Protein 3GUW (pdb70)

Nearest PDB structures (foldseek):
  3guw-assembly2_D  TM=1.004E+00  e=3.761E-45  Archaeoglobus fulgidus DSM 4304
  7fsb-assembly1_C  TM=3.798E-01  e=1.017E-02  Homo sapiens
  6tth-assembly1_A  TM=3.993E-01  e=1.784E-02  Homo sapiens
  4rpp-assembly1_D  TM=4.522E-01  e=6.619E-02  Homo sapiens
  5sce-assembly1_A  TM=4.269E-01  e=1.586E-01  Homo sapiens

Sequence (908 aa):
YFDSHLHSEGLGFSELVKLKENGIKEVCSLAFFPVKPKYPQTIDVFRKLTEFEPLRCEAAGVKHPAVGIHPRCIPPDYEFVLGYLEEGEWVAFGEIGLELVTDEEIEVLKSQLELAKRDVPCIIHTPRGNKLKATRKTLEILESLDFPADLAVIDHVNFETLDVLETEYWIGLTVQDAARIVAEHGERFLNSDAGYRVAEAAVKIEEAVGREEEKVARENARKFLRVYFDSHLHSEGLGFSELVKLKENGIKEVCSLAFFPVKPKYPQTIDVFRKLTEFEPLRCEAAGVKHPAVGIHPRCIPPDYEFVLGYLEEGEWVAFGEIGLELVTDEEIEVLKSQLELAKRDVPCIIHTPRGNKLKATRKTLEILESLDFPADLAVIDHVNFETLDVLETEYWIGLTVQDAARIVAEHGERFLNSDAGYRVAEAAVKIEEAVGREEEKVARENARKFLRVYFDSHLHSEGLGFSELVKLKENGIKEVCSLAFFPVKPKYPQTIDVFRKLTEFEPLRCEAAGVKHPAVGIHPRCIPPDYEFVLGYLEEGEWVAFGEIGLELVTDEEIEVLKSQLELAKRDVPCIIHTPRGNKLKATRKTLEILESLDFPADLAVIDHVNFETLDVLETEYWIGLTVQDAARIVAEHGERFLNSDAGYRVAEAAVKIEEAVGREEEKVARENARKFLRVYFDSHLHSEGLGFSELVKLKENGIKEVCSLAFFPVKPKYPQTIDVFRKLTEFEPLRCEAAGVKHPAVGIHPRCIPPDYEFVLGYLEEGEWVAFGEIGLELVTDEEIEVLKSQLELAKRDVPCIIHTPRGNKLKATRKTLEILESLDFPADLAVIDHVNFETLDVLETEYWIGLTVQDAARIVAEHGERFLNSDAGYRVAEAAVKIEEAVGREEEKVARENARKFLRV

Secondary structure (DSSP, 8-state):
--B----GGG--HHHHHHHHTTS---B--B---SS--SSTT--HHHHHHHHTHHHHHHTTT----B----GGG--TTTHHHHHHHTTS--S-EEEEE-SS--HHHHHHHHHHHHHHH----EEEE--SSSTTHHHHHHHHHHHHTT--TTSEEEES--TTT---TTSSSEE--B----TTGGGG------B----------TTHHHHH-TT---HHHHSSHHHHTT-/-EE----GGG--HHHHHHHHTTS--EE--B---SS--SSTT--HHHHHHHHTHHHHHHTTT----B----GGG--TTTHHHHHHHTTS--S-EEEEE-SS--HHHHHHHHHHHHHHH----EEEE--SSSTTHHHHHHHHHHHHTT--TTSEEEES--TTT---TTSSSEE--B----TTGGGG------B----------TTHHHHH-TT---HHHHSSHHHHTT-/--B----GGG--HHHHHHHHTTS---B--B---SS--SSTT--HHHHHHHHTHHHHHHTTT----B----GGG--TTTHHHHHHHTTS--S-EEEEE-SS--HHHHHHHHHHHHHHH----EEEE--SSSTTHHHHHHHHHHHHTT--TTSEEEES--TTT---TTSSSEE--B----TTGGGG------B----------TTHHHHH-TT---HHHHSSHHHHTT-/-EE----GGG--HHHHHHHHTTS--EE--B---SS--SSTT--HHHHHHHHTHHHHHHTTT----B----GGG--TTTHHHHHHHTTS--S-EEEEE-SS--HHHHHHHHHHHHHHH----EEEE--SSSTTHHHHHHHHHHHHTT--TTSEEEES--TTT---TTSSSEE--B----TTGGGG------B----------TTHHHHH-TT---HHHHSSHHHHTT-

InterPro domains:
  IPR001130 3'-5' ssDNA/RNA exonuclease TatD-like [PF01026] (3-246)
  IPR012022 Protein of unknown function UCP005295 [PIRSF005295] (1-248)
  IPR012022 Protein of unknown function UCP005295 [PTHR42658] (3-247)
  IPR032466 Metal-dependent hydrolase [SSF51556] (1-247)

Foldseek 3Di:
DEAEAAAQVQDDLVRLLVCQVQPHQEYEHEQDDPAADQALVVCVSVCCQPVPRQCSNVVSRHHFYAYAYAPRHQYDCPVVNVVVVLPDDHLAHEHAFDEPPDVVSLCSRLSVLLSCQCPHAYEYEQYPPPSPVGVVVVVVSCVVSVRDQLRYEYEPCDPVRVVVVVPSHAYEHAVCPLVCLVVVPDARYYHPNHGNPNSDNSRVSCPVNPVPVNCCHNVVVCSSSVD/DEAEAAAQVQDDLVRLLVCQVQPHQEYEHEQDDPAADQALVVCVSVVCQPVPRQCSNVVSRHHFYAYAYAPRHQYDCPVVNVVVVLPDDHLAHEHAFDEPPDVVSVCSRLVVLLSCQCPHAYEYEQYPPPSPVGVVVVVVSCVVSVRDQLRYEYAPCDPVRVVVVVPSHAYEHAVCPLVCLVVVPDARYYHPNHGNPNSDNSRVSCPVNPVPVNCCHRVVVCVSSPD/DEAEAAAQVQDDLVRLLVCLVQPHQEYEHEQDDPAADQALVVCVSVCCQPVPRQCSNVVSRHHFYAYAYAPRHQYDCPVVNVVVVLPDDHLAHEHAFDEPPDVVSLCSRLSVLLSCQCPHAYEYEQYPPPSPVGVVVVVVSCVVSVRDQLRYEYEPCDPVRVVVVVPSHAYEHAVCPLVCLVVVPDDRYYHPNHGNPNSDNSRVSCPVNPVPVNCCHNCVVCSSSVD/DEAEAAAQVQDDLVRLLVCQVQPHQEYEHEQDDPAADQALVVCVSVVCQPVPRQCSRVVSRHHFYAYAYAPRHQYDCPVVNVVVVLPDDHLAHEHAFDEPPDVVSVCSRLVVLLSCQCPHAYEYEQYPPPSPVGVVVVVVSCVVSVRDQLRYEYEPCDPVRVVVVVPSHAYEHAVCPLVCLVVVPDARYYHPNHGNPNSDNSRVSCPVNPVPVNCCHRVVVCVSSVD

Organism: Archaeoglobus fulgidus (strain ATCC 49558 / DSM 4304 / JCM 9628 / NBRC 100126 / VC-16) (NCBI:txid224325)

Solvent-accessible surface area: 39490 Å² total

B-factor: mean 52.78, std 15.49, range [7.39, 131.66]

Radius of gyration: 35.4 Å; Cα contacts (8 Å, |Δi|>4): 1866; chains: 4; bounding box: 65×92×92 Å

CATH classification: 3.20.20.140

Structure (mmCIF, N/CA/C/O backbone):
data_3GUW
#
_entry.id   3GUW
#
_cell.length_a   40.069
_cell.length_b   72.192
_cell.length_c   89.163
_cell.angle_alpha   89.870
_cell.angle_beta   89.740
_cell.angle_gamma   82.730
#
_symmetry.space_group_name_H-M   'P 1'
#
loop_
_entity.id
_entity.type
_entity.pdbx_description
1 polymer 'uncharacterized protein AF_1765'
2 non-polymer 'ZINC ION'
#
loop_
_atom_site.group_PDB
_atom_site.id
_atom_site.type_symbol
_atom_site.label_atom_id
_atom_site.label_alt_id
_atom_site.label_comp_id
_atom_site.label_asym_id
_atom_site.label_entity_id
_atom_site.label_seq_id
_atom_site.pdbx_PDB_ins_code
_atom_site.Cartn_x
_atom_site.Cartn_y
_atom_site.Cartn_z
_atom_site.occupancy
_atom_site.B_iso_or_equiv
_atom_site.auth_seq_id
_atom_site.auth_comp_id
_atom_site.auth_asym_id
_atom_site.auth_atom_id
_atom_site.pdbx_PDB_model_num
ATOM 1 N N . TYR A 1 2 ? 37.816 -28.856 55.972 1.00 35.15 2 TYR A N 1
ATOM 2 C CA . TYR A 1 2 ? 36.801 -29.943 55.864 1.00 43.96 2 TYR A CA 1
ATOM 3 C C . TYR A 1 2 ? 36.153 -29.853 54.507 1.00 45.70 2 TYR A C 1
ATOM 4 O O . TYR A 1 2 ? 36.506 -28.976 53.718 1.00 49.04 2 TYR A O 1
ATOM 13 N N . PHE A 1 3 ? 35.185 -30.736 54.252 1.00 44.47 3 PHE A N 1
ATOM 14 C CA . PHE A 1 3 ? 34.479 -30.771 52.967 1.00 43.93 3 PHE A CA 1
ATOM 15 C C . PHE A 1 3 ? 33.053 -31.278 53.111 1.00 42.45 3 PHE A C 1
ATOM 16 O O . PHE A 1 3 ? 32.800 -32.191 53.878 1.00 43.10 3 PHE A O 1
ATOM 24 N N . ASP A 1 4 ? 32.128 -30.700 52.355 1.00 42.41 4 ASP A N 1
ATOM 25 C CA . ASP A 1 4 ? 30.732 -31.105 52.428 1.00 41.27 4 ASP A CA 1
ATOM 26 C C . ASP A 1 4 ? 30.062 -31.295 51.062 1.00 41.28 4 ASP A C 1
ATOM 27 O O . ASP A 1 4 ? 29.614 -30.329 50.444 1.00 40.65 4 ASP A O 1
ATOM 32 N N . SER A 1 5 ? 29.985 -32.537 50.587 1.00 40.92 5 SER A N 1
ATOM 33 C CA . SER A 1 5 ? 29.344 -32.804 49.297 1.00 44.06 5 SER A CA 1
ATOM 34 C C . SER A 1 5 ? 27.854 -32.496 49.415 1.00 47.71 5 SER A C 1
ATOM 35 O O . SER A 1 5 ? 27.334 -32.316 50.514 1.00 52.86 5 SER A O 1
ATOM 38 N N . HIS A 1 6 ? 27.163 -32.435 48.287 1.00 45.29 6 HIS A N 1
ATOM 39 C CA . HIS A 1 6 ? 25.725 -32.172 48.287 1.00 43.11 6 HIS A CA 1
ATOM 40 C C . HIS A 1 6 ? 25.281 -31.021 49.172 1.00 41.52 6 HIS A C 1
ATOM 41 O O . HIS A 1 6 ? 25.017 -31.181 50.367 1.00 39.71 6 HIS A O 1
ATOM 48 N N . LEU A 1 7 ? 25.156 -29.867 48.540 1.00 40.16 7 LEU A N 1
ATOM 49 C CA . LEU A 1 7 ? 24.785 -28.656 49.213 1.00 39.88 7 LEU A CA 1
ATOM 50 C C . LEU A 1 7 ? 24.351 -27.650 48.158 1.00 44.96 7 LEU A C 1
ATOM 51 O O . LEU A 1 7 ? 25.190 -27.088 47.445 1.00 53.32 7 LEU A O 1
ATOM 56 N N . HIS A 1 8 ? 23.040 -27.429 48.055 1.00 41.64 8 HIS A N 1
ATOM 57 C CA . HIS A 1 8 ? 22.474 -26.496 47.077 1.00 38.80 8 HIS A CA 1
ATOM 58 C C . HIS A 1 8 ? 22.793 -25.039 47.359 1.00 40.58 8 HIS A C 1
ATOM 59 O O . HIS A 1 8 ? 22.256 -24.460 48.291 1.00 40.96 8 HIS A O 1
ATOM 66 N N . SER A 1 9 ? 23.642 -24.444 46.524 1.00 41.19 9 SER A N 1
ATOM 67 C CA . SER A 1 9 ? 24.075 -23.052 46.694 1.00 43.16 9 SER A CA 1
ATOM 68 C C . SER A 1 9 ? 23.045 -21.986 46.345 1.00 44.24 9 SER A C 1
ATOM 69 O O . SER A 1 9 ? 22.889 -20.993 47.059 1.00 44.66 9 SER A O 1
ATOM 72 N N . GLU A 1 10 ? 22.355 -22.189 45.234 1.00 46.39 10 GLU A N 1
ATOM 73 C CA . GLU A 1 10 ? 21.340 -21.256 44.779 1.00 45.82 10 GLU A CA 1
ATOM 74 C C . GLU A 1 10 ? 20.243 -21.077 45.840 1.00 42.15 10 GLU A C 1
ATOM 75 O O . GLU A 1 10 ? 19.330 -20.271 45.676 1.00 37.40 10 GLU A O 1
ATOM 81 N N . GLY A 1 11 ? 20.344 -21.834 46.927 1.00 38.87 11 GLY A N 1
ATOM 82 C CA . GLY A 1 11 ? 19.362 -21.734 47.988 1.00 34.81 11 GLY A CA 1
ATOM 83 C C . GLY A 1 11 ? 19.967 -21.265 49.298 1.00 33.58 11 GLY A C 1
ATOM 84 O O . GLY A 1 11 ? 19.372 -21.405 50.373 1.00 34.12 11 GLY A O 1
ATOM 85 N N . LEU A 1 12 ? 21.170 -20.712 49.202 1.00 28.00 12 LEU A N 1
ATOM 86 C CA . LEU A 1 12 ? 21.874 -20.205 50.364 1.00 25.85 12 LEU A CA 1
ATOM 87 C C . LEU A 1 12 ? 22.242 -18.759 50.176 1.00 29.34 12 LEU A C 1
ATOM 88 O O . LEU A 1 12 ? 22.540 -18.326 49.069 1.00 32.48 12 LEU A O 1
ATOM 93 N N . GLY A 1 13 ? 22.214 -18.012 51.270 1.00 32.85 13 GLY A N 1
ATOM 94 C CA . GLY A 1 13 ? 22.557 -16.611 51.210 1.00 35.93 13 GLY A CA 1
ATOM 95 C C . GLY A 1 13 ? 24.003 -16.435 51.609 1.00 40.70 13 GLY A C 1
ATOM 96 O O . GLY A 1 13 ? 24.588 -17.312 52.241 1.00 42.28 13 GLY A O 1
ATOM 97 N N . PHE A 1 14 ? 24.578 -15.295 51.248 1.00 44.83 14 PHE A N 1
ATOM 98 C CA . PHE A 1 14 ? 25.971 -15.007 51.559 1.00 47.20 14 PHE A CA 1
ATOM 99 C C . PHE A 1 14 ? 26.241 -15.191 53.048 1.00 46.92 14 PHE A C 1
ATOM 100 O O . PHE A 1 14 ? 27.292 -15.698 53.443 1.00 42.32 14 PHE A O 1
ATOM 108 N N . SER A 1 15 ? 25.283 -14.760 53.863 1.00 45.72 15 SER A N 1
ATOM 109 C CA . SER A 1 15 ? 25.379 -14.883 55.308 1.00 46.68 15 SER A CA 1
ATOM 110 C C . SER A 1 15 ? 25.527 -16.352 55.660 1.00 47.12 15 SER A C 1
ATOM 111 O O . SER A 1 15 ? 26.498 -16.756 56.290 1.00 46.15 15 SER A O 1
ATOM 114 N N . GLU A 1 16 ? 24.551 -17.149 55.242 1.00 47.25 16 GLU A N 1
ATOM 115 C CA . GLU A 1 16 ? 24.572 -18.581 55.500 1.00 46.04 16 GLU A CA 1
ATOM 116 C C . GLU A 1 16 ? 25.882 -19.173 54.968 1.00 44.50 16 GLU A C 1
ATOM 117 O O . GLU A 1 16 ? 26.474 -20.041 55.595 1.00 45.94 16 GLU A O 1
ATOM 123 N N . LEU A 1 17 ? 26.330 -18.688 53.814 1.00 41.41 17 LEU A N 1
ATOM 124 C CA . LEU A 1 17 ? 27.553 -19.164 53.188 1.00 34.91 17 LEU A CA 1
ATOM 125 C C . LEU A 1 17 ? 28.753 -18.950 54.092 1.00 36.51 17 LEU A C 1
ATOM 126 O O . LEU A 1 17 ? 29.524 -19.872 54.347 1.00 33.46 17 LEU A O 1
ATOM 131 N N . VAL A 1 18 ? 28.906 -17.727 54.581 1.00 38.28 18 VAL A N 1
ATOM 132 C CA . VAL A 1 18 ? 30.030 -17.397 55.447 1.00 37.98 18 VAL A CA 1
ATOM 133 C C . VAL A 1 18 ? 30.040 -18.202 56.732 1.00 42.02 18 VAL A C 1
ATOM 134 O O . VAL A 1 18 ? 31.098 -18.364 57.336 1.00 47.58 18 VAL A O 1
ATOM 138 N N . LYS A 1 19 ? 28.874 -18.684 57.172 1.00 43.16 19 LYS A N 1
ATOM 139 C CA . LYS A 1 19 ? 28.810 -19.477 58.410 1.00 44.37 19 LYS A CA 1
ATOM 140 C C . LYS A 1 19 ? 29.573 -20.782 58.185 1.00 45.55 19 LYS A C 1
ATOM 141 O O . LYS A 1 19 ? 30.139 -21.368 59.108 1.00 45.26 19 LYS A O 1
ATOM 147 N N . LEU A 1 20 ? 29.581 -21.217 56.933 1.00 44.05 20 LEU A N 1
ATOM 148 C CA . LEU A 1 20 ? 30.260 -22.424 56.554 1.00 44.74 20 LEU A CA 1
ATOM 149 C C . LEU A 1 20 ? 31.768 -22.189 56.658 1.00 50.41 20 LEU A C 1
ATOM 150 O O . LEU A 1 20 ? 32.481 -22.971 57.284 1.00 54.89 20 LEU A O 1
ATOM 155 N N . LYS A 1 21 ? 32.240 -21.092 56.065 1.00 52.93 21 LYS A N 1
ATOM 156 C CA . LYS A 1 21 ? 33.657 -20.717 56.073 1.00 51.40 21 LYS A CA 1
ATOM 157 C C . LYS A 1 21 ? 34.210 -20.769 57.475 1.00 50.63 21 LYS A C 1
ATOM 158 O O . LYS A 1 21 ? 35.320 -21.241 57.694 1.00 49.51 21 LYS A O 1
ATOM 164 N N . GLU A 1 22 ? 33.428 -20.264 58.420 1.00 51.48 22 GLU A N 1
ATOM 165 C CA . GLU A 1 22 ? 33.833 -20.255 59.814 1.00 55.33 22 GLU A CA 1
ATOM 166 C C . GLU A 1 22 ? 33.140 -21.360 60.584 1.00 51.71 22 GLU A C 1
ATOM 167 O O . GLU A 1 22 ? 32.188 -21.126 61.327 1.00 49.70 22 GLU A O 1
ATOM 173 N N . ASN A 1 23 ? 33.633 -22.571 60.400 1.00 48.80 23 ASN A N 1
ATOM 174 C CA . ASN A 1 23 ? 33.081 -23.723 61.074 1.00 49.04 23 ASN A CA 1
ATOM 175 C C . ASN A 1 23 ? 33.803 -24.929 60.539 1.00 46.63 23 ASN A C 1
ATOM 176 O O . ASN A 1 23 ? 33.581 -26.048 60.986 1.00 43.45 23 ASN A O 1
ATOM 181 N N . GLY A 1 24 ? 34.673 -24.682 59.570 1.00 43.50 24 GLY A N 1
ATOM 182 C CA . GLY A 1 24 ? 35.429 -25.761 58.985 1.00 47.76 24 GLY A CA 1
ATOM 183 C C . GLY A 1 24 ? 35.006 -26.109 57.577 1.00 49.80 24 GLY A C 1
ATOM 184 O O . GLY A 1 24 ? 35.853 -26.411 56.740 1.00 51.63 24 GLY A O 1
ATOM 185 N N . ILE A 1 25 ? 33.706 -26.072 57.300 1.00 51.04 25 ILE A N 1
ATOM 186 C CA . ILE A 1 25 ? 33.215 -26.397 55.961 1.00 50.62 25 ILE A CA 1
ATOM 187 C C . ILE A 1 25 ? 33.716 -25.371 54.934 1.00 49.55 25 ILE A C 1
ATOM 188 O O . ILE A 1 25 ? 32.968 -24.504 54.486 1.00 41.16 25 ILE A O 1
ATOM 193 N N . LYS A 1 26 ? 34.986 -25.495 54.554 1.00 52.10 26 LYS A N 1
ATOM 194 C CA . LYS A 1 26 ? 35.598 -24.567 53.612 1.00 55.82 26 LYS A CA 1
ATOM 195 C C . LYS A 1 26 ? 35.628 -25.121 52.188 1.00 55.59 26 LYS A C 1
ATOM 196 O O . LYS A 1 26 ? 36.198 -24.505 51.279 1.00 54.65 26 LYS A O 1
ATOM 202 N N . GLU A 1 27 ? 34.991 -26.276 52.008 1.00 54.67 27 GLU A N 1
ATOM 203 C CA . GLU A 1 27 ? 34.926 -26.961 50.718 1.00 53.61 27 GLU A CA 1
ATOM 204 C C . GLU A 1 27 ? 33.575 -27.629 50.572 1.00 51.34 27 GLU A C 1
ATOM 205 O O . GLU A 1 27 ? 33.182 -28.443 51.400 1.00 49.91 27 GLU A O 1
ATOM 211 N N . VAL A 1 28 ? 32.867 -27.298 49.508 1.00 48.30 28 VAL A N 1
ATOM 212 C CA . VAL A 1 28 ? 31.556 -27.870 49.312 1.00 46.62 28 VAL A CA 1
ATOM 213 C C . VAL A 1 28 ? 31.341 -28.248 47.861 1.00 47.02 28 VAL A C 1
ATOM 214 O O . VAL A 1 28 ? 32.099 -27.840 46.985 1.00 46.86 28 VAL A O 1
ATOM 218 N N . CYS A 1 29 ? 30.301 -29.036 47.619 1.00 47.54 29 CYS A N 1
ATOM 219 C CA . CYS A 1 29 ? 29.961 -29.472 46.277 1.00 47.21 29 CYS A CA 1
ATOM 220 C C . CYS A 1 29 ? 28.498 -29.108 46.042 1.00 46.83 29 CYS A C 1
ATOM 221 O O . CYS A 1 29 ? 27.604 -29.770 46.564 1.00 49.95 29 CYS A O 1
ATOM 224 N N . SER A 1 30 ? 28.255 -28.047 45.280 1.00 41.39 30 SER A N 1
ATOM 225 C CA . SER A 1 30 ? 26.892 -27.616 45.009 1.00 38.80 30 SER A CA 1
ATOM 226 C C . SER A 1 30 ? 26.358 -28.333 43.782 1.00 37.89 30 SER A C 1
ATOM 227 O O . SER A 1 30 ? 27.077 -28.510 42.800 1.00 39.46 30 SER A O 1
ATOM 230 N N . LEU A 1 31 ? 25.094 -28.745 43.844 1.00 40.14 31 LEU A N 1
ATOM 231 C CA . LEU A 1 31 ? 24.467 -29.474 42.742 1.00 42.17 31 LEU A CA 1
ATOM 232 C C . LEU A 1 31 ? 23.331 -28.700 42.093 1.00 40.30 31 LEU A C 1
ATOM 233 O O . LEU A 1 31 ? 22.669 -27.906 42.744 1.00 39.09 31 LEU A O 1
ATOM 238 N N . ALA A 1 32 ? 23.099 -28.950 40.810 1.00 41.70 32 ALA A N 1
ATOM 239 C CA . ALA A 1 32 ? 22.043 -28.261 40.080 1.00 42.00 32 ALA A CA 1
ATOM 240 C C . ALA A 1 32 ? 20.664 -28.749 40.486 1.00 42.12 32 ALA A C 1
ATOM 241 O O . ALA A 1 32 ? 20.444 -29.945 40.700 1.00 40.70 32 ALA A O 1
ATOM 243 N N . PHE A 1 33 ? 19.724 -27.818 40.572 1.00 42.90 33 PHE A N 1
ATOM 244 C CA . PHE A 1 33 ? 18.369 -28.172 40.941 1.00 41.25 33 PHE A CA 1
ATOM 245 C C . PHE A 1 33 ? 17.442 -26.978 40.817 1.00 40.36 33 PHE A C 1
ATOM 246 O O . PHE A 1 33 ? 17.729 -25.916 41.359 1.00 42.04 33 PHE A O 1
ATOM 254 N N . PHE A 1 34 ? 16.340 -27.153 40.093 1.00 37.68 34 PHE A N 1
ATOM 255 C CA . PHE A 1 34 ? 15.367 -26.082 39.919 1.00 37.54 34 PHE A CA 1
ATOM 256 C C . PHE A 1 34 ? 14.113 -26.371 40.744 1.00 39.22 34 PHE A C 1
ATOM 257 O O . PHE A 1 34 ? 13.347 -27.267 40.403 1.00 37.94 34 PHE A O 1
ATOM 265 N N . PRO A 1 35 ? 13.863 -25.578 41.810 1.00 40.53 35 PRO A N 1
ATOM 266 C CA . PRO A 1 35 ? 12.717 -25.734 42.711 1.00 39.83 35 PRO A CA 1
ATOM 267 C C . PRO A 1 35 ? 11.338 -25.740 42.072 1.00 41.69 35 PRO A C 1
ATOM 268 O O . PRO A 1 35 ? 10.332 -25.588 42.761 1.00 37.45 35 PRO A O 1
ATOM 272 N N . VAL A 1 36 ? 11.296 -25.910 40.756 1.00 44.98 36 VAL A N 1
ATOM 273 C CA . VAL A 1 36 ? 10.039 -25.963 40.009 1.00 46.59 36 VAL A CA 1
ATOM 274 C C . VAL A 1 36 ? 10.333 -26.661 38.662 1.00 50.20 36 VAL A C 1
ATOM 275 O O . VAL A 1 36 ? 11.447 -26.541 38.132 1.00 54.71 36 VAL A O 1
ATOM 279 N N . LYS A 1 37 ? 9.359 -27.419 38.135 1.00 50.29 37 LYS A N 1
ATOM 280 C CA . LYS A 1 37 ? 9.539 -28.152 36.868 1.00 46.02 37 LYS A CA 1
ATOM 281 C C . LYS A 1 37 ? 9.564 -27.227 35.658 1.00 43.82 37 LYS A C 1
ATOM 282 O O . LYS A 1 37 ? 8.592 -26.519 35.382 1.00 40.83 37 LYS A O 1
ATOM 288 N N . PRO A 1 38 ? 10.688 -27.223 34.927 1.00 42.69 38 PRO A N 1
ATOM 289 C CA . PRO A 1 38 ? 10.917 -26.407 33.739 1.00 44.97 38 PRO A CA 1
ATOM 290 C C . PRO A 1 38 ? 9.858 -26.554 32.676 1.00 48.82 38 PRO A C 1
ATOM 291 O O . PRO A 1 38 ? 9.253 -27.611 32.526 1.00 50.04 38 PRO A O 1
ATOM 295 N N . LYS A 1 39 ? 9.646 -25.467 31.944 1.00 52.44 39 LYS A N 1
ATOM 296 C CA . LYS A 1 39 ? 8.668 -25.413 30.872 1.00 51.64 39 LYS A CA 1
ATOM 297 C C . LYS A 1 39 ? 9.437 -25.630 29.573 1.00 51.72 39 LYS A C 1
ATOM 298 O O . LYS A 1 39 ? 8.871 -26.026 28.553 1.00 51.65 39 LYS A O 1
ATOM 304 N N . TYR A 1 40 ? 10.741 -25.379 29.632 1.00 50.32 40 TYR A N 1
ATOM 305 C CA . TYR A 1 40 ? 11.620 -25.525 28.479 1.00 51.19 40 TYR A CA 1
ATOM 306 C C . TYR A 1 40 ? 12.922 -26.155 28.947 1.00 51.20 40 TYR A C 1
ATOM 307 O O . TYR A 1 40 ? 13.418 -25.824 30.026 1.00 54.43 40 TYR A O 1
ATOM 316 N N . PRO A 1 41 ? 13.491 -27.079 28.151 1.00 49.59 41 PRO A N 1
ATOM 317 C CA . PRO A 1 41 ? 14.749 -27.744 28.514 1.00 48.17 41 PRO A CA 1
ATOM 318 C C . PRO A 1 41 ? 15.959 -26.799 28.526 1.00 48.15 41 PRO A C 1
ATOM 319 O O . PRO A 1 41 ? 16.946 -27.061 29.208 1.00 48.87 41 PRO A O 1
ATOM 323 N N . GLN A 1 42 ? 15.868 -25.700 27.781 1.00 47.81 42 GLN A N 1
ATOM 324 C CA . GLN A 1 42 ? 16.959 -24.743 27.704 1.00 49.00 42 GLN A CA 1
ATOM 325 C C . GLN A 1 42 ? 17.180 -24.017 29.003 1.00 49.34 42 GLN A C 1
ATOM 326 O O . GLN A 1 42 ? 18.280 -23.553 29.293 1.00 51.39 42 GLN A O 1
ATOM 332 N N . THR A 1 43 ? 16.128 -23.898 29.789 1.00 48.27 43 THR A N 1
ATOM 333 C CA . THR A 1 43 ? 16.258 -23.227 31.063 1.00 47.60 43 THR A CA 1
ATOM 334 C C . THR A 1 43 ? 17.405 -23.852 31.865 1.00 45.14 43 THR A C 1
ATOM 335 O O . THR A 1 43 ? 18.296 -23.151 32.350 1.00 36.86 43 THR A O 1
ATOM 347 N N . ILE A 1 45 ? 20.008 -25.250 31.055 1.00 42.48 45 ILE A N 1
ATOM 348 C CA . ILE A 1 45 ? 21.308 -24.801 30.581 1.00 43.27 45 ILE A CA 1
ATOM 349 C C . ILE A 1 45 ? 21.736 -23.533 31.308 1.00 42.75 45 ILE A C 1
ATOM 350 O O . ILE A 1 45 ? 22.857 -23.435 31.809 1.00 41.96 45 ILE A O 1
ATOM 355 N N . ASP A 1 46 ? 20.835 -22.561 31.357 1.00 42.63 46 ASP A N 1
ATOM 356 C CA . ASP A 1 46 ? 21.117 -21.299 32.023 1.00 45.39 46 ASP A CA 1
ATOM 357 C C . ASP A 1 46 ? 21.339 -21.510 33.522 1.00 44.86 46 ASP A C 1
ATOM 358 O O . ASP A 1 46 ? 22.232 -20.905 34.118 1.00 45.36 46 ASP A O 1
ATOM 363 N N . VAL A 1 47 ? 20.523 -22.362 34.135 1.00 41.82 47 VAL A N 1
ATOM 364 C CA . VAL A 1 47 ? 20.687 -22.660 35.553 1.00 36.03 47 VAL A CA 1
ATOM 365 C C . VAL A 1 47 ? 22.085 -23.221 35.752 1.00 32.15 47 VAL A C 1
ATOM 366 O O . VAL A 1 47 ? 22.666 -23.099 36.827 1.00 27.22 47 VAL A O 1
ATOM 370 N N . PHE A 1 48 ? 22.615 -23.833 34.695 1.00 33.44 48 PHE A N 1
ATOM 371 C CA . PHE A 1 48 ? 23.955 -24.409 34.727 1.00 33.61 48 PHE A CA 1
ATOM 372 C C . PHE A 1 48 ? 24.964 -23.292 34.605 1.00 35.97 48 PHE A C 1
ATOM 373 O O . PHE A 1 48 ? 25.933 -23.236 35.362 1.00 33.93 48 PHE A O 1
ATOM 381 N N . ARG A 1 49 ? 24.729 -22.412 33.634 1.00 38.88 49 ARG A N 1
ATOM 382 C CA . ARG A 1 49 ? 25.597 -21.263 33.391 1.00 41.78 49 ARG A CA 1
ATOM 383 C C . ARG A 1 49 ? 25.733 -20.498 34.702 1.00 41.39 49 ARG A C 1
ATOM 384 O O . ARG A 1 49 ? 26.830 -20.107 35.109 1.00 38.95 49 ARG A O 1
ATOM 392 N N . LYS A 1 50 ? 24.603 -20.290 35.366 1.00 40.56 50 LYS A N 1
ATOM 393 C CA . LYS A 1 50 ? 24.609 -19.571 36.620 1.00 35.95 50 LYS A CA 1
ATOM 394 C C . LYS A 1 50 ? 25.377 -20.371 37.653 1.00 37.96 50 LYS A C 1
ATOM 395 O O . LYS A 1 50 ? 26.159 -19.814 38.422 1.00 43.61 50 LYS A O 1
ATOM 401 N N . LEU A 1 51 ? 25.170 -21.685 37.649 1.00 37.39 51 LEU A N 1
ATOM 402 C CA . LEU A 1 51 ? 25.812 -22.583 38.612 1.00 36.13 51 LEU A CA 1
ATOM 403 C C . LEU A 1 51 ? 27.321 -22.795 38.454 1.00 35.80 51 LEU A C 1
ATOM 404 O O . LEU A 1 51 ? 27.994 -23.144 39.417 1.00 36.07 51 LEU A O 1
ATOM 409 N N . THR A 1 52 ? 27.864 -22.577 37.263 1.00 36.81 52 THR A N 1
ATOM 410 C CA . THR A 1 52 ? 29.288 -22.801 37.078 1.00 37.77 52 THR A CA 1
ATOM 411 C C . THR A 1 52 ? 30.119 -21.565 36.713 1.00 37.22 52 THR A C 1
ATOM 412 O O . THR A 1 52 ? 31.343 -21.645 36.632 1.00 32.72 52 THR A O 1
ATOM 416 N N . GLU A 1 53 ? 29.457 -20.430 36.505 1.00 39.36 53 GLU A N 1
ATOM 417 C CA . GLU A 1 53 ? 30.143 -19.194 36.133 1.00 42.15 53 GLU A CA 1
ATOM 418 C C . GLU A 1 53 ? 29.887 -18.055 37.107 1.00 42.47 53 GLU A C 1
ATOM 419 O O . GLU A 1 53 ? 30.548 -17.024 37.041 1.00 43.64 53 GLU A O 1
ATOM 425 N N . PHE A 1 54 ? 28.927 -18.244 38.004 1.00 42.22 54 PHE A N 1
ATOM 426 C CA . PHE A 1 54 ? 28.578 -17.231 38.983 1.00 36.68 54 PHE A CA 1
ATOM 427 C C . PHE A 1 54 ? 28.667 -17.742 40.405 1.00 36.53 54 PHE A C 1
ATOM 428 O O . PHE A 1 54 ? 29.217 -17.087 41.281 1.00 33.55 54 PHE A O 1
ATOM 436 N N . GLU A 1 55 ? 28.099 -18.913 40.638 1.00 39.67 55 GLU A N 1
ATOM 437 C CA . GLU A 1 55 ? 28.106 -19.479 41.974 1.00 44.67 55 GLU A CA 1
ATOM 438 C C . GLU A 1 55 ? 29.509 -19.691 42.579 1.00 42.69 55 GLU A C 1
ATOM 439 O O . GLU A 1 55 ? 29.762 -19.285 43.717 1.00 42.79 55 GLU A O 1
ATOM 445 N N . PRO A 1 56 ? 30.440 -20.315 41.834 1.00 38.77 56 PRO A N 1
ATOM 446 C CA . PRO A 1 56 ? 31.767 -20.510 42.417 1.00 36.76 56 PRO A CA 1
ATOM 447 C C . PRO A 1 56 ? 32.405 -19.211 42.962 1.00 38.75 56 PRO A C 1
ATOM 448 O O . PRO A 1 56 ? 33.074 -19.242 43.997 1.00 39.02 56 PRO A O 1
ATOM 452 N N . LEU A 1 57 ? 32.189 -18.077 42.285 1.00 40.24 57 LEU A N 1
ATOM 453 C CA . LEU A 1 57 ? 32.727 -16.766 42.720 1.00 35.91 57 LEU A CA 1
ATOM 454 C C . LEU A 1 57 ? 32.013 -16.325 43.973 1.00 34.18 57 LEU A C 1
ATOM 455 O O . LEU A 1 57 ? 32.630 -15.939 44.959 1.00 35.47 57 LEU A O 1
ATOM 460 N N . ARG A 1 58 ? 30.690 -16.361 43.896 1.00 33.01 58 ARG A N 1
ATOM 461 C CA . ARG A 1 58 ? 29.834 -15.978 44.999 1.00 30.86 58 ARG A CA 1
ATOM 462 C C . ARG A 1 58 ? 30.237 -16.735 46.246 1.00 31.30 58 ARG A C 1
ATOM 463 O O . ARG A 1 58 ? 30.123 -16.216 47.347 1.00 28.61 58 ARG A O 1
ATOM 471 N N . CYS A 1 59 ? 30.713 -17.961 46.068 1.00 36.03 59 CYS A N 1
ATOM 472 C CA . CYS A 1 59 ? 31.130 -18.782 47.196 1.00 44.70 59 CYS A CA 1
ATOM 473 C C . CYS A 1 59 ? 32.545 -18.451 47.673 1.00 49.24 59 CYS A C 1
ATOM 474 O O . CYS A 1 59 ? 32.759 -18.214 48.865 1.00 48.10 59 CYS A O 1
ATOM 477 N N . GLU A 1 60 ? 33.511 -18.443 46.754 1.00 52.61 60 GLU A N 1
ATOM 478 C CA . GLU A 1 60 ? 34.900 -18.165 47.133 1.00 56.17 60 GLU A CA 1
ATOM 479 C C . GLU A 1 60 ? 35.041 -16.782 47.717 1.00 54.25 60 GLU A C 1
ATOM 480 O O . GLU A 1 60 ? 35.973 -16.507 48.467 1.00 55.21 60 GLU A O 1
ATOM 486 N N . ALA A 1 61 ? 34.112 -15.908 47.359 1.00 53.53 61 ALA A N 1
ATOM 487 C CA . ALA A 1 61 ? 34.138 -14.553 47.871 1.00 52.27 61 ALA A CA 1
ATOM 488 C C . ALA A 1 61 ? 33.761 -14.563 49.357 1.00 52.43 61 ALA A C 1
ATOM 489 O O . ALA A 1 61 ? 34.008 -13.590 50.071 1.00 52.78 61 ALA A O 1
ATOM 491 N N . ALA A 1 62 ? 33.173 -15.669 49.818 1.00 51.75 62 ALA A N 1
ATOM 492 C CA . ALA A 1 62 ? 32.765 -15.811 51.222 1.00 51.63 62 ALA A CA 1
ATOM 493 C C . ALA A 1 62 ? 33.781 -16.643 51.967 1.00 53.32 62 ALA A C 1
ATOM 494 O O . ALA A 1 62 ? 33.736 -16.761 53.198 1.00 54.26 62 ALA A O 1
ATOM 496 N N . GLY A 1 63 ? 34.689 -17.232 51.197 1.00 51.41 63 GLY A N 1
ATOM 497 C CA . GLY A 1 63 ? 35.728 -18.058 51.772 1.00 53.08 63 GLY A CA 1
ATOM 498 C C . GLY A 1 63 ? 35.491 -19.550 51.638 1.00 53.42 63 GLY A C 1
ATOM 499 O O . GLY A 1 63 ? 35.974 -20.317 52.470 1.00 54.11 63 GLY A O 1
ATOM 500 N N . VAL A 1 64 ? 34.751 -19.968 50.610 1.00 50.91 64 VAL A N 1
ATOM 501 C CA . VAL A 1 64 ? 34.490 -21.390 50.391 1.00 47.26 64 VAL A CA 1
ATOM 502 C C . VAL A 1 64 ? 34.705 -21.792 48.938 1.00 47.41 64 VAL A C 1
ATOM 503 O O . VAL A 1 64 ? 34.182 -21.159 48.020 1.00 44.22 64 VAL A O 1
ATOM 507 N N . LYS A 1 65 ? 35.484 -22.854 48.743 1.00 50.85 65 LYS A N 1
ATOM 508 C CA . LYS A 1 65 ? 35.799 -23.374 47.413 1.00 49.41 65 LYS A CA 1
ATOM 509 C C . LYS A 1 65 ? 34.684 -24.314 47.024 1.00 48.25 65 LYS A C 1
ATOM 510 O O . LYS A 1 65 ? 34.635 -25.455 47.475 1.00 47.80 65 LYS A O 1
ATOM 524 N N . HIS A 1 67 ? 32.604 -26.710 44.482 1.00 42.53 67 HIS A N 1
ATOM 525 C CA . HIS A 1 67 ? 32.795 -27.580 43.318 1.00 39.37 67 HIS A CA 1
ATOM 526 C C . HIS A 1 67 ? 31.385 -27.838 42.778 1.00 34.41 67 HIS A C 1
ATOM 527 O O . HIS A 1 67 ? 30.614 -28.627 43.343 1.00 35.66 67 HIS A O 1
ATOM 534 N N . PRO A 1 68 ? 31.035 -27.178 41.673 1.00 27.54 68 PRO A N 1
ATOM 535 C CA . PRO A 1 68 ? 29.736 -27.274 41.011 1.00 22.47 68 PRO A CA 1
ATOM 536 C C . PRO A 1 68 ? 29.481 -28.636 40.449 1.00 20.93 68 PRO A C 1
ATOM 537 O O . PRO A 1 68 ? 30.417 -29.345 40.120 1.00 27.01 68 PRO A O 1
ATOM 541 N N . ALA A 1 69 ? 28.211 -29.002 40.353 1.00 20.62 69 ALA A N 1
ATOM 542 C CA . ALA A 1 69 ? 27.822 -30.292 39.795 1.00 20.90 69 ALA A CA 1
ATOM 543 C C . ALA A 1 69 ? 26.590 -29.992 38.957 1.00 20.42 69 ALA A C 1
ATOM 544 O O . ALA A 1 69 ? 25.770 -29.185 39.359 1.00 20.99 69 ALA A O 1
ATOM 546 N N . VAL A 1 70 ? 26.467 -30.626 37.797 1.00 23.82 70 VAL A N 1
ATOM 547 C CA . VAL A 1 70 ? 25.335 -30.374 36.906 1.00 28.24 70 VAL A CA 1
ATOM 548 C C . VAL A 1 70 ? 24.552 -31.645 36.560 1.00 26.54 70 VAL A C 1
ATOM 549 O O . VAL A 1 70 ? 25.083 -32.749 36.622 1.00 25.15 70 VAL A O 1
ATOM 553 N N . GLY A 1 71 ? 23.289 -31.491 36.183 1.00 28.94 71 GLY A N 1
ATOM 554 C CA . GLY A 1 71 ? 22.477 -32.648 35.849 1.00 29.53 71 GLY A CA 1
ATOM 555 C C . GLY A 1 71 ? 21.012 -32.269 35.849 1.00 34.22 71 GLY A C 1
ATOM 556 O O . GLY A 1 71 ? 20.665 -31.087 35.804 1.00 37.81 71 GLY A O 1
ATOM 557 N N . ILE A 1 72 ? 20.135 -33.262 35.898 1.00 34.69 72 ILE A N 1
ATOM 558 C CA . ILE A 1 72 ? 18.706 -32.968 35.909 1.00 36.36 72 ILE A CA 1
ATOM 559 C C . ILE A 1 72 ? 17.946 -33.775 36.950 1.00 33.26 72 ILE A C 1
ATOM 560 O O . ILE A 1 72 ? 17.755 -34.978 36.819 1.00 27.93 72 ILE A O 1
ATOM 565 N N . HIS A 1 73 ? 17.527 -33.083 37.998 1.00 37.82 73 HIS A N 1
ATOM 566 C CA . HIS A 1 73 ? 16.793 -33.689 39.095 1.00 36.94 73 HIS A CA 1
ATOM 567 C C . HIS A 1 73 ? 15.488 -34.246 38.566 1.00 35.35 73 HIS A C 1
ATOM 568 O O . HIS A 1 73 ? 14.888 -33.658 37.652 1.00 33.16 73 HIS A O 1
ATOM 575 N N . PRO A 1 74 ? 15.021 -35.373 39.141 1.00 31.29 74 PRO A N 1
ATOM 576 C CA . PRO A 1 74 ? 13.776 -36.008 38.723 1.00 31.97 74 PRO A CA 1
ATOM 577 C C . PRO A 1 74 ? 12.526 -35.165 38.932 1.00 37.98 74 PRO A C 1
ATOM 578 O O . PRO A 1 74 ? 11.551 -35.290 38.185 1.00 39.24 74 PRO A O 1
ATOM 582 N N . ARG A 1 75 ? 12.535 -34.304 39.943 1.00 43.35 75 ARG A N 1
ATOM 583 C CA . ARG A 1 75 ? 11.360 -33.471 40.219 1.00 45.42 75 ARG A CA 1
ATOM 584 C C . ARG A 1 75 ? 11.275 -32.236 39.344 1.00 41.82 75 ARG A C 1
ATOM 585 O O . ARG A 1 75 ? 10.417 -31.380 39.552 1.00 34.84 75 ARG A O 1
ATOM 593 N N . CYS A 1 76 ? 12.165 -32.149 38.362 1.00 42.49 76 CYS A N 1
ATOM 594 C CA . CYS A 1 76 ? 12.174 -31.008 37.463 1.00 44.23 76 CYS A CA 1
ATOM 595 C C . CYS A 1 76 ? 12.696 -31.405 36.089 1.00 43.76 76 CYS A C 1
ATOM 596 O O . CYS A 1 76 ? 13.621 -30.791 35.557 1.00 41.51 76 CYS A O 1
ATOM 599 N N . ILE A 1 77 ? 12.091 -32.448 35.531 1.00 47.11 77 ILE A N 1
ATOM 600 C CA . ILE A 1 77 ? 12.449 -32.960 34.211 1.00 48.41 77 ILE A CA 1
ATOM 601 C C . ILE A 1 77 ? 11.671 -32.181 33.145 1.00 48.06 77 ILE A C 1
ATOM 602 O O . ILE A 1 77 ? 10.451 -32.346 32.994 1.00 45.66 77 ILE A O 1
ATOM 607 N N . PRO A 1 78 ? 12.369 -31.317 32.393 1.00 48.55 78 PRO A N 1
ATOM 608 C CA . PRO A 1 78 ? 11.760 -30.508 31.336 1.00 50.55 78 PRO A CA 1
ATOM 609 C C . PRO A 1 78 ? 11.314 -31.429 30.211 1.00 54.23 78 PRO A C 1
ATOM 610 O O . PRO A 1 78 ? 11.811 -32.552 30.103 1.00 60.51 78 PRO A O 1
ATOM 614 N N . PRO A 1 79 ? 10.387 -30.970 29.348 1.00 53.73 79 PRO A N 1
ATOM 615 C CA . PRO A 1 79 ? 9.911 -31.820 28.251 1.00 51.20 79 PRO A CA 1
ATOM 616 C C . PRO A 1 79 ? 11.008 -32.463 27.427 1.00 49.78 79 PRO A C 1
ATOM 617 O O . PRO A 1 79 ? 11.319 -33.649 27.584 1.00 49.68 79 PRO A O 1
ATOM 621 N N . ASP A 1 80 ? 11.600 -31.679 26.547 1.00 46.71 80 ASP A N 1
ATOM 622 C CA . ASP A 1 80 ? 12.637 -32.199 25.694 1.00 50.16 80 ASP A CA 1
ATOM 623 C C . ASP A 1 80 ? 13.956 -32.360 26.429 1.00 51.21 80 ASP A C 1
ATOM 624 O O . ASP A 1 80 ? 14.962 -31.756 26.050 1.00 53.09 80 ASP A O 1
ATOM 629 N N . TYR A 1 81 ? 13.962 -33.196 27.462 1.00 51.11 81 TYR A N 1
ATOM 630 C CA . TYR A 1 81 ? 15.164 -33.405 28.276 1.00 51.26 81 TYR A CA 1
ATOM 631 C C . TYR A 1 81 ? 16.360 -33.809 27.431 1.00 50.75 81 TYR A C 1
ATOM 632 O O . TYR A 1 81 ? 17.514 -33.749 27.871 1.00 48.78 81 TYR A O 1
ATOM 641 N N . GLU A 1 82 ? 16.059 -34.235 26.213 1.00 53.51 82 GLU A N 1
ATOM 642 C CA . GLU A 1 82 ? 17.071 -34.649 25.248 1.00 52.39 82 GLU A CA 1
ATOM 643 C C . GLU A 1 82 ? 17.947 -33.420 25.002 1.00 45.19 82 GLU A C 1
ATOM 644 O O . GLU A 1 82 ? 19.170 -33.511 24.932 1.00 42.32 82 GLU A O 1
ATOM 650 N N . PHE A 1 83 ? 17.296 -32.267 24.911 1.00 40.64 83 PHE A N 1
ATOM 651 C CA . PHE A 1 83 ? 17.982 -31.022 24.660 1.00 40.16 83 PHE A CA 1
ATOM 652 C C . PHE A 1 83 ? 19.019 -30.670 25.719 1.00 41.32 83 PHE A C 1
ATOM 653 O O . PHE A 1 83 ? 19.988 -29.980 25.420 1.00 38.83 83 PHE A O 1
ATOM 661 N N . VAL A 1 84 ? 18.823 -31.144 26.950 1.00 45.62 84 VAL A N 1
ATOM 662 C CA . VAL A 1 84 ? 19.754 -30.837 28.048 1.00 44.32 84 VAL A CA 1
ATOM 663 C C . VAL A 1 84 ? 20.978 -31.765 28.073 1.00 48.52 84 VAL A C 1
ATOM 664 O O . VAL A 1 84 ? 22.025 -31.409 28.631 1.00 48.85 84 VAL A O 1
ATOM 668 N N . LEU A 1 85 ? 20.853 -32.946 27.462 1.00 50.14 85 LEU A N 1
ATOM 669 C CA . LEU A 1 85 ? 21.964 -33.907 27.408 1.00 52.13 85 LEU A CA 1
ATOM 670 C C . LEU A 1 85 ? 22.949 -33.547 26.298 1.00 54.69 85 LEU A C 1
ATOM 671 O O . LEU A 1 85 ? 24.114 -33.945 26.344 1.00 54.61 85 LEU A O 1
ATOM 676 N N . GLY A 1 86 ? 22.465 -32.800 25.304 1.00 53.68 86 GLY A N 1
ATOM 677 C CA . GLY A 1 86 ? 23.310 -32.375 24.205 1.00 50.23 86 GLY A CA 1
ATOM 678 C C . GLY A 1 86 ? 24.334 -31.368 24.702 1.00 50.01 86 GLY A C 1
ATOM 679 O O . GLY A 1 86 ? 25.538 -31.549 24.503 1.00 45.77 86 GLY A O 1
ATOM 680 N N . TYR A 1 87 ? 23.851 -30.305 25.349 1.00 49.62 87 TYR A N 1
ATOM 681 C CA . TYR A 1 87 ? 24.713 -29.260 25.912 1.00 52.01 87 TYR A CA 1
ATOM 682 C C . TYR A 1 87 ? 25.705 -29.902 26.880 1.00 52.64 87 TYR A C 1
ATOM 683 O O . TYR A 1 87 ? 26.859 -29.480 27.001 1.00 50.20 87 TYR A O 1
ATOM 692 N N . LEU A 1 88 ? 25.231 -30.919 27.583 1.00 51.17 88 LEU A N 1
ATOM 693 C CA . LEU A 1 88 ? 26.058 -31.631 28.532 1.00 53.57 88 LEU A CA 1
ATOM 694 C C . LEU A 1 88 ? 27.183 -32.389 27.850 1.00 56.75 88 LEU A C 1
ATOM 695 O O . LEU A 1 88 ? 28.347 -32.269 28.242 1.00 58.49 88 LEU A O 1
ATOM 700 N N . GLU A 1 89 ? 26.835 -33.168 26.827 1.00 58.92 89 GLU A N 1
ATOM 701 C CA . GLU A 1 89 ? 27.824 -33.972 26.110 1.00 61.55 89 GLU A CA 1
ATOM 702 C C . GLU A 1 89 ? 28.894 -33.124 25.432 1.00 63.28 89 GLU A C 1
ATOM 703 O O . GLU A 1 89 ? 29.747 -33.639 24.708 1.00 61.89 89 GLU A O 1
ATOM 709 N N . GLU A 1 90 ? 28.851 -31.821 25.692 1.00 66.48 90 GLU A N 1
ATOM 710 C CA . GLU A 1 90 ? 29.820 -30.895 25.134 1.00 66.60 90 GLU A CA 1
ATOM 711 C C . GLU A 1 90 ? 30.765 -30.413 26.215 1.00 64.49 90 GLU A C 1
ATOM 712 O O . GLU A 1 90 ? 31.805 -31.023 26.431 1.00 64.53 90 GLU A O 1
ATOM 718 N N . GLY A 1 91 ? 30.398 -29.334 26.902 1.00 65.13 91 GLY A N 1
ATOM 719 C CA . GLY A 1 91 ? 31.243 -28.803 27.961 1.00 64.65 91 GLY A CA 1
ATOM 720 C C . GLY A 1 91 ? 31.814 -29.865 28.894 1.00 63.78 91 GLY A C 1
ATOM 721 O O . GLY A 1 91 ? 31.210 -30.923 29.077 1.00 64.79 91 GLY A O 1
ATOM 722 N N . GLU A 1 92 ? 32.986 -29.587 29.469 1.00 60.84 92 GLU A N 1
ATOM 723 C CA . GLU A 1 92 ? 33.666 -30.505 30.397 1.00 56.01 92 GLU A CA 1
ATOM 724 C C . GLU A 1 92 ? 33.058 -30.299 31.792 1.00 51.79 92 GLU A C 1
ATOM 725 O O . GLU A 1 92 ? 32.710 -29.179 32.161 1.00 53.16 92 GLU A O 1
ATOM 731 N N . TRP A 1 93 ? 32.920 -31.359 32.575 1.00 42.30 93 TRP A N 1
ATOM 732 C CA . TRP A 1 93 ? 32.308 -31.182 33.882 1.00 35.79 93 TRP A CA 1
ATOM 733 C C . TRP A 1 93 ? 33.071 -31.814 35.027 1.00 35.93 93 TRP A C 1
ATOM 734 O O . TRP A 1 93 ? 33.892 -32.704 34.813 1.00 40.97 93 TRP A O 1
ATOM 745 N N . VAL A 1 94 ? 32.779 -31.346 36.244 1.00 36.16 94 VAL A N 1
ATOM 746 C CA . VAL A 1 94 ? 33.401 -31.848 37.479 1.00 35.12 94 VAL A CA 1
ATOM 747 C C . VAL A 1 94 ? 32.619 -33.036 38.059 1.00 35.87 94 VAL A C 1
ATOM 748 O O . VAL A 1 94 ? 33.201 -33.911 38.688 1.00 37.14 94 VAL A O 1
ATOM 752 N N . ALA A 1 95 ? 31.300 -33.044 37.874 1.00 38.56 95 ALA A N 1
ATOM 753 C CA . ALA A 1 95 ? 30.455 -34.128 38.374 1.00 38.24 95 ALA A CA 1
ATOM 754 C C . ALA A 1 95 ? 28.990 -33.866 38.079 1.00 40.61 95 ALA A C 1
ATOM 755 O O . ALA A 1 95 ? 28.557 -32.712 37.958 1.00 37.30 95 ALA A O 1
ATOM 757 N N . PHE A 1 96 ? 28.235 -34.954 37.967 1.00 42.13 96 PHE A N 1
ATOM 758 C CA . PHE A 1 96 ? 26.805 -34.886 37.695 1.00 46.61 96 PHE A CA 1
ATOM 759 C C . PHE A 1 96 ? 26.011 -34.892 38.989 1.00 47.68 96 PHE A C 1
ATOM 760 O O . PHE A 1 96 ? 25.819 -35.935 39.608 1.00 47.02 96 PHE A O 1
ATOM 768 N N . GLY A 1 97 ? 25.543 -33.709 39.379 1.00 49.72 97 GLY A N 1
ATOM 769 C CA . GLY A 1 97 ? 24.804 -33.555 40.620 1.00 46.77 97 GLY A CA 1
ATOM 770 C C . GLY A 1 97 ? 23.293 -33.593 40.566 1.00 43.32 97 GLY A C 1
ATOM 771 O O . GLY A 1 97 ? 22.669 -33.094 39.633 1.00 44.38 97 GLY A O 1
ATOM 772 N N . GLU A 1 98 ? 22.724 -34.176 41.615 1.00 41.38 98 GLU A N 1
ATOM 773 C CA . GLU A 1 98 ? 21.294 -34.340 41.794 1.00 38.93 98 GLU A CA 1
ATOM 774 C C . GLU A 1 98 ? 20.564 -34.985 40.647 1.00 39.57 98 GLU A C 1
ATOM 775 O O . GLU A 1 98 ? 19.901 -34.321 39.855 1.00 40.61 98 GLU A O 1
ATOM 781 N N . ILE A 1 99 ? 20.689 -36.302 40.576 1.00 40.16 99 ILE A N 1
ATOM 782 C CA . ILE A 1 99 ? 20.006 -37.083 39.563 1.00 42.99 99 ILE A CA 1
ATOM 783 C C . ILE A 1 99 ? 19.480 -38.363 40.241 1.00 42.40 99 ILE A C 1
ATOM 784 O O . ILE A 1 99 ? 20.027 -38.825 41.247 1.00 41.26 99 ILE A O 1
ATOM 789 N N . GLY A 1 100 ? 18.395 -38.914 39.716 1.00 40.10 100 GLY A N 1
ATOM 790 C CA . GLY A 1 100 ? 17.863 -40.115 40.313 1.00 42.47 100 GLY A CA 1
ATOM 791 C C . GLY A 1 100 ? 16.405 -40.352 40.012 1.00 45.72 100 GLY A C 1
ATOM 792 O O . GLY A 1 100 ? 15.824 -39.746 39.108 1.00 48.00 100 GLY A O 1
ATOM 793 N N . LEU A 1 101 ? 15.819 -41.254 40.786 1.00 48.26 101 LEU A N 1
ATOM 794 C CA . LEU A 1 101 ? 14.424 -41.604 40.637 1.00 53.61 101 LEU A CA 1
ATOM 795 C C . LEU A 1 101 ? 13.710 -41.067 41.854 1.00 55.79 101 LEU A C 1
ATOM 796 O O . LEU A 1 101 ? 14.336 -40.807 42.881 1.00 55.16 101 LEU A O 1
ATOM 801 N N . GLU A 1 102 ? 12.395 -40.924 41.726 1.00 57.00 102 GLU A N 1
ATOM 802 C CA . GLU A 1 102 ? 11.544 -40.398 42.780 1.00 57.81 102 GLU A CA 1
ATOM 803 C C . GLU A 1 102 ? 10.263 -41.226 42.858 1.00 58.51 102 GLU A C 1
ATOM 804 O O . GLU A 1 102 ? 9.982 -41.873 43.865 1.00 61.94 102 GLU A O 1
ATOM 810 N N . LEU A 1 103 ? 9.484 -41.203 41.783 1.00 57.88 103 LEU A N 1
ATOM 811 C CA . LEU A 1 103 ? 8.231 -41.954 41.737 1.00 56.33 103 LEU A CA 1
ATOM 812 C C . LEU A 1 103 ? 8.382 -43.180 40.826 1.00 56.02 103 LEU A C 1
ATOM 813 O O . LEU A 1 103 ? 7.406 -43.674 40.263 1.00 53.94 103 LEU A O 1
ATOM 818 N N . VAL A 1 104 ? 9.618 -43.656 40.699 1.00 52.12 104 VAL A N 1
ATOM 819 C CA . VAL A 1 104 ? 9.947 -44.790 39.856 1.00 50.50 104 VAL A CA 1
ATOM 820 C C . VAL A 1 104 ? 9.331 -44.706 38.455 1.00 47.57 104 VAL A C 1
ATOM 821 O O . VAL A 1 104 ? 9.327 -45.685 37.720 1.00 50.79 104 VAL A O 1
ATOM 825 N N . THR A 1 105 ? 8.824 -43.538 38.082 1.00 46.53 105 THR A N 1
ATOM 826 C CA . THR A 1 105 ? 8.220 -43.341 36.763 1.00 51.61 105 THR A CA 1
ATOM 827 C C . THR A 1 105 ? 9.183 -43.785 35.679 1.00 52.08 105 THR A C 1
ATOM 828 O O . THR A 1 105 ? 10.392 -43.710 35.865 1.00 55.57 105 THR A O 1
ATOM 832 N N . ASP A 1 106 ? 8.661 -44.227 34.542 1.00 51.15 106 ASP A N 1
ATOM 833 C CA . ASP A 1 106 ? 9.533 -44.640 33.454 1.00 53.97 106 ASP A CA 1
ATOM 834 C C . ASP A 1 106 ? 10.294 -43.419 32.924 1.00 52.81 106 ASP A C 1
ATOM 835 O O . ASP A 1 106 ? 11.420 -43.536 32.437 1.00 49.35 106 ASP A O 1
ATOM 840 N N . GLU A 1 107 ? 9.663 -42.252 33.035 1.00 51.67 107 GLU A N 1
ATOM 841 C CA . GLU A 1 107 ? 10.240 -40.988 32.593 1.00 47.80 107 GLU A CA 1
ATOM 842 C C . GLU A 1 107 ? 11.539 -40.667 33.316 1.00 47.80 107 GLU A C 1
ATOM 843 O O . GLU A 1 107 ? 12.475 -40.120 32.724 1.00 45.65 107 GLU A O 1
ATOM 849 N N . GLU A 1 108 ? 11.592 -40.989 34.605 1.00 45.28 108 GLU A N 1
ATOM 850 C CA . GLU A 1 108 ? 12.799 -40.744 35.380 1.00 43.90 108 GLU A CA 1
ATOM 851 C C . GLU A 1 108 ? 13.856 -41.717 34.891 1.00 43.09 108 GLU A C 1
ATOM 852 O O . GLU A 1 108 ? 14.971 -41.323 34.546 1.00 44.33 108 GLU A O 1
ATOM 858 N N . ILE A 1 109 ? 13.484 -42.992 34.867 1.00 37.03 109 ILE A N 1
ATOM 859 C CA . ILE A 1 109 ? 14.379 -44.048 34.444 1.00 36.68 109 ILE A CA 1
ATOM 860 C C . ILE A 1 109 ? 15.119 -43.633 33.193 1.00 35.70 109 ILE A C 1
ATOM 861 O O . ILE A 1 109 ? 16.337 -43.797 33.086 1.00 34.12 109 ILE A O 1
ATOM 866 N N . GLU A 1 110 ? 14.384 -43.077 32.242 1.00 40.52 110 GLU A N 1
ATOM 867 C CA . GLU A 1 110 ? 14.987 -42.640 30.982 1.00 42.88 110 GLU A CA 1
ATOM 868 C C . GLU A 1 110 ? 15.901 -41.428 31.187 1.00 39.58 110 GLU A C 1
ATOM 869 O O . GLU A 1 110 ? 17.015 -41.412 30.684 1.00 43.09 110 GLU A O 1
ATOM 875 N N . VAL A 1 111 ? 15.426 -40.430 31.927 1.00 30.19 111 VAL A N 1
ATOM 876 C CA . VAL A 1 111 ? 16.225 -39.253 32.194 1.00 27.41 111 VAL A CA 1
ATOM 877 C C . VAL A 1 111 ? 17.386 -39.642 33.113 1.00 27.06 111 VAL A C 1
ATOM 878 O O . VAL A 1 111 ? 18.464 -39.056 33.067 1.00 27.14 111 VAL A O 1
ATOM 882 N N . LEU A 1 112 ? 17.166 -40.638 33.956 1.00 26.34 112 LEU A N 1
ATOM 883 C CA . LEU A 1 112 ? 18.207 -41.072 34.873 1.00 28.56 112 LEU A CA 1
ATOM 884 C C . LEU A 1 112 ? 19.244 -41.906 34.146 1.00 31.47 112 LEU A C 1
ATOM 885 O O . LEU A 1 112 ? 20.448 -41.676 34.278 1.00 29.12 112 LEU A O 1
ATOM 890 N N . LYS A 1 113 ? 18.757 -42.869 33.367 1.00 35.38 113 LYS A N 1
ATOM 891 C CA . LYS A 1 113 ? 19.617 -43.754 32.604 1.00 37.95 113 LYS A CA 1
ATOM 892 C C . LYS A 1 113 ? 20.427 -42.960 31.599 1.00 40.24 113 LYS A C 1
ATOM 893 O O . LYS A 1 113 ? 21.654 -43.015 31.588 1.00 41.00 113 LYS A O 1
ATOM 899 N N . SER A 1 114 ? 19.732 -42.215 30.755 1.00 42.92 114 SER A N 1
ATOM 900 C CA . SER A 1 114 ? 20.383 -41.410 29.740 1.00 45.82 114 SER A CA 1
ATOM 901 C C . SER A 1 114 ? 21.566 -40.650 30.312 1.00 47.38 114 SER A C 1
ATOM 902 O O . SER A 1 114 ? 22.580 -40.484 29.632 1.00 50.17 114 SER A O 1
ATOM 905 N N . GLN A 1 115 ? 21.445 -40.189 31.556 1.00 48.02 115 GLN A N 1
ATOM 906 C CA . GLN A 1 115 ? 22.536 -39.447 32.187 1.00 46.99 115 GLN A CA 1
ATOM 907 C C . GLN A 1 115 ? 23.652 -40.379 32.657 1.00 47.89 115 GLN A C 1
ATOM 908 O O . GLN A 1 115 ? 24.780 -40.298 32.171 1.00 46.02 115 GLN A O 1
ATOM 914 N N . LEU A 1 116 ? 23.341 -41.263 33.597 1.00 49.89 116 LEU A N 1
ATOM 915 C CA . LEU A 1 116 ? 24.339 -42.195 34.100 1.00 53.77 116 LEU A CA 1
ATOM 916 C C . LEU A 1 116 ? 25.025 -42.904 32.949 1.00 55.49 116 LEU A C 1
ATOM 917 O O . LEU A 1 116 ? 26.186 -43.309 33.048 1.00 52.88 116 LEU A O 1
ATOM 922 N N . GLU A 1 117 ? 24.290 -43.071 31.860 1.00 59.27 117 GLU A N 1
ATOM 923 C CA . GLU A 1 117 ? 24.845 -43.718 30.688 1.00 63.38 117 GLU A CA 1
ATOM 924 C C . GLU A 1 117 ? 25.926 -42.797 30.149 1.00 62.27 117 GLU A C 1
ATOM 925 O O . GLU A 1 117 ? 27.094 -43.167 30.103 1.00 65.30 117 GLU A O 1
ATOM 931 N N . LEU A 1 118 ? 25.536 -41.590 29.755 1.00 57.54 118 LEU A N 1
ATOM 932 C CA . LEU A 1 118 ? 26.493 -40.620 29.233 1.00 52.43 118 LEU A CA 1
ATOM 933 C C . LEU A 1 118 ? 27.703 -40.479 30.155 1.00 50.20 118 LEU A C 1
ATOM 934 O O . LEU A 1 118 ? 28.843 -40.392 29.698 1.00 49.19 118 LEU A O 1
ATOM 939 N N . ALA A 1 119 ? 27.432 -40.463 31.456 1.00 48.01 119 ALA A N 1
ATOM 940 C CA . ALA A 1 119 ? 28.456 -40.324 32.484 1.00 47.64 119 ALA A CA 1
ATOM 941 C C . ALA A 1 119 ? 29.563 -41.350 32.326 1.00 45.70 119 ALA A C 1
ATOM 942 O O . ALA A 1 119 ? 30.736 -41.067 32.592 1.00 43.47 119 ALA A O 1
ATOM 944 N N . LYS A 1 120 ? 29.181 -42.547 31.903 1.00 43.37 120 LYS A N 1
ATOM 945 C CA . LYS A 1 120 ? 30.144 -43.620 31.706 1.00 45.04 120 LYS A CA 1
ATOM 946 C C . LYS A 1 120 ? 31.042 -43.324 30.504 1.00 44.43 120 LYS A C 1
ATOM 947 O O . LYS A 1 120 ? 32.173 -43.795 30.443 1.00 40.47 120 LYS A O 1
ATOM 953 N N . ARG A 1 121 ? 30.541 -42.544 29.553 1.00 44.67 121 ARG A N 1
ATOM 954 C CA . ARG A 1 121 ? 31.330 -42.223 28.375 1.00 45.26 121 ARG A CA 1
ATOM 955 C C . ARG A 1 121 ? 32.247 -41.036 28.590 1.00 47.74 121 ARG A C 1
ATOM 956 O O . ARG A 1 121 ? 33.120 -40.762 27.769 1.00 48.83 121 ARG A O 1
ATOM 972 N N . ASP A 1 123 ? 33.425 -40.498 31.901 1.00 51.75 123 ASP A N 1
ATOM 973 C CA . ASP A 1 123 ? 34.105 -40.836 33.145 1.00 51.41 123 ASP A CA 1
ATOM 974 C C . ASP A 1 123 ? 33.998 -39.658 34.118 1.00 46.91 123 ASP A C 1
ATOM 975 O O . ASP A 1 123 ? 35.001 -39.066 34.546 1.00 41.55 123 ASP A O 1
ATOM 980 N N . VAL A 1 124 ? 32.754 -39.309 34.433 1.00 41.50 124 VAL A N 1
ATOM 981 C CA . VAL A 1 124 ? 32.468 -38.238 35.366 1.00 34.20 124 VAL A CA 1
ATOM 982 C C . VAL A 1 124 ? 31.579 -38.785 36.447 1.00 29.79 124 VAL A C 1
ATOM 983 O O . VAL A 1 124 ? 30.616 -39.490 36.185 1.00 20.37 124 VAL A O 1
ATOM 987 N N . PRO A 1 125 ? 31.900 -38.459 37.694 1.00 30.82 125 PRO A N 1
ATOM 988 C CA . PRO A 1 125 ? 31.123 -38.928 38.840 1.00 32.48 125 PRO A CA 1
ATOM 989 C C . PRO A 1 125 ? 29.662 -38.458 38.858 1.00 35.76 125 PRO A C 1
ATOM 990 O O . PRO A 1 125 ? 29.296 -37.474 38.202 1.00 36.62 125 PRO A O 1
ATOM 994 N N . CYS A 1 126 ? 28.833 -39.196 39.602 1.00 38.11 126 CYS A N 1
ATOM 995 C CA . CYS A 1 126 ? 27.395 -38.924 39.756 1.00 36.03 126 CYS A CA 1
ATOM 996 C C . CYS A 1 126 ? 26.957 -38.995 41.228 1.00 37.96 126 CYS A C 1
ATOM 997 O O . CYS A 1 126 ? 27.398 -39.867 41.988 1.00 37.16 126 CYS A O 1
ATOM 1000 N N . ILE A 1 127 ? 26.091 -38.074 41.635 1.00 38.45 127 ILE A N 1
ATOM 1001 C CA . ILE A 1 127 ? 25.570 -38.080 43.002 1.00 35.75 127 ILE A CA 1
ATOM 1002 C C . ILE A 1 127 ? 24.081 -38.467 42.910 1.00 37.79 127 ILE A C 1
ATOM 1003 O O . ILE A 1 127 ? 23.212 -37.603 42.864 1.00 39.89 127 ILE A O 1
ATOM 1008 N N . ILE A 1 128 ? 23.783 -39.762 42.854 1.00 38.81 128 ILE A N 1
ATOM 1009 C CA . ILE A 1 128 ? 22.390 -40.194 42.746 1.00 37.13 128 ILE A CA 1
ATOM 1010 C C . ILE A 1 128 ? 21.680 -39.850 44.033 1.00 35.68 128 ILE A C 1
ATOM 1011 O O . ILE A 1 128 ? 22.261 -39.939 45.110 1.00 34.36 128 ILE A O 1
ATOM 1016 N N . HIS A 1 129 ? 20.418 -39.472 43.941 1.00 35.61 129 HIS A N 1
ATOM 1017 C CA . HIS A 1 129 ? 19.701 -39.131 45.150 1.00 37.57 129 HIS A CA 1
ATOM 1018 C C . HIS A 1 129 ? 18.611 -40.140 45.478 1.00 37.70 129 HIS A C 1
ATOM 1019 O O . HIS A 1 129 ? 17.854 -40.565 44.611 1.00 37.59 129 HIS A O 1
ATOM 1026 N N . THR A 1 130 ? 18.545 -40.523 46.743 1.00 40.62 130 THR A N 1
ATOM 1027 C CA . THR A 1 130 ? 17.554 -41.487 47.197 1.00 42.80 130 THR A CA 1
ATOM 1028 C C . THR A 1 130 ? 16.320 -40.796 47.783 1.00 41.01 130 THR A C 1
ATOM 1029 O O . THR A 1 130 ? 16.407 -40.028 48.738 1.00 37.67 130 THR A O 1
ATOM 1033 N N . PRO A 1 131 ? 15.145 -41.083 47.218 1.00 42.26 131 PRO A N 1
ATOM 1034 C CA . PRO A 1 131 ? 13.868 -40.510 47.651 1.00 45.36 131 PRO A CA 1
ATOM 1035 C C . PRO A 1 131 ? 13.598 -40.640 49.152 1.00 49.64 131 PRO A C 1
ATOM 1036 O O . PRO A 1 131 ? 14.105 -41.544 49.811 1.00 49.05 131 PRO A O 1
ATOM 1040 N N . ARG A 1 132 ? 12.774 -39.741 49.680 1.00 53.82 132 ARG A N 1
ATOM 1041 C CA . ARG A 1 132 ? 12.441 -39.738 51.103 1.00 53.19 132 ARG A CA 1
ATOM 1042 C C . ARG A 1 132 ? 11.240 -40.646 51.369 1.00 51.97 132 ARG A C 1
ATOM 1043 O O . ARG A 1 132 ? 11.062 -41.167 52.471 1.00 47.57 132 ARG A O 1
ATOM 1051 N N . GLY A 1 133 ? 10.424 -40.838 50.340 1.00 55.15 133 GLY A N 1
ATOM 1052 C CA . GLY A 1 133 ? 9.247 -41.669 50.481 1.00 58.44 133 GLY A CA 1
ATOM 1053 C C . GLY A 1 133 ? 9.579 -43.140 50.480 1.00 60.40 133 GLY A C 1
ATOM 1054 O O . GLY A 1 133 ? 9.655 -43.757 51.541 1.00 59.09 133 GLY A O 1
ATOM 1055 N N . ASN A 1 134 ? 9.766 -43.694 49.283 1.00 63.82 134 ASN A N 1
ATOM 1056 C CA . ASN A 1 134 ? 10.100 -45.107 49.113 1.00 65.92 134 ASN A CA 1
ATOM 1057 C C . ASN A 1 134 ? 11.623 -45.252 49.118 1.00 64.42 134 ASN A C 1
ATOM 1058 O O . ASN A 1 134 ? 12.197 -45.908 48.252 1.00 63.01 134 ASN A O 1
ATOM 1063 N N . LYS A 1 135 ? 12.269 -44.628 50.101 1.00 63.68 135 LYS A N 1
ATOM 1064 C CA . LYS A 1 135 ? 13.720 -44.679 50.226 1.00 59.95 135 LYS A CA 1
ATOM 1065 C C . LYS A 1 135 ? 14.250 -46.116 50.274 1.00 62.40 135 LYS A C 1
ATOM 1066 O O . LYS A 1 135 ? 15.455 -46.315 50.431 1.00 65.58 135 LYS A O 1
ATOM 1072 N N . LEU A 1 136 ? 13.357 -47.111 50.146 1.00 62.03 136 LEU A N 1
ATOM 1073 C CA . LEU A 1 136 ? 13.753 -48.538 50.144 1.00 57.89 136 LEU A CA 1
ATOM 1074 C C . LEU A 1 136 ? 13.240 -49.218 48.888 1.00 54.66 136 LEU A C 1
ATOM 1075 O O . LEU A 1 136 ? 13.892 -50.104 48.334 1.00 52.43 136 LEU A O 1
ATOM 1080 N N . LYS A 1 137 ? 12.064 -48.803 48.438 1.00 51.45 137 LYS A N 1
ATOM 1081 C CA . LYS A 1 137 ? 11.501 -49.393 47.238 1.00 54.02 137 LYS A CA 1
ATOM 1082 C C . LYS A 1 137 ? 12.120 -48.725 46.018 1.00 53.74 137 LYS A C 1
ATOM 1083 O O . LYS A 1 137 ? 12.158 -49.299 44.925 1.00 54.11 137 LYS A O 1
ATOM 1089 N N . ALA A 1 138 ? 12.626 -47.516 46.226 1.00 52.80 138 ALA A N 1
ATOM 1090 C CA . ALA A 1 138 ? 13.229 -46.732 45.158 1.00 47.46 138 ALA A CA 1
ATOM 1091 C C . ALA A 1 138 ? 14.709 -47.015 44.955 1.00 46.78 138 ALA A C 1
ATOM 1092 O O . ALA A 1 138 ? 15.143 -47.211 43.821 1.00 48.58 138 ALA A O 1
ATOM 1094 N N . THR A 1 139 ? 15.479 -47.020 46.045 1.00 45.55 139 THR A N 1
ATOM 1095 C CA . THR A 1 139 ? 16.924 -47.275 45.978 1.00 46.56 139 THR A CA 1
ATOM 1096 C C . THR A 1 139 ? 17.202 -48.629 45.328 1.00 44.30 139 THR A C 1
ATOM 1097 O O . THR A 1 139 ? 18.240 -48.835 44.706 1.00 41.92 139 THR A O 1
ATOM 1101 N N . ARG A 1 140 ? 16.261 -49.552 45.469 1.00 45.36 140 ARG A N 1
ATOM 1102 C CA . ARG A 1 140 ? 16.428 -50.856 44.863 1.00 46.02 140 ARG A CA 1
ATOM 1103 C C . ARG A 1 140 ? 16.517 -50.621 43.350 1.00 45.12 140 ARG A C 1
ATOM 1104 O O . ARG A 1 140 ? 17.537 -50.908 42.732 1.00 45.65 140 ARG A O 1
ATOM 1112 N N . LYS A 1 141 ? 15.457 -50.067 42.769 1.00 44.73 141 LYS A N 1
ATOM 1113 C CA . LYS A 1 141 ? 15.410 -49.788 41.339 1.00 44.80 141 LYS A CA 1
ATOM 1114 C C . LYS A 1 141 ? 16.662 -49.054 40.886 1.00 43.75 141 LYS A C 1
ATOM 1115 O O . LYS A 1 141 ? 17.264 -49.384 39.870 1.00 43.15 141 LYS A O 1
ATOM 1121 N N . THR A 1 142 ? 17.042 -48.040 41.647 1.00 43.59 142 THR A N 1
ATOM 1122 C CA . THR A 1 142 ? 18.232 -47.249 41.353 1.00 41.98 142 THR A CA 1
ATOM 1123 C C . THR A 1 142 ? 19.437 -48.172 41.304 1.00 40.06 142 THR A C 1
ATOM 1124 O O . THR A 1 142 ? 20.186 -48.201 40.335 1.00 38.98 142 THR A O 1
ATOM 1128 N N . LEU A 1 143 ? 19.618 -48.909 42.388 1.00 37.63 143 LEU A N 1
ATOM 1129 C CA . LEU A 1 143 ? 20.707 -49.831 42.487 1.00 34.06 143 LEU A CA 1
ATOM 1130 C C . LEU A 1 143 ? 20.509 -50.908 41.438 1.00 40.01 143 LEU A C 1
ATOM 1131 O O . LEU A 1 143 ? 21.437 -51.640 41.124 1.00 44.94 143 LEU A O 1
ATOM 1136 N N . GLU A 1 144 ? 19.302 -51.023 40.892 1.00 42.28 144 GLU A N 1
ATOM 1137 C CA . GLU A 1 144 ? 19.079 -52.016 39.851 1.00 43.28 144 GLU A CA 1
ATOM 1138 C C . GLU A 1 144 ? 19.501 -51.444 38.499 1.00 42.12 144 GLU A C 1
ATOM 1139 O O . GLU A 1 144 ? 20.181 -52.116 37.731 1.00 42.64 144 GLU A O 1
ATOM 1145 N N . ILE A 1 145 ? 19.091 -50.210 38.212 1.00 42.15 145 ILE A N 1
ATOM 1146 C CA . ILE A 1 145 ? 19.442 -49.542 36.956 1.00 42.48 145 ILE A CA 1
ATOM 1147 C C . ILE A 1 145 ? 20.965 -49.403 36.928 1.00 40.10 145 ILE A C 1
ATOM 1148 O O . ILE A 1 145 ? 21.620 -49.727 35.945 1.00 35.81 145 ILE A O 1
ATOM 1153 N N . LEU A 1 146 ? 21.515 -48.933 38.036 1.00 37.39 146 LEU A N 1
ATOM 1154 C CA . LEU A 1 146 ? 22.938 -48.729 38.160 1.00 37.27 146 LEU A CA 1
ATOM 1155 C C . LEU A 1 146 ? 23.690 -50.028 37.907 1.00 40.26 146 LEU A C 1
ATOM 1156 O O . LEU A 1 146 ? 24.840 -50.013 37.475 1.00 43.74 146 LEU A O 1
ATOM 1161 N N . GLU A 1 147 ? 23.024 -51.147 38.171 1.00 43.26 147 GLU A N 1
ATOM 1162 C CA . GLU A 1 147 ? 23.586 -52.486 37.981 1.00 48.78 147 GLU A CA 1
ATOM 1163 C C . GLU A 1 147 ? 23.810 -52.832 36.514 1.00 51.92 147 GLU A C 1
ATOM 1164 O O . GLU A 1 147 ? 24.928 -53.132 36.084 1.00 52.26 147 GLU A O 1
ATOM 1170 N N . SER A 1 148 ? 22.717 -52.809 35.762 1.00 56.59 148 SER A N 1
ATOM 1171 C CA . SER A 1 148 ? 22.739 -53.124 34.345 1.00 60.39 148 SER A CA 1
ATOM 1172 C C . SER A 1 148 ? 23.841 -52.393 33.576 1.00 61.46 148 SER A C 1
ATOM 1173 O O . SER A 1 148 ? 24.665 -53.032 32.928 1.00 63.57 148 SER A O 1
ATOM 1176 N N . LEU A 1 149 ? 23.865 -51.064 33.656 1.00 62.04 149 LEU A N 1
ATOM 1177 C CA . LEU A 1 149 ? 24.876 -50.283 32.951 1.00 59.77 149 LEU A CA 1
ATOM 1178 C C . LEU A 1 149 ? 26.286 -50.683 33.360 1.00 60.52 149 LEU A C 1
ATOM 1179 O O . LEU A 1 149 ? 27.263 -50.239 32.755 1.00 61.42 149 LEU A O 1
ATOM 1184 N N . ASP A 1 150 ? 26.392 -51.538 34.372 1.00 60.48 150 ASP A N 1
ATOM 1185 C CA . ASP A 1 150 ? 27.695 -51.970 34.859 1.00 60.59 150 ASP A CA 1
ATOM 1186 C C . ASP A 1 150 ? 28.489 -50.722 35.212 1.00 57.69 150 ASP A C 1
ATOM 1187 O O . ASP A 1 150 ? 29.653 -50.594 34.823 1.00 54.67 150 ASP A O 1
ATOM 1192 N N . PHE A 1 151 ? 27.850 -49.802 35.935 1.00 52.96 151 PHE A N 1
ATOM 1193 C CA . PHE A 1 151 ? 28.492 -48.552 36.327 1.00 48.97 151 PHE A CA 1
ATOM 1194 C C . PHE A 1 151 ? 29.625 -48.848 37.305 1.00 47.90 151 PHE A C 1
ATOM 1195 O O . PHE A 1 151 ? 29.419 -49.536 38.300 1.00 48.09 151 PHE A O 1
ATOM 1203 N N . PRO A 1 152 ? 30.838 -48.331 37.038 1.00 44.62 152 PRO A N 1
ATOM 1204 C CA . PRO A 1 152 ? 31.983 -48.573 37.925 1.00 40.81 152 PRO A CA 1
ATOM 1205 C C . PRO A 1 152 ? 31.769 -48.036 39.329 1.00 40.46 152 PRO A C 1
ATOM 1206 O O . PRO A 1 152 ? 31.342 -46.896 39.512 1.00 38.03 152 PRO A O 1
ATOM 1210 N N . ALA A 1 153 ? 32.073 -48.874 40.315 1.00 40.06 153 ALA A N 1
ATOM 1211 C CA . ALA A 1 153 ? 31.888 -48.519 41.712 1.00 47.08 153 ALA A CA 1
ATOM 1212 C C . ALA A 1 153 ? 32.705 -47.322 42.193 1.00 50.45 153 ALA A C 1
ATOM 1213 O O . ALA A 1 153 ? 32.876 -47.108 43.399 1.00 51.98 153 ALA A O 1
ATOM 1215 N N . ASP A 1 154 ? 33.199 -46.528 41.258 1.00 52.76 154 ASP A N 1
ATOM 1216 C CA . ASP A 1 154 ? 33.987 -45.366 41.632 1.00 56.50 154 ASP A CA 1
ATOM 1217 C C . ASP A 1 154 ? 33.563 -44.131 40.882 1.00 57.49 154 ASP A C 1
ATOM 1218 O O . ASP A 1 154 ? 34.346 -43.201 40.704 1.00 57.18 154 ASP A O 1
ATOM 1223 N N . LEU A 1 155 ? 32.312 -44.110 40.452 1.00 57.89 155 LEU A N 1
ATOM 1224 C CA . LEU A 1 155 ? 31.833 -42.966 39.713 1.00 54.90 155 LEU A CA 1
ATOM 1225 C C . LEU A 1 155 ? 30.445 -42.622 40.181 1.00 51.57 155 LEU A C 1
ATOM 1226 O O . LEU A 1 155 ? 29.799 -41.753 39.612 1.00 55.08 155 LEU A O 1
ATOM 1231 N N . ALA A 1 156 ? 29.992 -43.296 41.227 1.00 47.94 156 ALA A N 1
ATOM 1232 C CA . ALA A 1 156 ? 28.656 -43.054 41.721 1.00 47.31 156 ALA A CA 1
ATOM 1233 C C . ALA A 1 156 ? 28.599 -43.091 43.230 1.00 46.98 156 ALA A C 1
ATOM 1234 O O . ALA A 1 156 ? 29.348 -43.813 43.879 1.00 47.11 156 ALA A O 1
ATOM 1236 N N . VAL A 1 157 ? 27.693 -42.305 43.787 1.00 47.30 157 VAL A N 1
ATOM 1237 C CA . VAL A 1 157 ? 27.547 -42.250 45.216 1.00 46.63 157 VAL A CA 1
ATOM 1238 C C . VAL A 1 157 ? 26.103 -42.147 45.569 1.00 46.17 157 VAL A C 1
ATOM 1239 O O . VAL A 1 157 ? 25.464 -41.163 45.217 1.00 46.25 157 VAL A O 1
ATOM 1243 N N . ILE A 1 158 ? 25.592 -43.161 46.260 1.00 47.44 158 ILE A N 1
ATOM 1244 C CA . ILE A 1 158 ? 24.206 -43.146 46.699 1.00 47.99 158 ILE A CA 1
ATOM 1245 C C . ILE A 1 158 ? 24.138 -42.178 47.875 1.00 47.20 158 ILE A C 1
ATOM 1246 O O . ILE A 1 158 ? 24.946 -42.246 48.800 1.00 46.03 158 ILE A O 1
ATOM 1251 N N . ASP A 1 159 ? 23.170 -41.272 47.833 1.00 50.24 159 ASP A N 1
ATOM 1252 C CA . ASP A 1 159 ? 23.033 -40.274 48.882 1.00 54.17 159 ASP A CA 1
ATOM 1253 C C . ASP A 1 159 ? 21.746 -40.411 49.700 1.00 55.33 159 ASP A C 1
ATOM 1254 O O . ASP A 1 159 ? 20.807 -41.082 49.283 1.00 56.42 159 ASP A O 1
ATOM 1259 N N . HIS A 1 160 ? 21.704 -39.762 50.859 1.00 55.25 160 HIS A N 1
ATOM 1260 C CA . HIS A 1 160 ? 20.545 -39.839 51.737 1.00 53.75 160 HIS A CA 1
ATOM 1261 C C . HIS A 1 160 ? 20.306 -41.301 52.067 1.00 52.91 160 HIS A C 1
ATOM 1262 O O . HIS A 1 160 ? 19.176 -41.786 52.064 1.00 47.11 160 HIS A O 1
ATOM 1269 N N . VAL A 1 161 ? 21.404 -41.997 52.335 1.00 58.81 161 VAL A N 1
ATOM 1270 C CA . VAL A 1 161 ? 21.364 -43.407 52.688 1.00 66.05 161 VAL A CA 1
ATOM 1271 C C . VAL A 1 161 ? 20.847 -43.435 54.129 1.00 71.56 161 VAL A C 1
ATOM 1272 O O . VAL A 1 161 ? 21.601 -43.201 55.072 1.00 73.42 161 VAL A O 1
ATOM 1276 N N . ASN A 1 162 ? 19.557 -43.703 54.298 1.00 76.70 162 ASN A N 1
ATOM 1277 C CA . ASN A 1 162 ? 18.956 -43.724 55.629 1.00 79.37 162 ASN A CA 1
ATOM 1278 C C . ASN A 1 162 ? 19.329 -44.956 56.455 1.00 78.21 162 ASN A C 1
ATOM 1279 O O . ASN A 1 162 ? 19.809 -45.950 55.918 1.00 76.73 162 ASN A O 1
ATOM 1284 N N . PHE A 1 163 ? 19.111 -44.874 57.765 1.00 78.38 163 PHE A N 1
ATOM 1285 C CA . PHE A 1 163 ? 19.426 -45.967 58.686 1.00 79.08 163 PHE A CA 1
ATOM 1286 C C . PHE A 1 163 ? 18.852 -47.330 58.281 1.00 79.01 163 PHE A C 1
ATOM 1287 O O . PHE A 1 163 ? 19.493 -48.360 58.487 1.00 81.61 163 PHE A O 1
ATOM 1295 N N . GLU A 1 164 ? 17.645 -47.340 57.721 1.00 76.90 164 GLU A N 1
ATOM 1296 C CA . GLU A 1 164 ? 17.004 -48.589 57.313 1.00 74.75 164 GLU A CA 1
ATOM 1297 C C . GLU A 1 164 ? 17.143 -48.864 55.823 1.00 68.26 164 GLU A C 1
ATOM 1298 O O . GLU A 1 164 ? 16.156 -49.062 55.114 1.00 63.10 164 GLU A O 1
ATOM 1304 N N . THR A 1 1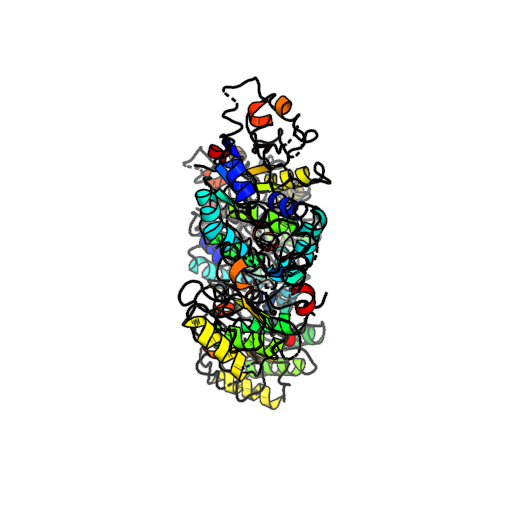65 ? 18.377 -48.883 55.351 1.00 66.77 165 THR A N 1
ATOM 1305 C CA . THR A 1 165 ? 18.638 -49.151 53.950 1.00 63.03 165 THR A CA 1
ATOM 1306 C C . THR A 1 165 ? 20.148 -49.197 53.726 1.00 63.66 165 THR A C 1
ATOM 1307 O O . THR A 1 165 ? 20.607 -49.545 52.642 1.00 62.72 165 THR A O 1
ATOM 1311 N N . LEU A 1 166 ? 20.908 -48.857 54.769 1.00 63.16 166 LEU A N 1
ATOM 1312 C CA . LEU A 1 166 ? 22.366 -48.859 54.714 1.00 61.95 166 LEU A CA 1
ATOM 1313 C C . LEU A 1 166 ? 22.908 -50.246 54.418 1.00 67.76 166 LEU A C 1
ATOM 1314 O O . LEU A 1 166 ? 24.053 -50.393 54.001 1.00 71.75 166 LEU A O 1
ATOM 1319 N N . ASP A 1 167 ? 22.086 -51.265 54.630 1.00 70.88 167 ASP A N 1
ATOM 1320 C CA . ASP A 1 167 ? 22.497 -52.636 54.372 1.00 72.40 167 ASP A CA 1
ATOM 1321 C C . ASP A 1 167 ? 22.380 -52.926 52.894 1.00 72.43 167 ASP A C 1
ATOM 1322 O O . ASP A 1 167 ? 23.230 -53.603 52.318 1.00 71.12 167 ASP A O 1
ATOM 1335 N N . VAL A 1 169 ? 22.525 -50.837 50.165 1.00 69.39 169 VAL A N 1
ATOM 1336 C CA . VAL A 1 169 ? 23.577 -50.237 49.369 1.00 67.17 169 VAL A CA 1
ATOM 1337 C C . VAL A 1 169 ? 24.956 -50.826 49.711 1.00 67.45 169 VAL A C 1
ATOM 1338 O O . VAL A 1 169 ? 25.883 -50.774 48.900 1.00 69.48 169 VAL A O 1
ATOM 1342 N N . LEU A 1 170 ? 25.090 -51.403 50.902 1.00 66.23 170 LEU A N 1
ATOM 1343 C CA . LEU A 1 170 ? 26.355 -52.014 51.298 1.00 64.23 170 LEU A CA 1
ATOM 1344 C C . LEU A 1 170 ? 26.633 -53.266 50.464 1.00 65.45 170 LEU A C 1
ATOM 1345 O O . LEU A 1 170 ? 27.788 -53.575 50.153 1.00 62.87 170 LEU A O 1
ATOM 1350 N N . GLU A 1 171 ? 25.566 -53.977 50.101 1.00 67.98 171 GLU A N 1
ATOM 1351 C CA . GLU A 1 171 ? 25.662 -55.191 49.282 1.00 67.03 171 GLU A CA 1
ATOM 1352 C C . GLU A 1 171 ? 26.221 -54.814 47.910 1.00 64.54 171 GLU A C 1
ATOM 1353 O O . GLU A 1 171 ? 26.281 -55.646 47.006 1.00 60.98 171 GLU A O 1
ATOM 1359 N N . THR A 1 172 ? 26.619 -53.549 47.768 1.00 61.99 172 THR A N 1
ATOM 1360 C CA . THR A 1 172 ? 27.186 -53.046 46.526 1.00 57.29 172 THR A CA 1
ATOM 1361 C C . THR A 1 172 ? 28.531 -52.464 46.833 1.00 54.38 172 THR A C 1
ATOM 1362 O O . THR A 1 172 ? 28.942 -52.407 47.992 1.00 50.11 172 THR A O 1
ATOM 1366 N N . GLU A 1 173 ? 29.195 -52.002 45.781 1.00 55.47 173 GLU A N 1
ATOM 1367 C CA . GLU A 1 173 ? 30.526 -51.412 45.890 1.00 57.37 173 GLU A CA 1
ATOM 1368 C C . GLU A 1 173 ? 30.565 -49.901 45.644 1.00 55.15 173 GLU A C 1
ATOM 1369 O O . GLU A 1 173 ? 31.640 -49.301 45.589 1.00 52.35 173 GLU A O 1
ATOM 1375 N N . TYR A 1 174 ? 29.390 -49.294 45.512 1.00 53.10 174 TYR A N 1
ATOM 1376 C CA . TYR A 1 174 ? 29.289 -47.862 45.284 1.00 49.66 174 TYR A CA 1
ATOM 1377 C C . TYR A 1 174 ? 29.506 -47.094 46.578 1.00 48.48 174 TYR A C 1
ATOM 1378 O O . TYR A 1 174 ? 29.425 -47.667 47.660 1.00 50.43 174 TYR A O 1
ATOM 1387 N N . TRP A 1 175 ? 29.776 -45.797 46.466 1.00 43.26 175 TRP A N 1
ATOM 1388 C CA . TRP A 1 175 ? 29.988 -44.980 47.647 1.00 39.89 175 TRP A CA 1
ATOM 1389 C C . TRP A 1 175 ? 28.667 -44.620 48.268 1.00 40.10 175 TRP A C 1
ATOM 1390 O O . TRP A 1 175 ? 27.676 -44.425 47.573 1.00 40.70 175 TRP A O 1
ATOM 1401 N N . ILE A 1 176 ? 28.663 -44.519 49.586 1.00 37.68 176 ILE A N 1
ATOM 1402 C CA . ILE A 1 176 ? 27.449 -44.204 50.281 1.00 40.42 176 ILE A CA 1
ATOM 1403 C C . ILE A 1 176 ? 27.552 -42.822 50.844 1.00 43.41 176 ILE A C 1
ATOM 1404 O O . ILE A 1 176 ? 28.576 -42.457 51.411 1.00 44.03 176 ILE A O 1
ATOM 1409 N N . GLY A 1 177 ? 26.492 -42.045 50.654 1.00 46.48 177 GLY A N 1
ATOM 1410 C CA . GLY A 1 177 ? 26.466 -40.695 51.171 1.00 48.24 177 GLY A CA 1
ATOM 1411 C C . GLY A 1 177 ? 25.624 -40.686 52.427 1.00 51.55 177 GLY A C 1
ATOM 1412 O O . GLY A 1 177 ? 24.510 -41.221 52.436 1.00 51.11 177 GLY A O 1
ATOM 1413 N N . LEU A 1 178 ? 26.168 -40.107 53.496 1.00 52.76 178 LEU A N 1
ATOM 1414 C CA . LEU A 1 178 ? 25.454 -40.004 54.770 1.00 54.05 178 LEU A CA 1
ATOM 1415 C C . LEU A 1 178 ? 25.040 -38.573 55.041 1.00 55.46 178 LEU A C 1
ATOM 1416 O O . LEU A 1 178 ? 25.865 -37.739 55.393 1.00 57.47 178 LEU A O 1
ATOM 1421 N N . THR A 1 179 ? 23.756 -38.302 54.895 1.00 54.03 179 THR A N 1
ATOM 1422 C CA . THR A 1 179 ? 23.235 -36.971 55.108 1.00 54.87 179 THR A CA 1
ATOM 1423 C C . THR A 1 179 ? 22.793 -36.772 56.561 1.00 58.12 179 THR A C 1
ATOM 1424 O O . THR A 1 179 ? 21.970 -37.530 57.065 1.00 64.43 179 THR A O 1
ATOM 1428 N N . VAL A 1 180 ? 23.332 -35.757 57.233 1.00 58.44 180 VAL A N 1
ATOM 1429 C CA . VAL A 1 180 ? 22.995 -35.504 58.636 1.00 60.93 180 VAL A CA 1
ATOM 1430 C C . VAL A 1 180 ? 21.676 -34.763 58.894 1.00 62.99 180 VAL A C 1
ATOM 1431 O O . VAL A 1 180 ? 21.072 -34.903 59.957 1.00 62.33 180 VAL A O 1
ATOM 1435 N N . GLN A 1 181 ? 21.242 -33.968 57.921 1.00 68.49 181 GLN A N 1
ATOM 1436 C CA . GLN A 1 181 ? 19.989 -33.202 58.000 1.00 71.66 181 GLN A CA 1
ATOM 1437 C C . GLN A 1 181 ? 19.942 -32.221 59.158 1.00 71.40 181 GLN A C 1
ATOM 1438 O O . GLN A 1 181 ? 19.102 -31.325 59.178 1.00 70.62 181 GLN A O 1
ATOM 1444 N N . ASP A 1 189 ? 18.933 -38.908 62.187 1.00 64.26 189 ASP A N 1
ATOM 1445 C CA . ASP A 1 189 ? 19.391 -37.519 62.167 1.00 61.36 189 ASP A CA 1
ATOM 1446 C C . ASP A 1 189 ? 20.914 -37.472 62.407 1.00 58.35 189 ASP A C 1
ATOM 1447 O O . ASP A 1 189 ? 21.701 -37.685 61.486 1.00 53.27 189 ASP A O 1
ATOM 1452 N N . ALA A 1 190 ? 21.322 -37.210 63.642 1.00 58.17 190 ALA A N 1
ATOM 1453 C CA . ALA A 1 190 ? 22.737 -37.114 63.973 1.00 61.28 190 ALA A CA 1
ATOM 1454 C C . ALA A 1 190 ? 23.306 -38.440 64.481 1.00 66.14 190 ALA A C 1
ATOM 1455 O O . ALA A 1 190 ? 24.519 -38.576 64.703 1.00 64.22 190 ALA A O 1
ATOM 1457 N N . ALA A 1 191 ? 22.410 -39.412 64.654 1.00 70.74 191 ALA A N 1
ATOM 1458 C CA . ALA A 1 191 ? 22.740 -40.752 65.138 1.00 70.59 191 ALA A CA 1
ATOM 1459 C C . ALA A 1 191 ? 23.349 -41.593 64.029 1.00 72.16 191 ALA A C 1
ATOM 1460 O O . ALA A 1 191 ? 23.303 -42.819 64.071 1.00 71.07 191 ALA A O 1
ATOM 1462 N N . ARG A 1 192 ? 23.927 -40.926 63.038 1.00 75.13 192 ARG A N 1
ATOM 1463 C CA . ARG A 1 192 ? 24.543 -41.618 61.910 1.00 76.24 192 ARG A CA 1
ATOM 1464 C C . ARG A 1 192 ? 25.999 -41.954 62.231 1.00 75.98 192 ARG A C 1
ATOM 1465 O O . ARG A 1 192 ? 26.615 -42.798 61.577 1.00 75.60 192 ARG A O 1
ATOM 1473 N N . ILE A 1 193 ? 26.547 -41.290 63.243 1.00 77.63 193 ILE A N 1
ATOM 1474 C CA . ILE A 1 193 ? 27.932 -41.534 63.650 1.00 78.02 193 ILE A CA 1
ATOM 1475 C C . ILE A 1 193 ? 28.159 -43.029 63.938 1.00 76.20 193 ILE A C 1
ATOM 1476 O O . ILE A 1 193 ? 29.164 -43.610 63.522 1.00 72.66 193 ILE A O 1
ATOM 1481 N N . VAL A 1 194 ? 27.214 -43.643 64.646 1.00 74.30 194 VAL A N 1
ATOM 1482 C CA . VAL A 1 194 ? 27.296 -45.060 64.976 1.00 70.27 194 VAL A CA 1
ATOM 1483 C C . VAL A 1 194 ? 27.384 -45.901 63.694 1.00 69.37 194 VAL A C 1
ATOM 1484 O O . VAL A 1 194 ? 27.892 -47.024 63.703 1.00 68.21 194 VAL A O 1
ATOM 1488 N N . ALA A 1 195 ? 26.909 -45.337 62.588 1.00 69.68 195 ALA A N 1
ATOM 1489 C CA . ALA A 1 195 ? 26.933 -46.018 61.300 1.00 69.08 195 ALA A CA 1
ATOM 1490 C C . ALA A 1 195 ? 28.345 -46.080 60.740 1.00 72.06 195 ALA A C 1
ATOM 1491 O O . ALA A 1 195 ? 28.544 -46.326 59.552 1.00 73.14 195 ALA A O 1
ATOM 1493 N N . GLU A 1 196 ? 29.329 -45.853 61.602 1.00 73.93 196 GLU A N 1
ATOM 1494 C CA . GLU A 1 196 ? 30.730 -45.897 61.194 1.00 74.01 196 GLU A CA 1
ATOM 1495 C C . GLU A 1 196 ? 31.287 -47.301 61.414 1.00 74.46 196 GLU A C 1
ATOM 1496 O O . GLU A 1 196 ? 32.494 -47.509 61.327 1.00 74.33 196 GLU A O 1
ATOM 1502 N N . HIS A 1 197 ? 30.400 -48.249 61.715 1.00 74.37 197 HIS A N 1
ATOM 1503 C CA . HIS A 1 197 ? 30.777 -49.644 61.951 1.00 72.46 197 HIS A CA 1
ATOM 1504 C C . HIS A 1 197 ? 31.877 -50.112 60.985 1.00 74.52 197 HIS A C 1
ATOM 1505 O O . HIS A 1 197 ? 32.702 -50.964 61.325 1.00 76.49 197 HIS A O 1
ATOM 1512 N N . GLY A 1 198 ? 31.869 -49.554 59.775 1.00 73.76 198 GLY A N 1
ATOM 1513 C CA . GLY A 1 198 ? 32.851 -49.918 58.770 1.00 68.99 198 GLY A CA 1
ATOM 1514 C C . GLY A 1 198 ? 33.721 -48.760 58.313 1.00 67.98 198 GLY A C 1
ATOM 1515 O O . GLY A 1 198 ? 33.640 -47.650 58.843 1.00 65.70 198 GLY A O 1
ATOM 1516 N N . GLU A 1 200 ? 34.784 -48.328 53.877 1.00 60.12 200 GLU A N 1
ATOM 1517 C CA . GLU A 1 200 ? 34.826 -46.986 54.435 1.00 59.13 200 GLU A CA 1
ATOM 1518 C C . GLU A 1 200 ? 34.425 -46.064 53.319 1.00 59.01 200 GLU A C 1
ATOM 1519 O O . GLU A 1 200 ? 35.096 -45.069 53.051 1.00 59.31 200 GLU A O 1
ATOM 1525 N N . ARG A 1 201 ? 33.332 -46.404 52.650 1.00 60.30 201 ARG A N 1
ATOM 1526 C CA . ARG A 1 201 ? 32.878 -45.582 51.543 1.00 62.54 201 ARG A CA 1
ATOM 1527 C C . ARG A 1 201 ? 31.740 -44.653 51.953 1.00 60.33 201 ARG A C 1
ATOM 1528 O O . ARG A 1 201 ? 30.623 -44.731 51.441 1.00 58.49 201 ARG A O 1
ATOM 1536 N N . PHE A 1 202 ? 32.057 -43.751 52.872 1.00 59.45 202 PHE A N 1
ATOM 1537 C CA . PHE A 1 202 ? 31.089 -42.799 53.383 1.00 59.22 202 PHE A CA 1
ATOM 1538 C C . PHE A 1 202 ? 31.507 -41.334 53.147 1.00 62.73 202 PHE A C 1
ATOM 1539 O O . PHE A 1 202 ? 32.687 -41.017 52.937 1.00 61.11 202 PHE A O 1
ATOM 1555 N N . LEU A 1 204 ? 30.100 -37.252 54.505 1.00 59.95 204 LEU A N 1
ATOM 1556 C CA . LEU A 1 204 ? 29.188 -36.412 55.255 1.00 55.16 204 LEU A CA 1
ATOM 1557 C C . LEU A 1 204 ? 28.741 -35.279 54.365 1.00 53.98 204 LEU A C 1
ATOM 1558 O O . LEU A 1 204 ? 29.558 -34.639 53.699 1.00 54.16 204 LEU A O 1
ATOM 1563 N N . ASN A 1 205 ? 27.431 -35.059 54.347 1.00 53.92 205 ASN A N 1
ATOM 1564 C CA . ASN A 1 205 ? 26.816 -33.999 53.560 1.00 50.20 205 ASN A CA 1
ATOM 1565 C C . ASN A 1 205 ? 25.638 -33.425 54.346 1.00 45.00 205 ASN A C 1
ATOM 1566 O O . ASN A 1 205 ? 24.793 -34.162 54.846 1.00 39.50 205 ASN A O 1
ATOM 1571 N N . SER A 1 206 ? 25.597 -32.105 54.465 1.00 45.85 206 SER A N 1
ATOM 1572 C CA . SER A 1 206 ? 24.517 -31.442 55.185 1.00 43.35 206 SER A CA 1
ATOM 1573 C C . SER A 1 206 ? 23.298 -31.328 54.274 1.00 42.56 206 SER A C 1
ATOM 1574 O O . SER A 1 206 ? 22.148 -31.417 54.717 1.00 39.37 206 SER A O 1
ATOM 1577 N N . ASP A 1 207 ? 23.561 -31.156 52.986 1.00 42.86 207 ASP A N 1
ATOM 1578 C CA . ASP A 1 207 ? 22.503 -31.004 51.989 1.00 43.66 207 ASP A CA 1
ATOM 1579 C C . ASP A 1 207 ? 21.735 -29.692 52.207 1.00 43.27 207 ASP A C 1
ATOM 1580 O O . ASP A 1 207 ? 20.539 -29.602 51.896 1.00 40.33 207 ASP A O 1
ATOM 1585 N N . ALA A 1 208 ? 22.435 -28.681 52.731 1.00 40.92 208 ALA A N 1
ATOM 1586 C CA . ALA A 1 208 ? 21.834 -27.375 52.988 1.00 39.26 208 ALA A CA 1
ATOM 1587 C C . ALA A 1 208 ? 21.174 -26.819 51.721 1.00 39.04 208 ALA A C 1
ATOM 1588 O O . ALA A 1 208 ? 21.843 -26.341 50.807 1.00 36.99 208 ALA A O 1
ATOM 1590 N N . GLY A 1 209 ? 19.851 -26.900 51.673 1.00 40.93 209 GLY A N 1
ATOM 1591 C CA . GLY A 1 209 ? 19.127 -26.415 50.516 1.00 39.86 209 GLY A CA 1
ATOM 1592 C C . GLY A 1 209 ? 18.520 -25.037 50.695 1.00 39.18 209 GLY A C 1
ATOM 1593 O O . GLY A 1 209 ? 19.108 -24.166 51.336 1.00 38.30 209 GLY A O 1
ATOM 1594 N N . TYR A 1 210 ? 17.331 -24.852 50.125 1.00 35.06 210 TYR A N 1
ATOM 1595 C CA . TYR A 1 210 ? 16.627 -23.588 50.193 1.00 31.67 210 TYR A CA 1
ATOM 1596 C C . TYR A 1 210 ? 16.038 -23.307 51.578 1.00 35.10 210 TYR A C 1
ATOM 1597 O O . TYR A 1 210 ? 15.956 -22.144 51.973 1.00 35.85 210 TYR A O 1
ATOM 1606 N N . ARG A 1 211 ? 15.655 -24.361 52.314 1.00 39.09 211 ARG A N 1
ATOM 1607 C CA . ARG A 1 211 ? 15.099 -24.236 53.679 1.00 42.01 211 ARG A CA 1
ATOM 1608 C C . ARG A 1 211 ? 16.199 -24.417 54.730 1.00 42.25 211 ARG A C 1
ATOM 1609 O O . ARG A 1 211 ? 15.975 -24.960 55.818 1.00 40.18 211 ARG A O 1
ATOM 1617 N N . VAL A 1 218 ? 21.264 -24.306 61.111 1.00 67.82 218 VAL A N 1
ATOM 1618 C CA . VAL A 1 218 ? 20.466 -25.151 60.223 1.00 66.12 218 VAL A CA 1
ATOM 1619 C C . VAL A 1 218 ? 21.378 -25.826 59.205 1.00 63.59 218 VAL A C 1
ATOM 1620 O O . VAL A 1 218 ? 21.339 -27.046 59.040 1.00 55.83 218 VAL A O 1
ATOM 1624 N N . ALA A 1 219 ? 22.200 -25.007 58.546 1.00 63.18 219 ALA A N 1
ATOM 1625 C CA . ALA A 1 219 ? 23.127 -25.454 57.509 1.00 66.62 219 ALA A CA 1
ATOM 1626 C C . ALA A 1 219 ? 24.514 -25.791 58.041 1.00 69.03 219 ALA A C 1
ATOM 1627 O O . ALA A 1 219 ? 25.526 -25.332 57.507 1.00 69.83 219 ALA A O 1
ATOM 1629 N N . GLU A 1 220 ? 24.564 -26.608 59.086 1.00 72.06 220 GLU A N 1
ATOM 1630 C CA . GLU A 1 220 ? 25.838 -26.988 59.674 1.00 74.25 220 GLU A CA 1
ATOM 1631 C C . GLU A 1 220 ? 25.776 -28.364 60.335 1.00 73.77 220 GLU A C 1
ATOM 1632 O O . GLU A 1 220 ? 25.851 -28.475 61.557 1.00 76.95 220 GLU A O 1
ATOM 1638 N N . ALA A 1 221 ? 25.641 -29.406 59.519 1.00 69.72 221 ALA A N 1
ATOM 1639 C CA . ALA A 1 221 ? 25.557 -30.776 60.009 1.00 62.33 221 ALA A CA 1
ATOM 1640 C C . ALA A 1 221 ? 26.758 -31.599 59.543 1.00 59.86 221 ALA A C 1
ATOM 1641 O O . ALA A 1 221 ? 27.103 -32.597 60.165 1.00 58.39 221 ALA A O 1
ATOM 1643 N N . ALA A 1 222 ? 27.393 -31.166 58.452 1.00 59.16 222 ALA A N 1
ATOM 1644 C CA . ALA A 1 222 ? 28.559 -31.854 57.890 1.00 57.12 222 ALA A CA 1
ATOM 1645 C C . ALA A 1 222 ? 29.784 -31.687 58.776 1.00 57.89 222 ALA A C 1
ATOM 1646 O O . ALA A 1 222 ? 30.898 -31.955 58.341 1.00 53.51 222 ALA A O 1
ATOM 1648 N N . VAL A 1 223 ? 29.567 -31.239 60.014 1.00 64.55 223 VAL A N 1
ATOM 1649 C CA . VAL A 1 223 ? 30.641 -31.017 60.991 1.00 66.50 223 VAL A CA 1
ATOM 1650 C C . VAL A 1 223 ? 30.178 -31.313 62.407 1.00 64.58 223 VAL A C 1
ATOM 1651 O O . VAL A 1 223 ? 30.972 -31.683 63.262 1.00 61.51 223 VAL A O 1
ATOM 1655 N N . LYS A 1 224 ? 28.894 -31.121 62.662 1.00 67.81 224 LYS A N 1
ATOM 1656 C CA . LYS A 1 224 ? 28.378 -31.402 63.982 1.00 72.12 224 LYS A CA 1
ATOM 1657 C C . LYS A 1 224 ? 28.645 -32.869 64.279 1.00 72.96 224 LYS A C 1
ATOM 1658 O O . LYS A 1 224 ? 29.289 -33.192 65.265 1.00 71.92 224 LYS A O 1
ATOM 1664 N N . ILE A 1 225 ? 28.160 -33.756 63.419 1.00 77.37 225 ILE A N 1
ATOM 1665 C CA . ILE A 1 225 ? 28.382 -35.183 63.616 1.00 85.08 225 ILE A CA 1
ATOM 1666 C C . ILE A 1 225 ? 29.725 -35.614 62.992 1.00 90.52 225 ILE A C 1
ATOM 1667 O O . ILE A 1 225 ? 30.324 -36.623 63.391 1.00 93.16 225 ILE A O 1
ATOM 1672 N N . GLU A 1 226 ? 30.212 -34.834 62.029 1.00 94.29 226 GLU A N 1
ATOM 1673 C CA . GLU A 1 226 ? 31.485 -35.135 61.367 1.00 95.45 226 GLU A CA 1
ATOM 1674 C C . GLU A 1 226 ? 32.587 -35.116 62.430 1.00 92.59 226 GLU A C 1
ATOM 1675 O O . GLU A 1 226 ? 33.690 -35.622 62.230 1.00 91.53 226 GLU A O 1
ATOM 1681 N N . GLU A 1 227 ? 32.262 -34.536 63.575 1.00 90.62 227 GLU A N 1
ATOM 1682 C CA . GLU A 1 227 ? 33.201 -34.449 64.674 1.00 89.01 227 GLU A CA 1
ATOM 1683 C C . GLU A 1 227 ? 32.792 -35.370 65.833 1.00 87.01 227 GLU A C 1
ATOM 1684 O O . GLU A 1 227 ? 33.642 -35.835 66.593 1.00 85.04 227 GLU A O 1
ATOM 1690 N N . ALA A 1 228 ? 31.492 -35.636 65.950 1.00 85.69 228 ALA A N 1
ATOM 1691 C CA . ALA A 1 228 ? 30.956 -36.497 67.004 1.00 82.67 228 ALA A CA 1
ATOM 1692 C C . ALA A 1 228 ? 31.754 -37.786 67.109 1.00 81.79 228 ALA A C 1
ATOM 1693 O O . ALA A 1 228 ? 31.836 -38.394 68.178 1.00 83.90 228 ALA A O 1
ATOM 1695 N N . VAL A 1 229 ? 32.342 -38.198 65.992 1.00 79.16 229 VAL A N 1
ATOM 1696 C CA . VAL A 1 229 ? 33.147 -39.410 65.956 1.00 75.63 229 VAL A CA 1
ATOM 1697 C C . VAL A 1 229 ? 34.337 -39.312 66.937 1.00 73.51 229 VAL A C 1
ATOM 1698 O O . VAL A 1 229 ? 35.370 -38.715 66.627 1.00 73.79 229 VAL A O 1
ATOM 1702 N N . GLY A 1 230 ? 34.170 -39.884 68.129 1.00 68.78 230 GLY A N 1
ATOM 1703 C CA . GLY A 1 230 ? 35.232 -39.862 69.118 1.00 66.47 230 GLY A CA 1
ATOM 1704 C C . GLY A 1 230 ? 36.432 -40.636 68.604 1.00 67.78 230 GLY A C 1
ATOM 1705 O O . GLY A 1 230 ? 37.542 -40.515 69.134 1.00 64.80 230 GLY A O 1
ATOM 1706 N N . ARG A 1 231 ? 36.191 -41.440 67.566 1.00 69.72 231 ARG A N 1
ATOM 1707 C CA . ARG A 1 231 ? 37.222 -42.254 66.902 1.00 72.71 231 ARG A CA 1
ATOM 1708 C C . ARG A 1 231 ? 38.319 -41.349 66.303 1.00 75.21 231 ARG A C 1
ATOM 1709 O O . ARG A 1 231 ? 39.375 -41.836 65.890 1.00 75.19 231 ARG A O 1
ATOM 1717 N N . GLU A 1 232 ? 38.049 -40.039 66.271 1.00 78.86 232 GLU A N 1
ATOM 1718 C CA . GLU A 1 232 ? 38.958 -39.007 65.735 1.00 80.63 232 GLU A CA 1
ATOM 1719 C C . GLU A 1 232 ? 39.810 -39.465 64.538 1.00 77.96 232 GLU A C 1
ATOM 1720 O O . GLU A 1 232 ? 39.490 -40.458 63.877 1.00 76.27 232 GLU A O 1
ATOM 1726 N N . GLU A 1 233 ? 40.890 -38.719 64.286 1.00 77.22 233 GLU A N 1
ATOM 1727 C CA . GLU A 1 233 ? 41.845 -38.984 63.202 1.00 78.15 233 GLU A CA 1
ATOM 1728 C C . GLU A 1 233 ? 41.264 -39.707 61.984 1.00 79.55 233 GLU A C 1
ATOM 1729 O O . GLU A 1 233 ? 41.167 -39.132 60.896 1.00 78.63 233 GLU A O 1
ATOM 1743 N N . GLU A 1 235 ? 38.438 -40.296 61.133 1.00 79.52 235 GLU A N 1
ATOM 1744 C CA . GLU A 1 235 ? 37.342 -39.478 60.602 1.00 75.55 235 GLU A CA 1
ATOM 1745 C C . GLU A 1 235 ? 37.681 -38.673 59.361 1.00 73.32 235 GLU A C 1
ATOM 1746 O O . GLU A 1 235 ? 36.796 -38.343 58.573 1.00 69.70 235 GLU A O 1
ATOM 1752 N N . LYS A 1 236 ? 38.961 -38.357 59.193 1.00 73.78 236 LYS A N 1
ATOM 1753 C CA . LYS A 1 236 ? 39.421 -37.596 58.038 1.00 75.54 236 LYS A CA 1
ATOM 1754 C C . LYS A 1 236 ? 38.978 -38.254 56.717 1.00 74.83 236 LYS A C 1
ATOM 1755 O O . LYS A 1 236 ? 39.118 -37.670 55.640 1.00 72.33 236 LYS A O 1
ATOM 1761 N N . VAL A 1 237 ? 38.444 -39.468 56.795 1.00 75.39 237 VAL A N 1
ATOM 1762 C CA . VAL A 1 237 ? 37.989 -40.151 55.593 1.00 77.13 237 VAL A CA 1
ATOM 1763 C C . VAL A 1 237 ? 36.450 -40.192 55.481 1.00 74.99 237 VAL A C 1
ATOM 1764 O O . VAL A 1 237 ? 35.881 -41.076 54.832 1.00 77.71 237 VAL A O 1
ATOM 1768 N N . ALA A 1 238 ? 35.778 -39.240 56.120 1.00 69.67 238 ALA A N 1
ATOM 1769 C CA . ALA A 1 238 ? 34.321 -39.150 56.061 1.00 64.04 238 ALA A CA 1
ATOM 1770 C C . ALA A 1 238 ? 33.995 -37.687 55.755 1.00 63.36 238 ALA A C 1
ATOM 1771 O O . ALA A 1 238 ? 32.912 -37.361 55.274 1.00 58.78 238 ALA A O 1
ATOM 1773 N N . ARG A 1 239 ? 34.977 -36.826 56.023 1.00 65.88 239 ARG A N 1
ATOM 1774 C CA . ARG A 1 239 ? 34.906 -35.388 55.785 1.00 66.40 239 ARG A CA 1
ATOM 1775 C C . ARG A 1 239 ? 35.656 -35.021 54.497 1.00 65.13 239 ARG A C 1
ATOM 1776 O O . ARG A 1 239 ? 35.102 -34.354 53.631 1.00 66.26 239 ARG A O 1
ATOM 1784 N N . GLU A 1 240 ? 36.913 -35.447 54.376 1.00 62.85 240 GLU A N 1
ATOM 1785 C CA . GLU A 1 240 ? 37.710 -35.169 53.181 1.00 59.51 240 GLU A CA 1
ATOM 1786 C C . GLU A 1 240 ? 38.004 -36.451 52.394 1.00 60.55 240 GLU A C 1
ATOM 1787 O O . GLU A 1 240 ? 39.111 -36.642 51.883 1.00 61.43 240 GLU A O 1
ATOM 1793 N N . ASN A 1 241 ? 37.004 -37.325 52.319 1.00 60.24 241 ASN A N 1
ATOM 1794 C CA . ASN A 1 241 ? 37.082 -38.592 51.595 1.00 57.92 241 ASN A CA 1
ATOM 1795 C C . ASN A 1 241 ? 36.277 -38.404 50.316 1.00 57.81 241 ASN A C 1
ATOM 1796 O O . ASN A 1 241 ? 36.303 -39.233 49.403 1.00 56.64 241 ASN A O 1
ATOM 1801 N N . ALA A 1 242 ? 35.541 -37.300 50.279 1.00 58.02 242 ALA A N 1
ATOM 1802 C CA . ALA A 1 242 ? 34.725 -36.952 49.134 1.00 58.49 242 ALA A CA 1
ATOM 1803 C C . ALA A 1 242 ? 35.619 -36.280 48.104 1.00 59.77 242 ALA A C 1
ATOM 1804 O O . ALA A 1 242 ? 35.178 -35.975 47.000 1.00 62.67 242 ALA A O 1
ATOM 1806 N N . ARG A 1 243 ? 36.879 -36.046 48.467 1.00 59.18 243 ARG A N 1
ATOM 1807 C CA . ARG A 1 243 ? 37.826 -35.407 47.554 1.00 55.83 243 ARG A CA 1
ATOM 1808 C C . ARG A 1 243 ? 38.389 -36.457 46.609 1.00 54.13 243 ARG A C 1
ATOM 1809 O O . ARG A 1 243 ? 38.735 -36.154 45.463 1.00 48.93 243 ARG A O 1
ATOM 1817 N N . LYS A 1 244 ? 38.478 -37.694 47.099 1.00 51.67 244 LYS A N 1
ATOM 1818 C CA . LYS A 1 244 ? 38.957 -38.794 46.280 1.00 50.93 244 LYS A CA 1
ATOM 1819 C C . LYS A 1 244 ? 37.902 -39.067 45.225 1.00 52.12 244 LYS A C 1
ATOM 1820 O O . LYS A 1 244 ? 38.211 -39.164 44.047 1.00 54.59 244 LYS A O 1
ATOM 1826 N N . PHE A 1 245 ? 36.649 -39.175 45.656 1.00 52.82 245 PHE A N 1
ATOM 1827 C CA . PHE A 1 245 ? 35.525 -39.449 44.751 1.00 51.82 245 PHE A CA 1
ATOM 1828 C C . PHE A 1 245 ? 35.327 -38.371 43.705 1.00 48.83 245 PHE A C 1
ATOM 1829 O O . PHE A 1 245 ? 35.053 -38.652 42.531 1.00 44.29 245 PHE A O 1
ATOM 1837 N N . LEU A 1 246 ? 35.439 -37.137 44.186 1.00 48.92 246 LEU A N 1
ATOM 1838 C CA . LEU A 1 246 ? 35.276 -35.926 43.396 1.00 49.33 246 LEU A CA 1
ATOM 1839 C C . LEU A 1 246 ? 36.600 -35.480 42.756 1.00 51.67 246 LEU A C 1
ATOM 1840 O O . LEU A 1 246 ? 36.727 -34.342 42.281 1.00 53.53 246 LEU A O 1
ATOM 1845 N N . ARG A 1 247 ? 37.585 -36.376 42.767 1.00 48.88 247 ARG A N 1
ATOM 1846 C CA . ARG A 1 247 ? 38.873 -36.087 42.159 1.00 47.77 247 ARG A CA 1
ATOM 1847 C C . ARG A 1 247 ? 39.302 -34.607 42.294 1.00 47.77 247 ARG A C 1
ATOM 1848 O O . ARG A 1 247 ? 39.140 -33.798 41.373 1.00 46.12 247 ARG A O 1
ATOM 1856 N N . VAL A 1 248 ? 39.849 -34.267 43.458 1.00 46.29 248 VAL A N 1
ATOM 1857 C CA . VAL A 1 248 ? 40.283 -32.907 43.735 1.00 46.95 248 VAL A CA 1
ATOM 1858 C C . VAL A 1 248 ? 41.508 -32.888 44.659 1.00 47.87 248 VAL A C 1
ATOM 1859 O O . VAL A 1 248 ? 42.463 -32.123 44.454 1.00 43.48 248 VAL A O 1
ATOM 1863 N N . TYR B 1 2 ? 6.524 -3.316 58.809 1.00 55.83 2 TYR B N 1
ATOM 1864 C CA . TYR B 1 2 ? 7.389 -2.488 57.902 1.00 56.96 2 TYR B CA 1
ATOM 1865 C C . TYR B 1 2 ? 7.560 -3.109 56.516 1.00 53.54 2 TYR B C 1
ATOM 1866 O O . TYR B 1 2 ? 7.944 -4.271 56.368 1.00 52.31 2 TYR B O 1
ATOM 1875 N N . PHE B 1 3 ? 7.297 -2.322 55.489 1.00 48.66 3 PHE B N 1
ATOM 1876 C CA . PHE B 1 3 ? 7.426 -2.829 54.135 1.00 43.53 3 PHE B CA 1
ATOM 1877 C C . PHE B 1 3 ? 8.781 -2.450 53.543 1.00 37.57 3 PHE B C 1
ATOM 1878 O O . PHE B 1 3 ? 9.353 -1.426 53.893 1.00 34.08 3 PHE B O 1
ATOM 1886 N N . ASP B 1 4 ? 9.277 -3.299 52.650 1.00 38.69 4 ASP B N 1
ATOM 1887 C CA . ASP B 1 4 ? 10.554 -3.108 51.969 1.00 42.44 4 ASP B CA 1
ATOM 1888 C C . ASP B 1 4 ? 10.457 -3.519 50.502 1.00 43.05 4 ASP B C 1
ATOM 1889 O O . ASP B 1 4 ? 10.531 -4.703 50.167 1.00 42.50 4 ASP B O 1
ATOM 1894 N N . SER B 1 5 ? 10.280 -2.545 49.624 1.00 43.96 5 SER B N 1
ATOM 1895 C CA . SER B 1 5 ? 10.220 -2.826 48.197 1.00 44.42 5 SER B CA 1
ATOM 1896 C C . SER B 1 5 ? 11.633 -3.198 47.742 1.00 46.99 5 SER B C 1
ATOM 1897 O O . SER B 1 5 ? 12.595 -3.045 48.491 1.00 54.29 5 SER B O 1
ATOM 1900 N N . HIS B 1 6 ? 11.772 -3.680 46.517 1.00 44.23 6 HIS B N 1
ATOM 1901 C CA . HIS B 1 6 ? 13.086 -4.026 45.979 1.00 40.14 6 HIS B CA 1
ATOM 1902 C C . HIS B 1 6 ? 13.984 -4.827 46.884 1.00 40.18 6 HIS B C 1
ATOM 1903 O O . HIS B 1 6 ? 14.770 -4.278 47.666 1.00 33.71 6 HIS B O 1
ATOM 1910 N N . LEU B 1 7 ? 13.892 -6.139 46.711 1.00 39.24 7 LEU B N 1
ATOM 1911 C CA . LEU B 1 7 ? 14.639 -7.079 47.503 1.00 36.13 7 LEU B CA 1
ATOM 1912 C C . LEU B 1 7 ? 14.647 -8.414 46.781 1.00 39.10 7 LEU B C 1
ATOM 1913 O O . LEU B 1 7 ? 13.640 -9.116 46.752 1.00 45.37 7 LEU B O 1
ATOM 1918 N N . HIS B 1 8 ? 15.790 -8.755 46.194 1.00 38.32 8 HIS B N 1
ATOM 1919 C CA . HIS B 1 8 ? 15.957 -10.012 45.466 1.00 40.17 8 HIS B CA 1
ATOM 1920 C C . HIS B 1 8 ? 15.925 -11.250 46.356 1.00 40.02 8 HIS B C 1
ATOM 1921 O O . HIS B 1 8 ? 16.869 -11.503 47.091 1.00 39.52 8 HIS B O 1
ATOM 1928 N N . SER B 1 9 ? 14.858 -12.037 46.253 1.00 38.43 9 SER B N 1
ATOM 1929 C CA . SER B 1 9 ? 14.686 -13.236 47.074 1.00 38.77 9 SER B CA 1
ATOM 1930 C C . SER B 1 9 ? 15.554 -14.422 46.684 1.00 35.52 9 SER B C 1
ATOM 1931 O O . SER B 1 9 ? 16.102 -15.102 47.542 1.00 30.59 9 SER B O 1
ATOM 1934 N N . GLU B 1 10 ? 15.650 -14.662 45.385 1.00 34.75 10 GLU B N 1
ATOM 1935 C CA . GLU B 1 10 ? 16.424 -15.758 44.853 1.00 37.61 10 GLU B CA 1
ATOM 1936 C C . GLU B 1 10 ? 17.883 -15.645 45.279 1.00 37.80 10 GLU B C 1
ATOM 1937 O O . GLU B 1 10 ? 18.703 -16.510 44.979 1.00 37.35 10 GLU B O 1
ATOM 1943 N N . GLY B 1 11 ? 18.205 -14.566 45.980 1.00 38.47 11 GLY B N 1
ATOM 1944 C CA . GLY B 1 11 ? 19.565 -14.366 46.451 1.00 38.50 11 GLY B CA 1
ATOM 1945 C C . GLY B 1 11 ? 19.632 -14.302 47.969 1.00 38.42 11 GLY B C 1
ATOM 1946 O O . GLY B 1 11 ? 20.605 -13.826 48.545 1.00 40.95 11 GLY B O 1
ATOM 1947 N N . LEU B 1 12 ? 18.577 -14.767 48.618 1.00 34.55 12 LEU B N 1
ATOM 1948 C CA . LEU B 1 12 ? 18.526 -14.789 50.060 1.00 33.77 12 LEU B CA 1
ATOM 1949 C C . LEU B 1 12 ? 18.263 -16.197 50.570 1.00 39.62 12 LEU B C 1
ATOM 1950 O O . LEU B 1 12 ? 17.580 -17.011 49.924 1.00 39.29 12 LEU B O 1
ATOM 1955 N N . GLY B 1 13 ? 18.816 -16.479 51.741 1.00 39.92 13 GLY B N 1
ATOM 1956 C CA . GLY B 1 13 ? 18.627 -17.780 52.340 1.00 41.49 13 GLY B CA 1
ATOM 1957 C C . GLY B 1 13 ? 17.515 -17.701 53.363 1.00 38.95 13 GLY B C 1
ATOM 1958 O O . GLY B 1 13 ? 17.175 -16.618 53.824 1.00 35.73 13 GLY B O 1
ATOM 1959 N N . PHE B 1 14 ? 16.953 -18.851 53.715 1.00 37.97 14 PHE B N 1
ATOM 1960 C CA . PHE B 1 14 ? 15.881 -18.918 54.683 1.00 38.25 14 PHE B CA 1
ATOM 1961 C C . PHE B 1 14 ? 16.303 -18.222 55.967 1.00 42.20 14 PHE B C 1
ATOM 1962 O O . PHE B 1 14 ? 15.504 -17.529 56.602 1.00 41.25 14 PHE B O 1
ATOM 1970 N N . SER B 1 15 ? 17.563 -18.417 56.346 1.00 45.15 15 SER B N 1
ATOM 1971 C CA . SER B 1 15 ? 18.117 -17.805 57.549 1.00 46.51 15 SER B CA 1
ATOM 1972 C C . SER B 1 15 ? 17.995 -16.295 57.393 1.00 50.77 15 SER B C 1
ATOM 1973 O O . SER B 1 15 ? 17.344 -15.627 58.203 1.00 55.32 15 SER B O 1
ATOM 1976 N N . GLU B 1 16 ? 18.605 -15.766 56.333 1.00 50.01 16 GLU B N 1
ATOM 1977 C CA . GLU B 1 16 ? 18.561 -14.334 56.063 1.00 47.75 16 GLU B CA 1
ATOM 1978 C C . GLU B 1 16 ? 17.105 -13.849 56.032 1.00 46.75 16 GLU B C 1
ATOM 1979 O O . GLU B 1 16 ? 16.771 -12.785 56.556 1.00 51.76 16 GLU B O 1
ATOM 1985 N N . LEU B 1 17 ? 16.239 -14.648 55.425 1.00 43.35 17 LEU B N 1
ATOM 1986 C CA . LEU B 1 17 ? 14.819 -14.325 55.309 1.00 38.16 17 LEU B CA 1
ATOM 1987 C C . LEU B 1 17 ? 14.165 -14.136 56.683 1.00 38.91 17 LEU B C 1
ATOM 1988 O O . LEU B 1 17 ? 13.472 -13.143 56.930 1.00 36.22 17 LEU B O 1
ATOM 1993 N N . VAL B 1 18 ? 14.386 -15.095 57.573 1.00 34.99 18 VAL B N 1
ATOM 1994 C CA . VAL B 1 18 ? 13.812 -15.015 58.894 1.00 35.90 18 VAL B CA 1
ATOM 1995 C C . VAL B 1 18 ? 14.284 -13.814 59.669 1.00 37.60 18 VAL B C 1
ATOM 1996 O O . VAL B 1 18 ? 13.587 -13.361 60.570 1.00 41.80 18 VAL B O 1
ATOM 2000 N N . LYS B 1 19 ? 15.468 -13.302 59.344 1.00 40.79 19 LYS B N 1
ATOM 2001 C CA . LYS B 1 19 ? 15.996 -12.137 60.064 1.00 45.91 19 LYS B CA 1
ATOM 2002 C C . LYS B 1 19 ? 15.103 -10.955 59.773 1.00 47.11 19 LYS B C 1
ATOM 2003 O O . LYS B 1 19 ? 14.956 -10.042 60.587 1.00 49.58 19 LYS B O 1
ATOM 2009 N N . LEU B 1 20 ? 14.505 -10.990 58.594 1.00 45.32 20 LEU B N 1
ATOM 2010 C CA . LEU B 1 20 ? 13.617 -9.935 58.171 1.00 44.48 20 LEU B CA 1
ATOM 2011 C C . LEU B 1 20 ? 12.364 -10.004 59.028 1.00 48.34 20 LEU B C 1
ATOM 2012 O O . LEU B 1 20 ? 11.972 -9.010 59.632 1.00 53.57 20 LEU B O 1
ATOM 2017 N N . LYS B 1 21 ? 11.764 -11.192 59.094 1.00 51.25 21 LYS B N 1
ATOM 2018 C CA . LYS B 1 21 ? 10.551 -11.431 59.877 1.00 54.10 21 LYS B CA 1
ATOM 2019 C C . LYS B 1 21 ? 10.680 -10.848 61.272 1.00 56.42 21 LYS B C 1
ATOM 2020 O O . LYS B 1 21 ? 9.745 -10.241 61.795 1.00 57.44 21 LYS B O 1
ATOM 2026 N N . GLU B 1 22 ? 11.845 -11.047 61.877 1.00 59.66 22 GLU B N 1
ATOM 2027 C CA . GLU B 1 22 ? 12.096 -10.542 63.216 1.00 61.48 22 GLU B CA 1
ATOM 2028 C C . GLU B 1 22 ? 12.949 -9.292 63.161 1.00 57.20 22 GLU B C 1
ATOM 2029 O O . GLU B 1 22 ? 14.140 -9.325 63.457 1.00 53.57 22 GLU B O 1
ATOM 2035 N N . ASN B 1 23 ? 12.321 -8.190 62.778 1.00 54.39 23 ASN B N 1
ATOM 2036 C CA . ASN B 1 23 ? 12.999 -6.909 62.684 1.00 52.82 23 ASN B CA 1
ATOM 2037 C C . ASN B 1 23 ? 12.019 -5.905 62.149 1.00 49.68 23 ASN B C 1
ATOM 2038 O O . ASN B 1 23 ? 12.324 -4.721 62.020 1.00 45.94 23 ASN B O 1
ATOM 2043 N N . GLY B 1 24 ? 10.826 -6.394 61.843 1.00 48.81 24 GLY B N 1
ATOM 2044 C CA . GLY B 1 24 ? 9.797 -5.520 61.324 1.00 48.56 24 GLY B CA 1
ATOM 2045 C C . GLY B 1 24 ? 9.515 -5.723 59.848 1.00 42.40 24 GLY B C 1
ATOM 2046 O O . GLY B 1 24 ? 8.365 -5.675 59.423 1.00 43.62 24 GLY B O 1
ATOM 2047 N N . ILE B 1 25 ? 10.552 -5.941 59.056 1.00 35.19 25 ILE B N 1
ATOM 2048 C CA . ILE B 1 25 ? 10.347 -6.144 57.640 1.00 36.17 25 ILE B CA 1
ATOM 2049 C C . ILE B 1 25 ? 9.533 -7.412 57.374 1.00 39.10 25 ILE B C 1
ATOM 2050 O O . ILE B 1 25 ? 10.070 -8.445 56.959 1.00 34.23 25 ILE B O 1
ATOM 2055 N N . LYS B 1 26 ? 8.228 -7.331 57.612 1.00 43.73 26 LYS B N 1
ATOM 2056 C CA . LYS B 1 26 ? 7.354 -8.486 57.419 1.00 51.45 26 LYS B CA 1
ATOM 2057 C C . LYS B 1 26 ? 6.620 -8.461 56.068 1.00 55.27 26 LYS B C 1
ATOM 2058 O O . LYS B 1 26 ? 5.742 -9.300 55.796 1.00 60.47 26 LYS B O 1
ATOM 2064 N N . GLU B 1 27 ? 7.005 -7.503 55.223 1.00 51.71 27 GLU B N 1
ATOM 2065 C CA . GLU B 1 27 ? 6.422 -7.327 53.892 1.00 47.14 27 GLU B CA 1
ATOM 2066 C C . GLU B 1 27 ? 7.492 -6.869 52.929 1.00 44.64 27 GLU B C 1
ATOM 2067 O O . GLU B 1 27 ? 8.106 -5.831 53.130 1.00 47.61 27 GLU B O 1
ATOM 2073 N N . VAL B 1 28 ? 7.700 -7.624 51.865 1.00 40.67 28 VAL B N 1
ATOM 2074 C CA . VAL B 1 28 ? 8.727 -7.256 50.919 1.00 41.21 28 VAL B CA 1
ATOM 2075 C C . VAL B 1 28 ? 8.245 -7.422 49.489 1.00 42.73 28 VAL B C 1
ATOM 2076 O O . VAL B 1 28 ? 7.224 -8.061 49.243 1.00 43.41 28 VAL B O 1
ATOM 2080 N N . CYS B 1 29 ? 8.987 -6.834 48.553 1.00 42.77 29 CYS B N 1
ATOM 2081 C CA . CYS B 1 29 ? 8.669 -6.917 47.130 1.00 39.79 29 CYS B CA 1
ATOM 2082 C C . CYS B 1 29 ? 9.901 -7.444 46.395 1.00 40.52 29 CYS B C 1
ATOM 2083 O O . CYS B 1 29 ? 10.854 -6.702 46.160 1.00 37.02 29 CYS B O 1
ATOM 2086 N N . SER B 1 30 ? 9.879 -8.729 46.045 1.00 40.14 30 SER B N 1
ATOM 2087 C CA . SER B 1 30 ? 10.999 -9.353 45.353 1.00 39.87 30 SER B CA 1
ATOM 2088 C C . SER B 1 30 ? 10.860 -9.145 43.855 1.00 39.67 30 SER B C 1
ATOM 2089 O O . SER B 1 30 ? 9.770 -9.290 43.304 1.00 42.16 30 SER B O 1
ATOM 2092 N N . LEU B 1 31 ? 11.969 -8.806 43.200 1.00 37.49 31 LEU B N 1
ATOM 2093 C CA . LEU B 1 31 ? 11.964 -8.560 41.763 1.00 38.05 31 LEU B CA 1
ATOM 2094 C C . LEU B 1 31 ? 12.750 -9.607 40.989 1.00 39.60 31 LEU B C 1
ATOM 2095 O O . LEU B 1 31 ? 13.693 -10.189 41.512 1.00 42.29 31 LEU B O 1
ATOM 2100 N N . ALA B 1 32 ? 12.373 -9.834 39.735 1.00 40.88 32 ALA B N 1
ATOM 2101 C CA . ALA B 1 32 ? 13.044 -10.827 38.904 1.00 40.52 32 ALA B CA 1
ATOM 2102 C C . ALA B 1 32 ? 14.409 -10.355 38.458 1.00 41.77 32 ALA B C 1
ATOM 2103 O O . ALA B 1 32 ? 14.587 -9.186 38.105 1.00 44.05 32 ALA B O 1
ATOM 2105 N N . PHE B 1 33 ? 15.371 -11.270 38.455 1.00 41.29 33 PHE B N 1
ATOM 2106 C CA . PHE B 1 33 ? 16.717 -10.922 38.024 1.00 42.33 33 PHE B CA 1
ATOM 2107 C C . PHE B 1 33 ? 17.620 -12.142 37.914 1.00 39.64 33 PHE B C 1
ATOM 2108 O O . PHE B 1 33 ? 17.747 -12.913 38.857 1.00 36.99 33 PHE B O 1
ATOM 2116 N N . PHE B 1 34 ? 18.244 -12.310 36.754 1.00 38.69 34 PHE B N 1
ATOM 2117 C CA . PHE B 1 34 ? 19.131 -13.439 36.543 1.00 39.52 34 PHE B CA 1
ATOM 2118 C C . PHE B 1 34 ? 20.582 -12.968 36.557 1.00 39.73 34 PHE B C 1
ATOM 2119 O O . PHE B 1 34 ? 21.021 -12.278 35.644 1.00 39.16 34 PHE B O 1
ATOM 2127 N N . PRO B 1 35 ? 21.356 -13.372 37.579 1.00 41.49 35 PRO B N 1
ATOM 2128 C CA . PRO B 1 35 ? 22.766 -12.997 37.748 1.00 42.60 35 PRO B CA 1
ATOM 2129 C C . PRO B 1 35 ? 23.710 -13.315 36.595 1.00 42.45 35 PRO B C 1
ATOM 2130 O O . PRO B 1 35 ? 24.929 -13.277 36.755 1.00 40.30 35 PRO B O 1
ATOM 2134 N N . VAL B 1 36 ? 23.143 -13.626 35.437 1.00 41.93 36 VAL B N 1
ATOM 2135 C CA . VAL B 1 36 ? 23.928 -13.932 34.242 1.00 40.78 36 VAL B CA 1
ATOM 2136 C C . VAL B 1 36 ? 23.017 -13.716 33.016 1.00 42.95 36 VAL B C 1
ATOM 2137 O O . VAL B 1 36 ? 21.809 -13.918 33.116 1.00 48.97 36 VAL B O 1
ATOM 2141 N N . LYS B 1 37 ? 23.577 -13.261 31.890 1.00 43.77 37 LYS B N 1
ATOM 2142 C CA . LYS B 1 37 ? 22.776 -13.010 30.683 1.00 45.97 37 LYS B CA 1
ATOM 2143 C C . LYS B 1 37 ? 22.283 -14.302 30.027 1.00 45.28 37 LYS B C 1
ATOM 2144 O O . LYS B 1 37 ? 23.069 -15.157 29.628 1.00 44.63 37 LYS B O 1
ATOM 2150 N N . PRO B 1 38 ? 20.958 -14.453 29.913 1.00 45.57 38 PRO B N 1
ATOM 2151 C CA . PRO B 1 38 ? 20.309 -15.622 29.322 1.00 47.12 38 PRO B CA 1
ATOM 2152 C C . PRO B 1 38 ? 20.780 -15.961 27.922 1.00 47.75 38 PRO B C 1
ATOM 2153 O O . PRO B 1 38 ? 21.193 -15.087 27.167 1.00 48.25 38 PRO B O 1
ATOM 2157 N N . LYS B 1 39 ? 20.709 -17.246 27.597 1.00 50.19 39 LYS B N 1
ATOM 2158 C CA . LYS B 1 39 ? 21.113 -17.744 26.294 1.00 51.42 39 LYS B CA 1
ATOM 2159 C C . LYS B 1 39 ? 19.833 -17.928 25.492 1.00 49.79 39 LYS B C 1
ATOM 2160 O O . LYS B 1 39 ? 19.840 -17.939 24.260 1.00 48.35 39 LYS B O 1
ATOM 2166 N N . TYR B 1 40 ? 18.726 -18.056 26.214 1.00 47.80 40 TYR B N 1
ATOM 2167 C CA . TYR B 1 40 ? 17.417 -18.238 25.599 1.00 48.70 40 TYR B CA 1
ATOM 2168 C C . TYR B 1 40 ? 16.422 -17.377 26.358 1.00 48.93 40 TYR B C 1
ATOM 2169 O O . TYR B 1 40 ? 16.510 -17.261 27.583 1.00 49.93 40 TYR B O 1
ATOM 2178 N N . PRO B 1 41 ? 15.465 -16.756 25.643 1.00 47.93 41 PRO B N 1
ATOM 2179 C CA . PRO B 1 41 ? 14.452 -15.897 26.268 1.00 47.49 41 PRO B CA 1
ATOM 2180 C C . PRO B 1 41 ? 13.470 -16.670 27.147 1.00 48.24 41 PRO B C 1
ATOM 2181 O O . PRO B 1 41 ? 12.880 -16.112 28.071 1.00 46.13 41 PRO B O 1
ATOM 2185 N N . GLN B 1 42 ? 13.312 -17.958 26.855 1.00 47.82 42 GLN B N 1
ATOM 2186 C CA . GLN B 1 42 ? 12.406 -18.807 27.612 1.00 49.20 42 GLN B CA 1
ATOM 2187 C C . GLN B 1 42 ? 12.869 -19.037 29.041 1.00 50.23 42 GLN B C 1
ATOM 2188 O O . GLN B 1 42 ? 12.066 -19.312 29.935 1.00 52.20 42 GLN B O 1
ATOM 2194 N N . THR B 1 43 ? 14.165 -18.942 29.259 1.00 47.69 43 THR B N 1
ATOM 2195 C CA . THR B 1 43 ? 14.677 -19.131 30.591 1.00 48.35 43 THR B CA 1
ATOM 2196 C C . THR B 1 43 ? 13.946 -18.188 31.531 1.00 48.93 43 THR B C 1
ATOM 2197 O O . THR B 1 43 ? 13.410 -18.611 32.560 1.00 48.89 43 THR B O 1
ATOM 2209 N N . ILE B 1 45 ? 11.112 -16.938 31.580 1.00 47.07 45 ILE B N 1
ATOM 2210 C CA . ILE B 1 45 ? 9.794 -17.432 31.929 1.00 42.37 45 ILE B CA 1
ATOM 2211 C C . ILE B 1 45 ? 9.856 -18.327 33.155 1.00 43.69 45 ILE B C 1
ATOM 2212 O O . ILE B 1 45 ? 9.097 -18.140 34.096 1.00 47.48 45 ILE B O 1
ATOM 2217 N N . ASP B 1 46 ? 10.772 -19.288 33.140 1.00 42.43 46 ASP B N 1
ATOM 2218 C CA . ASP B 1 46 ? 10.935 -20.211 34.251 1.00 41.08 46 ASP B CA 1
ATOM 2219 C C . ASP B 1 46 ? 11.392 -19.479 35.508 1.00 37.36 46 ASP B C 1
ATOM 2220 O O . ASP B 1 46 ? 10.935 -19.774 36.610 1.00 33.19 46 ASP B O 1
ATOM 2225 N N . VAL B 1 47 ? 12.292 -18.518 35.347 1.00 34.80 47 VAL B N 1
ATOM 2226 C CA . VAL B 1 47 ? 12.757 -17.752 36.487 1.00 31.85 47 VAL B CA 1
ATOM 2227 C C . VAL B 1 47 ? 11.548 -17.042 37.059 1.00 31.81 47 VAL B C 1
ATOM 2228 O O . VAL B 1 47 ? 11.513 -16.702 38.235 1.00 35.41 47 VAL B O 1
ATOM 2232 N N . PHE B 1 48 ? 10.558 -16.802 36.209 1.00 31.96 48 PHE B N 1
ATOM 2233 C CA . PHE B 1 48 ? 9.332 -16.151 36.648 1.00 35.65 48 PHE B CA 1
ATOM 2234 C C . PHE B 1 48 ? 8.475 -17.161 37.390 1.00 38.59 48 PHE B C 1
ATOM 2235 O O . PHE B 1 48 ? 7.926 -16.871 38.456 1.00 40.02 48 PHE B O 1
ATOM 2243 N N . ARG B 1 49 ? 8.360 -18.348 36.800 1.00 42.04 49 ARG B N 1
ATOM 2244 C CA . ARG B 1 49 ? 7.586 -19.439 37.368 1.00 38.70 49 ARG B CA 1
ATOM 2245 C C . ARG B 1 49 ? 8.100 -19.670 38.768 1.00 35.33 49 ARG B C 1
ATOM 2246 O O . ARG B 1 49 ? 7.334 -19.766 39.720 1.00 36.41 49 ARG B O 1
ATOM 2254 N N . LYS B 1 50 ? 9.414 -19.750 38.889 1.00 32.50 50 LYS B N 1
ATOM 2255 C CA . LYS B 1 50 ? 10.019 -19.966 40.186 1.00 31.87 50 LYS B CA 1
ATOM 2256 C C . LYS B 1 50 ? 9.714 -18.794 41.117 1.00 33.96 50 LYS B C 1
ATOM 2257 O O . LYS B 1 50 ? 9.408 -18.982 42.294 1.00 36.73 50 LYS B O 1
ATOM 2263 N N . LEU B 1 51 ? 9.770 -17.584 40.571 1.00 36.83 51 LEU B N 1
ATOM 2264 C CA . LEU B 1 51 ? 9.552 -16.360 41.339 1.00 35.49 51 LEU B CA 1
ATOM 2265 C C . LEU B 1 51 ? 8.124 -16.090 41.806 1.00 35.13 51 LEU B C 1
ATOM 2266 O O . LEU B 1 51 ? 7.912 -15.345 42.758 1.00 36.09 51 LEU B O 1
ATOM 2271 N N . THR B 1 52 ? 7.133 -16.688 41.166 1.00 36.17 52 THR B N 1
ATOM 2272 C CA . THR B 1 52 ? 5.766 -16.409 41.578 1.00 37.01 52 THR B CA 1
ATOM 2273 C C . THR B 1 52 ? 4.970 -17.637 42.045 1.00 33.89 52 THR B C 1
ATOM 2274 O O . THR B 1 52 ? 3.820 -17.507 42.458 1.00 31.79 52 THR B O 1
ATOM 2278 N N . GLU B 1 53 ? 5.580 -18.817 41.977 1.00 33.46 53 GLU B N 1
ATOM 2279 C CA . GLU B 1 53 ? 4.914 -20.047 42.389 1.00 37.10 53 GLU B CA 1
ATOM 2280 C C . GLU B 1 53 ? 5.683 -20.789 43.470 1.00 36.12 53 GLU B C 1
ATOM 2281 O O . GLU B 1 53 ? 5.168 -21.738 44.058 1.00 32.07 53 GLU B O 1
ATOM 2287 N N . PHE B 1 54 ? 6.916 -20.359 43.721 1.00 36.40 54 PHE B N 1
ATOM 2288 C CA . PHE B 1 54 ? 7.766 -20.987 44.727 1.00 33.78 54 PHE B CA 1
ATOM 2289 C C . PHE B 1 54 ? 8.280 -19.999 45.747 1.00 32.73 54 PHE B C 1
ATOM 2290 O O . PHE B 1 54 ? 8.233 -20.247 46.943 1.00 31.52 54 PHE B O 1
ATOM 2298 N N . GLU B 1 55 ? 8.773 -18.870 45.272 1.00 33.52 55 GLU B N 1
ATOM 2299 C CA . GLU B 1 55 ? 9.319 -17.891 46.176 1.00 35.88 55 GLU B CA 1
ATOM 2300 C C . GLU B 1 55 ? 8.346 -17.386 47.228 1.00 33.16 55 GLU B C 1
ATOM 2301 O O . GLU B 1 55 ? 8.694 -17.338 48.400 1.00 31.65 55 GLU B O 1
ATOM 2307 N N . PRO B 1 56 ? 7.113 -17.021 46.839 1.00 33.01 56 PRO B N 1
ATOM 2308 C CA . PRO B 1 56 ? 6.158 -16.530 47.841 1.00 32.35 56 PRO B CA 1
ATOM 2309 C C . PRO B 1 56 ? 5.931 -17.495 49.019 1.00 32.81 56 PRO B C 1
ATOM 2310 O O . PRO B 1 56 ? 5.744 -17.053 50.151 1.00 33.44 56 PRO B O 1
ATOM 2314 N N . LEU B 1 57 ? 5.955 -18.803 48.756 1.00 32.34 57 LEU B N 1
ATOM 2315 C CA . LEU B 1 57 ? 5.785 -19.824 49.807 1.00 31.61 57 LEU B CA 1
ATOM 2316 C C . LEU B 1 57 ? 7.024 -19.863 50.689 1.00 30.08 57 LEU B C 1
ATOM 2317 O O . LEU B 1 57 ? 6.949 -19.856 51.913 1.00 28.84 57 LEU B O 1
ATOM 2322 N N . ARG B 1 58 ? 8.166 -19.937 50.023 1.00 29.65 58 ARG B N 1
ATOM 2323 C CA . ARG B 1 58 ? 9.454 -19.982 50.668 1.00 28.10 58 ARG B CA 1
ATOM 2324 C C . ARG B 1 58 ? 9.592 -18.814 51.621 1.00 32.60 58 ARG B C 1
ATOM 2325 O O . ARG B 1 58 ? 10.260 -18.922 52.644 1.00 30.79 58 ARG B O 1
ATOM 2333 N N . CYS B 1 59 ? 8.953 -17.696 51.283 1.00 37.80 59 CYS B N 1
ATOM 2334 C CA . CYS B 1 59 ? 9.005 -16.502 52.118 1.00 42.14 59 CYS B CA 1
ATOM 2335 C C . CYS B 1 59 ? 7.994 -16.537 53.254 1.00 46.28 59 CYS B C 1
ATOM 2336 O O . CYS B 1 59 ? 8.366 -16.344 54.409 1.00 48.20 59 CYS B O 1
ATOM 2339 N N . GLU B 1 60 ? 6.721 -16.770 52.938 1.00 51.58 60 GLU B N 1
ATOM 2340 C CA . GLU B 1 60 ? 5.676 -16.801 53.972 1.00 53.22 60 GLU B CA 1
ATOM 2341 C C . GLU B 1 60 ? 5.935 -17.901 54.986 1.00 51.27 60 GLU B C 1
ATOM 2342 O O . GLU B 1 60 ? 5.452 -17.855 56.116 1.00 50.84 60 GLU B O 1
ATOM 2348 N N . ALA B 1 61 ? 6.698 -18.900 54.574 1.00 51.72 61 ALA B N 1
ATOM 2349 C CA . ALA B 1 61 ? 7.026 -19.990 55.467 1.00 50.37 61 ALA B CA 1
ATOM 2350 C C . ALA B 1 61 ? 8.019 -19.492 56.521 1.00 49.24 61 ALA B C 1
ATOM 2351 O O . ALA B 1 61 ? 8.205 -20.142 57.543 1.00 50.89 61 ALA B O 1
ATOM 2353 N N . ALA B 1 62 ? 8.644 -18.338 56.269 1.00 46.05 62 ALA B N 1
ATOM 2354 C CA . ALA B 1 62 ? 9.617 -17.749 57.190 1.00 40.55 62 ALA B CA 1
ATOM 2355 C C . ALA B 1 62 ? 8.974 -16.622 57.961 1.00 39.27 62 ALA B C 1
ATOM 2356 O O . ALA B 1 62 ? 9.569 -16.061 58.876 1.00 37.84 62 ALA B O 1
ATOM 2358 N N . GLY B 1 63 ? 7.756 -16.286 57.563 1.00 39.48 63 GLY B N 1
ATOM 2359 C CA . GLY B 1 63 ? 7.025 -15.221 58.220 1.00 38.74 63 GLY B CA 1
ATOM 2360 C C . GLY B 1 63 ? 7.025 -13.905 57.464 1.00 37.85 63 GLY B C 1
ATOM 2361 O O . GLY B 1 63 ? 6.876 -12.867 58.080 1.00 43.17 63 GLY B O 1
ATOM 2362 N N . VAL B 1 64 ? 7.188 -13.931 56.145 1.00 39.27 64 VAL B N 1
ATOM 2363 C CA . VAL B 1 64 ? 7.190 -12.701 55.358 1.00 41.12 64 VAL B CA 1
ATOM 2364 C C . VAL B 1 64 ? 6.300 -12.803 54.110 1.00 42.07 64 VAL B C 1
ATOM 2365 O O . VAL B 1 64 ? 6.413 -13.744 53.320 1.00 41.05 64 VAL B O 1
ATOM 2369 N N . LYS B 1 65 ? 5.409 -11.828 53.951 1.00 40.62 65 LYS B N 1
ATOM 2370 C CA . LYS B 1 65 ? 4.498 -11.783 52.819 1.00 42.10 65 LYS B CA 1
ATOM 2371 C C . LYS B 1 65 ? 5.235 -11.122 51.670 1.00 45.05 65 LYS B C 1
ATOM 2372 O O . LYS B 1 65 ? 5.367 -9.901 51.630 1.00 44.97 65 LYS B O 1
ATOM 2386 N N . HIS B 1 67 ? 5.764 -9.913 47.813 1.00 39.09 67 HIS B N 1
ATOM 2387 C CA . HIS B 1 67 ? 4.998 -9.501 46.637 1.00 34.03 67 HIS B CA 1
ATOM 2388 C C . HIS B 1 67 ? 5.991 -9.567 45.470 1.00 32.52 67 HIS B C 1
ATOM 2389 O O . HIS B 1 67 ? 6.862 -8.716 45.326 1.00 31.39 67 HIS B O 1
ATOM 2396 N N . PRO B 1 68 ? 5.865 -10.601 44.625 1.00 32.29 68 PRO B N 1
ATOM 2397 C CA . PRO B 1 68 ? 6.724 -10.833 43.462 1.00 29.05 68 PRO B CA 1
ATOM 2398 C C . PRO B 1 68 ? 6.571 -9.753 42.400 1.00 27.05 68 PRO B C 1
ATOM 2399 O O . PRO B 1 68 ? 5.524 -9.124 42.287 1.00 28.25 68 PRO B O 1
ATOM 2403 N N . ALA B 1 69 ? 7.626 -9.539 41.629 1.00 24.49 69 ALA B N 1
ATOM 2404 C CA . ALA B 1 69 ? 7.603 -8.570 40.548 1.00 19.65 69 ALA B CA 1
ATOM 2405 C C . ALA B 1 69 ? 8.346 -9.253 39.408 1.00 22.72 69 ALA B C 1
ATOM 2406 O O . ALA B 1 69 ? 9.331 -9.943 39.645 1.00 23.37 69 ALA B O 1
ATOM 2408 N N . VAL B 1 70 ? 7.865 -9.093 38.183 1.00 25.30 70 VAL B N 1
ATOM 2409 C CA . VAL B 1 70 ? 8.500 -9.738 37.036 1.00 28.74 70 VAL B CA 1
ATOM 2410 C C . VAL B 1 70 ? 8.963 -8.732 35.972 1.00 28.45 70 VAL B C 1
ATOM 2411 O O . VAL B 1 70 ? 8.467 -7.610 35.904 1.00 30.20 70 VAL B O 1
ATOM 2415 N N . GLY B 1 71 ? 9.917 -9.132 35.143 1.00 27.16 71 GLY B N 1
ATOM 2416 C CA . GLY B 1 71 ? 10.398 -8.225 34.120 1.00 30.32 71 GLY B CA 1
ATOM 2417 C C . GLY B 1 71 ? 11.743 -8.676 33.594 1.00 29.55 71 GLY B C 1
ATOM 2418 O O . GLY B 1 71 ? 12.160 -9.806 33.836 1.00 21.01 71 GLY B O 1
ATOM 2419 N N . ILE B 1 72 ? 12.435 -7.802 32.877 1.00 32.91 72 ILE B N 1
ATOM 2420 C CA . ILE B 1 72 ? 13.734 -8.163 32.341 1.00 35.28 72 ILE B CA 1
ATOM 2421 C C . ILE B 1 72 ? 14.799 -7.089 32.589 1.00 34.85 72 ILE B C 1
ATOM 2422 O O . ILE B 1 72 ? 14.791 -6.012 31.990 1.00 35.93 72 ILE B O 1
ATOM 2427 N N . HIS B 1 73 ? 15.707 -7.396 33.503 1.00 34.03 73 HIS B N 1
ATOM 2428 C CA . HIS B 1 73 ? 16.781 -6.489 33.868 1.00 32.87 73 HIS B CA 1
ATOM 2429 C C . HIS B 1 73 ? 17.650 -6.261 32.661 1.00 35.73 73 HIS B C 1
ATOM 2430 O O . HIS B 1 73 ? 17.849 -7.167 31.858 1.00 42.83 73 HIS B O 1
ATOM 2437 N N . PRO B 1 74 ? 18.202 -5.053 32.519 1.00 37.76 74 PRO B N 1
ATOM 2438 C CA . PRO B 1 74 ? 19.068 -4.715 31.383 1.00 40.96 74 PRO B CA 1
ATOM 2439 C C . PRO B 1 74 ? 20.373 -5.526 31.275 1.00 45.13 74 PRO B C 1
ATOM 2440 O O . PRO B 1 74 ? 20.874 -5.751 30.174 1.00 44.28 74 PRO B O 1
ATOM 2444 N N . ARG B 1 75 ? 20.916 -5.968 32.407 1.00 48.38 75 ARG B N 1
ATOM 2445 C CA . ARG B 1 75 ? 22.161 -6.730 32.403 1.00 49.78 75 ARG B CA 1
ATOM 2446 C C . ARG B 1 75 ? 21.940 -8.203 32.081 1.00 48.42 75 ARG B C 1
ATOM 2447 O O . ARG B 1 75 ? 22.863 -9.009 32.189 1.00 47.46 75 ARG B O 1
ATOM 2455 N N . CYS B 1 76 ? 20.719 -8.553 31.692 1.00 42.87 76 CYS B N 1
ATOM 2456 C CA . CYS B 1 76 ? 20.413 -9.929 31.358 1.00 44.85 76 CYS B CA 1
ATOM 2457 C C . CYS B 1 76 ? 19.290 -9.995 30.331 1.00 45.11 76 CYS B C 1
ATOM 2458 O O . CYS B 1 76 ? 18.271 -10.668 30.521 1.00 40.58 76 CYS B O 1
ATOM 2461 N N . ILE B 1 77 ? 19.501 -9.282 29.231 1.00 47.07 77 ILE B N 1
ATOM 2462 C CA . ILE B 1 77 ? 18.551 -9.226 28.128 1.00 46.25 77 ILE B CA 1
ATOM 2463 C C . ILE B 1 77 ? 18.838 -10.370 27.167 1.00 44.51 77 ILE B C 1
ATOM 2464 O O . ILE B 1 77 ? 19.827 -10.355 26.440 1.00 40.15 77 ILE B O 1
ATOM 2469 N N . PRO B 1 78 ? 17.977 -11.392 27.169 1.00 48.15 78 PRO B N 1
ATOM 2470 C CA . PRO B 1 78 ? 18.133 -12.554 26.293 1.00 48.74 78 PRO B CA 1
ATOM 2471 C C . PRO B 1 78 ? 17.951 -12.111 24.852 1.00 49.92 78 PRO B C 1
ATOM 2472 O O . PRO B 1 78 ? 17.411 -11.034 24.593 1.00 49.93 78 PRO B O 1
ATOM 2476 N N . PRO B 1 79 ? 18.396 -12.931 23.892 1.00 51.82 79 PRO B N 1
ATOM 2477 C CA . PRO B 1 79 ? 18.257 -12.559 22.484 1.00 54.68 79 PRO B CA 1
ATOM 2478 C C . PRO B 1 79 ? 16.850 -12.172 22.078 1.00 54.71 79 PRO B C 1
ATOM 2479 O O . PRO B 1 79 ? 16.527 -10.990 21.946 1.00 58.21 79 PRO B O 1
ATOM 2483 N N . ASP B 1 80 ? 16.009 -13.174 21.891 1.00 48.26 80 ASP B N 1
ATOM 2484 C CA . ASP B 1 80 ? 14.654 -12.920 21.474 1.00 48.42 80 ASP B CA 1
ATOM 2485 C C . ASP B 1 80 ? 13.791 -12.403 22.615 1.00 48.24 80 ASP B C 1
ATOM 2486 O O . ASP B 1 80 ? 12.780 -13.009 22.951 1.00 47.24 80 ASP B O 1
ATOM 2491 N N . TYR B 1 81 ? 14.181 -11.266 23.191 1.00 50.61 81 TYR B N 1
ATOM 2492 C CA . TYR B 1 81 ? 13.454 -10.679 24.322 1.00 49.95 81 TYR B CA 1
ATOM 2493 C C . TYR B 1 81 ? 11.972 -10.500 24.012 1.00 50.74 81 TYR B C 1
ATOM 2494 O O . TYR B 1 81 ? 11.142 -10.305 24.908 1.00 47.39 81 TYR B O 1
ATOM 2503 N N . GLU B 1 82 ? 11.662 -10.559 22.723 1.00 50.12 82 GLU B N 1
ATOM 2504 C CA . GLU B 1 82 ? 10.302 -10.424 22.238 1.00 50.01 82 GLU B CA 1
ATOM 2505 C C . GLU B 1 82 ? 9.517 -11.592 22.842 1.00 45.64 82 GLU B C 1
ATOM 2506 O O . GLU B 1 82 ? 8.370 -11.462 23.273 1.00 39.92 82 GLU B O 1
ATOM 2512 N N . PHE B 1 83 ? 10.171 -12.738 22.892 1.00 42.37 83 PHE B N 1
ATOM 2513 C CA . PHE B 1 83 ? 9.554 -13.932 23.422 1.00 43.03 83 PHE B CA 1
ATOM 2514 C C . PHE B 1 83 ? 9.131 -13.804 24.886 1.00 42.12 83 PHE B C 1
ATOM 2515 O O . PHE B 1 83 ? 8.186 -14.461 25.314 1.00 42.82 83 PHE B O 1
ATOM 2523 N N . VAL B 1 84 ? 9.823 -12.967 25.653 1.00 40.79 84 VAL B N 1
ATOM 2524 C CA . VAL B 1 84 ? 9.503 -12.803 27.067 1.00 39.88 84 VAL B CA 1
ATOM 2525 C C . VAL B 1 84 ? 8.340 -11.844 27.313 1.00 44.64 84 VAL B C 1
ATOM 2526 O O . VAL B 1 84 ? 7.699 -11.910 28.356 1.00 45.79 84 VAL B O 1
ATOM 2530 N N . LEU B 1 85 ? 8.068 -10.953 26.360 1.00 47.90 85 LEU B N 1
ATOM 2531 C CA . LEU B 1 85 ? 6.965 -9.996 26.483 1.00 47.10 85 LEU B CA 1
ATOM 2532 C C . LEU B 1 85 ? 5.637 -10.643 26.119 1.00 48.93 85 LEU B C 1
ATOM 2533 O O . LEU B 1 85 ? 4.577 -10.166 26.523 1.00 48.35 85 LEU B O 1
ATOM 2538 N N . GLY B 1 86 ? 5.698 -11.722 25.342 1.00 52.76 86 GLY B N 1
ATOM 2539 C CA . GLY B 1 86 ? 4.487 -12.436 24.960 1.00 50.53 86 GLY B CA 1
ATOM 2540 C C . GLY B 1 86 ? 3.871 -13.105 26.180 1.00 48.84 86 GLY B C 1
ATOM 2541 O O . GLY B 1 86 ? 2.699 -12.889 26.501 1.00 47.50 86 GLY B O 1
ATOM 2542 N N . TYR B 1 87 ? 4.674 -13.920 26.862 1.00 46.96 87 TYR B N 1
ATOM 2543 C CA . TYR B 1 87 ? 4.248 -14.626 28.073 1.00 45.13 87 TYR B CA 1
ATOM 2544 C C . TYR B 1 87 ? 3.730 -13.622 29.084 1.00 45.99 87 TYR B C 1
ATOM 2545 O O . TYR B 1 87 ? 2.781 -13.888 29.817 1.00 43.41 87 TYR B O 1
ATOM 2554 N N . LEU B 1 88 ? 4.381 -12.468 29.123 1.00 49.01 88 LEU B N 1
ATOM 2555 C CA . LEU B 1 88 ? 3.999 -11.405 30.030 1.00 48.23 88 LEU B CA 1
ATOM 2556 C C . LEU B 1 88 ? 2.628 -10.852 29.696 1.00 48.96 88 LEU B C 1
ATOM 2557 O O . LEU B 1 88 ? 1.776 -10.761 30.572 1.00 47.10 88 LEU B O 1
ATOM 2562 N N . GLU B 1 89 ? 2.417 -10.496 28.430 1.00 50.13 89 GLU B N 1
ATOM 2563 C CA . GLU B 1 89 ? 1.153 -9.916 28.005 1.00 54.57 89 GLU B CA 1
ATOM 2564 C C . GLU B 1 89 ? -0.008 -10.861 28.220 1.00 57.88 89 GLU B C 1
ATOM 2565 O O . GLU B 1 89 ? -1.143 -10.574 27.840 1.00 55.44 89 GLU B O 1
ATOM 2571 N N . GLU B 1 90 ? 0.286 -11.993 28.842 1.00 63.69 90 GLU B N 1
ATOM 2572 C CA . GLU B 1 90 ? -0.736 -12.974 29.140 1.00 69.51 90 GLU B CA 1
ATOM 2573 C C . GLU B 1 90 ? -1.060 -12.980 30.625 1.00 68.89 90 GLU B C 1
ATOM 2574 O O . GLU B 1 90 ? -1.959 -12.267 31.058 1.00 74.44 90 GLU B O 1
ATOM 2580 N N . GLY B 1 91 ? -0.324 -13.764 31.405 1.00 65.66 91 GLY B N 1
ATOM 2581 C CA . GLY B 1 91 ? -0.578 -13.830 32.838 1.00 63.28 91 GLY B CA 1
ATOM 2582 C C . GLY B 1 91 ? -0.777 -12.477 33.509 1.00 60.53 91 GLY B C 1
ATOM 2583 O O . GLY B 1 91 ? -0.246 -11.470 33.045 1.00 62.21 91 GLY B O 1
ATOM 2584 N N . GLU B 1 92 ? -1.544 -12.455 34.600 1.00 54.81 92 GLU B N 1
ATOM 2585 C CA . GLU B 1 92 ? -1.822 -11.228 35.350 1.00 49.93 92 GLU B CA 1
ATOM 2586 C C . GLU B 1 92 ? -0.662 -10.964 36.298 1.00 45.21 92 GLU B C 1
ATOM 2587 O O . GLU B 1 92 ? -0.107 -11.900 36.866 1.00 44.05 92 GLU B O 1
ATOM 2593 N N . TRP B 1 93 ? -0.290 -9.704 36.487 1.00 40.00 93 TRP B N 1
ATOM 2594 C CA . TRP B 1 93 ? 0.843 -9.436 37.360 1.00 39.10 93 TRP B CA 1
ATOM 2595 C C . TRP B 1 93 ? 0.621 -8.379 38.439 1.00 36.09 93 TRP B C 1
ATOM 2596 O O . TRP B 1 93 ? -0.284 -7.554 38.320 1.00 34.57 93 TRP B O 1
ATOM 2607 N N . VAL B 1 94 ? 1.461 -8.433 39.480 1.00 30.19 94 VAL B N 1
ATOM 2608 C CA . VAL B 1 94 ? 1.425 -7.502 40.608 1.00 31.90 94 VAL B CA 1
ATOM 2609 C C . VAL B 1 94 ? 2.275 -6.256 40.314 1.00 35.77 94 VAL B C 1
ATOM 2610 O O . VAL B 1 94 ? 1.957 -5.156 40.775 1.00 38.61 94 VAL B O 1
ATOM 2614 N N . ALA B 1 95 ? 3.351 -6.425 39.546 1.00 36.86 95 ALA B N 1
ATOM 2615 C CA . ALA B 1 95 ? 4.239 -5.313 39.201 1.00 37.60 95 ALA B CA 1
ATOM 2616 C C . ALA B 1 95 ? 5.448 -5.778 38.393 1.00 37.28 95 ALA B C 1
ATOM 2617 O O . ALA B 1 95 ? 5.891 -6.919 38.503 1.00 32.91 95 ALA B O 1
ATOM 2619 N N . PHE B 1 96 ? 5.986 -4.863 37.598 1.00 42.06 96 PHE B N 1
ATOM 2620 C CA . PHE B 1 96 ? 7.146 -5.133 36.766 1.00 42.57 96 PHE B CA 1
ATOM 2621 C C . PHE B 1 96 ? 8.422 -4.734 37.474 1.00 43.36 96 PHE B C 1
ATOM 2622 O O . PHE B 1 96 ? 8.780 -3.557 37.526 1.00 40.77 96 PHE B O 1
ATOM 2630 N N . GLY B 1 97 ? 9.118 -5.739 37.999 1.00 47.81 97 GLY B N 1
ATOM 2631 C CA . GLY B 1 97 ? 10.339 -5.504 38.750 1.00 49.96 97 GLY B CA 1
ATOM 2632 C C . GLY B 1 97 ? 11.657 -5.596 38.021 1.00 48.95 97 GLY B C 1
ATOM 2633 O O . GLY B 1 97 ? 11.844 -6.443 37.154 1.00 49.09 97 GLY B O 1
ATOM 2634 N N . GLU B 1 98 ? 12.569 -4.712 38.424 1.00 48.51 98 GLU B N 1
ATOM 2635 C CA . GLU B 1 98 ? 13.913 -4.594 37.873 1.00 47.80 98 GLU B CA 1
ATOM 2636 C C . GLU B 1 98 ? 13.998 -4.456 36.365 1.00 42.66 98 GLU B C 1
ATOM 2637 O O . GLU B 1 98 ? 14.284 -5.404 35.641 1.00 37.74 98 GLU B O 1
ATOM 2643 N N . ILE B 1 99 ? 13.745 -3.246 35.905 1.00 41.67 99 ILE B N 1
ATOM 2644 C CA . ILE B 1 99 ? 13.825 -2.945 34.504 1.00 42.85 99 ILE B CA 1
ATOM 2645 C C . ILE B 1 99 ? 14.468 -1.561 34.388 1.00 46.88 99 ILE B C 1
ATOM 2646 O O . ILE B 1 99 ? 14.372 -0.722 35.301 1.00 39.18 99 ILE B O 1
ATOM 2651 N N . GLY B 1 100 ? 15.162 -1.328 33.281 1.00 49.57 100 GLY B N 1
ATOM 2652 C CA . GLY B 1 100 ? 15.793 -0.036 33.108 1.00 52.79 100 GLY B CA 1
ATOM 2653 C C . GLY B 1 100 ? 16.940 -0.028 32.132 1.00 51.99 100 GLY B C 1
ATOM 2654 O O . GLY B 1 100 ? 17.125 -0.955 31.338 1.00 46.39 100 GLY B O 1
ATOM 2655 N N . LEU B 1 101 ? 17.704 1.053 32.202 1.00 55.67 101 LEU B N 1
ATOM 2656 C CA . LEU B 1 101 ? 18.863 1.250 31.354 1.00 57.33 101 LEU B CA 1
ATOM 2657 C C . LEU B 1 101 ? 20.099 1.111 32.242 1.00 56.43 101 LEU B C 1
ATOM 2658 O O . LEU B 1 101 ? 20.023 1.251 33.468 1.00 49.82 101 LEU B O 1
ATOM 2663 N N . GLU B 1 102 ? 21.227 0.837 31.599 1.00 58.05 102 GLU B N 1
ATOM 2664 C CA . GLU B 1 102 ? 22.503 0.636 32.261 1.00 59.85 102 GLU B CA 1
ATOM 2665 C C . GLU B 1 102 ? 23.601 1.336 31.460 1.00 60.33 102 GLU B C 1
ATOM 2666 O O . GLU B 1 102 ? 24.247 2.255 31.943 1.00 62.57 102 GLU B O 1
ATOM 2672 N N . LEU B 1 103 ? 23.806 0.889 30.226 1.00 59.60 103 LEU B N 1
ATOM 2673 C CA . LEU B 1 103 ? 24.825 1.468 29.362 1.00 56.40 103 LEU B CA 1
ATOM 2674 C C . LEU B 1 103 ? 24.173 2.306 28.253 1.00 53.98 103 LEU B C 1
ATOM 2675 O O . LEU B 1 103 ? 24.745 2.496 27.184 1.00 54.17 103 LEU B O 1
ATOM 2680 N N . VAL B 1 104 ? 22.973 2.804 28.526 1.00 52.54 104 VAL B N 1
ATOM 2681 C CA . VAL B 1 104 ? 22.204 3.600 27.577 1.00 52.72 104 VAL B CA 1
ATOM 2682 C C . VAL B 1 104 ? 22.124 2.991 26.183 1.00 50.97 104 VAL B C 1
ATOM 2683 O O . VAL B 1 104 ? 21.697 3.652 25.241 1.00 52.46 104 VAL B O 1
ATOM 2687 N N . THR B 1 105 ? 22.524 1.731 26.051 1.00 50.95 105 THR B N 1
ATOM 2688 C CA . THR B 1 105 ? 22.484 1.034 24.763 1.00 52.53 105 THR B CA 1
ATOM 2689 C C . THR B 1 105 ? 21.099 1.153 24.156 1.00 55.51 105 THR B C 1
ATOM 2690 O O . THR B 1 105 ? 20.105 1.253 24.871 1.00 56.96 105 THR B O 1
ATOM 2694 N N . ASP B 1 106 ? 21.021 1.135 22.837 1.00 58.47 106 ASP B N 1
ATOM 2695 C CA . ASP B 1 106 ? 19.717 1.212 22.195 1.00 64.58 106 ASP B CA 1
ATOM 2696 C C . ASP B 1 106 ? 18.905 -0.057 22.529 1.00 64.95 106 ASP B C 1
ATOM 2697 O O . ASP B 1 106 ? 17.669 -0.031 22.606 1.00 61.57 106 ASP B O 1
ATOM 2702 N N . GLU B 1 107 ? 19.625 -1.164 22.723 1.00 64.72 107 GLU B N 1
ATOM 2703 C CA . GLU B 1 107 ? 19.032 -2.457 23.056 1.00 58.55 107 GLU B CA 1
ATOM 2704 C C . GLU B 1 107 ? 18.225 -2.389 24.340 1.00 53.43 107 GLU B C 1
ATOM 2705 O O . GLU B 1 107 ? 17.161 -2.988 24.451 1.00 52.36 107 GLU B O 1
ATOM 2711 N N . GLU B 1 108 ? 18.740 -1.666 25.321 1.00 50.26 108 GLU B N 1
ATOM 2712 C CA . GLU B 1 108 ? 18.029 -1.539 26.573 1.00 48.97 108 GLU B CA 1
ATOM 2713 C C . GLU B 1 108 ? 16.789 -0.726 26.290 1.00 47.04 108 GLU B C 1
ATOM 2714 O O . GLU B 1 108 ? 15.682 -1.140 26.613 1.00 43.04 108 GLU B O 1
ATOM 2720 N N . ILE B 1 109 ? 16.997 0.435 25.672 1.00 47.20 109 ILE B N 1
ATOM 2721 C CA . ILE B 1 109 ? 15.917 1.359 25.349 1.00 44.89 109 ILE B CA 1
ATOM 2722 C C . ILE B 1 109 ? 14.737 0.597 24.780 1.00 43.99 109 ILE B C 1
ATOM 2723 O O . ILE B 1 109 ? 13.592 0.832 25.159 1.00 47.79 109 ILE B O 1
ATOM 2728 N N . GLU B 1 110 ? 15.021 -0.328 23.875 1.00 41.88 110 GLU B N 1
ATOM 2729 C CA . GLU B 1 110 ? 13.962 -1.110 23.263 1.00 44.05 110 GLU B CA 1
ATOM 2730 C C . GLU B 1 110 ? 13.349 -2.100 24.255 1.00 42.23 110 GLU B C 1
ATOM 2731 O O . GLU B 1 110 ? 12.130 -2.219 24.340 1.00 42.77 110 GLU B O 1
ATOM 2737 N N . VAL B 1 111 ? 14.195 -2.803 25.002 1.00 38.44 111 VAL B N 1
ATOM 2738 C CA . VAL B 1 111 ? 13.721 -3.762 25.989 1.00 34.22 111 VAL B CA 1
ATOM 2739 C C . VAL B 1 111 ? 13.046 -3.001 27.129 1.00 33.00 111 VAL B C 1
ATOM 2740 O O . VAL B 1 111 ? 12.114 -3.496 27.754 1.00 33.90 111 VAL B O 1
ATOM 2744 N N . LEU B 1 112 ? 13.521 -1.792 27.394 1.00 31.60 112 LEU B N 1
ATOM 2745 C CA . LEU B 1 112 ? 12.961 -0.978 28.464 1.00 31.19 112 LEU B CA 1
ATOM 2746 C C . LEU B 1 112 ? 11.644 -0.366 28.032 1.00 32.56 112 LEU B C 1
ATOM 2747 O O . LEU B 1 112 ? 10.652 -0.439 28.755 1.00 32.69 112 LEU B O 1
ATOM 2752 N N . LYS B 1 113 ? 11.644 0.223 26.841 1.00 34.13 113 LYS B N 1
ATOM 2753 C CA . LYS B 1 113 ? 10.461 0.858 26.300 1.00 38.24 113 LYS B CA 1
ATOM 2754 C C . LYS B 1 113 ? 9.367 -0.168 26.105 1.00 40.79 113 LYS B C 1
ATOM 2755 O O . LYS B 1 113 ? 8.249 -0.019 26.608 1.00 41.36 113 LYS B O 1
ATOM 2761 N N . SER B 1 114 ? 9.695 -1.218 25.367 1.00 43.80 114 SER B N 1
ATOM 2762 C CA . SER B 1 114 ? 8.736 -2.284 25.099 1.00 49.64 114 SER B CA 1
ATOM 2763 C C . SER B 1 114 ? 8.002 -2.712 26.365 1.00 51.16 114 SER B C 1
ATOM 2764 O O . SER B 1 114 ? 6.816 -3.043 26.313 1.00 55.18 114 SER B O 1
ATOM 2767 N N . GLN B 1 115 ? 8.702 -2.706 27.499 1.00 49.60 115 GLN B N 1
ATOM 2768 C CA . GLN B 1 115 ? 8.076 -3.097 28.756 1.00 47.50 115 GLN B CA 1
ATOM 2769 C C . GLN B 1 115 ? 7.200 -1.968 29.318 1.00 50.45 115 GLN B C 1
ATOM 2770 O O . GLN B 1 115 ? 5.984 -2.123 29.443 1.00 49.43 115 GLN B O 1
ATOM 2776 N N . LEU B 1 116 ? 7.814 -0.835 29.650 1.00 51.73 116 LEU B N 1
ATOM 2777 C CA . LEU B 1 116 ? 7.070 0.290 30.187 1.00 53.86 116 LEU B CA 1
ATOM 2778 C C . LEU B 1 116 ? 5.881 0.599 29.305 1.00 58.20 116 LEU B C 1
ATOM 2779 O O . LEU B 1 116 ? 4.853 1.091 29.774 1.00 61.07 116 LEU B O 1
ATOM 2784 N N . GLU B 1 117 ? 6.027 0.325 28.016 1.00 60.28 117 GLU B N 1
ATOM 2785 C CA . GLU B 1 117 ? 4.943 0.561 27.081 1.00 63.46 117 GLU B CA 1
ATOM 2786 C C . GLU B 1 117 ? 3.811 -0.405 27.421 1.00 62.34 117 GLU B C 1
ATOM 2787 O O . GLU B 1 117 ? 2.703 0.018 27.746 1.00 65.66 117 GLU B O 1
ATOM 2793 N N . LEU B 1 118 ? 4.093 -1.703 27.357 1.00 57.05 118 LEU B N 1
ATOM 2794 C CA . LEU B 1 118 ? 3.090 -2.718 27.678 1.00 51.65 118 LEU B CA 1
ATOM 2795 C C . LEU B 1 118 ? 2.438 -2.453 29.033 1.00 48.45 118 LEU B C 1
ATOM 2796 O O . LEU B 1 118 ? 1.232 -2.616 29.196 1.00 44.75 118 LEU B O 1
ATOM 2801 N N . ALA B 1 119 ? 3.264 -2.052 29.995 1.00 47.69 119 ALA B N 1
ATOM 2802 C CA . ALA B 1 119 ? 2.827 -1.744 31.348 1.00 47.66 119 ALA B CA 1
ATOM 2803 C C . ALA B 1 119 ? 1.683 -0.732 31.355 1.00 45.07 119 ALA B C 1
ATOM 2804 O O . ALA B 1 119 ? 0.784 -0.800 32.192 1.00 42.36 119 ALA B O 1
ATOM 2806 N N . LYS B 1 120 ? 1.733 0.211 30.424 1.00 42.97 120 LYS B N 1
ATOM 2807 C CA . LYS B 1 120 ? 0.704 1.222 30.324 1.00 46.43 120 LYS B CA 1
ATOM 2808 C C . LYS B 1 120 ? -0.590 0.586 29.821 1.00 48.87 120 LYS B C 1
ATOM 2809 O O . LYS B 1 120 ? -1.672 1.092 30.094 1.00 56.77 120 LYS B O 1
ATOM 2815 N N . ARG B 1 121 ? -0.494 -0.522 29.097 1.00 46.84 121 ARG B N 1
ATOM 2816 C CA . ARG B 1 121 ? -1.696 -1.160 28.592 1.00 46.26 121 ARG B CA 1
ATOM 2817 C C . ARG B 1 121 ? -2.303 -2.107 29.599 1.00 45.43 121 ARG B C 1
ATOM 2818 O O . ARG B 1 121 ? -3.431 -2.550 29.434 1.00 47.59 121 ARG B O 1
ATOM 2834 N N . ASP B 1 123 ? -1.846 -1.377 33.026 1.00 51.05 123 ASP B N 1
ATOM 2835 C CA . ASP B 1 123 ? -1.939 -0.580 34.239 1.00 54.71 123 ASP B CA 1
ATOM 2836 C C . ASP B 1 123 ? -1.291 -1.352 35.405 1.00 52.72 123 ASP B C 1
ATOM 2837 O O . ASP B 1 123 ? -1.931 -1.668 36.424 1.00 55.55 123 ASP B O 1
ATOM 2842 N N . VAL B 1 124 ? -0.015 -1.685 35.216 1.00 42.57 124 VAL B N 1
ATOM 2843 C CA . VAL B 1 124 ? 0.755 -2.371 36.235 1.00 33.05 124 VAL B CA 1
ATOM 2844 C C . VAL B 1 124 ? 1.960 -1.530 36.533 1.00 30.01 124 VAL B C 1
ATOM 2845 O O . VAL B 1 124 ? 2.599 -0.997 35.632 1.00 26.01 124 VAL B O 1
ATOM 2849 N N . PRO B 1 125 ? 2.274 -1.379 37.817 1.00 28.71 125 PRO B N 1
ATOM 2850 C CA . PRO B 1 125 ? 3.421 -0.588 38.259 1.00 27.40 125 PRO B CA 1
ATOM 2851 C C . PRO B 1 125 ? 4.793 -1.114 37.773 1.00 28.32 125 PRO B C 1
ATOM 2852 O O . PRO B 1 125 ? 4.936 -2.282 37.413 1.00 26.97 125 PRO B O 1
ATOM 2856 N N . CYS B 1 126 ? 5.787 -0.230 37.769 1.00 27.22 126 CYS B N 1
ATOM 2857 C CA . CYS B 1 126 ? 7.144 -0.550 37.349 1.00 29.44 126 CYS B CA 1
ATOM 2858 C C . CYS B 1 126 ? 8.193 -0.018 38.331 1.00 32.52 126 CYS B C 1
ATOM 2859 O O . CYS B 1 126 ? 8.074 1.103 38.841 1.00 34.73 126 CYS B O 1
ATOM 2862 N N . ILE B 1 127 ? 9.231 -0.809 38.590 1.00 34.56 127 ILE B N 1
ATOM 2863 C CA . ILE B 1 127 ? 10.294 -0.366 39.486 1.00 32.98 127 ILE B CA 1
ATOM 2864 C C . ILE B 1 127 ? 11.524 -0.178 38.609 1.00 34.94 127 ILE B C 1
ATOM 2865 O O . ILE B 1 127 ? 12.314 -1.104 38.455 1.00 41.33 127 ILE B O 1
ATOM 2870 N N . ILE B 1 128 ? 11.663 1.004 38.005 1.00 33.48 128 ILE B N 1
ATOM 2871 C CA . ILE B 1 128 ? 12.823 1.287 37.156 1.00 34.45 128 ILE B CA 1
ATOM 2872 C C . ILE B 1 128 ? 14.074 1.372 38.003 1.00 34.66 128 ILE B C 1
ATOM 2873 O O . ILE B 1 128 ? 14.055 1.919 39.099 1.00 30.15 128 ILE B O 1
ATOM 2878 N N . HIS B 1 129 ? 15.177 0.852 37.495 1.00 35.52 129 HIS B N 1
ATOM 2879 C CA . HIS B 1 129 ? 16.390 0.903 38.282 1.00 38.95 129 HIS B CA 1
ATOM 2880 C C . HIS B 1 129 ? 17.410 1.878 37.709 1.00 39.36 129 HIS B C 1
ATOM 2881 O O . HIS B 1 129 ? 17.644 1.922 36.498 1.00 36.46 129 HIS B O 1
ATOM 2888 N N . THR B 1 130 ? 17.996 2.672 38.598 1.00 42.69 130 THR B N 1
ATOM 2889 C CA . THR B 1 130 ? 18.987 3.659 38.207 1.00 50.33 130 THR B CA 1
ATOM 2890 C C . THR B 1 130 ? 20.412 3.129 38.362 1.00 53.64 130 THR B C 1
ATOM 2891 O O . THR B 1 130 ? 20.826 2.734 39.459 1.00 55.96 130 THR B O 1
ATOM 2895 N N . PRO B 1 131 ? 21.180 3.114 37.257 1.00 52.86 131 PRO B N 1
ATOM 2896 C CA . PRO B 1 131 ? 22.566 2.634 37.249 1.00 52.55 131 PRO B CA 1
ATOM 2897 C C . PRO B 1 131 ? 23.464 3.242 38.341 1.00 55.01 131 PRO B C 1
ATOM 2898 O O . PRO B 1 131 ? 23.224 4.346 38.828 1.00 53.40 131 PRO B O 1
ATOM 2902 N N . ARG B 1 132 ? 24.503 2.506 38.720 1.00 56.09 132 ARG B N 1
ATOM 2903 C CA . ARG B 1 132 ? 25.435 2.972 39.744 1.00 55.49 132 ARG B CA 1
ATOM 2904 C C . ARG B 1 132 ? 26.554 3.823 39.119 1.00 57.61 132 ARG B C 1
ATOM 2905 O O . ARG B 1 132 ? 27.160 4.674 39.782 1.00 53.26 132 ARG B O 1
ATOM 2913 N N . GLY B 1 133 ? 26.809 3.590 37.833 1.00 58.60 133 GLY B N 1
ATOM 2914 C CA . GLY B 1 133 ? 27.844 4.327 37.134 1.00 60.91 133 GLY B CA 1
ATOM 2915 C C . GLY B 1 133 ? 27.426 5.736 36.767 1.00 62.69 133 GLY B C 1
ATOM 2916 O O . GLY B 1 133 ? 27.788 6.700 37.445 1.00 58.67 133 GLY B O 1
ATOM 2917 N N . ASN B 1 134 ? 26.674 5.851 35.675 1.00 66.96 134 ASN B N 1
ATOM 2918 C CA . ASN B 1 134 ? 26.182 7.141 35.195 1.00 70.36 134 ASN B CA 1
ATOM 2919 C C . ASN B 1 134 ? 24.806 7.392 35.844 1.00 70.72 134 ASN B C 1
ATOM 2920 O O . ASN B 1 134 ? 23.832 7.731 35.160 1.00 72.26 134 ASN B O 1
ATOM 2925 N N . LYS B 1 135 ? 24.736 7.212 37.164 1.00 65.31 135 LYS B N 1
ATOM 2926 C CA . LYS B 1 135 ? 23.497 7.410 37.903 1.00 60.47 135 LYS B CA 1
ATOM 2927 C C . LYS B 1 135 ? 22.893 8.810 37.676 1.00 64.27 135 LYS B C 1
ATOM 2928 O O . LYS B 1 135 ? 21.861 9.143 38.261 1.00 72.17 135 LYS B O 1
ATOM 2934 N N . LEU B 1 136 ? 23.525 9.625 36.826 1.00 63.91 136 LEU B N 1
ATOM 2935 C CA . LEU B 1 136 ? 23.026 10.975 36.512 1.00 60.05 136 LEU B CA 1
ATOM 2936 C C . LEU B 1 136 ? 22.862 11.142 35.002 1.00 54.98 136 LEU B C 1
ATOM 2937 O O . LEU B 1 136 ? 21.961 11.828 34.531 1.00 49.62 136 LEU B O 1
ATOM 2942 N N . LYS B 1 137 ? 23.745 10.515 34.245 1.00 53.85 137 LYS B N 1
ATOM 2943 C CA . LYS B 1 137 ? 23.668 10.619 32.804 1.00 55.33 137 LYS B CA 1
ATOM 2944 C C . LYS B 1 137 ? 22.633 9.621 32.295 1.00 56.30 137 LYS B C 1
ATOM 2945 O O . LYS B 1 137 ? 22.051 9.793 31.215 1.00 54.84 137 LYS B O 1
ATOM 2951 N N . ALA B 1 138 ? 22.396 8.589 33.104 1.00 53.33 138 ALA B N 1
ATOM 2952 C CA . ALA B 1 138 ? 21.455 7.526 32.774 1.00 48.40 138 ALA B CA 1
ATOM 2953 C C . ALA B 1 138 ? 20.005 7.821 33.166 1.00 46.87 138 ALA B C 1
ATOM 2954 O O . ALA B 1 138 ? 19.087 7.652 32.358 1.00 43.24 138 ALA B O 1
ATOM 2956 N N . THR B 1 139 ? 19.806 8.254 34.408 1.00 47.88 139 THR B N 1
ATOM 2957 C CA . THR B 1 139 ? 18.475 8.572 34.918 1.00 48.28 139 THR B CA 1
ATOM 2958 C C . THR B 1 139 ? 17.810 9.638 34.040 1.00 50.25 139 THR B C 1
ATOM 2959 O O . THR B 1 139 ? 16.584 9.696 33.931 1.00 46.96 139 THR B O 1
ATOM 2963 N N . ARG B 1 140 ? 18.624 10.484 33.413 1.00 52.33 140 ARG B N 1
ATOM 2964 C CA . ARG B 1 140 ? 18.089 11.517 32.545 1.00 49.96 140 ARG B CA 1
ATOM 2965 C C . ARG B 1 140 ? 17.371 10.786 31.413 1.00 49.67 140 ARG B C 1
ATOM 2966 O O . ARG B 1 140 ? 16.158 10.927 31.231 1.00 49.40 140 ARG B O 1
ATOM 2974 N N . LYS B 1 141 ? 18.119 9.978 30.669 1.00 50.71 141 LYS B N 1
ATOM 2975 C CA . LYS B 1 141 ? 17.547 9.221 29.553 1.00 54.10 141 LYS B CA 1
ATOM 2976 C C . LYS B 1 141 ? 16.279 8.479 30.004 1.00 54.51 141 LYS B C 1
ATOM 2977 O O . LYS B 1 141 ? 15.238 8.515 29.339 1.00 54.74 141 LYS B O 1
ATOM 2983 N N . THR B 1 142 ? 16.387 7.802 31.141 1.00 51.21 142 THR B N 1
ATOM 2984 C CA . THR B 1 142 ? 15.271 7.064 31.704 1.00 46.21 142 THR B CA 1
ATOM 2985 C C . THR B 1 142 ? 14.087 8.007 31.895 1.00 45.39 142 THR B C 1
ATOM 2986 O O . THR B 1 142 ? 12.975 7.762 31.415 1.00 43.53 142 THR B O 1
ATOM 2990 N N . LEU B 1 143 ? 14.349 9.094 32.604 1.00 41.80 143 LEU B N 1
ATOM 2991 C CA . LEU B 1 143 ? 13.331 10.072 32.855 1.00 37.99 143 LEU B CA 1
ATOM 2992 C C . LEU B 1 143 ? 12.932 10.670 31.525 1.00 39.40 143 LEU B C 1
ATOM 2993 O O . LEU B 1 143 ? 11.868 11.255 31.412 1.00 42.06 143 LEU B O 1
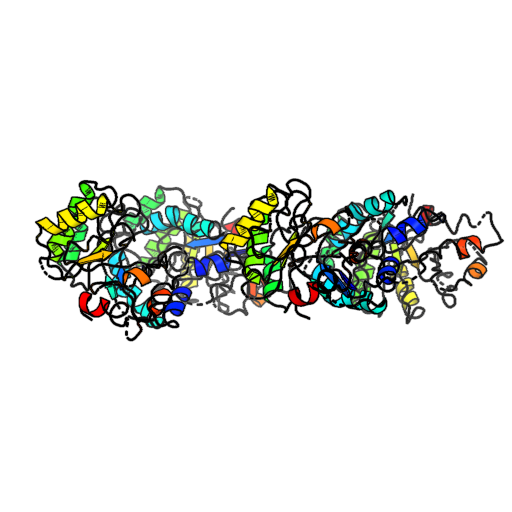ATOM 2998 N N . GLU B 1 144 ? 13.772 10.520 30.505 1.00 37.81 144 GLU B N 1
ATOM 2999 C CA . GLU B 1 144 ? 13.404 11.055 29.206 1.00 40.99 144 GLU B CA 1
ATOM 3000 C C . GLU B 1 144 ? 12.473 10.079 28.481 1.00 44.22 144 GLU B C 1
ATOM 3001 O O . GLU B 1 144 ? 11.452 10.489 27.928 1.00 46.05 144 GLU B O 1
ATOM 3007 N N . ILE B 1 145 ? 12.823 8.793 28.482 1.00 43.73 145 ILE B N 1
ATOM 3008 C CA . ILE B 1 145 ? 12.011 7.768 27.829 1.00 42.74 145 ILE B CA 1
ATOM 3009 C C . ILE B 1 145 ? 10.655 7.736 28.523 1.00 40.58 145 ILE B C 1
ATOM 3010 O O . ILE B 1 145 ? 9.598 7.741 27.894 1.00 37.88 145 ILE B O 1
ATOM 3015 N N . LEU B 1 146 ? 10.707 7.723 29.842 1.00 39.66 146 LEU B N 1
ATOM 3016 C CA . LEU B 1 146 ? 9.508 7.679 30.644 1.00 42.42 146 LEU B CA 1
ATOM 3017 C C . LEU B 1 146 ? 8.602 8.871 30.343 1.00 42.42 146 LEU B C 1
ATOM 3018 O O . LEU B 1 146 ? 7.389 8.812 30.531 1.00 39.18 146 LEU B O 1
ATOM 3023 N N . GLU B 1 147 ? 9.211 9.949 29.866 1.00 44.03 147 GLU B N 1
ATOM 3024 C CA . GLU B 1 147 ? 8.506 11.180 29.519 1.00 50.54 147 GLU B CA 1
ATOM 3025 C C . GLU B 1 147 ? 7.626 11.017 28.291 1.00 51.56 147 GLU B C 1
ATOM 3026 O O . GLU B 1 147 ? 6.411 11.258 28.329 1.00 48.12 147 GLU B O 1
ATOM 3032 N N . SER B 1 148 ? 8.272 10.631 27.195 1.00 54.01 148 SER B N 1
ATOM 3033 C CA . SER B 1 148 ? 7.599 10.439 25.918 1.00 59.49 148 SER B CA 1
ATOM 3034 C C . SER B 1 148 ? 6.337 9.587 26.029 1.00 63.63 148 SER B C 1
ATOM 3035 O O . SER B 1 148 ? 5.252 10.036 25.656 1.00 66.17 148 SER B O 1
ATOM 3038 N N . LEU B 1 149 ? 6.473 8.366 26.544 1.00 64.18 149 LEU B N 1
ATOM 3039 C CA . LEU B 1 149 ? 5.321 7.474 26.690 1.00 61.76 149 LEU B CA 1
ATOM 3040 C C . LEU B 1 149 ? 4.199 8.106 27.524 1.00 62.39 149 LEU B C 1
ATOM 3041 O O . LEU B 1 149 ? 3.091 7.566 27.605 1.00 63.24 149 LEU B O 1
ATOM 3046 N N . ASP B 1 150 ? 4.483 9.260 28.120 1.00 61.06 150 ASP B N 1
ATOM 3047 C CA . ASP B 1 150 ? 3.503 9.933 28.956 1.00 60.86 150 ASP B CA 1
ATOM 3048 C C . ASP B 1 150 ? 3.074 8.933 30.020 1.00 59.58 150 ASP B C 1
ATOM 3049 O O . ASP B 1 150 ? 1.879 8.716 30.236 1.00 59.42 150 ASP B O 1
ATOM 3054 N N . PHE B 1 151 ? 4.051 8.308 30.668 1.00 56.78 151 PHE B N 1
ATOM 3055 C CA . PHE B 1 151 ? 3.763 7.326 31.703 1.00 53.10 151 PHE B CA 1
ATOM 3056 C C . PHE B 1 151 ? 3.166 8.022 32.927 1.00 49.26 151 PHE B C 1
ATOM 3057 O O . PHE B 1 151 ? 3.751 8.979 33.455 1.00 45.79 151 PHE B O 1
ATOM 3065 N N . PRO B 1 152 ? 1.994 7.555 33.394 1.00 44.68 152 PRO B N 1
ATOM 3066 C CA . PRO B 1 152 ? 1.361 8.169 34.564 1.00 45.54 152 PRO B CA 1
ATOM 3067 C C . PRO B 1 152 ? 2.253 8.147 35.823 1.00 47.08 152 PRO B C 1
ATOM 3068 O O . PRO B 1 152 ? 2.848 7.124 36.176 1.00 48.51 152 PRO B O 1
ATOM 3072 N N . ALA B 1 153 ? 2.333 9.286 36.500 1.00 44.95 153 ALA B N 1
ATOM 3073 C CA . ALA B 1 153 ? 3.167 9.415 37.685 1.00 46.04 153 ALA B CA 1
ATOM 3074 C C . ALA B 1 153 ? 2.747 8.539 38.855 1.00 47.06 153 ALA B C 1
ATOM 3075 O O . ALA B 1 153 ? 3.116 8.797 39.998 1.00 48.16 153 ALA B O 1
ATOM 3077 N N . ASP B 1 154 ? 1.979 7.501 38.582 1.00 48.05 154 ASP B N 1
ATOM 3078 C CA . ASP B 1 154 ? 1.550 6.622 39.648 1.00 52.38 154 ASP B CA 1
ATOM 3079 C C . ASP B 1 154 ? 1.711 5.170 39.264 1.00 56.02 154 ASP B C 1
ATOM 3080 O O . ASP B 1 154 ? 1.025 4.291 39.787 1.00 57.79 154 ASP B O 1
ATOM 3085 N N . LEU B 1 155 ? 2.620 4.905 38.343 1.00 54.70 155 LEU B N 1
ATOM 3086 C CA . LEU B 1 155 ? 2.812 3.537 37.916 1.00 49.94 155 LEU B CA 1
ATOM 3087 C C . LEU B 1 155 ? 4.289 3.252 37.777 1.00 49.75 155 LEU B C 1
ATOM 3088 O O . LEU B 1 155 ? 4.678 2.186 37.308 1.00 47.89 155 LEU B O 1
ATOM 3093 N N . ALA B 1 156 ? 5.110 4.209 38.197 1.00 48.60 156 ALA B N 1
ATOM 3094 C CA . ALA B 1 156 ? 6.550 4.057 38.096 1.00 44.54 156 ALA B CA 1
ATOM 3095 C C . ALA B 1 156 ? 7.262 4.615 39.304 1.00 42.61 156 ALA B C 1
ATOM 3096 O O . ALA B 1 156 ? 6.815 5.576 39.924 1.00 39.52 156 ALA B O 1
ATOM 3098 N N . VAL B 1 157 ? 8.385 4.000 39.633 1.00 43.18 157 VAL B N 1
ATOM 3099 C CA . VAL B 1 157 ? 9.155 4.439 40.772 1.00 46.54 157 VAL B CA 1
ATOM 3100 C C . VAL B 1 157 ? 10.617 4.357 40.467 1.00 47.88 157 VAL B C 1
ATOM 3101 O O . VAL B 1 157 ? 11.127 3.268 40.263 1.00 51.31 157 VAL B O 1
ATOM 3105 N N . ILE B 1 158 ? 11.286 5.507 40.442 1.00 49.77 158 ILE B N 1
ATOM 3106 C CA . ILE B 1 158 ? 12.718 5.549 40.186 1.00 46.81 158 ILE B CA 1
ATOM 3107 C C . ILE B 1 158 ? 13.388 5.065 41.461 1.00 45.92 158 ILE B C 1
ATOM 3108 O O . ILE B 1 158 ? 13.087 5.540 42.555 1.00 41.87 158 ILE B O 1
ATOM 3113 N N . ASP B 1 159 ? 14.300 4.112 41.310 1.00 48.71 159 ASP B N 1
ATOM 3114 C CA . ASP B 1 159 ? 14.983 3.532 42.454 1.00 52.18 159 ASP B CA 1
ATOM 3115 C C . ASP B 1 159 ? 16.479 3.842 42.505 1.00 55.42 159 ASP B C 1
ATOM 3116 O O . ASP B 1 159 ? 17.072 4.250 41.509 1.00 54.39 159 ASP B O 1
ATOM 3121 N N . HIS B 1 160 ? 17.083 3.651 43.677 1.00 59.76 160 HIS B N 1
ATOM 3122 C CA . HIS B 1 160 ? 18.507 3.918 43.859 1.00 61.73 160 HIS B CA 1
ATOM 3123 C C . HIS B 1 160 ? 18.738 5.377 43.517 1.00 63.58 160 HIS B C 1
ATOM 3124 O O . HIS B 1 160 ? 19.697 5.732 42.825 1.00 62.36 160 HIS B O 1
ATOM 3131 N N . VAL B 1 161 ? 17.822 6.214 43.994 1.00 68.21 161 VAL B N 1
ATOM 3132 C CA . VAL B 1 161 ? 17.884 7.658 43.778 1.00 70.65 161 VAL B CA 1
ATOM 3133 C C . VAL B 1 161 ? 18.981 8.154 44.729 1.00 72.93 161 VAL B C 1
ATOM 3134 O O . VAL B 1 161 ? 18.749 8.345 45.920 1.00 70.51 161 VAL B O 1
ATOM 3138 N N . ASN B 1 162 ? 20.183 8.350 44.200 1.00 77.61 162 ASN B N 1
ATOM 3139 C CA . ASN B 1 162 ? 21.309 8.789 45.019 1.00 82.19 162 ASN B CA 1
ATOM 3140 C C . ASN B 1 162 ? 21.223 10.259 45.443 1.00 83.14 162 ASN B C 1
ATOM 3141 O O . ASN B 1 162 ? 20.471 11.037 44.858 1.00 84.00 162 ASN B O 1
ATOM 3146 N N . PHE B 1 163 ? 21.997 10.625 46.464 1.00 82.26 163 PHE B N 1
ATOM 3147 C CA . PHE B 1 163 ? 22.023 11.991 46.990 1.00 79.79 163 PHE B CA 1
ATOM 3148 C C . PHE B 1 163 ? 22.217 13.072 45.922 1.00 80.14 163 PHE B C 1
ATOM 3149 O O . PHE B 1 163 ? 21.620 14.147 46.017 1.00 80.92 163 PHE B O 1
ATOM 3157 N N . GLU B 1 164 ? 23.047 12.792 44.915 1.00 79.41 164 GLU B N 1
ATOM 3158 C CA . GLU B 1 164 ? 23.325 13.760 43.848 1.00 78.25 164 GLU B CA 1
ATOM 3159 C C . GLU B 1 164 ? 22.509 13.501 42.594 1.00 71.54 164 GLU B C 1
ATOM 3160 O O . GLU B 1 164 ? 23.049 13.341 41.500 1.00 68.12 164 GLU B O 1
ATOM 3166 N N . THR B 1 165 ? 21.199 13.463 42.756 1.00 68.38 165 THR B N 1
ATOM 3167 C CA . THR B 1 165 ? 20.322 13.245 41.620 1.00 68.18 165 THR B CA 1
ATOM 3168 C C . THR B 1 165 ? 18.877 13.314 42.096 1.00 66.66 165 THR B C 1
ATOM 3169 O O . THR B 1 165 ? 17.949 13.269 41.288 1.00 64.45 165 THR B O 1
ATOM 3173 N N . LEU B 1 166 ? 18.703 13.433 43.414 1.00 63.03 166 LEU B N 1
ATOM 3174 C CA . LEU B 1 166 ? 17.381 13.524 44.023 1.00 61.34 166 LEU B CA 1
ATOM 3175 C C . LEU B 1 166 ? 16.636 14.761 43.553 1.00 67.10 166 LEU B C 1
ATOM 3176 O O . LEU B 1 166 ? 15.421 14.848 43.694 1.00 69.47 166 LEU B O 1
ATOM 3181 N N . ASP B 1 167 ? 17.368 15.722 43.001 1.00 73.72 167 ASP B N 1
ATOM 3182 C CA . ASP B 1 167 ? 16.763 16.949 42.496 1.00 77.14 167 ASP B CA 1
ATOM 3183 C C . ASP B 1 167 ? 16.196 16.705 41.102 1.00 79.18 167 ASP B C 1
ATOM 3184 O O . ASP B 1 167 ? 15.131 17.221 40.754 1.00 81.58 167 ASP B O 1
ATOM 3197 N N . VAL B 1 169 ? 15.030 13.806 39.644 1.00 76.96 169 VAL B N 1
ATOM 3198 C CA . VAL B 1 169 ? 13.791 13.048 39.677 1.00 73.74 169 VAL B CA 1
ATOM 3199 C C . VAL B 1 169 ? 12.660 13.820 40.384 1.00 73.16 169 VAL B C 1
ATOM 3200 O O . VAL B 1 169 ? 11.477 13.548 40.161 1.00 74.15 169 VAL B O 1
ATOM 3204 N N . LEU B 1 170 ? 13.018 14.796 41.220 1.00 71.26 170 LEU B N 1
ATOM 3205 C CA . LEU B 1 170 ? 12.012 15.610 41.910 1.00 67.66 170 LEU B CA 1
ATOM 3206 C C . LEU B 1 170 ? 11.291 16.513 40.911 1.00 65.89 170 LEU B C 1
ATOM 3207 O O . LEU B 1 170 ? 10.103 16.803 41.065 1.00 63.93 170 LEU B O 1
ATOM 3212 N N . GLU B 1 171 ? 12.025 16.948 39.889 1.00 65.11 171 GLU B N 1
ATOM 3213 C CA . GLU B 1 171 ? 11.472 17.789 38.837 1.00 68.23 171 GLU B CA 1
ATOM 3214 C C . GLU B 1 171 ? 10.395 16.995 38.086 1.00 65.69 171 GLU B C 1
ATOM 3215 O O . GLU B 1 171 ? 9.859 17.449 37.071 1.00 65.43 171 GLU B O 1
ATOM 3221 N N . THR B 1 172 ? 10.094 15.803 38.590 1.00 59.64 172 THR B N 1
ATOM 3222 C CA . THR B 1 172 ? 9.075 14.962 37.995 1.00 57.52 172 THR B CA 1
ATOM 3223 C C . THR B 1 172 ? 8.059 14.633 39.060 1.00 57.34 172 THR B C 1
ATOM 3224 O O . THR B 1 172 ? 8.208 15.013 40.221 1.00 52.07 172 THR B O 1
ATOM 3228 N N . GLU B 1 173 ? 7.039 13.892 38.649 1.00 59.53 173 GLU B N 1
ATOM 3229 C CA . GLU B 1 173 ? 5.961 13.487 39.536 1.00 60.40 173 GLU B CA 1
ATOM 3230 C C . GLU B 1 173 ? 5.972 11.988 39.873 1.00 59.35 173 GLU B C 1
ATOM 3231 O O . GLU B 1 173 ? 5.062 11.492 40.536 1.00 61.39 173 GLU B O 1
ATOM 3237 N N . TYR B 1 174 ? 6.996 11.273 39.415 1.00 56.73 174 TYR B N 1
ATOM 3238 C CA . TYR B 1 174 ? 7.119 9.845 39.681 1.00 52.67 174 TYR B CA 1
ATOM 3239 C C . TYR B 1 174 ? 7.556 9.609 41.120 1.00 52.60 174 TYR B C 1
ATOM 3240 O O . TYR B 1 174 ? 7.997 10.536 41.803 1.00 53.46 174 TYR B O 1
ATOM 3249 N N . TRP B 1 175 ? 7.418 8.374 41.587 1.00 49.88 175 TRP B N 1
ATOM 3250 C CA . TRP B 1 175 ? 7.813 8.047 42.946 1.00 45.88 175 TRP B CA 1
ATOM 3251 C C . TRP B 1 175 ? 9.302 7.827 43.004 1.00 42.63 175 TRP B C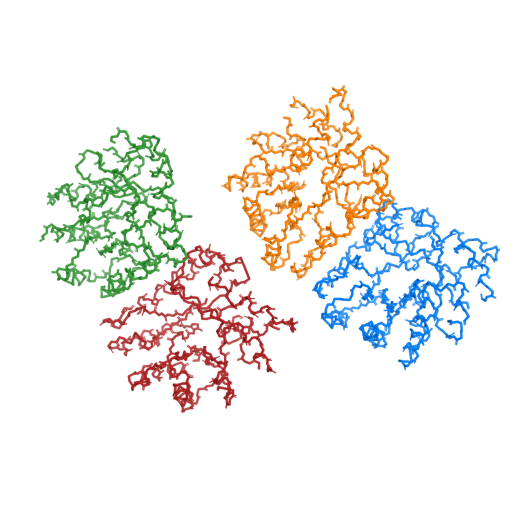 1
ATOM 3252 O O . TRP B 1 175 ? 9.900 7.311 42.069 1.00 42.33 175 TRP B O 1
ATOM 3263 N N . ILE B 1 176 ? 9.895 8.211 44.117 1.00 37.97 176 ILE B N 1
ATOM 3264 C CA . ILE B 1 176 ? 11.313 8.055 44.266 1.00 39.03 176 ILE B CA 1
ATOM 3265 C C . ILE B 1 176 ? 11.615 6.961 45.256 1.00 39.47 176 ILE B C 1
ATOM 3266 O O . ILE B 1 176 ? 11.012 6.894 46.326 1.00 32.75 176 ILE B O 1
ATOM 3271 N N . GLY B 1 177 ? 12.538 6.085 44.875 1.00 42.15 177 GLY B N 1
ATOM 3272 C CA . GLY B 1 177 ? 12.919 4.993 45.741 1.00 43.40 177 GLY B CA 1
ATOM 3273 C C . GLY B 1 177 ? 14.235 5.325 46.406 1.00 46.76 177 GLY B C 1
ATOM 3274 O O . GLY B 1 177 ? 15.203 5.691 45.738 1.00 46.18 177 GLY B O 1
ATOM 3275 N N . LEU B 1 178 ? 14.265 5.211 47.729 1.00 50.87 178 LEU B N 1
ATOM 3276 C CA . LEU B 1 178 ? 15.475 5.491 48.494 1.00 53.09 178 LEU B CA 1
ATOM 3277 C C . LEU B 1 178 ? 16.086 4.215 49.032 1.00 54.58 178 LEU B C 1
ATOM 3278 O O . LEU B 1 178 ? 15.573 3.616 49.974 1.00 52.06 178 LEU B O 1
ATOM 3283 N N . THR B 1 179 ? 17.196 3.817 48.430 1.00 55.30 179 THR B N 1
ATOM 3284 C CA . THR B 1 179 ? 17.893 2.613 48.826 1.00 56.78 179 THR B CA 1
ATOM 3285 C C . THR B 1 179 ? 18.953 2.900 49.891 1.00 58.20 179 THR B C 1
ATOM 3286 O O . THR B 1 179 ? 19.848 3.702 49.663 1.00 58.85 179 THR B O 1
ATOM 3290 N N . VAL B 1 180 ? 18.863 2.231 51.040 1.00 61.58 180 VAL B N 1
ATOM 3291 C CA . VAL B 1 180 ? 19.806 2.454 52.138 1.00 64.37 180 VAL B CA 1
ATOM 3292 C C . VAL B 1 180 ? 21.159 1.741 52.012 1.00 67.46 180 VAL B C 1
ATOM 3293 O O . VAL B 1 180 ? 22.161 2.185 52.580 1.00 66.67 180 VAL B O 1
ATOM 3297 N N . GLN B 1 181 ? 21.180 0.631 51.281 1.00 71.23 181 GLN B N 1
ATOM 3298 C CA . GLN B 1 181 ? 22.396 -0.155 51.039 1.00 72.98 181 GLN B CA 1
ATOM 3299 C C . GLN B 1 181 ? 23.049 -0.678 52.302 1.00 71.14 181 GLN B C 1
ATOM 3300 O O . GLN B 1 181 ? 23.889 -1.575 52.240 1.00 69.22 181 GLN B O 1
ATOM 3306 N N . ASP B 1 189 ? 24.726 6.558 52.060 1.00 58.07 189 ASP B N 1
ATOM 3307 C CA . ASP B 1 189 ? 24.422 5.305 52.730 1.00 60.57 189 ASP B CA 1
ATOM 3308 C C . ASP B 1 189 ? 23.164 5.479 53.612 1.00 61.46 189 ASP B C 1
ATOM 3309 O O . ASP B 1 189 ? 22.039 5.459 53.106 1.00 57.74 189 ASP B O 1
ATOM 3314 N N . ALA B 1 190 ? 23.363 5.675 54.914 1.00 61.67 190 ALA B N 1
ATOM 3315 C CA . ALA B 1 190 ? 22.262 5.825 55.863 1.00 62.16 190 ALA B CA 1
ATOM 3316 C C . ALA B 1 190 ? 21.869 7.280 56.102 1.00 66.56 190 ALA B C 1
ATOM 3317 O O . ALA B 1 190 ? 20.898 7.570 56.814 1.00 67.01 190 ALA B O 1
ATOM 3319 N N . ALA B 1 191 ? 22.641 8.185 55.500 1.00 69.64 191 ALA B N 1
ATOM 3320 C CA . ALA B 1 191 ? 22.437 9.635 55.599 1.00 69.61 191 ALA B CA 1
ATOM 3321 C C . ALA B 1 191 ? 21.331 10.088 54.656 1.00 70.90 191 ALA B C 1
ATOM 3322 O O . ALA B 1 191 ? 21.297 11.243 54.244 1.00 67.78 191 ALA B O 1
ATOM 3324 N N . ARG B 1 192 ? 20.434 9.168 54.318 1.00 75.60 192 ARG B N 1
ATOM 3325 C CA . ARG B 1 192 ? 19.329 9.458 53.412 1.00 75.24 192 ARG B CA 1
ATOM 3326 C C . ARG B 1 192 ? 18.143 9.979 54.218 1.00 77.68 192 ARG B C 1
ATOM 3327 O O . ARG B 1 192 ? 17.219 10.574 53.663 1.00 78.43 192 ARG B O 1
ATOM 3335 N N . ILE B 1 193 ? 18.176 9.756 55.530 1.00 78.74 193 ILE B N 1
ATOM 3336 C CA . ILE B 1 193 ? 17.097 10.216 56.405 1.00 78.78 193 ILE B CA 1
ATOM 3337 C C . ILE B 1 193 ? 16.884 11.729 56.227 1.00 78.03 193 ILE B C 1
ATOM 3338 O O . ILE B 1 193 ? 15.750 12.202 56.105 1.00 77.21 193 ILE B O 1
ATOM 3343 N N . VAL B 1 194 ? 17.982 12.479 56.190 1.00 76.59 194 VAL B N 1
ATOM 3344 C CA . VAL B 1 194 ? 17.920 13.924 56.013 1.00 76.68 194 VAL B CA 1
ATOM 3345 C C . VAL B 1 194 ? 17.182 14.273 54.709 1.00 76.07 194 VAL B C 1
ATOM 3346 O O . VAL B 1 194 ? 16.614 15.360 54.568 1.00 73.75 194 VAL B O 1
ATOM 3350 N N . ALA B 1 195 ? 17.172 13.325 53.773 1.00 76.25 195 ALA B N 1
ATOM 3351 C CA . ALA B 1 195 ? 16.500 13.508 52.485 1.00 74.85 195 ALA B CA 1
ATOM 3352 C C . ALA B 1 195 ? 14.979 13.470 52.641 1.00 72.82 195 ALA B C 1
ATOM 3353 O O . ALA B 1 195 ? 14.255 13.279 51.671 1.00 72.65 195 ALA B O 1
ATOM 3355 N N . GLU B 1 196 ? 14.507 13.652 53.869 1.00 70.86 196 GLU B N 1
ATOM 3356 C CA . GLU B 1 196 ? 13.080 13.653 54.141 1.00 70.58 196 GLU B CA 1
ATOM 3357 C C . GLU B 1 196 ? 12.555 15.084 54.089 1.00 73.58 196 GLU B C 1
ATOM 3358 O O . GLU B 1 196 ? 11.422 15.344 54.488 1.00 74.33 196 GLU B O 1
ATOM 3364 N N . HIS B 1 197 ? 13.393 16.006 53.612 1.00 74.57 197 HIS B N 1
ATOM 3365 C CA . HIS B 1 197 ? 13.038 17.423 53.491 1.00 71.48 197 HIS B CA 1
ATOM 3366 C C . HIS B 1 197 ? 11.586 17.605 53.037 1.00 72.30 197 HIS B C 1
ATOM 3367 O O . HIS B 1 197 ? 10.925 18.572 53.420 1.00 75.22 197 HIS B O 1
ATOM 3374 N N . GLY B 1 198 ? 11.104 16.676 52.211 1.00 68.42 198 GLY B N 1
ATOM 3375 C CA . GLY B 1 198 ? 9.744 16.747 51.706 1.00 65.43 198 GLY B CA 1
ATOM 3376 C C . GLY B 1 198 ? 8.877 15.571 52.115 1.00 64.74 198 GLY B C 1
ATOM 3377 O O . GLY B 1 198 ? 9.298 14.705 52.885 1.00 64.81 198 GLY B O 1
ATOM 3378 N N . GLU B 1 200 ? 6.030 13.682 49.069 1.00 64.52 200 GLU B N 1
ATOM 3379 C CA . GLU B 1 200 ? 6.352 12.628 50.018 1.00 59.85 200 GLU B CA 1
ATOM 3380 C C . GLU B 1 200 ? 6.280 11.356 49.224 1.00 59.59 200 GLU B C 1
ATOM 3381 O O . GLU B 1 200 ? 5.635 10.391 49.624 1.00 59.21 200 GLU B O 1
ATOM 3387 N N . ARG B 1 201 ? 6.925 11.362 48.071 1.00 60.49 201 ARG B N 1
ATOM 3388 C CA . ARG B 1 201 ? 6.906 10.178 47.242 1.00 65.13 201 ARG B CA 1
ATOM 3389 C C . ARG B 1 201 ? 8.193 9.373 47.392 1.00 65.61 201 ARG B C 1
ATOM 3390 O O . ARG B 1 201 ? 8.959 9.197 46.438 1.00 64.54 201 ARG B O 1
ATOM 3398 N N . PHE B 1 202 ? 8.406 8.876 48.607 1.00 65.25 202 PHE B N 1
ATOM 3399 C CA . PHE B 1 202 ? 9.586 8.086 48.940 1.00 63.15 202 PHE B CA 1
ATOM 3400 C C . PHE B 1 202 ? 9.250 6.665 49.433 1.00 65.36 202 PHE B C 1
ATOM 3401 O O . PHE B 1 202 ? 8.140 6.380 49.913 1.00 65.36 202 PHE B O 1
ATOM 3417 N N . LEU B 1 204 ? 11.472 3.204 51.314 1.00 57.09 204 LEU B N 1
ATOM 3418 C CA . LEU B 1 204 ? 12.692 2.609 51.814 1.00 56.75 204 LEU B CA 1
ATOM 3419 C C . LEU B 1 204 ? 12.815 1.201 51.274 1.00 57.61 204 LEU B C 1
ATOM 3420 O O . LEU B 1 204 ? 11.863 0.415 51.326 1.00 58.11 204 LEU B O 1
ATOM 3425 N N . ASN B 1 205 ? 13.996 0.904 50.742 1.00 55.27 205 ASN B N 1
ATOM 3426 C CA . ASN B 1 205 ? 14.298 -0.399 50.181 1.00 49.26 205 ASN B CA 1
ATOM 3427 C C . ASN B 1 205 ? 15.744 -0.768 50.500 1.00 43.76 205 ASN B C 1
ATOM 3428 O O . ASN B 1 205 ? 16.657 0.012 50.261 1.00 41.07 205 ASN B O 1
ATOM 3433 N N . SER B 1 206 ? 15.949 -1.955 51.051 1.00 40.42 206 SER B N 1
ATOM 3434 C CA . SER B 1 206 ? 17.289 -2.402 51.375 1.00 39.67 206 SER B CA 1
ATOM 3435 C C . SER B 1 206 ? 17.957 -2.920 50.108 1.00 40.48 206 SER B C 1
ATOM 3436 O O . SER B 1 206 ? 19.163 -2.765 49.921 1.00 41.50 206 SER B O 1
ATOM 3439 N N . ASP B 1 207 ? 17.159 -3.516 49.228 1.00 39.83 207 ASP B N 1
ATOM 3440 C CA . ASP B 1 207 ? 17.662 -4.089 47.974 1.00 42.19 207 ASP B CA 1
ATOM 3441 C C . ASP B 1 207 ? 18.565 -5.303 48.254 1.00 42.58 207 ASP B C 1
ATOM 3442 O O . ASP B 1 207 ? 19.475 -5.608 47.477 1.00 41.95 207 ASP B O 1
ATOM 3447 N N . ALA B 1 208 ? 18.304 -5.983 49.370 1.00 40.29 208 ALA B N 1
ATOM 3448 C CA . ALA B 1 208 ? 19.079 -7.153 49.767 1.00 38.78 208 ALA B CA 1
ATOM 3449 C C . ALA B 1 208 ? 19.166 -8.180 48.634 1.00 41.05 208 ALA B C 1
ATOM 3450 O O . ALA B 1 208 ? 18.220 -8.930 48.372 1.00 43.19 208 ALA B O 1
ATOM 3452 N N . GLY B 1 209 ? 20.316 -8.201 47.962 1.00 39.65 209 GLY B N 1
ATOM 3453 C CA . GLY B 1 209 ? 20.524 -9.117 46.852 1.00 38.96 209 GLY B CA 1
ATOM 3454 C C . GLY B 1 209 ? 21.256 -10.406 47.183 1.00 38.01 209 GLY B C 1
ATOM 3455 O O . GLY B 1 209 ? 21.087 -10.978 48.255 1.00 38.30 209 GLY B O 1
ATOM 3456 N N . TYR B 1 210 ? 22.071 -10.868 46.244 1.00 37.11 210 TYR B N 1
ATOM 3457 C CA . TYR B 1 210 ? 22.816 -12.094 46.422 1.00 35.83 210 TYR B CA 1
ATOM 3458 C C . TYR B 1 210 ? 23.996 -11.935 47.391 1.00 39.80 210 TYR B C 1
ATOM 3459 O O . TYR B 1 210 ? 24.360 -12.900 48.065 1.00 40.04 210 TYR B O 1
ATOM 3468 N N . ARG B 1 211 ? 24.577 -10.729 47.475 1.00 42.29 211 ARG B N 1
ATOM 3469 C CA . ARG B 1 211 ? 25.701 -10.433 48.394 1.00 41.73 211 ARG B CA 1
ATOM 3470 C C . ARG B 1 211 ? 25.172 -9.797 49.691 1.00 44.98 211 ARG B C 1
ATOM 3471 O O . ARG B 1 211 ? 25.796 -8.909 50.292 1.00 46.20 211 ARG B O 1
ATOM 3479 N N . VAL B 1 218 ? 23.482 -7.282 57.245 1.00 71.28 218 VAL B N 1
ATOM 3480 C CA . VAL B 1 218 ? 23.720 -6.855 55.863 1.00 69.70 218 VAL B CA 1
ATOM 3481 C C . VAL B 1 218 ? 22.400 -6.507 55.186 1.00 69.50 218 VAL B C 1
ATOM 3482 O O . VAL B 1 218 ? 22.259 -5.443 54.579 1.00 65.88 218 VAL B O 1
ATOM 3486 N N . ALA B 1 219 ? 21.444 -7.428 55.308 1.00 69.97 219 ALA B N 1
ATOM 3487 C CA . ALA B 1 219 ? 20.118 -7.297 54.714 1.00 71.58 219 ALA B CA 1
ATOM 3488 C C . ALA B 1 219 ? 19.097 -6.693 55.675 1.00 71.50 219 ALA B C 1
ATOM 3489 O O . ALA B 1 219 ? 18.014 -7.246 55.863 1.00 72.90 219 ALA B O 1
ATOM 3491 N N . GLU B 1 220 ? 19.437 -5.554 56.270 1.00 70.54 220 GLU B N 1
ATOM 3492 C CA . GLU B 1 220 ? 18.536 -4.896 57.199 1.00 67.82 220 GLU B CA 1
ATOM 3493 C C . GLU B 1 220 ? 18.764 -3.390 57.237 1.00 63.34 220 GLU B C 1
ATOM 3494 O O . GLU B 1 220 ? 19.230 -2.857 58.235 1.00 62.57 220 GLU B O 1
ATOM 3500 N N . ALA B 1 221 ? 18.433 -2.713 56.146 1.00 60.64 221 ALA B N 1
ATOM 3501 C CA . ALA B 1 221 ? 18.594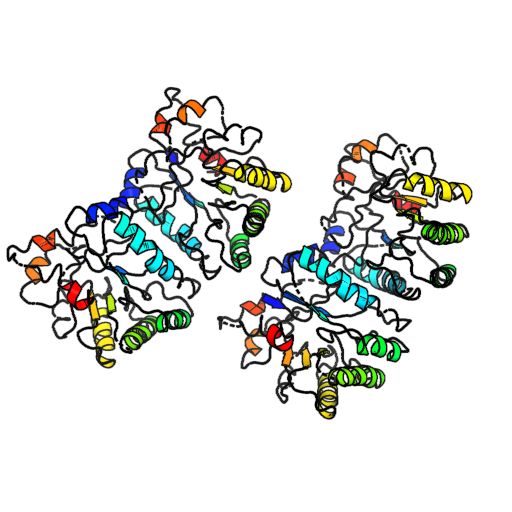 -1.273 56.048 1.00 57.55 221 ALA B CA 1
ATOM 3502 C C . ALA B 1 221 ? 17.230 -0.573 55.921 1.00 60.15 221 ALA B C 1
ATOM 3503 O O . ALA B 1 221 ? 17.094 0.602 56.252 1.00 61.65 221 ALA B O 1
ATOM 3505 N N . ALA B 1 222 ? 16.220 -1.299 55.441 1.00 61.97 222 ALA B N 1
ATOM 3506 C CA . ALA B 1 222 ? 14.871 -0.752 55.264 1.00 59.74 222 ALA B CA 1
ATOM 3507 C C . ALA B 1 222 ? 14.186 -0.517 56.600 1.00 62.38 222 ALA B C 1
ATOM 3508 O O . ALA B 1 222 ? 12.974 -0.346 56.648 1.00 63.71 222 ALA B O 1
ATOM 3510 N N . VAL B 1 223 ? 14.967 -0.525 57.681 1.00 66.29 223 VAL B N 1
ATOM 3511 C CA . VAL B 1 223 ? 14.447 -0.317 59.039 1.00 68.56 223 VAL B CA 1
ATOM 3512 C C . VAL B 1 223 ? 15.459 0.430 59.900 1.00 71.51 223 VAL B C 1
ATOM 3513 O O . VAL B 1 223 ? 15.090 1.161 60.828 1.00 70.07 223 VAL B O 1
ATOM 3517 N N . LYS B 1 224 ? 16.742 0.230 59.604 1.00 74.61 224 LYS B N 1
ATOM 3518 C CA . LYS B 1 224 ? 17.781 0.910 60.361 1.00 75.61 224 LYS B CA 1
ATOM 3519 C C . LYS B 1 224 ? 17.535 2.407 60.219 1.00 77.88 224 LYS B C 1
ATOM 3520 O O . LYS B 1 224 ? 17.360 3.107 61.216 1.00 77.33 224 LYS B O 1
ATOM 3526 N N . ILE B 1 225 ? 17.486 2.892 58.982 1.00 80.46 225 ILE B N 1
ATOM 3527 C CA . ILE B 1 225 ? 17.249 4.307 58.751 1.00 85.20 225 ILE B CA 1
ATOM 3528 C C . ILE B 1 225 ? 15.746 4.591 58.698 1.00 86.69 225 ILE B C 1
ATOM 3529 O O . ILE B 1 225 ? 15.304 5.711 58.961 1.00 88.33 225 ILE B O 1
ATOM 3534 N N . GLU B 1 226 ? 14.958 3.566 58.389 1.00 88.73 226 GLU B N 1
ATOM 3535 C CA . GLU B 1 226 ? 13.503 3.717 58.321 1.00 92.93 226 GLU B CA 1
ATOM 3536 C C . GLU B 1 226 ? 12.993 4.131 59.703 1.00 91.30 226 GLU B C 1
ATOM 3537 O O . GLU B 1 226 ? 11.859 4.588 59.864 1.00 90.91 226 GLU B O 1
ATOM 3543 N N . GLU B 1 227 ? 13.854 3.976 60.698 1.00 88.53 227 GLU B N 1
ATOM 3544 C CA . GLU B 1 227 ? 13.508 4.344 62.053 1.00 88.05 227 GLU B CA 1
ATOM 3545 C C . GLU B 1 227 ? 14.295 5.578 62.511 1.00 87.41 227 GLU B C 1
ATOM 3546 O O . GLU B 1 227 ? 13.830 6.333 63.370 1.00 88.13 227 GLU B O 1
ATOM 3552 N N . ALA B 1 228 ? 15.472 5.784 61.921 1.00 85.58 228 ALA B N 1
ATOM 3553 C CA . ALA B 1 228 ? 16.338 6.920 62.250 1.00 84.03 228 ALA B CA 1
ATOM 3554 C C . ALA B 1 228 ? 15.555 8.227 62.272 1.00 83.09 228 ALA B C 1
ATOM 3555 O O . ALA B 1 228 ? 15.901 9.167 62.999 1.00 84.39 228 ALA B O 1
ATOM 3557 N N . VAL B 1 229 ? 14.496 8.276 61.469 1.00 78.03 229 VAL B N 1
ATOM 3558 C CA . VAL B 1 229 ? 13.650 9.457 61.386 1.00 70.44 229 VAL B CA 1
ATOM 3559 C C . VAL B 1 229 ? 13.042 9.802 62.755 1.00 68.79 229 VAL B C 1
ATOM 3560 O O . VAL B 1 229 ? 12.033 9.226 63.158 1.00 64.99 229 VAL B O 1
ATOM 3564 N N . GLY B 1 230 ? 13.683 10.732 63.469 1.00 67.09 230 GLY B N 1
ATOM 3565 C CA . GLY B 1 230 ? 13.187 11.149 64.765 1.00 65.81 230 GLY B CA 1
ATOM 3566 C C . GLY B 1 230 ? 11.813 11.767 64.598 1.00 69.24 230 GLY B C 1
ATOM 3567 O O . GLY B 1 230 ? 11.061 11.897 65.568 1.00 71.09 230 GLY B O 1
ATOM 3568 N N . ARG B 1 231 ? 11.494 12.148 63.356 1.00 70.41 231 ARG B N 1
ATOM 3569 C CA . ARG B 1 231 ? 10.198 12.751 62.993 1.00 70.87 231 ARG B CA 1
ATOM 3570 C C . ARG B 1 231 ? 9.029 11.791 63.318 1.00 75.16 231 ARG B C 1
ATOM 3571 O O . ARG B 1 231 ? 7.860 12.197 63.306 1.00 74.11 231 ARG B O 1
ATOM 3579 N N . GLU B 1 232 ? 9.371 10.532 63.617 1.00 78.24 232 GLU B N 1
ATOM 3580 C CA . GLU B 1 232 ? 8.419 9.466 63.958 1.00 80.17 232 GLU B CA 1
ATOM 3581 C C . GLU B 1 232 ? 7.070 9.545 63.218 1.00 79.64 232 GLU B C 1
ATOM 3582 O O . GLU B 1 232 ? 6.955 10.248 62.212 1.00 81.38 232 GLU B O 1
ATOM 3588 N N . GLU B 1 233 ? 6.069 8.814 63.733 1.00 77.12 233 GLU B N 1
ATOM 3589 C CA . GLU B 1 233 ? 4.712 8.755 63.176 1.00 75.75 233 GLU B CA 1
ATOM 3590 C C . GLU B 1 233 ? 4.616 8.952 61.648 1.00 79.37 233 GLU B C 1
ATOM 3591 O O . GLU B 1 233 ? 4.273 8.025 60.900 1.00 76.56 233 GLU B O 1
ATOM 3605 N N . GLU B 1 235 ? 6.708 8.987 59.455 1.00 80.48 235 GLU B N 1
ATOM 3606 C CA . GLU B 1 235 ? 7.535 7.957 58.804 1.00 75.53 235 GLU B CA 1
ATOM 3607 C C . GLU B 1 235 ? 6.748 6.801 58.204 1.00 73.76 235 GLU B C 1
ATOM 3608 O O . GLU B 1 235 ? 7.194 6.167 57.240 1.00 71.67 235 GLU B O 1
ATO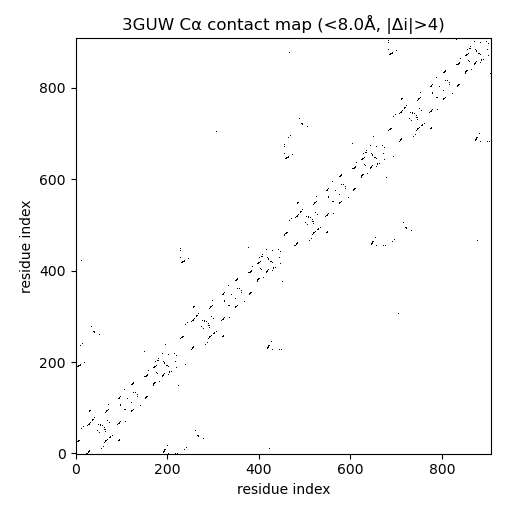M 3614 N N . LYS B 1 236 ? 5.578 6.533 58.774 1.00 71.31 236 LYS B N 1
ATOM 3615 C CA . LYS B 1 236 ? 4.718 5.466 58.289 1.00 70.01 236 LYS B CA 1
ATOM 3616 C C . LYS B 1 236 ? 4.463 5.607 56.778 1.00 67.93 236 LYS B C 1
ATOM 3617 O O . LYS B 1 236 ? 3.903 4.709 56.156 1.00 65.74 236 LYS B O 1
ATOM 3623 N N . VAL B 1 237 ? 4.873 6.727 56.186 1.00 67.60 237 VAL B N 1
ATOM 3624 C CA . VAL B 1 237 ? 4.672 6.922 54.759 1.00 68.73 237 VAL B CA 1
ATOM 3625 C C . VAL B 1 237 ? 5.986 6.800 53.976 1.00 67.49 237 VAL B C 1
ATOM 3626 O O . VAL B 1 237 ? 6.125 7.356 52.889 1.00 70.45 237 VAL B O 1
ATOM 3630 N N . ALA B 1 238 ? 6.949 6.070 54.532 1.00 63.33 238 ALA B N 1
ATOM 3631 C CA . ALA B 1 238 ? 8.223 5.850 53.861 1.00 60.30 238 ALA B CA 1
ATOM 3632 C C . ALA B 1 238 ? 8.509 4.353 53.972 1.00 60.52 238 ALA B C 1
ATOM 3633 O O . ALA B 1 238 ? 9.285 3.788 53.204 1.00 59.47 238 ALA B O 1
ATOM 3635 N N . ARG B 1 239 ? 7.835 3.724 54.931 1.00 61.64 239 ARG B N 1
ATOM 3636 C CA . ARG B 1 239 ? 7.938 2.293 55.187 1.00 63.42 239 ARG B CA 1
ATOM 3637 C C . ARG B 1 239 ? 6.745 1.559 54.598 1.00 62.87 239 ARG B C 1
ATOM 3638 O O . ARG B 1 239 ? 6.927 0.578 53.895 1.00 66.97 239 ARG B O 1
ATOM 3646 N N . GLU B 1 240 ? 5.530 2.010 54.913 1.00 59.87 240 GLU B N 1
ATOM 3647 C CA . GLU B 1 240 ? 4.310 1.394 54.371 1.00 59.30 240 GLU B CA 1
ATOM 3648 C C . GLU B 1 240 ? 3.571 2.343 53.393 1.00 62.19 240 GLU B C 1
ATOM 3649 O O . GLU B 1 240 ? 2.335 2.430 53.390 1.00 61.12 240 GLU B O 1
ATOM 3655 N N . ASN B 1 241 ? 4.353 3.051 52.579 1.00 61.57 241 ASN B N 1
ATOM 3656 C CA . ASN B 1 241 ? 3.849 3.990 51.579 1.00 59.06 241 ASN B CA 1
ATOM 3657 C C . ASN B 1 241 ? 4.028 3.313 50.227 1.00 59.66 241 ASN B C 1
ATOM 3658 O O . ASN B 1 241 ? 3.532 3.782 49.200 1.00 58.08 241 ASN B O 1
ATOM 3663 N N . ALA B 1 242 ? 4.767 2.209 50.250 1.00 58.91 242 ALA B N 1
ATOM 3664 C CA . ALA B 1 242 ? 5.017 1.418 49.064 1.00 57.82 242 ALA B CA 1
ATOM 3665 C C . ALA B 1 242 ? 3.815 0.505 48.849 1.00 57.55 242 ALA B C 1
ATOM 3666 O O . ALA B 1 242 ? 3.734 -0.191 47.840 1.00 60.65 242 ALA B O 1
ATOM 3668 N N . ARG B 1 243 ? 2.881 0.510 49.800 1.00 55.76 243 ARG B N 1
ATOM 3669 C CA . ARG B 1 243 ? 1.684 -0.322 49.689 1.00 54.11 243 ARG B CA 1
ATOM 3670 C C . ARG B 1 243 ? 0.665 0.358 48.790 1.00 50.96 243 ARG B C 1
ATOM 3671 O O . ARG B 1 243 ? -0.116 -0.310 48.111 1.00 46.04 243 ARG B O 1
ATOM 3679 N N . LYS B 1 244 ? 0.685 1.690 48.788 1.00 49.65 244 LYS B N 1
ATOM 3680 C CA . LYS B 1 244 ? -0.216 2.472 47.951 1.00 45.20 244 LYS B CA 1
ATOM 3681 C C . LYS B 1 244 ? 0.211 2.285 46.512 1.00 42.61 244 LYS B C 1
ATOM 3682 O O . LYS B 1 244 ? -0.618 2.021 45.651 1.00 40.92 244 LYS B O 1
ATOM 3688 N N . PHE B 1 245 ? 1.513 2.420 46.266 1.00 42.30 245 PHE B N 1
ATOM 3689 C CA . PHE B 1 245 ? 2.087 2.273 44.927 1.00 41.77 245 PHE B CA 1
ATOM 3690 C C . PHE B 1 245 ? 1.905 0.871 44.337 1.00 44.46 245 PHE B C 1
ATOM 3691 O O . PHE B 1 245 ? 1.657 0.704 43.130 1.00 41.43 245 PHE B O 1
ATOM 3699 N N . LEU B 1 246 ? 2.034 -0.131 45.199 1.00 44.26 246 LEU B N 1
ATOM 3700 C CA . LEU B 1 246 ? 1.900 -1.513 44.796 1.00 46.33 246 LEU B CA 1
ATOM 3701 C C . LEU B 1 246 ? 0.464 -1.979 44.948 1.00 50.91 246 LEU B C 1
ATOM 3702 O O . LEU B 1 246 ? 0.141 -3.148 44.713 1.00 54.04 246 LEU B O 1
ATOM 3707 N N . ARG B 1 247 ? -0.394 -1.048 45.348 1.00 53.73 247 ARG B N 1
ATOM 3708 C CA . ARG B 1 247 ? -1.825 -1.308 45.510 1.00 58.33 247 ARG B CA 1
ATOM 3709 C C . ARG B 1 247 ? -2.175 -2.601 46.282 1.00 58.09 247 ARG B C 1
ATOM 3710 O O . ARG B 1 247 ? -2.469 -3.637 45.686 1.00 59.28 247 ARG B O 1
ATOM 3718 N N . VAL B 1 248 ? -2.164 -2.518 47.614 1.00 58.33 248 VAL B N 1
ATOM 3719 C CA . VAL B 1 248 ? -2.457 -3.671 48.461 1.00 54.99 248 VAL B CA 1
ATOM 3720 C C . VAL B 1 248 ? -2.677 -3.247 49.923 1.00 55.04 248 VAL B C 1
ATOM 3721 O O . VAL B 1 248 ? -3.787 -2.873 50.323 1.00 50.82 248 VAL B O 1
ATOM 3725 N N . TYR C 1 2 ? -19.363 10.402 11.439 1.00 34.40 2 TYR C N 1
ATOM 3726 C CA . TYR C 1 2 ? -18.203 11.328 11.412 1.00 43.41 2 TYR C CA 1
ATOM 3727 C C . TYR C 1 2 ? -17.596 11.280 10.038 1.00 46.08 2 TYR C C 1
ATOM 3728 O O . TYR C 1 2 ? -18.036 10.494 9.205 1.00 50.47 2 TYR C O 1
ATOM 3737 N N . PHE C 1 3 ? -16.572 12.102 9.813 1.00 44.41 3 PHE C N 1
ATOM 3738 C CA . PHE C 1 3 ? -15.893 12.151 8.521 1.00 43.46 3 PHE C CA 1
ATOM 3739 C C . PHE C 1 3 ? -14.451 12.580 8.715 1.00 41.92 3 PHE C C 1
ATOM 3740 O O . PHE C 1 3 ? -14.138 13.274 9.678 1.00 43.35 3 PHE C O 1
ATOM 3748 N N . ASP C 1 4 ? -13.576 12.159 7.805 1.00 41.34 4 ASP C N 1
ATOM 3749 C CA . ASP C 1 4 ? -12.159 12.509 7.886 1.00 40.74 4 ASP C CA 1
ATOM 3750 C C . ASP C 1 4 ? -11.470 12.678 6.529 1.00 36.55 4 ASP C C 1
ATOM 3751 O O . ASP C 1 4 ? -10.935 11.717 5.984 1.00 31.78 4 ASP C O 1
ATOM 3756 N N . SER C 1 5 ? -11.466 13.902 6.002 1.00 36.80 5 SER C N 1
ATOM 3757 C CA . SER C 1 5 ? -10.833 14.172 4.714 1.00 42.28 5 SER C CA 1
ATOM 3758 C C . SER C 1 5 ? -9.344 13.866 4.830 1.00 45.85 5 SER C C 1
ATOM 3759 O O . SER C 1 5 ? -8.833 13.676 5.928 1.00 50.92 5 SER C O 1
ATOM 3762 N N . HIS C 1 6 ? -8.648 13.809 3.702 1.00 43.71 6 HIS C N 1
ATOM 3763 C CA . HIS C 1 6 ? -7.210 13.543 3.702 1.00 43.73 6 HIS C CA 1
ATOM 3764 C C . HIS C 1 6 ? -6.762 12.386 4.581 1.00 43.00 6 HIS C C 1
ATOM 3765 O O . HIS C 1 6 ? -6.482 12.546 5.773 1.00 41.20 6 HIS C O 1
ATOM 3772 N N . LEU C 1 7 ? -6.644 11.234 3.945 1.00 40.65 7 LEU C N 1
ATOM 3773 C CA . LEU C 1 7 ? -6.271 10.023 4.612 1.00 37.68 7 LEU C CA 1
ATOM 3774 C C . LEU C 1 7 ? -5.839 9.016 3.558 1.00 41.85 7 LEU C C 1
ATOM 3775 O O . LEU C 1 7 ? -6.682 8.452 2.852 1.00 51.02 7 LEU C O 1
ATOM 3780 N N . HIS C 1 8 ? -4.530 8.796 3.448 1.00 36.70 8 HIS C N 1
ATOM 3781 C CA . HIS C 1 8 ? -3.972 7.859 2.466 1.00 34.69 8 HIS C CA 1
ATOM 3782 C C . HIS C 1 8 ? -4.292 6.400 2.749 1.00 35.52 8 HIS C C 1
ATOM 3783 O O . HIS C 1 8 ? -3.751 5.819 3.674 1.00 35.19 8 HIS C O 1
ATOM 3790 N N . SER C 1 9 ? -5.144 5.806 1.917 1.00 36.34 9 SER C N 1
ATOM 3791 C CA . SER C 1 9 ? -5.579 4.417 2.082 1.00 37.39 9 SER C CA 1
ATOM 3792 C C . SER C 1 9 ? -4.552 3.355 1.729 1.00 39.01 9 SER C C 1
ATOM 3793 O O . SER C 1 9 ? -4.393 2.360 2.436 1.00 40.53 9 SER C O 1
ATOM 3796 N N . GLU C 1 10 ? -3.868 3.561 0.618 1.00 42.30 10 GLU C N 1
ATOM 3797 C CA . GLU C 1 10 ? -2.852 2.630 0.164 1.00 42.61 10 GLU C CA 1
ATOM 3798 C C . GLU C 1 10 ? -1.752 2.448 1.224 1.00 38.17 10 GLU C C 1
ATOM 3799 O O . GLU C 1 10 ? -0.840 1.638 1.061 1.00 34.67 10 GLU C O 1
ATOM 3805 N N . GLY C 1 11 ? -1.852 3.205 2.311 1.00 35.17 11 GLY C N 1
ATOM 3806 C CA . GLY C 1 11 ? -0.869 3.108 3.372 1.00 31.58 11 GLY C CA 1
ATOM 3807 C C . GLY C 1 11 ? -1.471 2.645 4.684 1.00 31.02 11 GLY C C 1
ATOM 3808 O O . GLY C 1 11 ? -0.881 2.806 5.755 1.00 31.76 11 GLY C O 1
ATOM 3809 N N . LEU C 1 12 ? -2.667 2.077 4.597 1.00 27.10 12 LEU C N 1
ATOM 3810 C CA . LEU C 1 12 ? -3.355 1.572 5.767 1.00 25.93 12 LEU C CA 1
ATOM 3811 C C . LEU C 1 12 ? -3.717 0.126 5.575 1.00 32.42 12 LEU C C 1
ATOM 3812 O O . LEU C 1 12 ? -3.994 -0.312 4.461 1.00 37.10 12 LEU C O 1
ATOM 3817 N N . GLY C 1 13 ? -3.715 -0.616 6.673 1.00 35.76 13 GLY C N 1
ATOM 3818 C CA . GLY C 1 13 ? -4.057 -2.019 6.612 1.00 37.02 13 GLY C CA 1
ATOM 3819 C C . GLY C 1 13 ? -5.504 -2.185 7.011 1.00 40.66 13 GLY C C 1
ATOM 3820 O O . GLY C 1 13 ? -6.087 -1.302 7.634 1.00 40.48 13 GLY C O 1
ATOM 3821 N N . PHE C 1 14 ? -6.083 -3.323 6.656 1.00 44.59 14 PHE C N 1
ATOM 3822 C CA . PHE C 1 14 ? -7.474 -3.604 6.964 1.00 45.36 14 PHE C CA 1
ATOM 3823 C C . PHE C 1 14 ? -7.731 -3.428 8.452 1.00 45.96 14 PHE C C 1
ATOM 3824 O O . PHE C 1 14 ? -8.778 -2.923 8.851 1.00 42.78 14 PHE C O 1
ATOM 3832 N N . SER C 1 15 ? -6.769 -3.865 9.262 1.00 45.00 15 SER C N 1
ATOM 3833 C CA . SER C 1 15 ? -6.856 -3.744 10.709 1.00 46.42 15 SER C CA 1
ATOM 3834 C C . SER C 1 15 ? -7.003 -2.274 11.063 1.00 48.47 15 SER C C 1
ATOM 3835 O O . SER C 1 15 ? -7.972 -1.871 11.698 1.00 48.81 15 SER C O 1
ATOM 3838 N N . GLU C 1 16 ? -6.028 -1.478 10.641 1.00 48.01 16 GLU C N 1
ATOM 3839 C CA . GLU C 1 16 ? -6.046 -0.050 10.898 1.00 45.92 16 GLU C CA 1
ATOM 3840 C C . GLU C 1 16 ? -7.355 0.545 10.372 1.00 42.40 16 GLU C C 1
ATOM 3841 O O . GLU C 1 16 ? -7.943 1.410 10.999 1.00 44.47 16 GLU C O 1
ATOM 3847 N N . LEU C 1 17 ? -7.806 0.063 9.221 1.00 38.56 17 LEU C N 1
ATOM 3848 C CA . LEU C 1 17 ? -9.027 0.541 8.604 1.00 33.25 17 LEU C CA 1
ATOM 3849 C C . LEU C 1 17 ? -10.221 0.325 9.510 1.00 33.78 17 LEU C C 1
ATOM 3850 O O . LEU C 1 17 ? -10.990 1.247 9.766 1.00 34.18 17 LEU C O 1
ATOM 3855 N N . VAL C 1 18 ? -10.374 -0.896 10.002 1.00 34.83 18 VAL C N 1
ATOM 3856 C CA . VAL C 1 18 ? -11.496 -1.219 10.876 1.00 36.45 18 VAL C CA 1
ATOM 3857 C C . VAL C 1 18 ? -11.505 -0.411 12.160 1.00 39.27 18 VAL C C 1
ATOM 3858 O O . VAL C 1 18 ? -12.558 -0.245 12.763 1.00 43.57 18 VAL C O 1
ATOM 3862 N N . LYS C 1 19 ? -10.342 0.070 12.596 1.00 42.13 19 LYS C N 1
ATOM 3863 C CA . LYS C 1 19 ? -10.274 0.861 13.827 1.00 43.54 19 LYS C CA 1
ATOM 3864 C C . LYS C 1 19 ? -11.028 2.163 13.601 1.00 44.36 19 LYS C C 1
ATOM 3865 O O . LYS C 1 19 ? -11.578 2.761 14.525 1.00 45.49 19 LYS C O 1
ATOM 3871 N N . LEU C 1 20 ? -11.039 2.593 12.351 1.00 43.93 20 LEU C N 1
ATOM 3872 C CA . LEU C 1 20 ? -11.720 3.802 11.972 1.00 45.01 20 LEU C CA 1
ATOM 3873 C C . LEU C 1 20 ? -13.227 3.566 12.089 1.00 51.03 20 LEU C C 1
ATOM 3874 O O . LEU C 1 20 ? -13.933 4.344 12.729 1.00 56.34 20 LEU C O 1
ATOM 3879 N N . LYS C 1 21 ? -13.705 2.475 11.491 1.00 54.33 21 LYS C N 1
ATOM 3880 C CA . LYS C 1 21 ? -15.124 2.104 11.502 1.00 52.68 21 LYS C CA 1
ATOM 3881 C C . LYS C 1 21 ? -15.661 2.149 12.905 1.00 52.79 21 LYS C C 1
ATOM 3882 O O . LYS C 1 21 ? -16.771 2.613 13.124 1.00 53.86 21 LYS C O 1
ATOM 3888 N N . GLU C 1 22 ? -14.870 1.651 13.849 1.00 53.71 22 GLU C N 1
ATOM 3889 C CA . GLU C 1 22 ? -15.271 1.638 15.246 1.00 58.48 22 GLU C CA 1
ATOM 3890 C C . GLU C 1 22 ? -14.577 2.745 16.015 1.00 54.86 22 GLU C C 1
ATOM 3891 O O . GLU C 1 22 ? -13.620 2.510 16.753 1.00 52.84 22 GLU C O 1
ATOM 3897 N N . ASN C 1 23 ? -15.073 3.957 15.837 1.00 49.39 23 ASN C N 1
ATOM 3898 C CA . ASN C 1 23 ? -14.516 5.107 16.509 1.00 48.56 23 ASN C CA 1
ATOM 3899 C C . ASN C 1 23 ? -15.231 6.315 15.979 1.00 47.40 23 ASN C C 1
ATOM 3900 O O . ASN C 1 23 ? -14.995 7.432 16.423 1.00 44.55 23 ASN C O 1
ATOM 3905 N N . GLY C 1 24 ? -16.108 6.076 15.012 1.00 45.94 24 GLY C N 1
ATOM 3906 C CA . GLY C 1 24 ? -16.865 7.159 14.431 1.00 48.70 24 GLY C CA 1
ATOM 3907 C C . GLY C 1 24 ? -16.452 7.497 13.021 1.00 50.51 24 GLY C C 1
ATOM 3908 O O . GLY C 1 24 ? -17.302 7.798 12.186 1.00 53.28 24 GLY C O 1
ATOM 3909 N N . ILE C 1 25 ? -15.155 7.449 12.737 1.00 52.78 25 ILE C N 1
ATOM 3910 C CA . ILE C 1 25 ? -14.674 7.771 11.392 1.00 52.58 25 ILE C CA 1
ATOM 3911 C C . ILE C 1 25 ? -15.182 6.747 10.365 1.00 50.72 25 ILE C C 1
ATOM 3912 O O . ILE C 1 25 ? -14.438 5.884 9.917 1.00 42.70 25 ILE C O 1
ATOM 3917 N N . LYS C 1 26 ? -16.451 6.871 9.985 1.00 53.10 26 LYS C N 1
ATOM 3918 C CA . LYS C 1 26 ? -17.063 5.938 9.051 1.00 56.13 26 LYS C CA 1
ATOM 3919 C C . LYS C 1 26 ? -17.105 6.491 7.633 1.00 55.07 26 LYS C C 1
ATOM 3920 O O . LYS C 1 26 ? -17.702 5.885 6.738 1.00 53.41 26 LYS C O 1
ATOM 3926 N N . GLU C 1 27 ? -16.457 7.640 7.444 1.00 54.39 27 GLU C N 1
ATOM 3927 C CA . GLU C 1 27 ? -16.401 8.334 6.152 1.00 53.20 27 GLU C CA 1
ATOM 3928 C C . GLU C 1 27 ? -15.050 8.998 5.999 1.00 50.30 27 GLU C C 1
ATOM 3929 O O . GLU C 1 27 ? -14.646 9.810 6.826 1.00 49.79 27 GLU C O 1
ATOM 3935 N N . VAL C 1 28 ? -14.349 8.669 4.934 1.00 49.27 28 VAL C N 1
ATOM 3936 C CA . VAL C 1 28 ? -13.041 9.248 4.737 1.00 48.17 28 VAL C CA 1
ATOM 3937 C C . VAL C 1 28 ? -12.827 9.625 3.280 1.00 47.75 28 VAL C C 1
ATOM 3938 O O . VAL C 1 28 ? -13.585 9.216 2.398 1.00 47.31 28 VAL C O 1
ATOM 3942 N N . CYS C 1 29 ? -11.789 10.412 3.039 1.00 46.85 29 CYS C N 1
ATOM 3943 C CA . CYS C 1 29 ? -11.445 10.852 1.698 1.00 43.81 29 CYS C CA 1
ATOM 3944 C C . CYS C 1 29 ? -9.984 10.482 1.456 1.00 41.21 29 CYS C C 1
ATOM 3945 O O . CYS C 1 29 ? -9.087 11.147 1.961 1.00 41.39 29 CYS C O 1
ATOM 3948 N N . SER C 1 30 ? -9.749 9.411 0.708 1.00 36.16 30 SER C N 1
ATOM 3949 C CA . SER C 1 30 ? -8.391 8.977 0.427 1.00 37.02 30 SER C CA 1
ATOM 3950 C C . SER C 1 30 ? -7.865 9.692 -0.804 1.00 37.85 30 SER C C 1
ATOM 3951 O O . SER C 1 30 ? -8.591 9.862 -1.786 1.00 40.86 30 SER C O 1
ATOM 3954 N N . LEU C 1 31 ? -6.600 10.106 -0.751 1.00 38.73 31 LEU C N 1
ATOM 3955 C CA . LEU C 1 31 ? -5.978 10.839 -1.857 1.00 41.36 31 LEU C CA 1
ATOM 3956 C C . LEU C 1 31 ? -4.851 10.069 -2.514 1.00 39.78 31 LEU C C 1
ATOM 3957 O O . LEU C 1 31 ? -4.191 9.270 -1.867 1.00 38.38 31 LEU C O 1
ATOM 3962 N N . ALA C 1 32 ? -4.622 10.325 -3.798 1.00 43.15 32 ALA C N 1
ATOM 3963 C CA . ALA C 1 32 ? -3.566 9.636 -4.540 1.00 45.05 32 ALA C CA 1
ATOM 3964 C C . ALA C 1 32 ? -2.180 10.115 -4.151 1.00 45.75 32 ALA C C 1
ATOM 3965 O O . ALA C 1 32 ? -1.948 11.311 -3.969 1.00 47.24 32 ALA C O 1
ATOM 3967 N N . PHE C 1 33 ? -1.247 9.177 -4.050 1.00 46.34 33 PHE C N 1
ATOM 3968 C CA . PHE C 1 33 ? 0.114 9.522 -3.686 1.00 45.01 33 PHE C CA 1
ATOM 3969 C C . PHE C 1 33 ? 1.038 8.325 -3.810 1.00 44.31 33 PHE C C 1
ATOM 3970 O O . PHE C 1 33 ? 0.755 7.255 -3.271 1.00 46.45 33 PHE C O 1
ATOM 3978 N N . PHE C 1 34 ? 2.137 8.505 -4.537 1.00 41.38 34 PHE C N 1
ATOM 3979 C CA . PHE C 1 34 ? 3.110 7.435 -4.712 1.00 41.19 34 PHE C CA 1
ATOM 3980 C C . PHE C 1 34 ? 4.367 7.719 -3.895 1.00 41.24 34 PHE C C 1
ATOM 3981 O O . PHE C 1 34 ? 5.139 8.603 -4.240 1.00 39.83 34 PHE C O 1
ATOM 3989 N N . PRO C 1 35 ? 4.612 6.933 -2.829 1.00 42.52 35 PRO C N 1
ATOM 3990 C CA . PRO C 1 35 ? 5.767 7.090 -1.935 1.00 41.23 35 PRO C CA 1
ATOM 3991 C C . PRO C 1 35 ? 7.145 7.090 -2.579 1.00 39.65 35 PRO C C 1
ATOM 3992 O O . PRO C 1 35 ? 8.149 6.932 -1.893 1.00 31.57 35 PRO C O 1
ATOM 3996 N N . VAL C 1 36 ? 7.185 7.266 -3.895 1.00 42.37 36 VAL C N 1
ATOM 3997 C CA . VAL C 1 36 ? 8.440 7.316 -4.646 1.00 43.46 36 VAL C CA 1
ATOM 3998 C C . VAL C 1 36 ? 8.140 8.019 -5.993 1.00 47.84 36 VAL C C 1
ATOM 3999 O O . VAL C 1 36 ? 7.022 7.903 -6.520 1.00 53.18 36 VAL C O 1
ATOM 4003 N N . LYS C 1 37 ? 9.107 8.779 -6.521 1.00 48.25 37 LYS C N 1
ATOM 4004 C CA . LYS C 1 37 ? 8.916 9.507 -7.789 1.00 45.74 37 LYS C CA 1
ATOM 4005 C C . LYS C 1 37 ? 8.885 8.576 -8.994 1.00 43.88 37 LYS C C 1
ATOM 4006 O O . LYS C 1 37 ? 9.854 7.862 -9.268 1.00 41.70 37 LYS C O 1
ATOM 4012 N N . PRO C 1 38 ? 7.762 8.577 -9.726 1.00 42.15 38 PRO C N 1
ATOM 4013 C CA . PRO C 1 38 ? 7.529 7.761 -10.911 1.00 44.28 38 PRO C CA 1
ATOM 4014 C C . PRO C 1 38 ? 8.590 7.904 -11.979 1.00 47.37 38 PRO C C 1
ATOM 4015 O O . PRO C 1 38 ? 9.195 8.960 -12.127 1.00 46.23 38 PRO C O 1
ATOM 4019 N N . LYS C 1 39 ? 8.800 6.816 -12.712 1.00 50.36 39 LYS C N 1
ATOM 4020 C CA . LYS C 1 39 ? 9.771 6.754 -13.787 1.00 49.69 39 LYS C CA 1
ATOM 4021 C C . LYS C 1 39 ? 8.998 6.968 -15.081 1.00 51.72 39 LYS C C 1
ATOM 4022 O O . LYS C 1 39 ? 9.558 7.354 -16.107 1.00 54.74 39 LYS C O 1
ATOM 4028 N N . TYR C 1 40 ? 7.693 6.727 -15.015 1.00 51.10 40 TYR C N 1
ATOM 4029 C CA . TYR C 1 40 ? 6.813 6.877 -16.165 1.00 51.18 40 TYR C CA 1
ATOM 4030 C C . TYR C 1 40 ? 5.508 7.509 -15.693 1.00 51.09 40 TYR C C 1
ATOM 4031 O O . TYR C 1 40 ? 5.014 7.178 -14.609 1.00 53.15 40 TYR C O 1
ATOM 4040 N N . PRO C 1 41 ? 4.934 8.430 -16.494 1.00 49.09 41 PRO C N 1
ATOM 4041 C CA . PRO C 1 41 ? 3.677 9.096 -16.128 1.00 47.20 41 PRO C CA 1
ATOM 4042 C C . PRO C 1 41 ? 2.469 8.149 -16.100 1.00 48.67 41 PRO C C 1
ATOM 4043 O O . PRO C 1 41 ? 1.490 8.403 -15.399 1.00 48.71 41 PRO C O 1
ATOM 4047 N N . GLN C 1 42 ? 2.553 7.055 -16.855 1.00 49.12 42 GLN C N 1
ATOM 4048 C CA . GLN C 1 42 ? 1.464 6.092 -16.927 1.00 49.69 42 GLN C CA 1
ATOM 4049 C C . GLN C 1 42 ? 1.246 5.370 -15.627 1.00 49.80 42 GLN C C 1
ATOM 4050 O O . GLN C 1 42 ? 0.146 4.908 -15.335 1.00 52.31 42 GLN C O 1
ATOM 4056 N N . THR C 1 43 ? 2.302 5.252 -14.846 1.00 48.65 43 THR C N 1
ATOM 4057 C CA . THR C 1 43 ? 2.178 4.586 -13.573 1.00 48.33 43 THR C CA 1
ATOM 4058 C C . THR C 1 43 ? 1.038 5.208 -12.769 1.00 44.82 43 THR C C 1
ATOM 4059 O O . THR C 1 43 ? 0.152 4.505 -12.278 1.00 38.19 43 THR C O 1
ATOM 4071 N N . ILE C 1 45 ? -1.579 6.613 -13.566 1.00 42.49 45 ILE C N 1
ATOM 4072 C CA . ILE C 1 45 ? -2.879 6.170 -14.034 1.00 42.99 45 ILE C CA 1
ATOM 4073 C C . ILE C 1 45 ? -3.299 4.914 -13.299 1.00 44.37 45 ILE C C 1
ATOM 4074 O O . ILE C 1 45 ? -4.410 4.833 -12.771 1.00 45.07 45 ILE C O 1
ATOM 4079 N N . ASP C 1 46 ? -2.404 3.931 -13.267 1.00 45.10 46 ASP C N 1
ATOM 4080 C CA . ASP C 1 46 ? -2.677 2.662 -12.591 1.00 47.27 46 ASP C CA 1
ATOM 4081 C C . ASP C 1 46 ? -2.892 2.864 -11.091 1.00 44.70 46 ASP C C 1
ATOM 4082 O O . ASP C 1 46 ? -3.776 2.245 -10.494 1.00 43.81 46 ASP C O 1
ATOM 4087 N N . VAL C 1 47 ? -2.083 3.726 -10.482 1.00 42.26 47 VAL C N 1
ATOM 4088 C CA . VAL C 1 47 ? -2.241 4.016 -9.062 1.00 37.27 47 VAL C CA 1
ATOM 4089 C C . VAL C 1 47 ? -3.639 4.583 -8.861 1.00 32.29 47 VAL C C 1
ATOM 4090 O O . VAL C 1 47 ? -4.221 4.458 -7.787 1.00 22.16 47 VAL C O 1
ATOM 4094 N N . PHE C 1 48 ? -4.165 5.201 -9.915 1.00 32.64 48 PHE C N 1
ATOM 4095 C CA . PHE C 1 48 ? -5.499 5.778 -9.876 1.00 35.24 48 PHE C CA 1
ATOM 4096 C C . PHE C 1 48 ? -6.505 4.656 -9.992 1.00 38.99 48 PHE C C 1
ATOM 4097 O O . PHE C 1 48 ? -7.466 4.587 -9.220 1.00 39.27 48 PHE C O 1
ATOM 4105 N N . ARG C 1 49 ? -6.280 3.784 -10.972 1.00 40.32 49 ARG C N 1
ATOM 4106 C CA . ARG C 1 49 ? -7.146 2.629 -11.206 1.00 43.02 49 ARG C CA 1
ATOM 4107 C C . ARG C 1 49 ? -7.284 1.864 -9.896 1.00 42.60 49 ARG C C 1
ATOM 4108 O O . ARG C 1 49 ? -8.383 1.474 -9.490 1.00 40.67 49 ARG C O 1
ATOM 4116 N N . LYS C 1 50 ? -6.152 1.645 -9.237 1.00 42.18 50 LYS C N 1
ATOM 4117 C CA . LYS C 1 50 ? -6.160 0.925 -7.981 1.00 38.15 50 LYS C CA 1
ATOM 4118 C C . LYS C 1 50 ? -6.927 1.734 -6.946 1.00 40.37 50 LYS C C 1
ATOM 4119 O O . LYS C 1 50 ? -7.714 1.177 -6.175 1.00 43.78 50 LYS C O 1
ATOM 4125 N N . LEU C 1 51 ? -6.720 3.051 -6.957 1.00 37.68 51 LEU C N 1
ATOM 4126 C CA . LEU C 1 51 ? -7.356 3.951 -5.992 1.00 36.39 51 LEU C CA 1
ATOM 4127 C C . LEU C 1 51 ? -8.861 4.171 -6.145 1.00 35.78 51 LEU C C 1
ATOM 4128 O O . LEU C 1 51 ? -9.525 4.536 -5.182 1.00 38.60 51 LEU C O 1
ATOM 4133 N N . THR C 1 52 ? -9.416 3.942 -7.326 1.00 35.43 52 THR C N 1
ATOM 4134 C CA . THR C 1 52 ? -10.841 4.176 -7.502 1.00 36.37 52 THR C CA 1
ATOM 4135 C C . THR C 1 52 ? -11.680 2.943 -7.871 1.00 34.92 52 THR C C 1
ATOM 4136 O O . THR C 1 52 ? -12.904 3.028 -7.978 1.00 27.44 52 THR C O 1
ATOM 4140 N N . GLU C 1 53 ? -11.020 1.802 -8.057 1.00 38.43 53 GLU C N 1
ATOM 4141 C CA . GLU C 1 53 ? -11.702 0.564 -8.433 1.00 41.74 53 GLU C CA 1
ATOM 4142 C C . GLU C 1 53 ? -11.442 -0.574 -7.465 1.00 42.60 53 GLU C C 1
ATOM 4143 O O . GLU C 1 53 ? -12.100 -1.610 -7.538 1.00 43.37 53 GLU C O 1
ATOM 4149 N N . PHE C 1 54 ? -10.481 -0.379 -6.566 1.00 41.22 54 PHE C N 1
ATOM 4150 C CA . PHE C 1 54 ? -10.121 -1.390 -5.588 1.00 36.68 54 PHE C CA 1
ATOM 4151 C C . PHE C 1 54 ? -10.201 -0.880 -4.169 1.00 36.65 54 PHE C C 1
ATOM 4152 O O . PHE C 1 54 ? -10.751 -1.530 -3.286 1.00 33.42 54 PHE C O 1
ATOM 4160 N N . GLU C 1 55 ? -9.629 0.290 -3.946 1.00 40.51 55 GLU C N 1
ATOM 4161 C CA . GLU C 1 55 ? -9.625 0.854 -2.614 1.00 44.81 55 GLU C CA 1
ATOM 4162 C C . GLU C 1 55 ? -11.021 1.066 -2.003 1.00 42.46 55 GLU C C 1
ATOM 4163 O O . GLU C 1 55 ? -11.260 0.664 -0.858 1.00 44.13 55 GLU C O 1
ATOM 4169 N N . PRO C 1 56 ? -11.962 1.681 -2.748 1.00 37.86 56 PRO C N 1
ATOM 4170 C CA . PRO C 1 56 ? -13.291 1.878 -2.164 1.00 36.53 56 PRO C CA 1
ATOM 4171 C C . PRO C 1 56 ? -13.939 0.582 -1.609 1.00 38.58 56 PRO C C 1
ATOM 4172 O O . PRO C 1 56 ? -14.615 0.618 -0.576 1.00 33.65 56 PRO C O 1
ATOM 4176 N N . LEU C 1 57 ? -13.722 -0.553 -2.286 1.00 41.75 57 LEU C N 1
ATOM 4177 C CA . LEU C 1 57 ? -14.256 -1.866 -1.852 1.00 38.49 57 LEU C CA 1
ATOM 4178 C C . LEU C 1 57 ? -13.538 -2.294 -0.595 1.00 37.16 57 LEU C C 1
ATOM 4179 O O . LEU C 1 57 ? -14.153 -2.657 0.407 1.00 36.69 57 LEU C O 1
ATOM 4184 N N . ARG C 1 58 ? -12.214 -2.266 -0.685 1.00 35.80 58 ARG C N 1
ATOM 4185 C CA . ARG C 1 58 ? -11.345 -2.635 0.414 1.00 33.18 58 ARG C CA 1
ATOM 4186 C C . ARG C 1 58 ? -11.733 -1.876 1.666 1.00 30.97 58 ARG C C 1
ATOM 4187 O O . ARG C 1 58 ? -11.588 -2.390 2.771 1.00 27.64 58 ARG C O 1
ATOM 4195 N N . CYS C 1 59 ? -12.224 -0.655 1.489 1.00 34.13 59 CYS C N 1
ATOM 4196 C CA . CYS C 1 59 ? -12.639 0.165 2.625 1.00 46.54 59 CYS C CA 1
ATOM 4197 C C . CYS C 1 59 ? -14.055 -0.168 3.111 1.00 51.96 59 CYS C C 1
ATOM 4198 O O . CYS C 1 59 ? -14.269 -0.412 4.305 1.00 51.37 59 CYS C O 1
ATOM 4201 N N . GLU C 1 60 ? -15.025 -0.171 2.200 1.00 56.63 60 GLU C N 1
ATOM 4202 C CA . GLU C 1 60 ? -16.410 -0.453 2.590 1.00 58.64 60 GLU C CA 1
ATOM 4203 C C . GLU C 1 60 ? -16.541 -1.836 3.169 1.00 54.19 60 GLU C C 1
ATOM 4204 O O . GLU C 1 60 ? -17.468 -2.118 3.918 1.00 54.10 60 GLU C O 1
ATOM 4210 N N . ALA C 1 61 ? -15.614 -2.707 2.803 1.00 52.89 61 ALA C N 1
ATOM 4211 C CA . ALA C 1 61 ? -15.644 -4.062 3.312 1.00 52.23 61 ALA C CA 1
ATOM 4212 C C . ALA C 1 61 ? -15.272 -4.045 4.799 1.00 51.63 61 ALA C C 1
ATOM 4213 O O . ALA C 1 61 ? -15.536 -5.006 5.519 1.00 51.88 61 ALA C O 1
ATOM 4215 N N . ALA C 1 62 ? -14.670 -2.946 5.256 1.00 51.05 62 ALA C N 1
ATOM 4216 C CA . ALA C 1 62 ? -14.263 -2.807 6.661 1.00 52.58 62 ALA C CA 1
ATOM 4217 C C . ALA C 1 62 ? -15.280 -1.975 7.418 1.00 54.61 62 ALA C C 1
ATOM 4218 O O . ALA C 1 62 ? -15.228 -1.853 8.650 1.00 54.02 62 ALA C O 1
ATOM 4220 N N . GLY C 1 63 ? -16.198 -1.393 6.655 1.00 53.56 63 GLY C N 1
ATOM 4221 C CA . GLY C 1 63 ? -17.231 -0.562 7.236 1.00 53.73 63 GLY C CA 1
ATOM 4222 C C . GLY C 1 63 ? -16.982 0.932 7.089 1.00 55.18 63 GLY C C 1
ATOM 4223 O O . GLY C 1 63 ? -17.445 1.711 7.923 1.00 58.07 63 GLY C O 1
ATOM 4224 N N . VAL C 1 64 ? -16.255 1.343 6.048 1.00 51.14 64 VAL C N 1
ATOM 4225 C CA . VAL C 1 64 ? -15.988 2.763 5.820 1.00 47.86 64 VAL C CA 1
ATOM 4226 C C . VAL C 1 64 ? -16.204 3.165 4.366 1.00 47.00 64 VAL C C 1
ATOM 4227 O O . VAL C 1 64 ? -15.686 2.529 3.446 1.00 41.94 64 VAL C O 1
ATOM 4231 N N . LYS C 1 65 ? -16.982 4.229 4.174 1.00 49.86 65 LYS C N 1
ATOM 4232 C CA . LYS C 1 65 ? -17.299 4.754 2.845 1.00 48.70 65 LYS C CA 1
ATOM 4233 C C . LYS C 1 65 ? -16.188 5.694 2.448 1.00 47.81 65 LYS C C 1
ATOM 4234 O O . LYS C 1 65 ? -16.147 6.842 2.879 1.00 49.38 65 LYS C O 1
ATOM 4248 N N . HIS C 1 67 ? -14.115 8.096 -0.073 1.00 46.30 67 HIS C N 1
ATOM 4249 C CA . HIS C 1 67 ? -14.308 8.963 -1.242 1.00 42.07 67 HIS C CA 1
ATOM 4250 C C . HIS C 1 67 ? -12.894 9.214 -1.792 1.00 37.90 67 HIS C C 1
ATOM 4251 O O . HIS C 1 67 ? -12.113 10.003 -1.235 1.00 38.13 67 HIS C O 1
ATOM 4258 N N . PRO C 1 68 ? -12.551 8.539 -2.895 1.00 31.38 68 PRO C N 1
ATOM 4259 C CA . PRO C 1 68 ? -11.253 8.632 -3.561 1.00 27.20 68 PRO C CA 1
ATOM 4260 C C . PRO C 1 68 ? -11.004 10.006 -4.131 1.00 27.88 68 PRO C C 1
ATOM 4261 O O . PRO C 1 68 ? -11.940 10.726 -4.467 1.00 31.45 68 PRO C O 1
ATOM 4265 N N . ALA C 1 69 ? -9.733 10.368 -4.241 1.00 29.08 69 ALA C N 1
ATOM 4266 C CA . ALA C 1 69 ? -9.341 11.659 -4.806 1.00 27.02 69 ALA C CA 1
ATOM 4267 C C . ALA C 1 69 ? -8.113 11.345 -5.647 1.00 24.69 69 ALA C C 1
ATOM 4268 O O . ALA C 1 69 ? -7.294 10.531 -5.246 1.00 21.04 69 ALA C O 1
ATOM 4270 N N . VAL C 1 70 ? -7.988 11.981 -6.806 1.00 26.64 70 VAL C N 1
ATOM 4271 C CA . VAL C 1 70 ? -6.867 11.723 -7.704 1.00 26.30 70 VAL C CA 1
ATOM 4272 C C . VAL C 1 70 ? -6.082 12.985 -8.042 1.00 23.78 70 VAL C C 1
ATOM 4273 O O . VAL C 1 70 ? -6.614 14.084 -7.968 1.00 25.22 70 VAL C O 1
ATOM 4277 N N . GLY C 1 71 ? -4.819 12.834 -8.423 1.00 24.52 71 GLY C N 1
ATOM 4278 C CA . GLY C 1 71 ? -4.013 13.997 -8.763 1.00 26.14 71 GLY C CA 1
ATOM 4279 C C . GLY C 1 71 ? -2.549 13.627 -8.758 1.00 30.15 71 GLY C C 1
ATOM 4280 O O . GLY C 1 71 ? -2.207 12.447 -8.783 1.00 32.84 71 GLY C O 1
ATOM 4281 N N . ILE C 1 72 ? -1.672 14.616 -8.715 1.00 33.61 72 ILE C N 1
ATOM 4282 C CA . ILE C 1 72 ? -0.246 14.321 -8.709 1.00 37.21 72 ILE C CA 1
ATOM 4283 C C . ILE C 1 72 ? 0.519 15.127 -7.674 1.00 33.90 72 ILE C C 1
ATOM 4284 O O . ILE C 1 72 ? 0.711 16.331 -7.812 1.00 29.82 72 ILE C O 1
ATOM 4289 N N . HIS C 1 73 ? 0.942 14.437 -6.628 1.00 38.35 73 HIS C N 1
ATOM 4290 C CA . HIS C 1 73 ? 1.683 15.049 -5.535 1.00 38.49 73 HIS C CA 1
ATOM 4291 C C . HIS C 1 73 ? 2.989 15.605 -6.071 1.00 38.01 73 HIS C C 1
ATOM 4292 O O . HIS C 1 73 ? 3.586 15.020 -6.991 1.00 36.54 73 HIS C O 1
ATOM 4299 N N . PRO C 1 74 ? 3.463 16.725 -5.490 1.00 33.69 74 PRO C N 1
ATOM 4300 C CA . PRO C 1 74 ? 4.706 17.358 -5.915 1.00 33.89 74 PRO C CA 1
ATOM 4301 C C . PRO C 1 74 ? 5.953 16.512 -5.716 1.00 39.51 74 PRO C C 1
ATOM 4302 O O . PRO C 1 74 ? 6.925 16.626 -6.473 1.00 41.23 74 PRO C O 1
ATOM 4306 N N . ARG C 1 75 ? 5.941 15.657 -4.704 1.00 43.03 75 ARG C N 1
ATOM 4307 C CA . ARG C 1 75 ? 7.110 14.823 -4.435 1.00 46.54 75 ARG C CA 1
ATOM 4308 C C . ARG C 1 75 ? 7.184 13.587 -5.311 1.00 42.81 75 ARG C C 1
ATOM 4309 O O . ARG C 1 75 ? 8.039 12.727 -5.109 1.00 40.86 75 ARG C O 1
ATOM 4317 N N . CYS C 1 76 ? 6.288 13.503 -6.285 1.00 41.42 76 CYS C N 1
ATOM 4318 C CA . CYS C 1 76 ? 6.281 12.363 -7.188 1.00 44.88 76 CYS C CA 1
ATOM 4319 C C . CYS C 1 76 ? 5.757 12.757 -8.569 1.00 46.60 76 CYS C C 1
ATOM 4320 O O . CYS C 1 76 ? 4.832 12.139 -9.107 1.00 43.52 76 CYS C O 1
ATOM 4323 N N . ILE C 1 77 ? 6.367 13.799 -9.130 1.00 50.23 77 ILE C N 1
ATOM 4324 C CA . ILE C 1 77 ? 6.004 14.316 -10.446 1.00 50.17 77 ILE C CA 1
ATOM 4325 C C . ILE C 1 77 ? 6.772 13.545 -11.512 1.00 50.61 77 ILE C C 1
ATOM 4326 O O . ILE C 1 77 ? 7.988 13.715 -11.667 1.00 52.18 77 ILE C O 1
ATOM 4331 N N . PRO C 1 78 ? 6.071 12.681 -12.260 1.00 49.82 78 PRO C N 1
ATOM 4332 C CA . PRO C 1 78 ? 6.675 11.874 -13.321 1.00 49.68 78 PRO C CA 1
ATOM 4333 C C . PRO C 1 78 ? 7.123 12.788 -14.442 1.00 51.23 78 PRO C C 1
ATOM 4334 O O . PRO C 1 78 ? 6.637 13.909 -14.544 1.00 55.51 78 PRO C O 1
ATOM 4338 N N . PRO C 1 79 ? 8.044 12.323 -15.308 1.00 52.91 79 PRO C N 1
ATOM 4339 C CA . PRO C 1 79 ? 8.521 13.170 -16.405 1.00 52.36 79 PRO C CA 1
ATOM 4340 C C . PRO C 1 79 ? 7.417 13.809 -17.227 1.00 51.73 79 PRO C C 1
ATOM 4341 O O . PRO C 1 79 ? 7.101 14.995 -17.068 1.00 52.46 79 PRO C O 1
ATOM 4345 N N . ASP C 1 80 ? 6.820 13.021 -18.101 1.00 47.96 80 ASP C N 1
ATOM 4346 C CA . ASP C 1 80 ? 5.780 13.540 -18.950 1.00 50.50 80 ASP C CA 1
ATOM 4347 C C . ASP C 1 80 ? 4.468 13.698 -18.207 1.00 51.08 80 ASP C C 1
ATOM 4348 O O . ASP C 1 80 ? 3.461 13.090 -18.574 1.00 52.60 80 ASP C O 1
ATOM 4353 N N . TYR C 1 81 ? 4.471 14.533 -17.174 1.00 50.99 81 TYR C N 1
ATOM 4354 C CA . TYR C 1 81 ? 3.271 14.752 -16.357 1.00 51.55 81 TYR C CA 1
ATOM 4355 C C . TYR C 1 81 ? 2.066 15.161 -17.198 1.00 51.57 81 TYR C C 1
ATOM 4356 O O . TYR C 1 81 ? 0.913 15.111 -16.751 1.00 49.34 81 TYR C O 1
ATOM 4365 N N . GLU C 1 82 ? 2.364 15.582 -18.418 1.00 53.26 82 GLU C N 1
ATOM 4366 C CA . GLU C 1 82 ? 1.356 16.000 -19.375 1.00 51.12 82 GLU C CA 1
ATOM 4367 C C . GLU C 1 82 ? 0.481 14.772 -19.622 1.00 43.29 82 GLU C C 1
ATOM 4368 O O . GLU C 1 82 ? -0.742 14.860 -19.692 1.00 38.84 82 GLU C O 1
ATOM 4374 N N . PHE C 1 83 ? 1.131 13.620 -19.711 1.00 39.05 83 PHE C N 1
ATOM 4375 C CA . PHE C 1 83 ? 0.442 12.372 -19.964 1.00 41.54 83 PHE C CA 1
ATOM 4376 C C . PHE C 1 83 ? -0.594 12.021 -18.907 1.00 43.07 83 PHE C C 1
ATOM 4377 O O . PHE C 1 83 ? -1.564 11.330 -19.211 1.00 41.18 83 PHE C O 1
ATOM 4385 N N . VAL C 1 84 ? -0.393 12.492 -17.672 1.00 46.65 84 VAL C N 1
ATOM 4386 C CA . VAL C 1 84 ? -1.324 12.196 -16.569 1.00 45.46 84 VAL C CA 1
ATOM 4387 C C . VAL C 1 84 ? -2.550 13.118 -16.540 1.00 47.57 84 VAL C C 1
ATOM 4388 O O . VAL C 1 84 ? -3.594 12.758 -15.988 1.00 43.74 84 VAL C O 1
ATOM 4392 N N . LEU C 1 85 ? -2.423 14.298 -17.147 1.00 51.99 85 LEU C N 1
ATOM 4393 C CA . LEU C 1 85 ? -3.526 15.263 -17.202 1.00 54.79 85 LEU C CA 1
ATOM 4394 C C . LEU C 1 85 ? -4.521 14.905 -18.301 1.00 57.26 85 LEU C C 1
ATOM 4395 O O . LEU C 1 85 ? -5.690 15.296 -18.243 1.00 55.16 85 LEU C O 1
ATOM 4400 N N . GLY C 1 86 ? -4.042 14.168 -19.304 1.00 57.63 86 GLY C N 1
ATOM 4401 C CA . GLY C 1 86 ? -4.898 13.742 -20.399 1.00 55.47 86 GLY C CA 1
ATOM 4402 C C . GLY C 1 86 ? -5.927 12.738 -19.894 1.00 56.47 86 GLY C C 1
ATOM 4403 O O . GLY C 1 86 ? -7.134 12.922 -20.083 1.00 54.32 86 GLY C O 1
ATOM 4404 N N . TYR C 1 87 ? -5.443 11.673 -19.252 1.00 55.92 87 TYR C N 1
ATOM 4405 C CA . TYR C 1 87 ? -6.305 10.628 -18.687 1.00 55.58 87 TYR C CA 1
ATOM 4406 C C . TYR C 1 87 ? -7.292 11.271 -17.719 1.00 55.22 87 TYR C C 1
ATOM 4407 O O . TYR C 1 87 ? -8.446 10.856 -17.605 1.00 53.41 87 TYR C O 1
ATOM 4416 N N . LEU C 1 88 ? -6.812 12.283 -17.012 1.00 54.06 88 LEU C N 1
ATOM 4417 C CA . LEU C 1 88 ? -7.632 12.991 -16.058 1.00 54.59 88 LEU C CA 1
ATOM 4418 C C . LEU C 1 88 ? -8.751 13.752 -16.737 1.00 57.76 88 LEU C C 1
ATOM 4419 O O . LEU C 1 88 ? -9.912 13.634 -16.338 1.00 60.21 88 LEU C O 1
ATOM 4424 N N . GLU C 1 89 ? -8.405 14.525 -17.768 1.00 59.26 89 GLU C N 1
ATOM 4425 C CA . GLU C 1 89 ? -9.395 15.334 -18.483 1.00 60.02 89 GLU C CA 1
ATOM 4426 C C . GLU C 1 89 ? -10.473 14.486 -19.155 1.00 60.87 89 GLU C C 1
ATOM 4427 O O . GLU C 1 89 ? -11.335 15.003 -19.868 1.00 57.18 89 GLU C O 1
ATOM 4433 N N . GLU C 1 90 ? -10.427 13.182 -18.899 1.00 64.51 90 GLU C N 1
ATOM 4434 C CA . GLU C 1 90 ? -11.397 12.253 -19.450 1.00 65.84 90 GLU C CA 1
ATOM 4435 C C . GLU C 1 90 ? -12.339 11.770 -18.366 1.00 65.26 90 GLU C C 1
ATOM 4436 O O . GLU C 1 90 ? -13.382 12.379 -18.149 1.00 67.28 90 GLU C O 1
ATOM 4442 N N . GLY C 1 91 ? -11.970 10.692 -17.677 1.00 65.00 91 GLY C N 1
ATOM 4443 C CA . GLY C 1 91 ? -12.811 10.164 -16.610 1.00 62.51 91 GLY C CA 1
ATOM 4444 C C . GLY C 1 91 ? -13.377 11.227 -15.675 1.00 61.69 91 GLY C C 1
ATOM 4445 O O . GLY C 1 91 ? -12.772 12.288 -15.490 1.00 60.89 91 GLY C O 1
ATOM 4446 N N . GLU C 1 92 ? -14.547 10.949 -15.098 1.00 58.54 92 GLU C N 1
ATOM 4447 C CA . GLU C 1 92 ? -15.223 11.871 -14.166 1.00 54.39 92 GLU C CA 1
ATOM 4448 C C . GLU C 1 92 ? -14.616 11.670 -12.771 1.00 48.73 92 GLU C C 1
ATOM 4449 O O . GLU C 1 92 ? -14.275 10.553 -12.394 1.00 48.78 92 GLU C O 1
ATOM 4455 N N . TRP C 1 93 ? -14.471 12.733 -11.997 1.00 40.06 93 TRP C N 1
ATOM 4456 C CA . TRP C 1 93 ? -13.862 12.558 -10.694 1.00 37.23 93 TRP C CA 1
ATOM 4457 C C . TRP C 1 93 ? -14.625 13.202 -9.553 1.00 37.80 93 TRP C C 1
ATOM 4458 O O . TRP C 1 93 ? -15.443 14.098 -9.778 1.00 39.82 93 TRP C O 1
ATOM 4469 N N . VAL C 1 94 ? -14.337 12.734 -8.332 1.00 37.85 94 VAL C N 1
ATOM 4470 C CA . VAL C 1 94 ? -14.947 13.232 -7.091 1.00 37.12 94 VAL C CA 1
ATOM 4471 C C . VAL C 1 94 ? -14.155 14.411 -6.519 1.00 38.80 94 VAL C C 1
ATOM 4472 O O . VAL C 1 94 ? -14.729 15.288 -5.888 1.00 41.76 94 VAL C O 1
ATOM 4476 N N . ALA C 1 95 ? -12.837 14.414 -6.718 1.00 41.51 95 ALA C N 1
ATOM 4477 C CA . ALA C 1 95 ? -11.981 15.487 -6.221 1.00 41.08 95 ALA C CA 1
ATOM 4478 C C . ALA C 1 95 ? -10.513 15.218 -6.514 1.00 43.44 95 ALA C C 1
ATOM 4479 O O . ALA C 1 95 ? -10.079 14.063 -6.624 1.00 38.94 95 ALA C O 1
ATOM 4481 N N . PHE C 1 96 ? -9.758 16.307 -6.635 1.00 45.06 96 PHE C N 1
ATOM 4482 C CA . PHE C 1 96 ? -8.327 16.244 -6.901 1.00 46.48 96 PHE C CA 1
ATOM 4483 C C . PHE C 1 96 ? -7.531 16.251 -5.604 1.00 44.08 96 PHE C C 1
ATOM 4484 O O . PHE C 1 96 ? -7.340 17.294 -4.982 1.00 40.49 96 PHE C O 1
ATOM 4492 N N . GLY C 1 97 ? -7.061 15.070 -5.219 1.00 44.27 97 GLY C N 1
ATOM 4493 C CA . GLY C 1 97 ? -6.319 14.921 -3.982 1.00 43.16 97 GLY C CA 1
ATOM 4494 C C . GLY C 1 97 ? -4.809 14.957 -4.047 1.00 37.69 97 GLY C C 1
ATOM 4495 O O . GLY C 1 97 ? -4.191 14.460 -4.980 1.00 38.24 97 GLY C O 1
ATOM 4496 N N . GLU C 1 98 ? -4.236 15.535 -3.001 1.00 37.72 98 GLU C N 1
ATOM 4497 C CA . GLU C 1 98 ? -2.803 15.699 -2.831 1.00 39.21 98 GLU C CA 1
ATOM 4498 C C . GLU C 1 98 ? -2.080 16.346 -3.984 1.00 39.12 98 GLU C C 1
ATOM 4499 O O . GLU C 1 98 ? -1.422 15.686 -4.783 1.00 40.67 98 GLU C O 1
ATOM 4505 N N . ILE C 1 99 ? -2.201 17.664 -4.045 1.00 39.15 99 ILE C N 1
ATOM 4506 C CA . ILE C 1 99 ? -1.531 18.451 -5.060 1.00 40.85 99 ILE C CA 1
ATOM 4507 C C . ILE C 1 99 ? -1.005 19.730 -4.387 1.00 39.42 99 ILE C C 1
ATOM 4508 O O . ILE C 1 99 ? -1.552 20.198 -3.385 1.00 34.60 99 ILE C O 1
ATOM 4513 N N . GLY C 1 100 ? 0.084 20.272 -4.912 1.00 40.00 100 GLY C N 1
ATOM 4514 C CA . GLY C 1 100 ? 0.627 21.471 -4.321 1.00 43.94 100 GLY C CA 1
ATOM 4515 C C . GLY C 1 100 ? 2.088 21.701 -4.628 1.00 45.60 100 GLY C C 1
ATOM 4516 O O . GLY C 1 100 ? 2.667 21.092 -5.532 1.00 46.42 100 GLY C O 1
ATOM 4517 N N . LEU C 1 101 ? 2.675 22.608 -3.859 1.00 50.66 101 LEU C N 1
ATOM 4518 C CA . LEU C 1 101 ? 4.072 22.962 -4.000 1.00 55.15 101 LEU C CA 1
ATOM 4519 C C . LEU C 1 101 ? 4.791 22.418 -2.778 1.00 56.36 101 LEU C C 1
ATOM 4520 O O . LEU C 1 101 ? 4.168 22.147 -1.747 1.00 54.03 101 LEU C O 1
ATOM 4525 N N . GLU C 1 102 ? 6.105 22.280 -2.908 1.00 57.39 102 GLU C N 1
ATOM 4526 C CA . GLU C 1 102 ? 6.959 21.755 -1.858 1.00 56.59 102 GLU C CA 1
ATOM 4527 C C . GLU C 1 102 ? 8.244 22.584 -1.791 1.00 55.49 102 GLU C C 1
ATOM 4528 O O . GLU C 1 102 ? 8.535 23.231 -0.789 1.00 55.27 102 GLU C O 1
ATOM 4534 N N . LEU C 1 103 ? 9.010 22.564 -2.874 1.00 54.17 103 LEU C N 1
ATOM 4535 C CA . LEU C 1 103 ? 10.264 23.303 -2.934 1.00 53.48 103 LEU C CA 1
ATOM 4536 C C . LEU C 1 103 ? 10.116 24.530 -3.840 1.00 53.17 103 LEU C C 1
ATOM 4537 O O . LEU C 1 103 ? 11.091 25.021 -4.408 1.00 49.30 103 LEU C O 1
ATOM 4542 N N . VAL C 1 104 ? 8.883 25.010 -3.962 1.00 51.28 104 VAL C N 1
ATOM 4543 C CA . VAL C 1 104 ? 8.555 26.148 -4.804 1.00 51.71 104 VAL C CA 1
ATOM 4544 C C . VAL C 1 104 ? 9.163 26.063 -6.205 1.00 50.34 104 VAL C C 1
ATOM 4545 O O . VAL C 1 104 ? 9.159 27.044 -6.940 1.00 54.79 104 VAL C O 1
ATOM 4549 N N . THR C 1 105 ? 9.679 24.899 -6.579 1.00 49.10 105 THR C N 1
ATOM 4550 C CA . THR C 1 105 ? 10.271 24.699 -7.905 1.00 53.84 105 THR C CA 1
ATOM 4551 C C . THR C 1 105 ? 9.297 25.142 -8.991 1.00 52.22 105 THR C C 1
ATOM 4552 O O . THR C 1 105 ? 8.090 25.067 -8.805 1.00 54.60 105 THR C O 1
ATOM 4556 N N . ASP C 1 106 ? 9.815 25.584 -10.128 1.00 50.09 106 ASP C N 1
ATOM 4557 C CA . ASP C 1 106 ? 8.940 25.992 -11.213 1.00 52.09 106 ASP C CA 1
ATOM 4558 C C . ASP C 1 106 ? 8.177 24.772 -11.744 1.00 51.39 106 ASP C C 1
ATOM 4559 O O . ASP C 1 106 ? 7.056 24.891 -12.247 1.00 46.85 106 ASP C O 1
ATOM 4564 N N . GLU C 1 107 ? 8.800 23.600 -11.621 1.00 50.51 107 GLU C N 1
ATOM 4565 C CA . GLU C 1 107 ? 8.220 22.335 -12.064 1.00 47.96 107 GLU C CA 1
ATOM 4566 C C . GLU C 1 107 ? 6.925 22.014 -11.338 1.00 47.14 107 GLU C C 1
ATOM 4567 O O . GLU C 1 107 ? 5.993 21.469 -11.928 1.00 46.23 107 GLU C O 1
ATOM 4573 N N . GLU C 1 108 ? 6.877 22.331 -10.049 1.00 44.79 108 GLU C N 1
ATOM 4574 C CA . GLU C 1 108 ? 5.671 22.087 -9.275 1.00 43.61 108 GLU C CA 1
ATOM 4575 C C . GLU C 1 108 ? 4.613 23.065 -9.761 1.00 42.81 108 GLU C C 1
ATOM 4576 O O . GLU C 1 108 ? 3.502 22.677 -10.117 1.00 42.93 108 GLU C O 1
ATOM 4582 N N . ILE C 1 109 ? 4.979 24.341 -9.769 1.00 39.44 109 ILE C N 1
ATOM 4583 C CA . ILE C 1 109 ? 4.087 25.400 -10.193 1.00 38.36 109 ILE C CA 1
ATOM 4584 C C . ILE C 1 109 ? 3.340 24.979 -11.446 1.00 35.25 109 ILE C C 1
ATOM 4585 O O . ILE C 1 109 ? 2.124 25.136 -11.546 1.00 30.84 109 ILE C O 1
ATOM 4590 N N . GLU C 1 110 ? 4.072 24.428 -12.404 1.00 38.54 110 GLU C N 1
ATOM 4591 C CA . GLU C 1 110 ? 3.462 23.995 -13.656 1.00 42.60 110 GLU C CA 1
ATOM 4592 C C . GLU C 1 110 ? 2.545 22.786 -13.441 1.00 38.40 110 GLU C C 1
ATOM 4593 O O . GLU C 1 110 ? 1.424 22.771 -13.923 1.00 40.77 110 GLU C O 1
ATOM 4599 N N . VAL C 1 111 ? 3.023 21.786 -12.710 1.00 31.88 111 VAL C N 1
ATOM 4600 C CA . VAL C 1 111 ? 2.224 20.608 -12.448 1.00 29.23 111 VAL C CA 1
ATOM 4601 C C . VAL C 1 111 ? 1.069 20.995 -11.523 1.00 29.22 111 VAL C C 1
ATOM 4602 O O . VAL C 1 111 ? -0.011 20.404 -11.560 1.00 28.23 111 VAL C O 1
ATOM 4606 N N . LEU C 1 112 ? 1.293 21.992 -10.680 1.00 30.42 112 LEU C N 1
ATOM 4607 C CA . LEU C 1 112 ? 0.252 22.431 -9.752 1.00 30.64 112 LEU C CA 1
ATOM 4608 C C . LEU C 1 112 ? -0.785 23.278 -10.478 1.00 32.73 112 LEU C C 1
ATOM 4609 O O . LEU C 1 112 ? -1.992 23.060 -10.346 1.00 28.05 112 LEU C O 1
ATOM 4614 N N . LYS C 1 113 ? -0.296 24.239 -11.255 1.00 37.48 113 LYS C N 1
ATOM 4615 C CA . LYS C 1 113 ? -1.159 25.118 -12.012 1.00 39.35 113 LYS C CA 1
ATOM 4616 C C . LYS C 1 113 ? -1.963 24.322 -13.023 1.00 40.60 113 LYS C C 1
ATOM 4617 O O . LYS C 1 113 ? -3.189 24.386 -13.038 1.00 39.39 113 LYS C O 1
ATOM 4623 N N . SER C 1 114 ? -1.270 23.569 -13.865 1.00 42.06 114 SER C N 1
ATOM 4624 C CA . SER C 1 114 ? -1.925 22.761 -14.877 1.00 42.69 114 SER C CA 1
ATOM 4625 C C . SER C 1 114 ? -3.105 22.011 -14.300 1.00 42.86 114 SER C C 1
ATOM 4626 O O . SER C 1 114 ? -4.119 21.854 -14.975 1.00 43.47 114 SER C O 1
ATOM 4629 N N . GLN C 1 115 ? -2.983 21.550 -13.055 1.00 45.53 115 GLN C N 1
ATOM 4630 C CA . GLN C 1 115 ? -4.070 20.806 -12.417 1.00 45.41 115 GLN C CA 1
ATOM 4631 C C . GLN C 1 115 ? -5.183 21.728 -11.946 1.00 47.94 115 GLN C C 1
ATOM 4632 O O . GLN C 1 115 ? -6.309 21.625 -12.420 1.00 46.30 115 GLN C O 1
ATOM 4638 N N . LEU C 1 116 ? -4.871 22.626 -11.016 1.00 52.02 116 LEU C N 1
ATO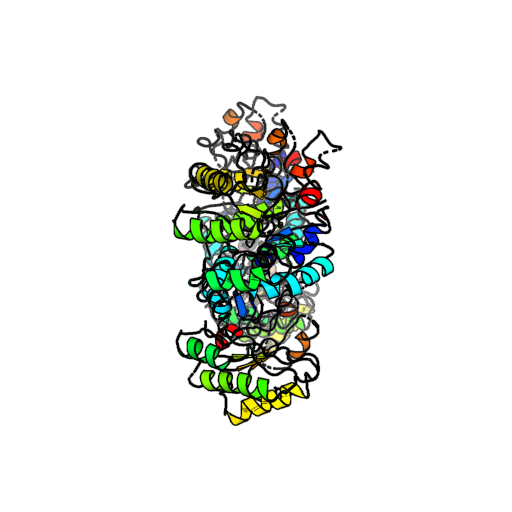M 4639 C CA . LEU C 1 116 ? -5.873 23.560 -10.504 1.00 54.35 116 LEU C CA 1
ATOM 4640 C C . LEU C 1 116 ? -6.566 24.273 -11.651 1.00 56.64 116 LEU C C 1
ATOM 4641 O O . LEU C 1 116 ? -7.728 24.672 -11.545 1.00 53.55 116 LEU C O 1
ATOM 4646 N N . GLU C 1 117 ? -5.836 24.447 -12.746 1.00 61.74 117 GLU C N 1
ATOM 4647 C CA . GLU C 1 117 ? -6.397 25.094 -13.919 1.00 65.93 117 GLU C CA 1
ATOM 4648 C C . GLU C 1 117 ? -7.486 24.180 -14.468 1.00 64.84 117 GLU C C 1
ATOM 4649 O O . GLU C 1 117 ? -8.646 24.568 -14.530 1.00 66.18 117 GLU C O 1
ATOM 4655 N N . LEU C 1 118 ? -7.106 22.966 -14.862 1.00 59.98 118 LEU C N 1
ATOM 4656 C CA . LEU C 1 118 ? -8.061 21.996 -15.384 1.00 51.87 118 LEU C CA 1
ATOM 4657 C C . LEU C 1 118 ? -9.265 21.847 -14.446 1.00 50.22 118 LEU C C 1
ATOM 4658 O O . LEU C 1 118 ? -10.407 21.763 -14.889 1.00 46.53 118 LEU C O 1
ATOM 4663 N N . ALA C 1 119 ? -8.984 21.820 -13.147 1.00 50.43 119 ALA C N 1
ATOM 4664 C CA . ALA C 1 119 ? -9.997 21.679 -12.110 1.00 49.83 119 ALA C CA 1
ATOM 4665 C C . ALA C 1 119 ? -11.095 22.715 -12.264 1.00 49.00 119 ALA C C 1
ATOM 4666 O O . ALA C 1 119 ? -12.269 22.440 -11.997 1.00 48.17 119 ALA C O 1
ATOM 4668 N N . LYS C 1 120 ? -10.709 23.913 -12.682 1.00 46.62 120 LYS C N 1
ATOM 4669 C CA . LYS C 1 120 ? -11.671 24.987 -12.875 1.00 49.63 120 LYS C CA 1
ATOM 4670 C C . LYS C 1 120 ? -12.578 24.687 -14.072 1.00 50.16 120 LYS C C 1
ATOM 4671 O O . LYS C 1 120 ? -13.712 25.153 -14.123 1.00 49.91 120 LYS C O 1
ATOM 4677 N N . ARG C 1 121 ? -12.086 23.903 -15.029 1.00 50.61 121 ARG C N 1
ATOM 4678 C CA . ARG C 1 121 ? -12.880 23.585 -16.208 1.00 49.39 121 ARG C CA 1
ATOM 4679 C C . ARG C 1 121 ? -13.806 22.410 -15.993 1.00 50.87 121 ARG C C 1
ATOM 4680 O O . ARG C 1 121 ? -14.689 22.150 -16.809 1.00 49.81 121 ARG C O 1
ATOM 4696 N N . ASP C 1 123 ? -14.976 21.875 -12.679 1.00 55.56 123 ASP C N 1
ATOM 4697 C CA . ASP C 1 123 ? -15.648 22.212 -11.429 1.00 55.19 123 ASP C CA 1
ATOM 4698 C C . ASP C 1 123 ? -15.535 21.043 -10.440 1.00 50.90 123 ASP C C 1
ATOM 4699 O O . ASP C 1 123 ? -16.538 20.474 -9.983 1.00 45.87 123 ASP C O 1
ATOM 4704 N N . VAL C 1 124 ? -14.290 20.675 -10.146 1.00 45.02 124 VAL C N 1
ATOM 4705 C CA . VAL C 1 124 ? -14.008 19.613 -9.199 1.00 34.09 124 VAL C CA 1
ATOM 4706 C C . VAL C 1 124 ? -13.118 20.172 -8.123 1.00 29.01 124 VAL C C 1
ATOM 4707 O O . VAL C 1 124 ? -12.171 20.912 -8.388 1.00 17.30 124 VAL C O 1
ATOM 4711 N N . PRO C 1 125 ? -13.419 19.824 -6.878 1.00 28.77 125 PRO C N 1
ATOM 4712 C CA . PRO C 1 125 ? -12.641 20.293 -5.736 1.00 30.24 125 PRO C CA 1
ATOM 4713 C C . PRO C 1 125 ? -11.174 19.829 -5.723 1.00 31.06 125 PRO C C 1
ATOM 4714 O O . PRO C 1 125 ? -10.817 18.846 -6.372 1.00 29.07 125 PRO C O 1
ATOM 4718 N N . CYS C 1 126 ? -10.337 20.567 -4.990 1.00 33.67 126 CYS C N 1
ATOM 4719 C CA . CYS C 1 126 ? -8.901 20.292 -4.849 1.00 34.11 126 CYS C CA 1
ATOM 4720 C C . CYS C 1 126 ? -8.451 20.357 -3.386 1.00 35.44 126 CYS C C 1
ATOM 4721 O O . CYS C 1 126 ? -8.875 21.243 -2.632 1.00 38.21 126 CYS C O 1
ATOM 4724 N N . ILE C 1 127 ? -7.588 19.428 -2.981 1.00 35.18 127 ILE C N 1
ATOM 4725 C CA . ILE C 1 127 ? -7.062 19.435 -1.613 1.00 33.11 127 ILE C CA 1
ATOM 4726 C C . ILE C 1 127 ? -5.575 19.816 -1.706 1.00 34.36 127 ILE C C 1
ATOM 4727 O O . ILE C 1 127 ? -4.714 18.946 -1.746 1.00 33.73 127 ILE C O 1
ATOM 4732 N N . ILE C 1 128 ? -5.275 21.113 -1.760 1.00 35.30 128 ILE C N 1
ATOM 4733 C CA . ILE C 1 128 ? -3.883 21.554 -1.865 1.00 33.45 128 ILE C CA 1
ATOM 4734 C C . ILE C 1 128 ? -3.167 21.217 -0.580 1.00 32.24 128 ILE C C 1
ATOM 4735 O O . ILE C 1 128 ? -3.740 21.321 0.495 1.00 30.02 128 ILE C O 1
ATOM 4740 N N . HIS C 1 129 ? -1.908 20.828 -0.674 1.00 33.26 129 HIS C N 1
ATOM 4741 C CA . HIS C 1 129 ? -1.190 20.492 0.532 1.00 34.39 129 HIS C CA 1
ATOM 4742 C C . HIS C 1 129 ? -0.095 21.498 0.845 1.00 34.84 129 HIS C C 1
ATOM 4743 O O . HIS C 1 129 ? 0.656 21.921 -0.034 1.00 33.98 129 HIS C O 1
ATOM 4750 N N . THR C 1 130 ? -0.019 21.878 2.113 1.00 36.45 130 THR C N 1
ATOM 4751 C CA . THR C 1 130 ? 0.965 22.845 2.563 1.00 42.51 130 THR C CA 1
ATOM 4752 C C . THR C 1 130 ? 2.202 22.155 3.133 1.00 41.90 130 THR C C 1
ATOM 4753 O O . THR C 1 130 ? 2.114 21.369 4.069 1.00 44.17 130 THR C O 1
ATOM 4757 N N . PRO C 1 131 ? 3.379 22.456 2.575 1.00 41.95 131 PRO C N 1
ATOM 4758 C CA . PRO C 1 131 ? 4.655 21.876 3.004 1.00 44.95 131 PRO C CA 1
ATOM 4759 C C . PRO C 1 131 ? 4.931 21.996 4.506 1.00 48.99 131 PRO C C 1
ATOM 4760 O O . PRO C 1 131 ? 4.425 22.895 5.172 1.00 47.31 131 PRO C O 1
ATOM 4764 N N . ARG C 1 132 ? 5.754 21.091 5.029 1.00 51.99 132 ARG C N 1
ATOM 4765 C CA . ARG C 1 132 ? 6.091 21.088 6.450 1.00 52.97 132 ARG C CA 1
ATOM 4766 C C . ARG C 1 132 ? 7.294 21.993 6.710 1.00 51.65 132 ARG C C 1
ATOM 4767 O O . ARG C 1 132 ? 7.475 22.511 7.812 1.00 49.12 132 ARG C O 1
ATOM 4775 N N . GLY C 1 133 ? 8.107 22.184 5.678 1.00 54.51 133 GLY C N 1
ATOM 4776 C CA . GLY C 1 133 ? 9.288 23.014 5.812 1.00 58.82 133 GLY C CA 1
ATOM 4777 C C . GLY C 1 133 ? 8.968 24.489 5.817 1.00 61.82 133 GLY C C 1
ATOM 4778 O O . GLY C 1 133 ? 8.909 25.117 6.876 1.00 61.72 133 GLY C O 1
ATOM 4779 N N . ASN C 1 134 ? 8.771 25.041 4.622 1.00 64.95 134 ASN C N 1
ATOM 4780 C CA . ASN C 1 134 ? 8.442 26.455 4.459 1.00 68.11 134 ASN C CA 1
ATOM 4781 C C . ASN C 1 134 ? 6.916 26.610 4.478 1.00 66.65 134 ASN C C 1
ATOM 4782 O O . ASN C 1 134 ? 6.333 27.279 3.623 1.00 67.42 134 ASN C O 1
ATOM 4787 N N . LYS C 1 135 ? 6.276 25.989 5.467 1.00 64.35 135 LYS C N 1
ATOM 4788 C CA . LYS C 1 135 ? 4.826 26.040 5.595 1.00 58.85 135 LYS C CA 1
ATOM 4789 C C . LYS C 1 135 ? 4.300 27.475 5.625 1.00 59.96 135 LYS C C 1
ATOM 4790 O O . LYS C 1 135 ? 3.095 27.677 5.757 1.00 63.82 135 LYS C O 1
ATOM 4796 N N . LEU C 1 136 ? 5.195 28.466 5.501 1.00 58.46 136 LEU C N 1
ATOM 4797 C CA . LEU C 1 136 ? 4.795 29.890 5.495 1.00 56.71 136 LEU C CA 1
ATOM 4798 C C . LEU C 1 136 ? 5.299 30.576 4.245 1.00 54.95 136 LEU C C 1
ATOM 4799 O O . LEU C 1 136 ? 4.647 31.475 3.703 1.00 53.71 136 LEU C O 1
ATOM 4804 N N . LYS C 1 137 ? 6.469 30.157 3.788 1.00 52.62 137 LYS C N 1
ATOM 4805 C CA . LYS C 1 137 ? 7.026 30.751 2.584 1.00 53.86 137 LYS C CA 1
ATOM 4806 C C . LYS C 1 137 ? 6.396 30.087 1.363 1.00 53.52 137 LYS C C 1
ATOM 4807 O O . LYS C 1 137 ? 6.345 30.672 0.280 1.00 54.03 137 LYS C O 1
ATOM 4813 N N . ALA C 1 138 ? 5.896 28.870 1.564 1.00 53.41 138 ALA C N 1
ATOM 4814 C CA . ALA C 1 138 ? 5.285 28.087 0.499 1.00 49.63 138 ALA C CA 1
ATOM 4815 C C . ALA C 1 138 ? 3.797 28.364 0.308 1.00 50.27 138 ALA C C 1
ATOM 4816 O O . ALA C 1 138 ? 3.345 28.549 -0.825 1.00 52.35 138 ALA C O 1
ATOM 4818 N N . THR C 1 139 ? 3.037 28.380 1.404 1.00 49.06 139 THR C N 1
ATOM 4819 C CA . THR C 1 139 ? 1.593 28.633 1.343 1.00 48.26 139 THR C CA 1
ATOM 4820 C C . THR C 1 139 ? 1.321 29.985 0.688 1.00 46.92 139 THR C C 1
ATOM 4821 O O . THR C 1 139 ? 0.289 30.190 0.054 1.00 47.38 139 THR C O 1
ATOM 4825 N N . ARG C 1 140 ? 2.260 30.908 0.832 1.00 46.85 140 ARG C N 1
ATOM 4826 C CA . ARG C 1 140 ? 2.092 32.212 0.220 1.00 46.44 140 ARG C CA 1
ATOM 4827 C C . ARG C 1 140 ? 1.994 31.978 -1.285 1.00 44.05 140 ARG C C 1
ATOM 4828 O O . ARG C 1 140 ? 0.973 32.273 -1.896 1.00 44.70 140 ARG C O 1
ATOM 4836 N N . LYS C 1 141 ? 3.051 31.419 -1.868 1.00 44.30 141 LYS C N 1
ATOM 4837 C CA . LYS C 1 141 ? 3.095 31.140 -3.303 1.00 46.20 141 LYS C CA 1
ATOM 4838 C C . LYS C 1 141 ? 1.840 30.406 -3.754 1.00 45.10 141 LYS C C 1
ATOM 4839 O O . LYS C 1 141 ? 1.236 30.737 -4.770 1.00 42.92 141 LYS C O 1
ATOM 4845 N N . THR C 1 142 ? 1.462 29.393 -2.991 1.00 44.84 142 THR C N 1
ATOM 4846 C CA . THR C 1 142 ? 0.274 28.604 -3.287 1.00 43.09 142 THR C CA 1
ATOM 4847 C C . THR C 1 142 ? -0.932 29.522 -3.331 1.00 41.71 142 THR C C 1
ATOM 4848 O O . THR C 1 142 ? -1.693 29.541 -4.294 1.00 39.75 142 THR C O 1
ATOM 4852 N N . LEU C 1 143 ? -1.102 30.263 -2.245 1.00 40.20 143 LEU C N 1
ATOM 4853 C CA . LEU C 1 143 ? -2.191 31.192 -2.130 1.00 37.64 143 LEU C CA 1
ATOM 4854 C C . LEU C 1 143 ? -1.997 32.278 -3.178 1.00 43.73 143 LEU C C 1
ATOM 4855 O O . LEU C 1 143 ? -2.928 33.009 -3.485 1.00 47.73 143 LEU C O 1
ATOM 4860 N N . GLU C 1 144 ? -0.793 32.392 -3.733 1.00 43.58 144 GLU C N 1
ATOM 4861 C CA . GLU C 1 144 ? -0.577 33.385 -4.767 1.00 43.95 144 GLU C CA 1
ATOM 4862 C C . GLU C 1 144 ? -1.012 32.807 -6.107 1.00 45.81 144 GLU C C 1
ATOM 4863 O O . GLU C 1 144 ? -1.717 33.472 -6.855 1.00 49.34 144 GLU C O 1
ATOM 4869 N N . ILE C 1 145 ? -0.594 31.575 -6.408 1.00 47.10 145 ILE C N 1
ATOM 4870 C CA . ILE C 1 145 ? -0.957 30.902 -7.668 1.00 46.04 145 ILE C CA 1
ATOM 4871 C C . ILE C 1 145 ? -2.482 30.762 -7.699 1.00 42.79 145 ILE C C 1
ATOM 4872 O O . ILE C 1 145 ? -3.141 31.085 -8.686 1.00 38.10 145 ILE C O 1
ATOM 4877 N N . LEU C 1 146 ? -3.029 30.301 -6.584 1.00 39.08 146 LEU C N 1
ATOM 4878 C CA . LEU C 1 146 ? -4.453 30.095 -6.457 1.00 37.74 146 LEU C CA 1
ATOM 4879 C C . LEU C 1 146 ? -5.207 31.392 -6.721 1.00 38.51 146 LEU C C 1
ATOM 4880 O O . LEU C 1 146 ? -6.356 31.381 -7.160 1.00 37.15 146 LEU C O 1
ATOM 4885 N N . GLU C 1 147 ? -4.534 32.507 -6.463 1.00 42.38 147 GLU C N 1
ATOM 4886 C CA . GLU C 1 147 ? -5.090 33.846 -6.645 1.00 47.84 147 GLU C CA 1
ATOM 4887 C C . GLU C 1 147 ? -5.313 34.192 -8.105 1.00 50.59 147 GLU C C 1
ATOM 4888 O O . GLU C 1 147 ? -6.427 34.498 -8.528 1.00 52.88 147 GLU C O 1
ATOM 4894 N N . SER C 1 148 ? -4.225 34.156 -8.860 1.00 53.91 148 SER C N 1
ATOM 4895 C CA . SER C 1 148 ? -4.249 34.477 -10.272 1.00 57.54 148 SER C CA 1
ATOM 4896 C C . SER C 1 148 ? -5.354 33.752 -11.030 1.00 58.73 148 SER C C 1
ATOM 4897 O O . SER C 1 148 ? -6.188 34.390 -11.672 1.00 62.16 148 SER C O 1
ATOM 4900 N N . LEU C 1 149 ? -5.373 32.426 -10.949 1.00 59.57 149 LEU C N 1
ATOM 4901 C CA . LEU C 1 149 ? -6.395 31.645 -11.645 1.00 58.95 149 LEU C CA 1
ATOM 4902 C C . LEU C 1 149 ? -7.808 32.044 -11.224 1.00 59.21 149 LEU C C 1
ATOM 4903 O O . LEU C 1 149 ? -8.792 31.598 -11.816 1.00 59.44 149 LEU C O 1
ATOM 4908 N N . ASP C 1 150 ? -7.906 32.900 -10.216 1.00 60.02 150 ASP C N 1
ATOM 4909 C CA . ASP C 1 150 ? -9.206 33.330 -9.731 1.00 61.19 150 ASP C CA 1
ATOM 4910 C C . ASP C 1 150 ? -9.995 32.083 -9.378 1.00 58.75 150 ASP C C 1
ATOM 4911 O O . ASP C 1 150 ? -11.160 31.951 -9.760 1.00 58.38 150 ASP C O 1
ATOM 4916 N N . PHE C 1 151 ? -9.352 31.168 -8.658 1.00 53.72 151 PHE C N 1
ATOM 4917 C CA . PHE C 1 151 ? -10.000 29.922 -8.263 1.00 49.93 151 PHE C CA 1
ATOM 4918 C C . PHE C 1 151 ? -11.131 30.223 -7.281 1.00 47.98 151 PHE C C 1
ATOM 4919 O O . PHE C 1 151 ? -10.915 30.904 -6.279 1.00 46.23 151 PHE C O 1
ATOM 4927 N N . PRO C 1 152 ? -12.350 29.712 -7.548 1.00 45.86 152 PRO C N 1
ATOM 4928 C CA . PRO C 1 152 ? -13.493 29.958 -6.659 1.00 43.18 152 PRO C CA 1
ATOM 4929 C C . PRO C 1 152 ? -13.271 29.416 -5.254 1.00 44.24 152 PRO C C 1
ATOM 4930 O O . PRO C 1 152 ? -12.848 28.270 -5.074 1.00 42.96 152 PRO C O 1
ATOM 4934 N N . ALA C 1 153 ? -13.567 30.249 -4.261 1.00 42.25 153 ALA C N 1
ATOM 4935 C CA . ALA C 1 153 ? -13.373 29.886 -2.863 1.00 46.96 153 ALA C CA 1
ATOM 4936 C C . ALA C 1 153 ? -14.191 28.695 -2.371 1.00 49.78 153 ALA C C 1
ATOM 4937 O O . ALA C 1 153 ? -14.356 28.491 -1.163 1.00 50.12 153 ALA C O 1
ATOM 4939 N N . ASP C 1 154 ? -14.692 27.895 -3.301 1.00 52.19 154 ASP C N 1
ATOM 4940 C CA . ASP C 1 154 ? -15.485 26.736 -2.927 1.00 54.94 154 ASP C CA 1
ATOM 4941 C C . ASP C 1 154 ? -15.062 25.503 -3.671 1.00 55.49 154 ASP C C 1
ATOM 4942 O O . ASP C 1 154 ? -15.843 24.569 -3.827 1.00 55.43 154 ASP C O 1
ATOM 4947 N N . LEU C 1 155 ? -13.816 25.490 -4.120 1.00 54.65 155 LEU C N 1
ATOM 4948 C CA . LEU C 1 155 ? -13.334 24.350 -4.862 1.00 51.90 155 LEU C CA 1
ATOM 4949 C C . LEU C 1 155 ? -11.941 24.010 -4.412 1.00 48.68 155 LEU C C 1
ATOM 4950 O O . LEU C 1 155 ? -11.284 23.165 -5.007 1.00 52.00 155 LEU C O 1
ATOM 4955 N N . ALA C 1 156 ? -11.491 24.660 -3.352 1.00 46.04 156 ALA C N 1
ATOM 4956 C CA . ALA C 1 156 ? -10.151 24.412 -2.868 1.00 46.11 156 ALA C CA 1
ATOM 4957 C C . ALA C 1 156 ? -10.091 24.451 -1.362 1.00 44.83 156 ALA C C 1
ATOM 4958 O O . ALA C 1 156 ? -10.839 25.173 -0.709 1.00 41.88 156 ALA C O 1
ATOM 4960 N N . VAL C 1 157 ? -9.175 23.674 -0.814 1.00 45.23 157 VAL C N 1
ATOM 4961 C CA . VAL C 1 157 ? -9.026 23.618 0.616 1.00 49.22 157 VAL C CA 1
ATOM 4962 C C . VAL C 1 157 ? -7.586 23.514 0.979 1.00 48.77 157 VAL C C 1
ATOM 4963 O O . VAL C 1 157 ? -6.952 22.520 0.645 1.00 48.03 157 VAL C O 1
ATOM 4967 N N . ILE C 1 158 ? -7.078 24.531 1.670 1.00 47.82 158 ILE C N 1
ATOM 4968 C CA . ILE C 1 158 ? -5.694 24.519 2.105 1.00 47.23 158 ILE C CA 1
ATOM 4969 C C . ILE C 1 158 ? -5.624 23.554 3.280 1.00 47.30 158 ILE C C 1
ATOM 4970 O O . ILE C 1 158 ? -6.430 23.627 4.203 1.00 46.38 158 ILE C O 1
ATOM 4975 N N . ASP C 1 159 ? -4.662 22.640 3.233 1.00 48.66 159 ASP C N 1
ATOM 4976 C CA . ASP C 1 159 ? -4.518 21.640 4.277 1.00 51.71 159 ASP C CA 1
ATOM 4977 C C . ASP C 1 159 ? -3.230 21.784 5.093 1.00 55.31 159 ASP C C 1
ATOM 4978 O O . ASP C 1 159 ? -2.297 22.471 4.682 1.00 59.12 159 ASP C O 1
ATOM 4983 N N . HIS C 1 160 ? -3.180 21.122 6.245 1.00 57.19 160 HIS C N 1
ATOM 4984 C CA . HIS C 1 160 ? -2.016 21.198 7.124 1.00 56.18 160 HIS C CA 1
ATOM 4985 C C . HIS C 1 160 ? -1.774 22.658 7.451 1.00 55.55 160 HIS C C 1
ATOM 4986 O O . HIS C 1 160 ? -0.641 23.142 7.444 1.00 53.98 160 HIS C O 1
ATOM 4993 N N . VAL C 1 161 ? -2.868 23.358 7.721 1.00 60.11 161 VAL C N 1
ATOM 4994 C CA . VAL C 1 161 ? -2.818 24.769 8.070 1.00 67.83 161 VAL C CA 1
ATOM 4995 C C . VAL C 1 161 ? -2.296 24.806 9.510 1.00 72.28 161 VAL C C 1
ATOM 4996 O O . VAL C 1 161 ? -3.050 24.590 10.458 1.00 76.01 161 VAL C O 1
ATOM 5000 N N . ASN C 1 162 ? -1.006 25.071 9.675 1.00 75.26 162 ASN C N 1
ATOM 5001 C CA . ASN C 1 162 ? -0.400 25.093 11.003 1.00 76.68 162 ASN C CA 1
ATOM 5002 C C . ASN C 1 162 ? -0.770 26.321 11.831 1.00 75.65 162 ASN C C 1
ATOM 5003 O O . ASN C 1 162 ? -1.256 27.315 11.298 1.00 75.19 162 ASN C O 1
ATOM 5008 N N . PHE C 1 163 ? -0.543 26.237 13.138 1.00 75.88 163 PHE C N 1
ATOM 5009 C CA . PHE C 1 163 ? -0.852 27.331 14.060 1.00 77.80 163 PHE C CA 1
ATOM 5010 C C . PHE C 1 163 ? -0.277 28.696 13.652 1.00 77.54 163 PHE C C 1
ATOM 5011 O O . PHE C 1 163 ? -0.915 29.728 13.864 1.00 79.55 163 PHE C O 1
ATOM 5019 N N . GLU C 1 164 ? 0.926 28.705 13.085 1.00 75.07 164 GLU C N 1
ATOM 5020 C CA . GLU C 1 164 ? 1.568 29.953 12.677 1.00 73.34 164 GLU C CA 1
ATOM 5021 C C . GLU C 1 164 ? 1.422 30.232 11.190 1.00 68.36 164 GLU C C 1
ATOM 5022 O O . GLU C 1 164 ? 2.405 30.436 10.477 1.00 66.05 164 GLU C O 1
ATOM 5028 N N . THR C 1 165 ? 0.186 30.249 10.724 1.00 66.50 165 THR C N 1
ATOM 5029 C CA . THR C 1 165 ? -0.082 30.518 9.326 1.00 64.33 165 THR C CA 1
ATOM 5030 C C . THR C 1 165 ? -1.594 30.562 9.109 1.00 64.27 165 THR C C 1
ATOM 5031 O O . THR C 1 165 ? -2.062 30.903 8.024 1.00 64.51 165 THR C O 1
ATOM 5035 N N . LEU C 1 166 ? -2.349 30.224 10.157 1.00 61.28 166 LEU C N 1
ATOM 5036 C CA . LEU C 1 166 ? -3.806 30.227 10.107 1.00 59.34 166 LEU C CA 1
ATOM 5037 C C . LEU C 1 166 ? -4.353 31.614 9.807 1.00 65.43 166 LEU C C 1
ATOM 5038 O O . LEU C 1 166 ? -5.501 31.759 9.396 1.00 67.35 166 LEU C O 1
ATOM 5043 N N . ASP C 1 167 ? -3.528 32.634 10.010 1.00 70.66 167 ASP C N 1
ATOM 5044 C CA . ASP C 1 167 ? -3.936 34.010 9.754 1.00 73.21 167 ASP C CA 1
ATOM 5045 C C . ASP C 1 167 ? -3.820 34.305 8.277 1.00 73.82 167 ASP C C 1
ATOM 5046 O O . ASP C 1 167 ? -4.666 34.992 7.707 1.00 72.95 167 ASP C O 1
ATOM 5059 N N . VAL C 1 169 ? -3.976 32.209 5.545 1.00 70.19 169 VAL C N 1
ATOM 5060 C CA . VAL C 1 169 ? -5.038 31.603 4.763 1.00 70.19 169 VAL C CA 1
ATOM 5061 C C . VAL C 1 169 ? -6.423 32.192 5.112 1.00 71.09 169 VAL C C 1
ATOM 5062 O O . VAL C 1 169 ? -7.365 32.128 4.312 1.00 72.79 169 VAL C O 1
ATOM 5066 N N . LEU C 1 170 ? -6.545 32.781 6.298 1.00 69.76 170 LEU C N 1
ATOM 5067 C CA . LEU C 1 170 ? -7.810 33.390 6.701 1.00 66.92 170 LEU C CA 1
ATOM 5068 C C . LEU C 1 170 ? -8.090 34.641 5.872 1.00 65.89 170 LEU C C 1
ATOM 5069 O O . LEU C 1 170 ? -9.247 34.952 5.568 1.00 60.43 170 LEU C O 1
ATOM 5074 N N . GLU C 1 171 ? -7.019 35.347 5.504 1.00 69.01 171 GLU C N 1
ATOM 5075 C CA . GLU C 1 171 ? -7.110 36.562 4.683 1.00 69.82 171 GLU C CA 1
ATOM 5076 C C . GLU C 1 171 ? -7.670 36.188 3.309 1.00 68.06 171 GLU C C 1
ATOM 5077 O O . GLU C 1 171 ? -7.731 37.023 2.402 1.00 63.18 171 GLU C O 1
ATOM 5083 N N . THR C 1 172 ? -8.072 34.922 3.172 1.00 65.97 172 THR C N 1
ATOM 5084 C CA . THR C 1 172 ? -8.648 34.413 1.936 1.00 61.93 172 THR C CA 1
ATOM 5085 C C . THR C 1 172 ? -9.996 33.827 2.250 1.00 58.70 172 THR C C 1
ATOM 5086 O O . THR C 1 172 ? -10.401 33.761 3.410 1.00 55.56 172 THR C O 1
ATOM 5090 N N . GLU C 1 173 ? -10.671 33.380 1.200 1.00 58.66 173 GLU C N 1
ATOM 5091 C CA . GLU C 1 173 ? -11.997 32.792 1.314 1.00 60.39 173 GLU C CA 1
ATOM 5092 C C . GLU C 1 173 ? -12.035 31.276 1.071 1.00 58.52 173 GLU C C 1
ATOM 5093 O O . GLU C 1 173 ? -13.109 30.670 1.028 1.00 58.78 173 GLU C O 1
ATOM 5099 N N . TYR C 1 174 ? -10.862 30.667 0.926 1.00 54.89 174 TYR C N 1
ATOM 5100 C CA . TYR C 1 174 ? -10.765 29.235 0.698 1.00 51.64 174 TYR C CA 1
ATOM 5101 C C . TYR C 1 174 ? -10.978 28.466 1.990 1.00 50.02 174 TYR C C 1
ATOM 5102 O O . TYR C 1 174 ? -10.903 29.041 3.070 1.00 52.92 174 TYR C O 1
ATOM 5111 N N . TRP C 1 175 ? -11.244 27.168 1.878 1.00 44.96 175 TRP C N 1
ATOM 5112 C CA . TRP C 1 175 ? -11.450 26.350 3.061 1.00 40.39 175 TRP C CA 1
ATOM 5113 C C . TRP C 1 175 ? -10.127 25.985 3.678 1.00 40.08 175 TRP C C 1
ATOM 5114 O O . TRP C 1 175 ? -9.140 25.775 2.982 1.00 38.54 175 TRP C O 1
ATOM 5125 N N . ILE C 1 176 ? -10.116 25.901 4.996 1.00 38.46 176 ILE C N 1
ATOM 5126 C CA . ILE C 1 176 ? -8.900 25.578 5.691 1.00 40.54 176 ILE C CA 1
ATOM 5127 C C . ILE C 1 176 ? -8.999 24.197 6.261 1.00 43.29 176 ILE C C 1
ATOM 5128 O O . ILE C 1 176 ? -10.012 23.836 6.854 1.00 42.35 176 ILE C O 1
ATOM 5133 N N . GLY C 1 177 ? -7.944 23.417 6.056 1.00 44.45 177 GLY C N 1
ATOM 5134 C CA . GLY C 1 177 ? -7.917 22.069 6.571 1.00 44.66 177 GLY C CA 1
ATOM 5135 C C . GLY C 1 177 ? -7.074 22.055 7.825 1.00 48.07 177 GLY C C 1
ATOM 5136 O O . GLY C 1 177 ? -5.961 22.582 7.831 1.00 45.91 177 GLY C O 1
ATOM 5137 N N . LEU C 1 178 ? -7.620 21.480 8.895 1.00 49.71 178 LEU C N 1
ATOM 5138 C CA . LEU C 1 178 ? -6.912 21.368 10.166 1.00 50.40 178 LEU C CA 1
ATOM 5139 C C . LEU C 1 178 ? -6.500 19.934 10.436 1.00 51.69 178 LEU C C 1
ATOM 5140 O O . LEU C 1 178 ? -7.324 19.100 10.786 1.00 51.34 178 LEU C O 1
ATOM 5145 N N . THR C 1 179 ? -5.213 19.664 10.294 1.00 52.35 179 THR C N 1
ATOM 5146 C CA . THR C 1 179 ? -4.689 18.336 10.502 1.00 54.34 179 THR C CA 1
ATOM 5147 C C . THR C 1 179 ? -4.238 18.149 11.943 1.00 57.77 179 THR C C 1
ATOM 5148 O O . THR C 1 179 ? -3.405 18.909 12.429 1.00 61.91 179 THR C O 1
ATOM 5152 N N . VAL C 1 180 ? -4.777 17.138 12.626 1.00 60.41 180 VAL C N 1
ATOM 5153 C CA . VAL C 1 180 ? -4.436 16.882 14.033 1.00 62.33 180 VAL C CA 1
ATOM 5154 C C . VAL C 1 180 ? -3.114 16.138 14.285 1.00 64.31 180 VAL C C 1
ATOM 5155 O O . VAL C 1 180 ? -2.510 16.285 15.345 1.00 62.69 180 VAL C O 1
ATOM 5159 N N . GLN C 1 181 ? -2.688 15.332 13.313 1.00 69.13 181 GLN C N 1
ATOM 5160 C CA . GLN C 1 181 ? -1.436 14.561 13.376 1.00 71.84 181 GLN C CA 1
ATOM 5161 C C . GLN C 1 181 ? -1.384 13.577 14.533 1.00 71.49 181 GLN C C 1
ATOM 5162 O O . GLN C 1 181 ? -0.532 12.695 14.558 1.00 68.89 181 GLN C O 1
ATOM 5168 N N . ASP C 1 189 ? -0.356 20.272 17.561 1.00 63.67 189 ASP C N 1
ATOM 5169 C CA . ASP C 1 189 ? -0.810 18.885 17.544 1.00 59.80 189 ASP C CA 1
ATOM 5170 C C . ASP C 1 189 ? -2.330 18.841 17.789 1.00 55.33 189 ASP C C 1
ATOM 5171 O O . ASP C 1 189 ? -3.113 19.059 16.870 1.00 51.24 189 ASP C O 1
ATOM 5176 N N . ALA C 1 190 ? -2.738 18.579 19.025 1.00 54.23 190 ALA C N 1
ATOM 5177 C CA . ALA C 1 190 ? -4.153 18.484 19.358 1.00 59.01 190 ALA C CA 1
ATOM 5178 C C . ALA C 1 190 ? -4.716 19.810 19.868 1.00 63.57 190 ALA C C 1
ATOM 5179 O O . ALA C 1 190 ? -5.927 19.947 20.098 1.00 60.99 190 ALA C O 1
ATOM 5181 N N . ALA C 1 191 ? -3.818 20.781 20.031 1.00 68.91 191 ALA C N 1
ATOM 5182 C CA . ALA C 1 191 ? -4.140 22.123 20.519 1.00 71.13 191 ALA C CA 1
ATOM 5183 C C . ALA C 1 191 ? -4.756 22.966 19.419 1.00 73.64 191 ALA C C 1
ATOM 5184 O O . ALA C 1 191 ? -4.707 24.196 19.462 1.00 73.99 191 ALA C O 1
ATOM 5186 N N . ARG C 1 192 ? -5.340 22.300 18.430 1.00 76.55 192 ARG C N 1
ATOM 5187 C CA . ARG C 1 192 ? -5.966 22.994 17.304 1.00 77.69 192 ARG C CA 1
ATOM 5188 C C . ARG C 1 192 ? -7.424 23.333 17.630 1.00 77.12 192 ARG C C 1
ATOM 5189 O O . ARG C 1 192 ? -8.039 24.184 16.982 1.00 76.55 192 ARG C O 1
ATOM 5197 N N . ILE C 1 193 ? -7.970 22.665 18.640 1.00 77.69 193 ILE C N 1
ATOM 5198 C CA . ILE C 1 193 ? -9.350 22.909 19.052 1.00 77.72 193 ILE C CA 1
ATOM 5199 C C . ILE C 1 193 ? -9.566 24.402 19.338 1.00 76.41 193 ILE C C 1
ATOM 5200 O O . ILE C 1 193 ? -10.562 24.989 18.916 1.00 74.28 193 ILE C O 1
ATOM 5205 N N . VAL C 1 194 ? -8.621 25.011 20.050 1.00 75.22 194 VAL C N 1
ATOM 5206 C CA . VAL C 1 194 ? -8.702 26.428 20.380 1.00 72.18 194 VAL C CA 1
ATOM 5207 C C . VAL C 1 194 ? -8.793 27.264 19.099 1.00 70.82 194 VAL C C 1
ATOM 5208 O O . VAL C 1 194 ? -9.300 28.385 19.113 1.00 70.31 194 VAL C O 1
ATOM 5212 N N . ALA C 1 195 ? -8.322 26.695 17.990 1.00 70.30 195 ALA C N 1
ATOM 5213 C CA . ALA C 1 195 ? -8.345 27.374 16.699 1.00 69.19 195 ALA C CA 1
ATOM 5214 C C . ALA C 1 195 ? -9.758 27.443 16.146 1.00 73.15 195 ALA C C 1
ATOM 5215 O O . ALA C 1 195 ? -9.957 27.694 14.958 1.00 76.09 195 ALA C O 1
ATOM 5217 N N . GLU C 1 196 ? -10.740 27.221 17.014 1.00 74.56 196 GLU C N 1
ATOM 5218 C CA . GLU C 1 196 ? -12.145 27.277 16.614 1.00 74.24 196 GLU C CA 1
ATOM 5219 C C . GLU C 1 196 ? -12.703 28.684 16.833 1.00 73.49 196 GLU C C 1
ATOM 5220 O O . GLU C 1 196 ? -13.909 28.895 16.742 1.00 74.54 196 GLU C O 1
ATOM 5226 N N . HIS C 1 197 ? -11.819 29.632 17.137 1.00 72.26 197 HIS C N 1
ATOM 5227 C CA . HIS C 1 197 ? -12.197 31.024 17.369 1.00 69.68 197 HIS C CA 1
ATOM 5228 C C . HIS C 1 197 ? -13.297 31.488 16.405 1.00 71.77 197 HIS C C 1
ATOM 5229 O O . HIS C 1 197 ? -14.124 32.335 16.748 1.00 75.60 197 HIS C O 1
ATOM 5236 N N . GLY C 1 198 ? -13.287 30.934 15.195 1.00 69.98 198 GLY C N 1
ATOM 5237 C CA . GLY C 1 198 ? -14.270 31.299 14.193 1.00 65.96 198 GLY C CA 1
ATOM 5238 C C . GLY C 1 198 ? -15.138 30.137 13.741 1.00 66.34 198 GLY C C 1
ATOM 5239 O O . GLY C 1 198 ? -15.045 29.024 14.263 1.00 63.06 198 GLY C O 1
ATOM 5240 N N . GLU C 1 200 ? -16.230 29.715 9.311 1.00 62.21 200 GLU C N 1
ATOM 5241 C CA . GLU C 1 200 ? -16.268 28.373 9.877 1.00 60.81 200 GLU C CA 1
ATOM 5242 C C . GLU C 1 200 ? -15.875 27.445 8.760 1.00 59.74 200 GLU C C 1
ATOM 5243 O O . GLU C 1 200 ? -16.543 26.446 8.504 1.00 60.03 200 GLU C O 1
ATOM 5249 N N . ARG C 1 201 ? -14.794 27.789 8.077 1.00 60.34 201 ARG C N 1
ATOM 5250 C CA . ARG C 1 201 ? -14.343 26.968 6.973 1.00 63.73 201 ARG C CA 1
ATOM 5251 C C . ARG C 1 201 ? -13.199 26.028 7.374 1.00 64.08 201 ARG C C 1
ATOM 5252 O O . ARG C 1 201 ? -12.086 26.092 6.841 1.00 63.99 201 ARG C O 1
ATOM 5260 N N . PHE C 1 202 ? -13.506 25.134 8.307 1.00 62.49 202 PHE C N 1
ATOM 5261 C CA . PHE C 1 202 ? -12.540 24.176 8.812 1.00 60.05 202 PHE C CA 1
ATOM 5262 C C . PHE C 1 202 ? -12.956 22.713 8.567 1.00 63.01 202 PHE C C 1
ATOM 5263 O O . PHE C 1 202 ? -14.133 22.399 8.338 1.00 61.06 202 PHE C O 1
ATOM 5279 N N . LEU C 1 204 ? -11.568 18.618 9.918 1.00 58.15 204 LEU C N 1
ATOM 5280 C CA . LEU C 1 204 ? -10.657 17.776 10.670 1.00 54.29 204 LEU C CA 1
ATOM 5281 C C . LEU C 1 204 ? -10.210 16.646 9.780 1.00 53.53 204 LEU C C 1
ATOM 5282 O O . LEU C 1 204 ? -11.031 16.008 9.119 1.00 50.54 204 LEU C O 1
ATOM 5287 N N . ASN C 1 205 ? -8.897 16.431 9.758 1.00 54.18 205 ASN C N 1
ATOM 5288 C CA . ASN C 1 205 ? -8.278 15.379 8.967 1.00 51.05 205 ASN C CA 1
ATOM 5289 C C . ASN C 1 205 ? -7.097 14.807 9.740 1.00 48.01 205 ASN C C 1
ATOM 5290 O O . ASN C 1 205 ? -6.240 15.548 10.215 1.00 43.24 205 ASN C O 1
ATOM 5295 N N . SER C 1 206 ? -7.062 13.486 9.872 1.00 49.50 206 SER C N 1
ATOM 5296 C CA . SER C 1 206 ? -5.978 12.819 10.584 1.00 47.44 206 SER C CA 1
ATOM 5297 C C . SER C 1 206 ? -4.774 12.698 9.659 1.00 46.53 206 SER C C 1
ATOM 5298 O O . SER C 1 206 ? -3.621 12.773 10.094 1.00 45.87 206 SER C O 1
ATOM 5301 N N . ASP C 1 207 ? -5.046 12.539 8.371 1.00 45.38 207 ASP C N 1
ATOM 5302 C CA . ASP C 1 207 ? -3.984 12.381 7.376 1.00 46.35 207 ASP C CA 1
ATOM 5303 C C . ASP C 1 207 ? -3.213 11.067 7.594 1.00 45.53 207 ASP C C 1
ATOM 5304 O O . ASP C 1 207 ? -2.024 10.980 7.269 1.00 42.76 207 ASP C O 1
ATOM 5309 N N . ALA C 1 208 ? -3.901 10.055 8.136 1.00 42.58 208 ALA C N 1
ATOM 5310 C CA . ALA C 1 208 ? -3.295 8.752 8.401 1.00 38.33 208 ALA C CA 1
ATOM 5311 C C . ALA C 1 208 ? -2.642 8.187 7.132 1.00 38.40 208 ALA C C 1
ATOM 5312 O O . ALA C 1 208 ? -3.316 7.710 6.223 1.00 40.07 208 ALA C O 1
ATOM 5314 N N . GLY C 1 209 ? -1.320 8.261 7.077 1.00 39.08 209 GLY C N 1
ATOM 5315 C CA . GLY C 1 209 ? -0.607 7.771 5.915 1.00 40.21 209 GLY C CA 1
ATOM 5316 C C . GLY C 1 209 ? 0.000 6.392 6.077 1.00 41.89 209 GLY C C 1
ATOM 5317 O O . GLY C 1 209 ? -0.589 5.513 6.705 1.00 42.88 209 GLY C O 1
ATOM 5318 N N . TYR C 1 210 ? 1.188 6.210 5.505 1.00 39.56 210 TYR C N 1
ATOM 5319 C CA . TYR C 1 210 ? 1.891 4.940 5.563 1.00 34.48 210 TYR C CA 1
ATOM 5320 C C . TYR C 1 210 ? 2.489 4.657 6.945 1.00 36.98 210 TYR C C 1
ATOM 5321 O O . TYR C 1 210 ? 2.571 3.494 7.338 1.00 37.43 210 TYR C O 1
ATOM 5330 N N . ARG C 1 211 ? 2.879 5.711 7.679 1.00 40.04 211 ARG C N 1
ATOM 5331 C CA . ARG C 1 211 ? 3.438 5.586 9.041 1.00 42.16 211 ARG C CA 1
ATOM 5332 C C . ARG C 1 211 ? 2.339 5.784 10.098 1.00 43.49 211 ARG C C 1
ATOM 5333 O O . ARG C 1 211 ? 2.576 6.319 11.192 1.00 41.68 211 ARG C O 1
ATOM 5341 N N . VAL C 1 218 ? -2.708 5.669 16.498 1.00 68.69 218 VAL C N 1
ATOM 5342 C CA . VAL C 1 218 ? -1.913 6.514 15.608 1.00 67.23 218 VAL C CA 1
ATOM 5343 C C . VAL C 1 218 ? -2.828 7.192 14.594 1.00 64.37 218 VAL C C 1
ATOM 5344 O O . VAL C 1 218 ? -2.794 8.413 14.433 1.00 57.87 218 VAL C O 1
ATOM 5348 N N . ALA C 1 219 ? -3.648 6.375 13.932 1.00 63.84 219 ALA C N 1
ATOM 5349 C CA . ALA C 1 219 ? -4.582 6.824 12.900 1.00 68.19 219 ALA C CA 1
ATOM 5350 C C . ALA C 1 219 ? -5.966 7.167 13.440 1.00 70.22 219 ALA C C 1
ATOM 5351 O O . ALA C 1 219 ? -6.981 6.716 12.902 1.00 71.02 219 ALA C O 1
ATOM 5353 N N . GLU C 1 220 ? -6.008 7.979 14.490 1.00 71.09 220 GLU C N 1
ATOM 5354 C CA . GLU C 1 220 ? -7.277 8.360 15.083 1.00 73.32 220 GLU C CA 1
ATOM 5355 C C . GLU C 1 220 ? -7.213 9.733 15.742 1.00 73.33 220 GLU C C 1
ATOM 5356 O O . GLU C 1 220 ? -7.293 9.844 16.964 1.00 76.88 220 GLU C O 1
ATOM 5362 N N . ALA C 1 221 ? -7.074 10.774 14.926 1.00 68.93 221 ALA C N 1
ATOM 5363 C CA . ALA C 1 221 ? -6.996 12.144 15.417 1.00 61.78 221 ALA C CA 1
ATOM 5364 C C . ALA C 1 221 ? -8.204 12.969 14.952 1.00 60.02 221 ALA C C 1
ATOM 5365 O O . ALA C 1 221 ? -8.552 13.966 15.579 1.00 59.12 221 ALA C O 1
ATOM 5367 N N . ALA C 1 222 ? -8.844 12.539 13.864 1.00 59.63 222 ALA C N 1
ATOM 5368 C CA . ALA C 1 222 ? -10.009 13.232 13.311 1.00 57.35 222 ALA C CA 1
ATOM 5369 C C . ALA C 1 222 ? -11.226 13.070 14.201 1.00 56.29 222 ALA C C 1
ATOM 5370 O O . ALA C 1 222 ? -12.340 13.347 13.776 1.00 52.45 222 ALA C O 1
ATOM 5372 N N . VAL C 1 223 ? -11.004 12.614 15.432 1.00 62.82 223 VAL C N 1
ATOM 5373 C CA . VAL C 1 223 ? -12.076 12.396 16.412 1.00 66.54 223 VAL C CA 1
ATOM 5374 C C . VAL C 1 223 ? -11.606 12.696 17.827 1.00 65.53 223 VAL C C 1
ATOM 5375 O O . VAL C 1 223 ? -12.396 13.072 18.685 1.00 62.36 223 VAL C O 1
ATOM 5379 N N . LYS C 1 224 ? -10.319 12.503 18.075 1.00 68.43 224 LYS C N 1
ATOM 5380 C CA . LYS C 1 224 ? -9.796 12.784 19.391 1.00 72.21 224 LYS C CA 1
ATOM 5381 C C . LYS C 1 224 ? -10.062 14.247 19.693 1.00 72.76 224 LYS C C 1
ATOM 5382 O O . LYS C 1 224 ? -10.700 14.570 20.688 1.00 70.80 224 LYS C O 1
ATOM 5388 N N . ILE C 1 225 ? -9.583 15.131 18.828 1.00 76.93 225 ILE C N 1
ATOM 5389 C CA . ILE C 1 225 ? -9.801 16.560 19.026 1.00 86.10 225 ILE C CA 1
ATOM 5390 C C . ILE C 1 225 ? -11.148 16.993 18.411 1.00 91.23 225 ILE C C 1
ATOM 5391 O O . ILE C 1 225 ? -11.744 18.002 18.815 1.00 94.48 225 ILE C O 1
ATOM 5396 N N . GLU C 1 226 ? -11.639 16.214 17.451 1.00 94.32 226 GLU C N 1
ATOM 5397 C CA . GLU C 1 226 ? -12.913 16.515 16.797 1.00 96.01 226 GLU C CA 1
ATOM 5398 C C . GLU C 1 226 ? -14.011 16.497 17.860 1.00 93.26 226 GLU C C 1
ATOM 5399 O O . GLU C 1 226 ? -15.115 17.007 17.661 1.00 91.93 226 GLU C O 1
ATOM 5405 N N . GLU C 1 227 ? -13.683 15.912 19.004 1.00 91.13 227 GLU C N 1
ATOM 5406 C CA . GLU C 1 227 ? -14.619 15.825 20.107 1.00 89.26 227 GLU C CA 1
ATOM 5407 C C . GLU C 1 227 ? -14.198 16.744 21.261 1.00 87.84 227 GLU C C 1
ATOM 5408 O O . GLU C 1 227 ? -15.042 17.206 22.029 1.00 88.50 227 GLU C O 1
ATOM 5414 N N . ALA C 1 228 ? -12.898 17.019 21.361 1.00 85.66 228 ALA C N 1
ATOM 5415 C CA . ALA C 1 228 ? -12.355 17.880 22.407 1.00 83.37 228 ALA C CA 1
ATOM 5416 C C . ALA C 1 228 ? -13.153 19.169 22.522 1.00 82.66 228 ALA C C 1
ATOM 5417 O O . ALA C 1 228 ? -13.231 19.778 23.594 1.00 86.71 228 ALA C O 1
ATOM 5419 N N . VAL C 1 229 ? -13.742 19.583 21.409 1.00 79.33 229 VAL C N 1
ATOM 5420 C CA . VAL C 1 229 ? -14.547 20.793 21.385 1.00 76.33 229 VAL C CA 1
ATOM 5421 C C . VAL C 1 229 ? -15.732 20.696 22.384 1.00 74.37 229 VAL C C 1
ATOM 5422 O O . VAL C 1 229 ? -16.763 20.084 22.093 1.00 74.18 229 VAL C O 1
ATOM 5426 N N . GLY C 1 230 ? -15.558 21.282 23.568 1.00 69.38 230 GLY C N 1
ATOM 5427 C CA . GLY C 1 230 ? -16.610 21.266 24.566 1.00 66.95 230 GLY C CA 1
ATOM 5428 C C . GLY C 1 230 ? -17.820 22.028 24.052 1.00 69.07 230 GLY C C 1
ATOM 5429 O O . GLY C 1 230 ? -18.933 21.893 24.576 1.00 67.52 230 GLY C O 1
ATOM 5430 N N . ARG C 1 231 ? -17.586 22.836 23.015 1.00 70.82 231 ARG C N 1
ATOM 5431 C CA . ARG C 1 231 ? -18.620 23.641 22.349 1.00 72.82 231 ARG C CA 1
ATOM 5432 C C . ARG C 1 231 ? -19.720 22.739 21.755 1.00 75.67 231 ARG C C 1
ATOM 5433 O O . ARG C 1 231 ? -20.773 23.232 21.348 1.00 77.49 231 ARG C O 1
ATOM 5441 N N . GLU C 1 232 ? -19.454 21.428 21.720 1.00 79.59 232 GLU C N 1
ATOM 5442 C CA . GLU C 1 232 ? -20.370 20.394 21.191 1.00 80.91 232 GLU C CA 1
ATOM 5443 C C . GLU C 1 232 ? -21.227 20.860 20.002 1.00 79.39 232 GLU C C 1
ATOM 5444 O O . GLU C 1 232 ? -20.912 21.860 19.346 1.00 76.88 232 GLU C O 1
ATOM 5450 N N . GLU C 1 233 ? -22.308 20.113 19.752 1.00 78.96 233 GLU C N 1
ATOM 5451 C CA . GLU C 1 233 ? -23.265 20.381 18.671 1.00 79.13 233 GLU C CA 1
ATOM 5452 C C . GLU C 1 233 ? -22.683 21.102 17.453 1.00 79.45 233 GLU C C 1
ATOM 5453 O O . GLU C 1 233 ? -22.586 20.530 16.363 1.00 76.51 233 GLU C O 1
ATOM 5467 N N . GLU C 1 235 ? -19.840 21.690 16.575 1.00 80.06 235 GLU C N 1
ATOM 5468 C CA . GLU C 1 235 ? -18.751 20.870 16.039 1.00 75.11 235 GLU C CA 1
ATOM 5469 C C . GLU C 1 235 ? -19.099 20.060 14.804 1.00 72.26 235 GLU C C 1
ATOM 5470 O O . GLU C 1 235 ? -18.215 19.716 14.025 1.00 66.27 235 GLU C O 1
ATOM 5476 N N . LYS C 1 236 ? -20.383 19.753 14.638 1.00 73.42 236 LYS C N 1
ATOM 5477 C CA . LYS C 1 236 ? -20.856 18.987 13.488 1.00 73.53 236 LYS C CA 1
ATOM 5478 C C . LYS C 1 236 ? -20.424 19.640 12.166 1.00 72.29 236 LYS C C 1
ATOM 5479 O O . LYS C 1 236 ? -20.574 19.058 11.094 1.00 69.62 236 LYS C O 1
ATOM 5485 N N . VAL C 1 237 ? -19.887 20.851 12.239 1.00 73.19 237 VAL C N 1
ATOM 5486 C CA . VAL C 1 237 ? -19.441 21.532 11.032 1.00 73.35 237 VAL C CA 1
ATOM 5487 C C . VAL C 1 237 ? -17.901 21.569 10.915 1.00 70.45 237 VAL C C 1
ATOM 5488 O O . VAL C 1 237 ? -17.333 22.447 10.263 1.00 71.12 237 VAL C O 1
ATOM 5492 N N . ALA C 1 238 ? -17.230 20.617 11.555 1.00 66.04 238 ALA C N 1
ATOM 5493 C CA . ALA C 1 238 ? -15.774 20.527 11.496 1.00 60.96 238 ALA C CA 1
ATOM 5494 C C . ALA C 1 238 ? -15.449 19.066 11.189 1.00 60.21 238 ALA C C 1
ATOM 5495 O O . ALA C 1 238 ? -14.364 18.739 10.709 1.00 55.41 238 ALA C O 1
ATOM 5497 N N . ARG C 1 239 ? -16.430 18.207 11.461 1.00 63.73 239 ARG C N 1
ATOM 5498 C CA . ARG C 1 239 ? -16.361 16.766 11.223 1.00 64.23 239 ARG C CA 1
ATOM 5499 C C . ARG C 1 239 ? -17.119 16.396 9.940 1.00 61.40 239 ARG C C 1
ATOM 5500 O O . ARG C 1 239 ? -16.575 15.716 9.082 1.00 60.70 239 ARG C O 1
ATOM 5508 N N . GLU C 1 240 ? -18.372 16.833 9.816 1.00 58.83 240 GLU C N 1
ATOM 5509 C CA . GLU C 1 240 ? -19.168 16.552 8.624 1.00 55.85 240 GLU C CA 1
ATOM 5510 C C . GLU C 1 240 ? -19.466 17.830 7.833 1.00 55.71 240 GLU C C 1
ATOM 5511 O O . GLU C 1 240 ? -20.573 18.019 7.318 1.00 53.75 240 GLU C O 1
ATOM 5517 N N . ASN C 1 241 ? -18.467 18.704 7.762 1.00 56.02 241 ASN C N 1
ATOM 5518 C CA . ASN C 1 241 ? -18.546 19.972 7.039 1.00 58.86 241 ASN C CA 1
ATOM 5519 C C . ASN C 1 241 ? -17.748 19.788 5.755 1.00 59.85 241 ASN C C 1
ATOM 5520 O O . ASN C 1 241 ? -17.781 20.618 4.837 1.00 57.64 241 ASN C O 1
ATOM 5525 N N . ALA C 1 242 ? -17.012 18.684 5.720 1.00 59.60 242 ALA C N 1
ATOM 5526 C CA . ALA C 1 242 ? -16.197 18.332 4.573 1.00 58.35 242 ALA C CA 1
ATOM 5527 C C . ALA C 1 242 ? -17.097 17.663 3.545 1.00 59.53 242 ALA C C 1
ATOM 5528 O O . ALA C 1 242 ? -16.659 17.363 2.440 1.00 62.40 242 ALA C O 1
ATOM 5530 N N . ARG C 1 243 ? -18.357 17.432 3.914 1.00 59.64 243 ARG C N 1
ATOM 5531 C CA . ARG C 1 243 ? -19.311 16.796 3.007 1.00 56.62 243 ARG C CA 1
ATOM 5532 C C . ARG C 1 243 ? -19.874 17.846 2.064 1.00 54.38 243 ARG C C 1
ATOM 5533 O O . ARG C 1 243 ? -20.223 17.545 0.916 1.00 49.20 243 ARG C O 1
ATOM 5541 N N . LYS C 1 244 ? -19.957 19.083 2.552 1.00 51.94 244 LYS C N 1
ATOM 5542 C CA . LYS C 1 244 ? -20.441 20.183 1.731 1.00 51.08 244 LYS C CA 1
ATOM 5543 C C . LYS C 1 244 ? -19.392 20.452 0.669 1.00 51.05 244 LYS C C 1
ATOM 5544 O O . LYS C 1 244 ? -19.711 20.546 -0.509 1.00 51.55 244 LYS C O 1
ATOM 5550 N N . PHE C 1 245 ? -18.137 20.564 1.097 1.00 51.99 245 PHE C N 1
ATOM 5551 C CA . PHE C 1 245 ? -17.014 20.832 0.191 1.00 50.50 245 PHE C CA 1
ATOM 5552 C C . PHE C 1 245 ? -16.820 19.753 -0.864 1.00 47.37 245 PHE C C 1
ATOM 5553 O O . PHE C 1 245 ? -16.541 20.044 -2.035 1.00 43.48 245 PHE C O 1
ATOM 5561 N N . LEU C 1 246 ? -16.949 18.511 -0.407 1.00 46.52 246 LEU C N 1
ATOM 5562 C CA . LEU C 1 246 ? -16.795 17.323 -1.229 1.00 48.61 246 LEU C CA 1
ATOM 5563 C C . LEU C 1 246 ? -18.126 16.912 -1.871 1.00 52.02 246 LEU C C 1
ATOM 5564 O O . LEU C 1 246 ? -18.239 15.827 -2.459 1.00 53.69 246 LEU C O 1
ATOM 5569 N N . ARG C 1 247 ? -19.132 17.777 -1.747 1.00 50.06 247 ARG C N 1
ATOM 5570 C CA . ARG C 1 247 ? -20.433 17.517 -2.348 1.00 46.89 247 ARG C CA 1
ATOM 5571 C C . ARG C 1 247 ? -20.882 16.046 -2.259 1.00 47.79 247 ARG C C 1
ATOM 5572 O O . ARG C 1 247 ? -20.876 15.313 -3.256 1.00 44.76 247 ARG C O 1
ATOM 5580 N N . VAL C 1 248 ? -21.272 15.639 -1.049 1.00 47.78 248 VAL C N 1
ATOM 5581 C CA . VAL C 1 248 ? -21.730 14.279 -0.749 1.00 47.22 248 VAL C CA 1
ATOM 5582 C C . VAL C 1 248 ? -22.925 14.312 0.218 1.00 47.08 248 VAL C C 1
ATOM 5583 O O . VAL C 1 248 ? -23.979 13.719 -0.033 1.00 42.86 248 VAL C O 1
ATOM 5587 N N . TYR D 1 2 ? 11.876 -15.128 14.306 1.00 44.21 2 TYR D N 1
ATOM 5588 C CA . TYR D 1 2 ? 11.148 -16.021 13.343 1.00 49.83 2 TYR D CA 1
ATOM 5589 C C . TYR D 1 2 ? 10.980 -15.423 11.936 1.00 47.31 2 TYR D C 1
ATOM 5590 O O . TYR D 1 2 ? 10.572 -14.271 11.760 1.00 44.57 2 TYR D O 1
ATOM 5599 N N . PHE D 1 3 ? 11.282 -16.223 10.927 1.00 44.49 3 PHE D N 1
ATOM 5600 C CA . PHE D 1 3 ? 11.164 -15.754 9.556 1.00 41.63 3 PHE D CA 1
ATOM 5601 C C . PHE D 1 3 ? 9.808 -16.131 8.981 1.00 36.64 3 PHE D C 1
ATOM 5602 O O . PHE D 1 3 ? 9.229 -17.141 9.350 1.00 33.04 3 PHE D O 1
ATOM 5610 N N . ASP D 1 4 ? 9.325 -15.303 8.066 1.00 36.70 4 ASP D N 1
ATOM 5611 C CA . ASP D 1 4 ? 8.045 -15.497 7.414 1.00 40.63 4 ASP D CA 1
ATOM 5612 C C . ASP D 1 4 ? 8.134 -15.107 5.946 1.00 41.31 4 ASP D C 1
ATOM 5613 O O . ASP D 1 4 ? 8.113 -13.921 5.609 1.00 39.07 4 ASP D O 1
ATOM 5618 N N . SER D 1 5 ? 8.245 -16.094 5.066 1.00 42.58 5 SER D N 1
ATOM 5619 C CA . SER D 1 5 ? 8.294 -15.820 3.632 1.00 43.60 5 SER D CA 1
ATOM 5620 C C . SER D 1 5 ? 6.878 -15.452 3.183 1.00 45.56 5 SER D C 1
ATOM 5621 O O . SER D 1 5 ? 5.924 -15.607 3.936 1.00 53.58 5 SER D O 1
ATOM 5624 N N . HIS D 1 6 ? 6.732 -14.966 1.960 1.00 42.80 6 HIS D N 1
ATOM 5625 C CA . HIS D 1 6 ? 5.415 -14.614 1.428 1.00 38.46 6 HIS D CA 1
ATOM 5626 C C . HIS D 1 6 ? 4.524 -13.803 2.333 1.00 37.60 6 HIS D C 1
ATOM 5627 O O . HIS D 1 6 ? 3.745 -14.344 3.125 1.00 35.00 6 HIS D O 1
ATOM 5634 N N . LEU D 1 7 ? 4.616 -12.496 2.150 1.00 34.77 7 LEU D N 1
ATOM 5635 C CA . LEU D 1 7 ? 3.876 -11.558 2.943 1.00 34.00 7 LEU D CA 1
ATOM 5636 C C . LEU D 1 7 ? 3.861 -10.227 2.219 1.00 37.37 7 LEU D C 1
ATOM 5637 O O . LEU D 1 7 ? 4.871 -9.528 2.178 1.00 45.27 7 LEU D O 1
ATOM 5642 N N . HIS D 1 8 ? 2.714 -9.885 1.642 1.00 36.18 8 HIS D N 1
ATOM 5643 C CA . HIS D 1 8 ? 2.547 -8.626 0.917 1.00 37.78 8 HIS D CA 1
ATOM 5644 C C . HIS D 1 8 ? 2.578 -7.390 1.812 1.00 38.47 8 HIS D C 1
ATOM 5645 O O . HIS D 1 8 ? 1.640 -7.146 2.561 1.00 37.18 8 HIS D O 1
ATOM 5652 N N . SER D 1 9 ? 3.638 -6.594 1.697 1.00 38.10 9 SER D N 1
ATOM 5653 C CA . SER D 1 9 ? 3.817 -5.391 2.517 1.00 39.08 9 SER D CA 1
ATOM 5654 C C . SER D 1 9 ? 2.957 -4.205 2.126 1.00 36.42 9 SER D C 1
ATOM 5655 O O . SER D 1 9 ? 2.433 -3.503 2.982 1.00 27.65 9 SER D O 1
ATOM 5658 N N . GLU D 1 10 ? 2.846 -3.980 0.825 1.00 37.51 10 GLU D N 1
ATOM 5659 C CA . GLU D 1 10 ? 2.069 -2.886 0.298 1.00 41.70 10 GLU D CA 1
ATOM 5660 C C . GLU D 1 10 ? 0.612 -2.997 0.738 1.00 41.69 10 GLU D C 1
ATOM 5661 O O . GLU D 1 10 ? -0.204 -2.123 0.451 1.00 42.83 10 GLU D O 1
ATOM 5667 N N . GLY D 1 11 ? 0.294 -4.077 1.444 1.00 38.51 11 GLY D N 1
ATOM 5668 C CA . GLY D 1 11 ? -1.059 -4.286 1.925 1.00 35.84 11 GLY D CA 1
ATOM 5669 C C . GLY D 1 11 ? -1.117 -4.343 3.439 1.00 35.56 11 GLY D C 1
ATOM 5670 O O . GLY D 1 11 ? -2.090 -4.816 4.016 1.00 37.39 11 GLY D O 1
ATOM 5671 N N . LEU D 1 12 ? -0.057 -3.875 4.083 1.00 34.37 12 LEU D N 1
ATOM 5672 C CA . LEU D 1 12 ? 0.006 -3.843 5.533 1.00 33.04 12 LEU D CA 1
ATOM 5673 C C . LEU D 1 12 ? 0.275 -2.436 6.037 1.00 35.38 12 LEU D C 1
ATOM 5674 O O . LEU D 1 12 ? 0.949 -1.627 5.384 1.00 35.00 12 LEU D O 1
ATOM 5679 N N . GLY D 1 13 ? -0.259 -2.151 7.213 1.00 35.96 13 GLY D N 1
ATOM 5680 C CA . GLY D 1 13 ? -0.063 -0.847 7.796 1.00 38.49 13 GLY D CA 1
ATOM 5681 C C . GLY D 1 13 ? 1.051 -0.921 8.811 1.00 36.44 13 GLY D C 1
ATOM 5682 O O . GLY D 1 13 ? 1.400 -2.002 9.273 1.00 33.70 13 GLY D O 1
ATOM 5683 N N . PHE D 1 14 ? 1.609 0.231 9.155 1.00 36.00 14 PHE D N 1
ATOM 5684 C CA . PHE D 1 14 ? 2.686 0.296 10.117 1.00 36.53 14 PHE D CA 1
ATOM 5685 C C . PHE D 1 14 ? 2.269 -0.408 11.398 1.00 41.78 14 PHE D C 1
ATOM 5686 O O . PHE D 1 14 ? 3.065 -1.116 12.010 1.00 42.30 14 PHE D O 1
ATOM 5694 N N . SER D 1 15 ? 1.018 -0.198 11.801 1.00 45.37 15 SER D N 1
ATOM 5695 C CA . SER D 1 15 ? 0.470 -0.819 13.001 1.00 45.92 15 SER D CA 1
ATOM 5696 C C . SER D 1 15 ? 0.599 -2.325 12.848 1.00 48.66 15 SER D C 1
ATOM 5697 O O . SER D 1 15 ? 1.262 -2.987 13.650 1.00 51.58 15 SER D O 1
ATOM 5700 N N . GLU D 1 16 ? -0.026 -2.859 11.804 1.00 48.55 16 GLU D N 1
ATOM 5701 C CA . GLU D 1 16 ? 0.019 -4.290 11.532 1.00 46.85 16 GLU D CA 1
ATOM 5702 C C . GLU D 1 16 ? 1.468 -4.776 11.480 1.00 46.67 16 GLU D C 1
ATOM 5703 O O . GLU D 1 16 ? 1.798 -5.854 11.972 1.00 50.13 16 GLU D O 1
ATOM 5709 N N . LEU D 1 17 ? 2.331 -3.969 10.878 1.00 44.90 17 LEU D N 1
ATOM 5710 C CA . LEU D 1 17 ? 3.752 -4.294 10.745 1.00 39.61 17 LEU D CA 1
ATOM 5711 C C . LEU D 1 17 ? 4.424 -4.489 12.114 1.00 39.09 17 LEU D C 1
ATOM 5712 O O . LEU D 1 17 ? 5.118 -5.483 12.351 1.00 31.33 17 LEU D O 1
ATOM 5717 N N . VAL D 1 18 ? 4.212 -3.531 13.006 1.00 35.66 18 VAL D N 1
ATOM 5718 C CA . VAL D 1 18 ? 4.794 -3.604 14.320 1.00 37.23 18 VAL D CA 1
ATOM 5719 C C . VAL D 1 18 ? 4.328 -4.804 15.101 1.00 37.21 18 VAL D C 1
ATOM 5720 O O . VAL D 1 18 ? 5.029 -5.262 15.996 1.00 39.48 18 VAL D O 1
ATOM 5724 N N . LYS D 1 19 ? 3.138 -5.303 14.795 1.00 40.01 19 LYS D N 1
ATOM 5725 C CA . LYS D 1 19 ? 2.614 -6.469 15.520 1.00 46.12 19 LYS D CA 1
ATOM 5726 C C . LYS D 1 19 ? 3.506 -7.656 15.229 1.00 47.61 19 LYS D C 1
ATOM 5727 O O . LYS D 1 19 ? 3.658 -8.569 16.047 1.00 48.98 19 LYS D O 1
ATOM 5733 N N . LEU D 1 20 ? 4.098 -7.626 14.043 1.00 45.70 20 LEU D N 1
ATOM 5734 C CA . LEU D 1 20 ? 4.983 -8.683 13.616 1.00 43.13 20 LEU D CA 1
ATOM 5735 C C . LEU D 1 20 ? 6.239 -8.612 14.466 1.00 47.53 20 LEU D C 1
ATOM 5736 O O . LEU D 1 20 ? 6.630 -9.601 15.075 1.00 49.28 20 LEU D O 1
ATOM 5741 N N . LYS D 1 21 ? 6.842 -7.425 14.521 1.00 52.17 21 LYS D N 1
ATOM 5742 C CA . LYS D 1 21 ? 8.061 -7.181 15.295 1.00 53.92 21 LYS D CA 1
ATOM 5743 C C . LYS D 1 21 ? 7.939 -7.753 16.688 1.00 56.47 21 LYS D C 1
ATOM 5744 O O . LYS D 1 21 ? 8.882 -8.345 17.208 1.00 58.83 21 LYS D O 1
ATOM 5750 N N . GLU D 1 22 ? 6.776 -7.557 17.297 1.00 60.39 22 GLU D N 1
ATOM 5751 C CA . GLU D 1 22 ? 6.536 -8.056 18.641 1.00 62.43 22 GLU D CA 1
ATOM 5752 C C . GLU D 1 22 ? 5.688 -9.307 18.594 1.00 58.26 22 GLU D C 1
ATOM 5753 O O . GLU D 1 22 ? 4.499 -9.270 18.890 1.00 57.04 22 GLU D O 1
ATOM 5759 N N . ASN D 1 23 ? 6.317 -10.411 18.218 1.00 55.18 23 ASN D N 1
ATOM 5760 C CA . ASN D 1 23 ? 5.642 -11.693 18.132 1.00 53.72 23 ASN D CA 1
ATOM 5761 C C . ASN D 1 23 ? 6.623 -12.702 17.594 1.00 50.01 23 ASN D C 1
ATOM 5762 O O . ASN D 1 23 ? 6.318 -13.882 17.469 1.00 48.81 23 ASN D O 1
ATOM 5767 N N . GLY D 1 24 ? 7.817 -12.222 17.284 1.00 48.08 24 GLY D N 1
ATOM 5768 C CA . GLY D 1 24 ? 8.829 -13.104 16.755 1.00 45.80 24 GLY D CA 1
ATOM 5769 C C . GLY D 1 24 ? 9.096 -12.897 15.275 1.00 43.55 24 GLY D C 1
ATOM 5770 O O . GLY D 1 24 ? 10.245 -12.942 14.846 1.00 45.12 24 GLY D O 1
ATOM 5771 N N . ILE D 1 25 ? 8.055 -12.674 14.485 1.00 37.15 25 ILE D N 1
ATOM 5772 C CA . ILE D 1 25 ? 8.252 -12.472 13.065 1.00 33.38 25 ILE D CA 1
ATOM 5773 C C . ILE D 1 25 ? 9.056 -11.206 12.793 1.00 34.70 25 ILE D C 1
ATOM 5774 O O . ILE D 1 25 ? 8.509 -10.181 12.389 1.00 31.52 25 ILE D O 1
ATOM 5779 N N . LYS D 1 26 ? 10.363 -11.276 13.021 1.00 42.28 26 LYS D N 1
ATOM 5780 C CA . LYS D 1 26 ? 11.233 -10.113 12.815 1.00 51.01 26 LYS D CA 1
ATOM 5781 C C . LYS D 1 26 ? 11.958 -10.135 11.459 1.00 54.62 26 LYS D C 1
ATOM 5782 O O . LYS D 1 26 ? 12.823 -9.289 11.180 1.00 57.16 26 LYS D O 1
ATOM 5788 N N . GLU D 1 27 ? 11.578 -11.104 10.623 1.00 54.60 27 GLU D N 1
ATOM 5789 C CA . GLU D 1 27 ? 12.146 -11.295 9.289 1.00 49.23 27 GLU D CA 1
ATOM 5790 C C . GLU D 1 27 ? 11.067 -11.756 8.339 1.00 45.83 27 GLU D C 1
ATOM 5791 O O . GLU D 1 27 ? 10.450 -12.790 8.555 1.00 45.67 27 GLU D O 1
ATOM 5797 N N . VAL D 1 28 ? 10.853 -11.004 7.272 1.00 42.01 28 VAL D N 1
ATOM 5798 C CA . VAL D 1 28 ? 9.819 -11.369 6.328 1.00 42.05 28 VAL D CA 1
ATOM 5799 C C . VAL D 1 28 ? 10.299 -11.207 4.895 1.00 43.71 28 VAL D C 1
ATOM 5800 O O . VAL D 1 28 ? 11.323 -10.575 4.646 1.00 42.43 28 VAL D O 1
ATOM 5804 N N . CYS D 1 29 ? 9.551 -11.792 3.962 1.00 45.48 29 CYS D N 1
ATOM 5805 C CA . CYS D 1 29 ? 9.857 -11.713 2.535 1.00 41.38 29 CYS D CA 1
ATOM 5806 C C . CYS D 1 29 ? 8.617 -11.187 1.810 1.00 41.78 29 CYS D C 1
ATOM 5807 O O . CYS D 1 29 ? 7.666 -11.932 1.584 1.00 41.81 29 CYS D O 1
ATOM 5810 N N . SER D 1 30 ? 8.630 -9.901 1.461 1.00 40.16 30 SER D N 1
ATOM 5811 C CA . SER D 1 30 ? 7.500 -9.284 0.775 1.00 38.83 30 SER D CA 1
ATOM 5812 C C . SER D 1 30 ? 7.624 -9.502 -0.726 1.00 38.87 30 SER D C 1
ATOM 5813 O O . SER D 1 30 ? 8.710 -9.369 -1.287 1.00 42.68 30 SER D O 1
ATOM 5816 N N . LEU D 1 31 ? 6.509 -9.836 -1.371 1.00 37.17 31 LEU D N 1
ATOM 5817 C CA . LEU D 1 31 ? 6.503 -10.087 -2.808 1.00 39.42 31 LEU D CA 1
ATOM 5818 C C . LEU D 1 31 ? 5.716 -9.041 -3.586 1.00 40.86 31 LEU D C 1
ATOM 5819 O O . LEU D 1 31 ? 4.773 -8.459 -3.066 1.00 43.31 31 LEU D O 1
ATOM 5824 N N . ALA D 1 32 ? 6.096 -8.817 -4.841 1.00 40.77 32 ALA D N 1
ATOM 5825 C CA . ALA D 1 32 ? 5.421 -7.836 -5.677 1.00 41.92 32 ALA D CA 1
ATOM 5826 C C . ALA D 1 32 ? 4.047 -8.310 -6.112 1.00 43.91 32 ALA D C 1
ATOM 5827 O O . ALA D 1 32 ? 3.863 -9.483 -6.453 1.00 46.46 32 ALA D O 1
ATOM 5829 N N . PHE D 1 33 ? 3.083 -7.392 -6.116 1.00 42.68 33 PHE D N 1
ATOM 5830 C CA . PHE D 1 33 ? 1.731 -7.740 -6.532 1.00 43.29 33 PHE D CA 1
ATOM 5831 C C . PHE D 1 33 ? 0.833 -6.519 -6.632 1.00 40.77 33 PHE D C 1
ATOM 5832 O O . PHE D 1 33 ? 0.724 -5.746 -5.688 1.00 38.89 33 PHE D O 1
ATOM 5840 N N . PHE D 1 34 ? 0.192 -6.351 -7.784 1.00 39.93 34 PHE D N 1
ATOM 5841 C CA . PHE D 1 34 ? -0.701 -5.222 -7.986 1.00 39.61 34 PHE D CA 1
ATOM 5842 C C . PHE D 1 34 ? -2.152 -5.699 -7.960 1.00 40.42 34 PHE D C 1
ATOM 5843 O O . PHE D 1 34 ? -2.597 -6.387 -8.879 1.00 41.37 34 PHE D O 1
ATOM 5851 N N . PRO D 1 35 ? -2.920 -5.300 -6.928 1.00 40.31 35 PRO D N 1
ATOM 5852 C CA . PRO D 1 35 ? -4.328 -5.681 -6.746 1.00 40.64 35 PRO D CA 1
ATOM 5853 C C . PRO D 1 35 ? -5.286 -5.364 -7.893 1.00 41.28 35 PRO D C 1
ATOM 5854 O O . PRO D 1 35 ? -6.505 -5.400 -7.722 1.00 38.04 35 PRO D O 1
ATOM 5858 N N . VAL D 1 36 ? -4.729 -5.058 -9.061 1.00 41.11 36 VAL D N 1
ATOM 5859 C CA . VAL D 1 36 ? -5.521 -4.752 -10.250 1.00 39.65 36 VAL D CA 1
ATOM 5860 C C . VAL D 1 36 ? -4.617 -4.966 -11.478 1.00 41.67 36 VAL D C 1
ATOM 5861 O O . VAL D 1 36 ? -3.409 -4.760 -11.387 1.00 47.91 36 VAL D O 1
ATOM 5865 N N . LYS D 1 37 ? -5.183 -5.422 -12.600 1.00 42.90 37 LYS D N 1
ATOM 5866 C CA . LYS D 1 37 ? -4.388 -5.671 -13.813 1.00 44.52 37 LYS D CA 1
ATOM 5867 C C . LYS D 1 37 ? -3.904 -4.380 -14.467 1.00 43.55 37 LYS D C 1
ATOM 5868 O O . LYS D 1 37 ? -4.695 -3.529 -14.854 1.00 42.80 37 LYS D O 1
ATOM 5874 N N . PRO D 1 38 ? -2.583 -4.224 -14.595 1.00 43.48 38 PRO D N 1
ATOM 5875 C CA . PRO D 1 38 ? -1.939 -3.053 -15.190 1.00 45.96 38 PRO D CA 1
ATOM 5876 C C . PRO D 1 38 ? -2.409 -2.718 -16.593 1.00 47.81 38 PRO D C 1
ATOM 5877 O O . PRO D 1 38 ? -2.808 -3.594 -17.355 1.00 50.65 38 PRO D O 1
ATOM 5881 N N . LYS D 1 39 ? -2.356 -1.434 -16.918 1.00 49.49 39 LYS D N 1
ATOM 5882 C CA . LYS D 1 39 ? -2.764 -0.949 -18.222 1.00 51.37 39 LYS D CA 1
ATOM 5883 C C . LYS D 1 39 ? -1.487 -0.772 -19.036 1.00 51.04 39 LYS D C 1
ATOM 5884 O O . LYS D 1 39 ? -1.502 -0.781 -20.268 1.00 51.08 39 LYS D O 1
ATOM 5890 N N . TYR D 1 40 ? -0.376 -0.634 -18.325 1.00 48.88 40 TYR D N 1
ATOM 5891 C CA . TYR D 1 40 ? 0.926 -0.456 -18.951 1.00 48.63 40 TYR D CA 1
ATOM 5892 C C . TYR D 1 40 ? 1.941 -1.315 -18.202 1.00 49.15 40 TYR D C 1
ATOM 5893 O O . TYR D 1 40 ? 1.879 -1.421 -16.976 1.00 51.71 40 TYR D O 1
ATOM 5902 N N . PRO D 1 41 ? 2.887 -1.942 -18.929 1.00 47.40 41 PRO D N 1
ATOM 5903 C CA . PRO D 1 41 ? 3.908 -2.793 -18.309 1.00 45.61 41 PRO D CA 1
ATOM 5904 C C . PRO D 1 41 ? 4.894 -2.018 -17.438 1.00 46.70 41 PRO D C 1
ATOM 5905 O O . PRO D 1 41 ? 5.499 -2.578 -16.525 1.00 43.94 41 PRO D O 1
ATOM 5909 N N . GLN D 1 42 ? 5.044 -0.728 -17.725 1.00 47.63 42 GLN D N 1
ATOM 5910 C CA . GLN D 1 42 ? 5.958 0.124 -16.975 1.00 49.60 42 GLN D CA 1
ATOM 5911 C C . GLN D 1 42 ? 5.510 0.361 -15.539 1.00 49.85 42 GLN D C 1
ATOM 5912 O O . GLN D 1 42 ? 6.319 0.646 -14.651 1.00 48.97 42 GLN D O 1
ATOM 5918 N N . THR D 1 43 ? 4.216 0.259 -15.311 1.00 47.68 43 THR D N 1
ATOM 5919 C CA . THR D 1 43 ? 3.710 0.451 -13.979 1.00 49.40 43 THR D CA 1
ATOM 5920 C C . THR D 1 43 ? 4.450 -0.491 -13.044 1.00 50.11 43 THR D C 1
ATOM 5921 O O . THR D 1 43 ? 4.998 -0.065 -12.028 1.00 49.22 43 THR D O 1
ATOM 5933 N N . ILE D 1 45 ? 7.284 -1.734 -13.015 1.00 45.82 45 ILE D N 1
ATOM 5934 C CA . ILE D 1 45 ? 8.605 -1.243 -12.679 1.00 40.48 45 ILE D CA 1
ATOM 5935 C C . ILE D 1 45 ? 8.550 -0.352 -11.454 1.00 42.38 45 ILE D C 1
ATOM 5936 O O . ILE D 1 45 ? 9.312 -0.542 -10.513 1.00 46.37 45 ILE D O 1
ATOM 5941 N N . ASP D 1 46 ? 7.642 0.616 -11.471 1.00 41.66 46 ASP D N 1
ATOM 5942 C CA . ASP D 1 46 ? 7.483 1.540 -10.356 1.00 41.03 46 ASP D CA 1
ATOM 5943 C C . ASP D 1 46 ? 7.035 0.806 -9.090 1.00 37.89 46 ASP D C 1
ATOM 5944 O O . ASP D 1 46 ? 7.507 1.097 -7.995 1.00 32.86 46 ASP D O 1
ATOM 5949 N N . VAL D 1 47 ? 6.131 -0.153 -9.240 1.00 37.39 47 VAL D N 1
ATOM 5950 C CA . VAL D 1 47 ? 5.667 -0.911 -8.095 1.00 33.68 47 VAL D CA 1
ATOM 5951 C C . VAL D 1 47 ? 6.880 -1.614 -7.534 1.00 33.14 47 VAL D C 1
ATOM 5952 O O . VAL D 1 47 ? 6.919 -1.949 -6.358 1.00 37.92 47 VAL D O 1
ATOM 5956 N N . PHE D 1 48 ? 7.862 -1.861 -8.393 1.00 31.09 48 PHE D N 1
ATOM 5957 C CA . PHE D 1 48 ? 9.096 -2.510 -7.966 1.00 35.19 48 PHE D CA 1
ATOM 5958 C C . PHE D 1 48 ? 9.959 -1.503 -7.229 1.00 37.91 48 PHE D C 1
ATOM 5959 O O . PHE D 1 48 ? 10.521 -1.793 -6.167 1.00 35.59 48 PHE D O 1
ATOM 5967 N N . ARG D 1 49 ? 10.066 -0.318 -7.826 1.00 41.25 49 ARG D N 1
ATOM 5968 C CA . ARG D 1 49 ? 10.842 0.777 -7.260 1.00 40.72 49 ARG D CA 1
ATOM 5969 C C . ARG D 1 49 ? 10.332 1.014 -5.848 1.00 39.07 49 ARG D C 1
ATOM 5970 O O . ARG D 1 49 ? 11.101 1.109 -4.895 1.00 40.29 49 ARG D O 1
ATOM 5978 N N . LYS D 1 50 ? 9.018 1.099 -5.719 1.00 34.80 50 LYS D N 1
ATOM 5979 C CA . LYS D 1 50 ? 8.426 1.319 -4.425 1.00 31.28 50 LYS D CA 1
ATOM 5980 C C . LYS D 1 50 ? 8.745 0.158 -3.502 1.00 32.30 50 LYS D C 1
ATOM 5981 O O . LYS D 1 50 ? 9.077 0.354 -2.336 1.00 35.73 50 LYS D O 1
ATOM 5987 N N . LEU D 1 51 ? 8.670 -1.055 -4.039 1.00 36.00 51 LEU D N 1
ATOM 5988 C CA . LEU D 1 51 ? 8.902 -2.281 -3.267 1.00 34.88 51 LEU D CA 1
ATOM 5989 C C . LEU D 1 51 ? 10.337 -2.557 -2.817 1.00 34.44 51 LEU D C 1
ATOM 5990 O O . LEU D 1 51 ? 10.547 -3.312 -1.875 1.00 34.82 51 LEU D O 1
ATOM 5995 N N . THR D 1 52 ? 11.328 -1.955 -3.457 1.00 34.98 52 THR D N 1
ATOM 5996 C CA . THR D 1 52 ? 12.698 -2.237 -3.055 1.00 34.74 52 THR D CA 1
ATOM 5997 C C . THR D 1 52 ? 13.498 -1.013 -2.592 1.00 32.46 52 THR D C 1
ATOM 5998 O O . THR D 1 52 ? 14.646 -1.149 -2.182 1.00 28.35 52 THR D O 1
ATOM 6002 N N . GLU D 1 53 ? 12.890 0.169 -2.657 1.00 33.70 53 GLU D N 1
ATOM 6003 C CA . GLU D 1 53 ? 13.562 1.402 -2.252 1.00 38.89 53 GLU D CA 1
ATOM 6004 C C . GLU D 1 53 ? 12.802 2.154 -1.168 1.00 40.48 53 GLU D C 1
ATOM 6005 O O . GLU D 1 53 ? 13.321 3.114 -0.594 1.00 38.74 53 GLU D O 1
ATOM 6011 N N . PHE D 1 54 ? 11.569 1.726 -0.905 1.00 38.35 54 PHE D N 1
ATOM 6012 C CA . PHE D 1 54 ? 10.727 2.359 0.103 1.00 33.63 54 PHE D CA 1
ATOM 6013 C C . PHE D 1 54 ? 10.223 1.371 1.130 1.00 34.49 54 PHE D C 1
ATOM 6014 O O . PHE D 1 54 ? 10.286 1.623 2.325 1.00 34.47 54 PHE D O 1
ATOM 6022 N N . GLU D 1 55 ? 9.726 0.238 0.661 1.00 34.83 55 GLU D N 1
ATOM 6023 C CA . GLU D 1 55 ? 9.183 -0.742 1.571 1.00 36.30 55 GLU D CA 1
ATOM 6024 C C . GLU D 1 55 ? 10.165 -1.254 2.613 1.00 34.55 55 GLU D C 1
ATOM 6025 O O . GLU D 1 55 ? 9.827 -1.317 3.794 1.00 34.51 55 GLU D O 1
ATOM 6031 N N . PRO D 1 56 ? 11.394 -1.611 2.207 1.00 34.80 56 PRO D N 1
ATOM 6032 C CA . PRO D 1 56 ? 12.351 -2.105 3.204 1.00 35.09 56 PRO D CA 1
ATOM 6033 C C . PRO D 1 56 ? 12.581 -1.136 4.387 1.00 35.31 56 PRO D C 1
ATOM 6034 O O . PRO D 1 56 ? 12.762 -1.576 5.522 1.00 32.08 56 PRO D O 1
ATOM 6038 N N . LEU D 1 57 ? 12.557 0.173 4.118 1.00 35.03 57 LEU D N 1
ATOM 6039 C CA . LEU D 1 57 ? 12.735 1.204 5.158 1.00 33.86 57 LEU D CA 1
ATOM 6040 C C . LEU D 1 57 ? 11.506 1.241 6.049 1.00 34.19 57 LEU D C 1
ATOM 6041 O O . LEU D 1 57 ? 11.591 1.227 7.274 1.00 34.08 57 LEU D O 1
ATOM 6046 N N . ARG D 1 58 ? 10.358 1.324 5.391 1.00 32.86 58 ARG D N 1
ATOM 6047 C CA . ARG D 1 58 ? 9.075 1.359 6.053 1.00 28.80 58 ARG D CA 1
ATOM 6048 C C . ARG D 1 58 ? 8.958 0.188 7.017 1.00 30.27 58 ARG D C 1
ATOM 6049 O O . ARG D 1 58 ? 8.324 0.296 8.056 1.00 26.54 58 ARG D O 1
ATOM 6057 N N . CYS D 1 59 ? 9.582 -0.929 6.666 1.00 34.93 59 CYS D N 1
ATOM 6058 C CA . CYS D 1 59 ? 9.541 -2.107 7.503 1.00 40.48 59 CYS D CA 1
ATOM 6059 C C . CYS D 1 59 ? 10.558 -2.074 8.628 1.00 44.34 59 CYS D C 1
ATOM 6060 O O . CYS D 1 59 ? 10.193 -2.264 9.781 1.00 47.71 59 CYS D O 1
ATOM 6063 N N . GLU D 1 60 ? 11.831 -1.841 8.309 1.00 51.77 60 GLU D N 1
ATOM 6064 C CA . GLU D 1 60 ? 12.883 -1.815 9.343 1.00 53.60 60 GLU D CA 1
ATOM 6065 C C . GLU D 1 60 ? 12.631 -0.721 10.361 1.00 51.81 60 GLU D C 1
ATOM 6066 O O . GLU D 1 60 ? 13.122 -0.775 11.486 1.00 51.23 60 GLU D O 1
ATOM 6072 N N . ALA D 1 61 ? 11.861 0.278 9.957 1.00 52.31 61 ALA D N 1
ATOM 6073 C CA . ALA D 1 61 ? 11.540 1.371 10.852 1.00 50.11 61 ALA D CA 1
ATOM 6074 C C . ALA D 1 61 ? 10.557 0.877 11.914 1.00 49.30 61 ALA D C 1
ATOM 6075 O O . ALA D 1 61 ? 10.382 1.526 12.943 1.00 50.69 61 ALA D O 1
ATOM 6077 N N . ALA D 1 62 ? 9.930 -0.275 11.661 1.00 46.65 62 ALA D N 1
ATOM 6078 C CA . ALA D 1 62 ? 8.962 -0.867 12.584 1.00 39.68 62 ALA D CA 1
ATOM 6079 C C . ALA D 1 62 ? 9.612 -1.986 13.350 1.00 37.13 62 ALA D C 1
ATOM 6080 O O . ALA D 1 62 ? 9.020 -2.538 14.269 1.00 38.25 62 ALA D O 1
ATOM 6082 N N . GLY D 1 63 ? 10.827 -2.328 12.941 1.00 36.60 63 GLY D N 1
ATOM 6083 C CA . GLY D 1 63 ? 11.570 -3.386 13.599 1.00 35.39 63 GLY D CA 1
ATOM 6084 C C . GLY D 1 63 ? 11.580 -4.703 12.854 1.00 36.75 63 GLY D C 1
ATOM 6085 O O . GLY D 1 63 ? 11.762 -5.732 13.478 1.00 41.18 63 GLY D O 1
ATOM 6086 N N . VAL D 1 64 ? 11.390 -4.686 11.536 1.00 39.34 64 VAL D N 1
ATOM 6087 C CA . VAL D 1 64 ? 11.383 -5.918 10.748 1.00 42.56 64 VAL D CA 1
ATOM 6088 C C . VAL D 1 64 ? 12.260 -5.811 9.491 1.00 44.09 64 VAL D C 1
ATOM 6089 O O . VAL D 1 64 ? 12.136 -4.870 8.702 1.00 42.04 64 VAL D O 1
ATOM 6093 N N . LYS D 1 65 ? 13.153 -6.783 9.322 1.00 44.33 65 LYS D N 1
ATOM 6094 C CA . LYS D 1 65 ? 14.052 -6.833 8.176 1.00 44.07 65 LYS D CA 1
ATOM 6095 C C . LYS D 1 65 ? 13.306 -7.504 7.035 1.00 44.47 65 LYS D C 1
ATOM 6096 O O . LYS D 1 65 ? 13.174 -8.727 6.996 1.00 41.12 65 LYS D O 1
ATOM 6110 N N . HIS D 1 67 ? 12.750 -8.716 3.182 1.00 37.48 67 HIS D N 1
ATOM 6111 C CA . HIS D 1 67 ? 13.511 -9.132 2.006 1.00 33.89 67 HIS D CA 1
ATOM 6112 C C . HIS D 1 67 ? 12.514 -9.066 0.847 1.00 32.62 67 HIS D C 1
ATOM 6113 O O . HIS D 1 67 ? 11.641 -9.919 0.708 1.00 36.59 67 HIS D O 1
ATOM 6120 N N . PRO D 1 68 ? 12.635 -8.031 0.001 1.00 31.16 68 PRO D N 1
ATOM 6121 C CA . PRO D 1 68 ? 11.764 -7.805 -1.154 1.00 29.73 68 PRO D CA 1
ATOM 6122 C C . PRO D 1 68 ? 11.901 -8.893 -2.209 1.00 29.98 68 PRO D C 1
ATOM 6123 O O . PRO D 1 68 ? 12.939 -9.540 -2.315 1.00 30.97 68 PRO D O 1
ATOM 6127 N N . ALA D 1 69 ? 10.842 -9.102 -2.980 1.00 27.91 69 ALA D N 1
ATOM 6128 C CA . ALA D 1 69 ? 10.849 -10.084 -4.054 1.00 22.28 69 ALA D CA 1
ATOM 6129 C C . ALA D 1 69 ? 10.093 -9.412 -5.190 1.00 22.55 69 ALA D C 1
ATOM 6130 O O . ALA D 1 69 ? 9.092 -8.750 -4.948 1.00 22.17 69 ALA D O 1
ATOM 6132 N N . VAL D 1 70 ? 10.578 -9.558 -6.418 1.00 23.44 70 VAL D N 1
ATOM 6133 C CA . VAL D 1 70 ? 9.939 -8.916 -7.565 1.00 27.60 70 VAL D CA 1
ATOM 6134 C C . VAL D 1 70 ? 9.476 -9.914 -8.625 1.00 28.94 70 VAL D C 1
ATOM 6135 O O . VAL D 1 70 ? 9.994 -11.023 -8.705 1.00 32.05 70 VAL D O 1
ATOM 6139 N N . GLY D 1 71 ? 8.496 -9.530 -9.433 1.00 30.43 71 GLY D N 1
ATOM 6140 C CA . GLY D 1 71 ? 8.013 -10.438 -10.459 1.00 33.38 71 GLY D CA 1
ATOM 6141 C C . GLY D 1 71 ? 6.668 -9.990 -10.983 1.00 32.36 71 GLY D C 1
ATOM 6142 O O . GLY D 1 71 ? 6.252 -8.857 -10.748 1.00 24.44 71 GLY D O 1
ATOM 6143 N N . ILE D 1 72 ? 5.979 -10.868 -11.700 1.00 34.79 72 ILE D N 1
ATOM 6144 C CA . ILE D 1 72 ? 4.673 -10.513 -12.227 1.00 36.88 72 ILE D CA 1
ATOM 6145 C C . ILE D 1 72 ? 3.610 -11.590 -11.962 1.00 35.69 72 ILE D C 1
ATOM 6146 O O . ILE D 1 72 ? 3.617 -12.671 -12.557 1.00 34.97 72 ILE D O 1
ATOM 6151 N N . HIS D 1 73 ? 2.704 -11.278 -11.041 1.00 34.72 73 HIS D N 1
ATOM 6152 C CA . HIS D 1 73 ? 1.629 -12.177 -10.660 1.00 34.76 73 HIS D CA 1
ATOM 6153 C C . HIS D 1 73 ? 0.746 -12.411 -11.861 1.00 37.05 73 HIS D C 1
ATOM 6154 O O . HIS D 1 73 ? 0.543 -11.514 -12.669 1.00 41.24 73 HIS D O 1
ATOM 6161 N N . PRO D 1 74 ? 0.191 -13.620 -11.990 1.00 39.48 74 PRO D N 1
ATOM 6162 C CA . PRO D 1 74 ? -0.684 -13.962 -13.117 1.00 40.17 74 PRO D CA 1
ATOM 6163 C C . PRO D 1 74 ? -1.984 -13.155 -13.212 1.00 41.95 74 PRO D C 1
ATOM 6164 O O . PRO D 1 74 ? -2.495 -12.942 -14.304 1.00 41.39 74 PRO D O 1
ATOM 6168 N N . ARG D 1 75 ? -2.512 -12.704 -12.078 1.00 43.56 75 ARG D N 1
ATOM 6169 C CA . ARG D 1 75 ? -3.754 -11.943 -12.080 1.00 45.18 75 ARG D CA 1
ATOM 6170 C C . ARG D 1 75 ? -3.544 -10.469 -12.414 1.00 43.52 75 ARG D C 1
ATOM 6171 O O . ARG D 1 75 ? -4.471 -9.663 -12.303 1.00 41.37 75 ARG D O 1
ATOM 6179 N N . CYS D 1 76 ? -2.328 -10.116 -12.812 1.00 39.15 76 CYS D N 1
ATOM 6180 C CA . CYS D 1 76 ? -2.028 -8.740 -13.156 1.00 43.06 76 CYS D CA 1
ATOM 6181 C C . CYS D 1 76 ? -0.914 -8.673 -14.190 1.00 44.41 76 CYS D C 1
ATOM 6182 O O . CYS D 1 76 ? 0.098 -7.992 -14.013 1.00 42.29 76 CYS D O 1
ATOM 6185 N N . ILE D 1 77 ? -1.125 -9.399 -15.280 1.00 47.08 77 ILE D N 1
ATOM 6186 C CA . ILE D 1 77 ? -0.183 -9.458 -16.389 1.00 47.77 77 ILE D CA 1
ATOM 6187 C C . ILE D 1 77 ? -0.478 -8.310 -17.351 1.00 46.93 77 ILE D C 1
ATOM 6188 O O . ILE D 1 77 ? -1.480 -8.325 -18.069 1.00 45.20 77 ILE D O 1
ATOM 6193 N N . PRO D 1 78 ? 0.384 -7.285 -17.359 1.00 47.40 78 PRO D N 1
ATOM 6194 C CA . PRO D 1 78 ? 0.223 -6.125 -18.237 1.00 47.89 78 PRO D CA 1
ATOM 6195 C C . PRO D 1 78 ? 0.397 -6.574 -19.683 1.00 49.64 78 PRO D C 1
ATOM 6196 O O . PRO D 1 78 ? 0.956 -7.640 -19.944 1.00 50.63 78 PRO D O 1
ATOM 6200 N N . PRO D 1 79 ? -0.067 -5.764 -20.644 1.00 51.21 79 PRO D N 1
ATOM 6201 C CA . PRO D 1 79 ? 0.058 -6.139 -22.052 1.00 54.16 79 PRO D CA 1
ATOM 6202 C C . PRO D 1 79 ? 1.462 -6.524 -22.471 1.00 55.91 79 PRO D C 1
ATOM 6203 O O . PRO D 1 79 ? 1.779 -7.707 -22.617 1.00 58.22 79 PRO D O 1
ATOM 6207 N N . ASP D 1 80 ? 2.307 -5.523 -22.658 1.00 50.69 80 ASP D N 1
ATOM 6208 C CA . ASP D 1 80 ? 3.658 -5.778 -23.087 1.00 48.78 80 ASP D CA 1
ATOM 6209 C C . ASP D 1 80 ? 4.528 -6.288 -21.945 1.00 48.13 80 ASP D C 1
ATOM 6210 O O . ASP D 1 80 ? 5.536 -5.676 -21.611 1.00 47.07 80 ASP D O 1
ATOM 6215 N N . TYR D 1 81 ? 4.146 -7.428 -21.369 1.00 49.70 81 TYR D N 1
ATOM 6216 C CA . TYR D 1 81 ? 4.876 -8.013 -20.242 1.00 50.42 81 TYR D CA 1
ATOM 6217 C C . TYR D 1 81 ? 6.353 -8.194 -20.563 1.00 52.60 81 TYR D C 1
ATOM 6218 O O . TYR D 1 81 ? 7.187 -8.392 -19.670 1.00 52.53 81 TYR D O 1
ATOM 6227 N N . GLU D 1 82 ? 6.654 -8.136 -21.853 1.00 52.08 82 GLU D N 1
ATOM 6228 C CA . GLU D 1 82 ? 8.012 -8.272 -22.350 1.00 52.45 82 GLU D CA 1
ATOM 6229 C C . GLU D 1 82 ? 8.803 -7.104 -21.753 1.00 47.03 82 GLU D C 1
ATOM 6230 O O . GLU D 1 82 ? 9.954 -7.243 -21.330 1.00 43.34 82 GLU D O 1
ATOM 6236 N N . PHE D 1 83 ? 8.149 -5.954 -21.700 1.00 42.29 83 PHE D N 1
ATOM 6237 C CA . PHE D 1 83 ? 8.770 -4.754 -21.178 1.00 43.45 83 PHE D CA 1
ATOM 6238 C C . PHE D 1 83 ? 9.208 -4.867 -19.713 1.00 43.16 83 PHE D C 1
ATOM 6239 O O . PHE D 1 83 ? 10.155 -4.200 -19.295 1.00 43.24 83 PHE D O 1
ATOM 6247 N N . VAL D 1 84 ? 8.532 -5.709 -18.937 1.00 42.06 84 VAL D N 1
ATOM 6248 C CA . VAL D 1 84 ? 8.864 -5.869 -17.523 1.00 41.28 84 VAL D CA 1
ATOM 6249 C C . VAL D 1 84 ? 10.031 -6.832 -17.281 1.00 45.99 84 VAL D C 1
ATOM 6250 O O . VAL D 1 84 ? 10.682 -6.767 -16.242 1.00 45.66 84 VAL D O 1
ATOM 6254 N N . LEU D 1 85 ? 10.289 -7.725 -18.234 1.00 48.88 85 LEU D N 1
ATOM 6255 C CA . LEU D 1 85 ? 11.388 -8.683 -18.121 1.00 49.24 85 LEU D CA 1
ATOM 6256 C C . LEU D 1 85 ? 12.719 -8.032 -18.493 1.00 52.79 85 LEU D C 1
ATOM 6257 O O . LEU D 1 85 ? 13.784 -8.499 -18.087 1.00 52.42 85 LEU D O 1
ATOM 6262 N N . GLY D 1 86 ? 12.654 -6.959 -19.281 1.00 56.17 86 GLY D N 1
ATOM 6263 C CA . GLY D 1 86 ? 13.861 -6.246 -19.677 1.00 54.72 86 GLY D CA 1
ATOM 6264 C C . GLY D 1 86 ? 14.485 -5.569 -18.465 1.00 54.27 86 GLY D C 1
ATOM 6265 O O . GLY D 1 86 ? 15.662 -5.782 -18.151 1.00 52.21 86 GLY D O 1
ATOM 6266 N N . TYR D 1 87 ? 13.686 -4.752 -17.779 1.00 52.07 87 TYR D N 1
ATOM 6267 C CA . TYR D 1 87 ? 14.122 -4.047 -16.568 1.00 49.55 87 TYR D CA 1
ATOM 6268 C C . TYR D 1 87 ? 14.651 -5.056 -15.562 1.00 46.84 87 TYR D C 1
ATOM 6269 O O . TYR D 1 87 ? 15.608 -4.800 -14.837 1.00 41.42 87 TYR D O 1
ATOM 6278 N N . LEU D 1 88 ? 13.996 -6.207 -15.523 1.00 49.03 88 LEU D N 1
ATOM 6279 C CA . LEU D 1 88 ? 14.379 -7.268 -14.619 1.00 49.31 88 LEU D CA 1
ATOM 6280 C C . LEU D 1 88 ? 15.747 -7.819 -14.963 1.00 48.07 88 LEU D C 1
ATOM 6281 O O . LEU D 1 88 ? 16.610 -7.908 -14.100 1.00 45.00 88 LEU D O 1
ATOM 6286 N N . GLU D 1 89 ? 15.947 -8.171 -16.229 1.00 50.08 89 GLU D N 1
ATOM 6287 C CA . GLU D 1 89 ? 17.210 -8.751 -16.654 1.00 57.64 89 GLU D CA 1
ATOM 6288 C C . GLU D 1 89 ? 18.375 -7.802 -16.446 1.00 61.57 89 GLU D C 1
ATOM 6289 O O . GLU D 1 89 ? 19.512 -8.087 -16.830 1.00 61.96 89 GLU D O 1
ATOM 6295 N N . GLU D 1 90 ? 18.088 -6.670 -15.822 1.00 64.75 90 GLU D N 1
ATOM 6296 C CA . GLU D 1 90 ? 19.118 -5.695 -15.539 1.00 67.70 90 GLU D CA 1
ATOM 6297 C C . GLU D 1 90 ? 19.453 -5.691 -14.059 1.00 66.56 90 GLU D C 1
ATOM 6298 O O . GLU D 1 90 ? 20.350 -6.410 -13.635 1.00 69.33 90 GLU D O 1
ATOM 6304 N N . GLY D 1 91 ? 18.725 -4.902 -13.273 1.00 63.92 91 GLY D N 1
ATOM 6305 C CA . GLY D 1 91 ? 18.985 -4.833 -11.841 1.00 62.18 91 GLY D CA 1
ATOM 6306 C C . GLY D 1 91 ? 19.182 -6.182 -11.158 1.00 59.01 91 GLY D C 1
ATOM 6307 O O . GLY D 1 91 ? 18.635 -7.187 -11.601 1.00 60.97 91 GLY D O 1
ATOM 6308 N N . GLU D 1 92 ? 19.962 -6.202 -10.077 1.00 53.23 92 GLU D N 1
ATOM 6309 C CA . GLU D 1 92 ? 20.243 -7.428 -9.327 1.00 48.22 92 GLU D CA 1
ATOM 6310 C C . GLU D 1 92 ? 19.087 -7.695 -8.375 1.00 42.53 92 GLU D C 1
ATOM 6311 O O . GLU D 1 92 ? 18.536 -6.759 -7.809 1.00 43.54 92 GLU D O 1
ATOM 6317 N N . TRP D 1 93 ? 18.715 -8.955 -8.180 1.00 35.20 93 TRP D N 1
ATOM 6318 C CA . TRP D 1 93 ? 17.589 -9.217 -7.300 1.00 34.14 93 TRP D CA 1
ATOM 6319 C C . TRP D 1 93 ? 17.826 -10.270 -6.224 1.00 33.51 93 TRP D C 1
ATOM 6320 O O . TRP D 1 93 ? 18.740 -11.087 -6.344 1.00 33.48 93 TRP D O 1
ATOM 6331 N N . VAL D 1 94 ? 16.991 -10.224 -5.179 1.00 32.03 94 VAL D N 1
ATOM 6332 C CA . VAL D 1 94 ? 17.044 -11.151 -4.044 1.00 33.47 94 VAL D CA 1
ATOM 6333 C C . VAL D 1 94 ? 16.196 -12.400 -4.327 1.00 38.16 94 VAL D C 1
ATOM 6334 O O . VAL D 1 94 ? 16.523 -13.493 -3.861 1.00 42.66 94 VAL D O 1
ATOM 6338 N N . ALA D 1 95 ? 15.108 -12.238 -5.082 1.00 38.24 95 ALA D N 1
ATOM 6339 C CA . ALA D 1 95 ? 14.218 -13.354 -5.419 1.00 37.10 95 ALA D CA 1
ATOM 6340 C C . ALA D 1 95 ? 13.013 -12.885 -6.221 1.00 36.18 95 ALA D C 1
ATOM 6341 O O . ALA D 1 95 ? 12.592 -11.733 -6.125 1.00 35.02 95 ALA D O 1
ATOM 6343 N N . PHE D 1 96 ? 12.456 -13.802 -6.999 1.00 38.07 96 PHE D N 1
ATOM 6344 C CA . PHE D 1 96 ? 11.293 -13.520 -7.821 1.00 38.27 96 PHE D CA 1
ATOM 6345 C C . PHE D 1 96 ? 10.025 -13.918 -7.097 1.00 38.05 96 PHE D C 1
ATOM 6346 O O . PHE D 1 96 ? 9.681 -15.095 -7.023 1.00 36.25 96 PHE D O 1
ATOM 6354 N N . GLY D 1 97 ? 9.326 -12.913 -6.578 1.00 41.65 97 GLY D N 1
ATOM 6355 C CA . GLY D 1 97 ? 8.115 -13.148 -5.817 1.00 44.48 97 GLY D CA 1
ATOM 6356 C C . GLY D 1 97 ? 6.798 -13.053 -6.545 1.00 46.67 97 GLY D C 1
ATOM 6357 O O . GLY D 1 97 ? 6.611 -12.214 -7.427 1.00 45.83 97 GLY D O 1
ATOM 6358 N N . GLU D 1 98 ? 5.883 -13.928 -6.126 1.00 48.73 98 GLU D N 1
ATOM 6359 C CA . GLU D 1 98 ? 4.531 -14.058 -6.668 1.00 48.93 98 GLU D CA 1
ATOM 6360 C C . GLU D 1 98 ? 4.431 -14.213 -8.179 1.00 47.11 98 GLU D C 1
ATOM 6361 O O . GLU D 1 98 ? 4.129 -13.273 -8.913 1.00 46.37 98 GLU D O 1
ATOM 6367 N N . ILE D 1 99 ? 4.689 -15.426 -8.630 1.00 44.94 99 ILE D N 1
ATOM 6368 C CA . ILE D 1 99 ? 4.599 -15.736 -10.030 1.00 46.44 99 ILE D CA 1
ATOM 6369 C C . ILE D 1 99 ? 3.949 -17.120 -10.137 1.00 51.22 99 ILE D C 1
ATOM 6370 O O . ILE D 1 99 ? 4.044 -17.951 -9.218 1.00 47.89 99 ILE D O 1
ATOM 6375 N N . GLY D 1 100 ? 3.250 -17.359 -11.240 1.00 51.89 100 GLY D N 1
ATOM 6376 C CA . GLY D 1 100 ? 2.611 -18.647 -11.405 1.00 50.54 100 GLY D CA 1
ATOM 6377 C C . GLY D 1 100 ? 1.464 -18.651 -12.383 1.00 49.61 100 GLY D C 1
ATOM 6378 O O . GLY D 1 100 ? 1.282 -17.728 -13.182 1.00 42.98 100 GLY D O 1
ATOM 6379 N N . LEU D 1 101 ? 0.696 -19.729 -12.313 1.00 54.66 101 LEU D N 1
ATOM 6380 C CA . LEU D 1 101 ? -0.464 -19.922 -13.163 1.00 57.05 101 LEU D CA 1
ATOM 6381 C C . LEU D 1 101 ? -1.698 -19.779 -12.271 1.00 56.86 101 LEU D C 1
ATOM 6382 O O . LEU D 1 101 ? -1.616 -19.915 -11.045 1.00 54.39 101 LEU D O 1
ATOM 6387 N N . GLU D 1 102 ? -2.832 -19.516 -12.908 1.00 55.30 102 GLU D N 1
ATOM 6388 C CA . GLU D 1 102 ? -4.099 -19.317 -12.228 1.00 57.59 102 GLU D CA 1
ATOM 6389 C C . GLU D 1 102 ? -5.207 -20.013 -13.011 1.00 57.20 102 GLU D C 1
ATOM 6390 O O . GLU D 1 102 ? -5.858 -20.925 -12.517 1.00 58.53 102 GLU D O 1
ATOM 6396 N N . LEU D 1 103 ? -5.416 -19.571 -14.244 1.00 57.69 103 LEU D N 1
ATOM 6397 C CA . LEU D 1 103 ? -6.443 -20.147 -15.099 1.00 57.33 103 LEU D CA 1
ATOM 6398 C C . LEU D 1 103 ? -5.792 -20.987 -16.206 1.00 55.67 103 LEU D C 1
ATOM 6399 O O . LEU D 1 103 ? -6.365 -21.175 -17.273 1.00 56.76 103 LEU D O 1
ATOM 6404 N N . VAL D 1 104 ? -4.593 -21.485 -15.934 1.00 53.61 104 VAL D N 1
ATOM 6405 C CA . VAL D 1 104 ? -3.832 -22.281 -16.884 1.00 52.59 104 VAL D CA 1
ATOM 6406 C C . VAL D 1 104 ? -3.771 -21.677 -18.275 1.00 50.69 104 VAL D C 1
ATOM 6407 O O . VAL D 1 104 ? -3.356 -22.346 -19.214 1.00 52.19 104 VAL D O 1
ATOM 6411 N N . THR D 1 105 ? -4.170 -20.417 -18.410 1.00 50.47 105 THR D N 1
ATOM 6412 C CA . THR D 1 105 ? -4.142 -19.726 -19.704 1.00 52.56 105 THR D CA 1
ATOM 6413 C C . THR D 1 105 ? -2.760 -19.840 -20.324 1.00 55.68 105 THR D C 1
ATOM 6414 O O . THR D 1 105 ? -1.757 -19.926 -19.617 1.00 57.94 105 THR D O 1
ATOM 6418 N N . ASP D 1 106 ? -2.693 -19.829 -21.645 1.00 56.86 106 ASP D N 1
ATOM 6419 C CA . ASP D 1 106 ? -1.395 -19.910 -22.294 1.00 62.04 106 ASP D CA 1
ATOM 6420 C C . ASP D 1 106 ? -0.589 -18.643 -21.963 1.00 62.79 106 ASP D C 1
ATOM 6421 O O . ASP D 1 106 ? 0.645 -18.672 -21.883 1.00 60.27 106 ASP D O 1
ATOM 6426 N N . GLU D 1 107 ? -1.309 -17.537 -21.767 1.00 63.63 107 GLU D N 1
ATOM 6427 C CA . GLU D 1 107 ? -0.712 -16.244 -21.439 1.00 58.43 107 GLU D CA 1
ATOM 6428 C C . GLU D 1 107 ? 0.109 -16.308 -20.169 1.00 52.50 107 GLU D C 1
ATOM 6429 O O . GLU D 1 107 ? 1.176 -15.710 -20.075 1.00 51.12 107 GLU D O 1
ATOM 6435 N N . GLU D 1 108 ? -0.396 -17.027 -19.182 1.00 50.00 108 GLU D N 1
ATOM 6436 C CA . GLU D 1 108 ? 0.330 -17.150 -17.935 1.00 49.90 108 GLU D CA 1
ATOM 6437 C C . GLU D 1 108 ? 1.571 -17.964 -18.225 1.00 49.87 108 GLU D C 1
ATOM 6438 O O . GLU D 1 108 ? 2.682 -17.547 -17.914 1.00 46.70 108 GLU D O 1
ATOM 6444 N N . ILE D 1 109 ? 1.359 -19.129 -18.837 1.00 49.84 109 ILE D N 1
ATOM 6445 C CA . ILE D 1 109 ? 2.438 -20.054 -19.163 1.00 47.08 109 ILE D CA 1
ATOM 6446 C C . ILE D 1 109 ? 3.615 -19.289 -19.736 1.00 46.75 109 ILE D C 1
ATOM 6447 O O . ILE D 1 109 ? 4.761 -19.524 -19.357 1.00 48.40 109 ILE D O 1
ATOM 6452 N N . GLU D 1 110 ? 3.328 -18.366 -20.646 1.00 45.05 110 GLU D N 1
ATOM 6453 C CA . GLU D 1 110 ? 4.379 -17.576 -21.271 1.00 44.56 110 GLU D CA 1
ATOM 6454 C C . GLU D 1 110 ? 4.998 -16.582 -20.292 1.00 43.30 110 GLU D C 1
ATOM 6455 O O . GLU D 1 110 ? 6.217 -16.460 -20.224 1.00 45.88 110 GLU D O 1
ATOM 6461 N N . VAL D 1 111 ? 4.160 -15.879 -19.535 1.00 39.11 111 VAL D N 1
ATOM 6462 C CA . VAL D 1 111 ? 4.646 -14.916 -18.557 1.00 35.45 111 VAL D CA 1
ATOM 6463 C C . V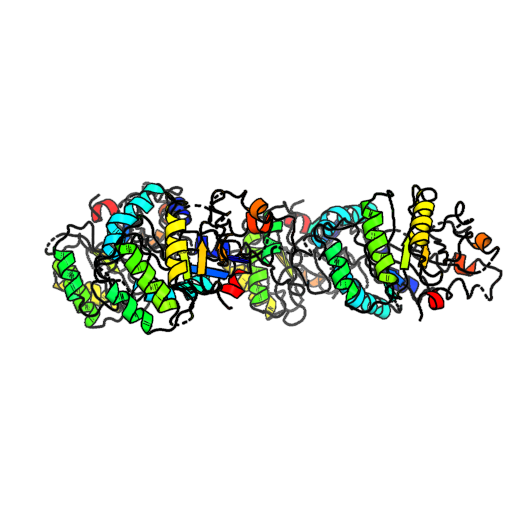AL D 1 111 ? 5.324 -15.677 -17.421 1.00 34.86 111 VAL D C 1
ATOM 6464 O O . VAL D 1 111 ? 6.258 -15.178 -16.803 1.00 36.88 111 VAL D O 1
ATOM 6468 N N . LEU D 1 112 ? 4.853 -16.891 -17.150 1.00 32.48 112 LEU D N 1
ATOM 6469 C CA . LEU D 1 112 ? 5.418 -17.706 -16.075 1.00 30.49 112 LEU D CA 1
ATOM 6470 C C . LEU D 1 112 ? 6.733 -18.321 -16.514 1.00 31.48 112 LEU D C 1
ATOM 6471 O O . LEU D 1 112 ? 7.725 -18.258 -15.793 1.00 28.14 112 LEU D O 1
ATOM 6476 N N . LYS D 1 113 ? 6.725 -18.907 -17.707 1.00 36.69 113 LYS D N 1
ATOM 6477 C CA . LYS D 1 113 ? 7.903 -19.546 -18.260 1.00 40.06 113 LYS D CA 1
ATOM 6478 C C . LYS D 1 113 ? 8.995 -18.520 -18.466 1.00 42.40 113 LYS D C 1
ATOM 6479 O O . LYS D 1 113 ? 10.119 -18.667 -17.967 1.00 42.21 113 LYS D O 1
ATOM 6485 N N . SER D 1 114 ? 8.658 -17.473 -19.206 1.00 46.85 114 SER D N 1
ATOM 6486 C CA . SER D 1 114 ? 9.611 -16.401 -19.487 1.00 53.58 114 SER D CA 1
ATOM 6487 C C . SER D 1 114 ? 10.349 -15.963 -18.225 1.00 55.42 114 SER D C 1
ATOM 6488 O O . SER D 1 114 ? 11.534 -15.628 -18.289 1.00 62.30 114 SER D O 1
ATOM 6491 N N . GLN D 1 115 ? 9.661 -15.970 -17.084 1.00 51.39 115 GLN D N 1
ATOM 6492 C CA . GLN D 1 115 ? 10.300 -15.577 -15.836 1.00 47.07 115 GLN D CA 1
ATOM 6493 C C . GLN D 1 115 ? 11.182 -16.704 -15.278 1.00 48.79 115 GLN D C 1
ATOM 6494 O O . GLN D 1 115 ? 12.399 -16.547 -15.167 1.00 46.26 115 GLN D O 1
ATOM 6500 N N . LEU D 1 116 ? 10.572 -17.836 -14.934 1.00 50.72 116 LEU D N 1
ATOM 6501 C CA . LEU D 1 116 ? 11.322 -18.959 -14.396 1.00 53.28 116 LEU D CA 1
ATOM 6502 C C . LEU D 1 116 ? 12.504 -19.269 -15.288 1.00 57.93 116 LEU D C 1
ATOM 6503 O O . LEU D 1 116 ? 13.539 -19.762 -14.828 1.00 60.82 116 LEU D O 1
ATOM 6508 N N . GLU D 1 117 ? 12.346 -18.989 -16.575 1.00 59.64 117 GLU D N 1
ATOM 6509 C CA . GLU D 1 117 ? 13.421 -19.230 -17.517 1.00 64.04 117 GLU D CA 1
ATOM 6510 C C . GLU D 1 117 ? 14.558 -18.265 -17.185 1.00 61.56 117 GLU D C 1
ATOM 6511 O O . GLU D 1 117 ? 15.663 -18.692 -16.862 1.00 66.17 117 GLU D O 1
ATOM 6517 N N . LEU D 1 118 ? 14.280 -16.967 -17.253 1.00 55.21 118 LEU D N 1
ATOM 6518 C CA . LEU D 1 118 ? 15.283 -15.953 -16.942 1.00 47.77 118 LEU D CA 1
ATOM 6519 C C . LEU D 1 118 ? 15.940 -16.220 -15.588 1.00 46.03 118 LEU D C 1
ATOM 6520 O O . LEU D 1 118 ? 17.149 -16.065 -15.426 1.00 41.80 118 LEU D O 1
ATOM 6525 N N . ALA D 1 119 ? 15.117 -16.613 -14.624 1.00 46.16 119 ALA D N 1
ATOM 6526 C CA . ALA D 1 119 ? 15.561 -16.922 -13.274 1.00 45.57 119 ALA D CA 1
ATOM 6527 C C . ALA D 1 119 ? 16.705 -17.931 -13.279 1.00 43.64 119 ALA D C 1
ATOM 6528 O O . ALA D 1 119 ? 17.611 -17.863 -12.449 1.00 41.73 119 ALA D O 1
ATOM 6530 N N . LYS D 1 120 ? 16.647 -18.873 -14.211 1.00 41.46 120 LYS D N 1
ATOM 6531 C CA . LYS D 1 120 ? 17.676 -19.884 -14.319 1.00 45.85 120 LYS D CA 1
ATOM 6532 C C . LYS D 1 120 ? 18.964 -19.249 -14.835 1.00 48.36 120 LYS D C 1
ATOM 6533 O O . LYS D 1 120 ? 20.050 -19.752 -14.572 1.00 56.72 120 LYS D O 1
ATOM 6539 N N . ARG D 1 121 ? 18.858 -18.145 -15.563 1.00 44.60 121 ARG D N 1
ATOM 6540 C CA . ARG D 1 121 ? 20.054 -17.509 -16.074 1.00 46.82 121 ARG D CA 1
ATOM 6541 C C . ARG D 1 121 ? 20.675 -16.560 -15.071 1.00 47.60 121 ARG D C 1
ATOM 6542 O O . ARG D 1 121 ? 21.806 -16.114 -15.244 1.00 51.62 121 ARG D O 1
ATOM 6558 N N . ASP D 1 123 ? 20.264 -17.293 -11.634 1.00 51.31 123 ASP D N 1
ATOM 6559 C CA . ASP D 1 123 ? 20.371 -18.081 -10.419 1.00 52.45 123 ASP D CA 1
ATOM 6560 C C . ASP D 1 123 ? 19.737 -17.306 -9.251 1.00 48.94 123 ASP D C 1
ATOM 6561 O O . ASP D 1 123 ? 20.390 -16.985 -8.246 1.00 47.51 123 ASP D O 1
ATOM 6566 N N . VAL D 1 124 ? 18.456 -16.982 -9.423 1.00 41.50 124 VAL D N 1
ATOM 6567 C CA . VAL D 1 124 ? 17.687 -16.295 -8.402 1.00 32.40 124 VAL D CA 1
ATOM 6568 C C . VAL D 1 124 ? 16.480 -17.134 -8.094 1.00 26.06 124 VAL D C 1
ATOM 6569 O O . VAL D 1 124 ? 15.838 -17.675 -8.984 1.00 18.58 124 VAL D O 1
ATOM 6573 N N . PRO D 1 125 ? 16.169 -17.271 -6.812 1.00 26.74 125 PRO D N 1
ATOM 6574 C CA . PRO D 1 125 ? 15.021 -18.056 -6.354 1.00 28.47 125 PRO D CA 1
ATOM 6575 C C . PRO D 1 125 ? 13.639 -17.535 -6.824 1.00 28.55 125 PRO D C 1
ATOM 6576 O O . PRO D 1 125 ? 13.484 -16.366 -7.180 1.00 30.59 125 PRO D O 1
ATOM 6580 N N . CYS D 1 126 ? 12.649 -18.422 -6.823 1.00 26.65 126 CYS D N 1
ATOM 6581 C CA . CYS D 1 126 ? 11.287 -18.098 -7.233 1.00 30.46 126 CYS D CA 1
ATOM 6582 C C . CYS D 1 126 ? 10.241 -18.639 -6.250 1.00 33.24 126 CYS D C 1
ATOM 6583 O O . CYS D 1 126 ? 10.348 -19.769 -5.761 1.00 36.01 126 CYS D O 1
ATOM 6586 N N . ILE D 1 127 ? 9.215 -17.845 -5.973 1.00 34.55 127 ILE D N 1
ATOM 6587 C CA . ILE D 1 127 ? 8.157 -18.289 -5.074 1.00 33.39 127 ILE D CA 1
ATOM 6588 C C . ILE D 1 127 ? 6.908 -18.490 -5.934 1.00 37.02 127 ILE D C 1
ATOM 6589 O O . ILE D 1 127 ? 6.084 -17.586 -6.060 1.00 42.52 127 ILE D O 1
ATOM 6594 N N . ILE D 1 128 ? 6.784 -19.662 -6.556 1.00 38.70 128 ILE D N 1
ATOM 6595 C CA . ILE D 1 128 ? 5.612 -19.948 -7.390 1.00 37.68 128 ILE D CA 1
ATOM 6596 C C . ILE D 1 128 ? 4.368 -20.021 -6.524 1.00 37.23 128 ILE D C 1
ATOM 6597 O O . ILE D 1 128 ? 4.392 -20.551 -5.414 1.00 32.75 128 ILE D O 1
ATOM 6602 N N . HIS D 1 129 ? 3.263 -19.512 -7.032 1.00 36.65 129 HIS D N 1
ATOM 6603 C CA . HIS D 1 129 ? 2.057 -19.562 -6.241 1.00 38.71 129 HIS D CA 1
ATOM 6604 C C . HIS D 1 129 ? 1.029 -20.534 -6.803 1.00 39.48 129 HIS D C 1
ATOM 6605 O O . HIS D 1 129 ? 0.773 -20.571 -8.006 1.00 34.29 129 HIS D O 1
ATOM 6612 N N . THR D 1 130 ? 0.456 -21.331 -5.908 1.00 44.87 130 THR D N 1
ATOM 6613 C CA . THR D 1 130 ? -0.542 -22.319 -6.284 1.00 51.64 130 THR D CA 1
ATOM 6614 C C . THR D 1 130 ? -1.968 -21.788 -6.114 1.00 53.53 130 THR D C 1
ATOM 6615 O O . THR D 1 130 ? -2.378 -21.400 -5.015 1.00 53.26 130 THR D O 1
ATOM 6619 N N . PRO D 1 131 ? -2.743 -21.772 -7.214 1.00 53.44 131 PRO D N 1
ATOM 6620 C CA . PRO D 1 131 ? -4.130 -21.291 -7.213 1.00 53.72 131 PRO D CA 1
ATOM 6621 C C . PRO D 1 131 ? -5.018 -21.900 -6.113 1.00 55.19 131 PRO D C 1
ATOM 6622 O O . PRO D 1 131 ? -4.771 -22.998 -5.627 1.00 53.65 131 PRO D O 1
ATOM 6626 N N . ARG D 1 132 ? -6.056 -21.168 -5.731 1.00 54.78 132 ARG D N 1
ATOM 6627 C CA . ARG D 1 132 ? -6.976 -21.630 -4.706 1.00 54.03 132 ARG D CA 1
ATOM 6628 C C . ARG D 1 132 ? -8.090 -22.490 -5.323 1.00 55.15 132 ARG D C 1
ATOM 6629 O O . ARG D 1 132 ? -8.684 -23.350 -4.662 1.00 51.11 132 ARG D O 1
ATOM 6637 N N . GLY D 1 133 ? -8.358 -22.255 -6.601 1.00 57.38 133 GLY D N 1
ATOM 6638 C CA . GLY D 1 133 ? -9.397 -22.997 -7.288 1.00 60.90 133 GLY D CA 1
ATOM 6639 C C . GLY D 1 133 ? -8.986 -24.407 -7.659 1.00 62.27 133 GLY D C 1
ATOM 6640 O O . GLY D 1 133 ? -9.362 -25.366 -6.987 1.00 59.66 133 GLY D O 1
ATOM 6641 N N . ASN D 1 134 ? -8.230 -24.524 -8.748 1.00 65.14 134 ASN D N 1
ATOM 6642 C CA . ASN D 1 134 ? -7.747 -25.812 -9.229 1.00 66.18 134 ASN D CA 1
ATOM 6643 C C . ASN D 1 134 ? -6.366 -26.053 -8.596 1.00 65.70 134 ASN D C 1
ATOM 6644 O O . ASN D 1 134 ? -5.397 -26.385 -9.285 1.00 65.87 134 ASN D O 1
ATOM 6649 N N . LYS D 1 135 ? -6.286 -25.868 -7.280 1.00 60.24 135 LYS D N 1
ATOM 6650 C CA . LYS D 1 135 ? -5.041 -26.062 -6.553 1.00 57.07 135 LYS D CA 1
ATOM 6651 C C . LYS D 1 135 ? -4.433 -27.455 -6.789 1.00 62.39 135 LYS D C 1
ATOM 6652 O O . LYS D 1 135 ? -3.385 -27.775 -6.221 1.00 69.94 135 LYS D O 1
ATOM 6658 N N . LEU D 1 136 ? -5.080 -28.282 -7.621 1.00 63.56 136 LEU D N 1
ATOM 6659 C CA . LEU D 1 136 ? -4.586 -29.640 -7.941 1.00 58.41 136 LEU D CA 1
ATOM 6660 C C . LEU D 1 136 ? -4.432 -29.811 -9.448 1.00 52.03 136 LEU D C 1
ATOM 6661 O O . LEU D 1 136 ? -3.531 -30.493 -9.921 1.00 46.55 136 LEU D O 1
ATOM 6666 N N . LYS D 1 137 ? -5.321 -29.188 -10.200 1.00 50.93 137 LYS D N 1
ATOM 6667 C CA . LYS D 1 137 ? -5.252 -29.297 -11.638 1.00 53.78 137 LYS D CA 1
ATOM 6668 C C . LYS D 1 137 ? -4.217 -28.303 -12.151 1.00 55.10 137 LYS D C 1
ATOM 6669 O O . LYS D 1 137 ? -3.632 -28.487 -13.226 1.00 53.72 137 LYS D O 1
ATOM 6675 N N . ALA D 1 138 ? -3.984 -27.261 -11.352 1.00 52.85 138 ALA D N 1
ATOM 6676 C CA . ALA D 1 138 ? -3.044 -26.195 -11.691 1.00 48.56 138 ALA D CA 1
ATOM 6677 C C . ALA D 1 138 ? -1.589 -26.483 -11.307 1.00 48.03 138 ALA D C 1
ATOM 6678 O O . ALA D 1 138 ? -0.674 -26.300 -12.119 1.00 43.78 138 ALA D O 1
ATOM 6680 N N . THR D 1 139 ? -1.382 -26.923 -10.067 1.00 48.52 139 THR D N 1
ATOM 6681 C CA . THR D 1 139 ? -0.046 -27.240 -9.563 1.00 48.14 139 THR D CA 1
ATOM 6682 C C . THR D 1 139 ? 0.620 -28.310 -10.444 1.00 51.35 139 THR D C 1
ATOM 6683 O O . THR D 1 139 ? 1.845 -28.362 -10.565 1.00 47.44 139 THR D O 1
ATOM 6687 N N . ARG D 1 140 ? -0.197 -29.158 -11.065 1.00 53.65 140 ARG D N 1
ATOM 6688 C CA . ARG D 1 140 ? 0.328 -30.194 -11.935 1.00 50.47 140 ARG D CA 1
ATOM 6689 C C . ARG D 1 140 ? 1.030 -29.472 -13.077 1.00 50.61 140 ARG D C 1
ATOM 6690 O O . ARG D 1 140 ? 2.233 -29.633 -13.275 1.00 53.76 140 ARG D O 1
ATOM 6698 N N . LYS D 1 141 ? 0.282 -28.654 -13.810 1.00 50.38 141 LYS D N 1
ATOM 6699 C CA . LYS D 1 141 ? 0.845 -27.897 -14.932 1.00 53.64 141 LYS D CA 1
ATOM 6700 C C . LYS D 1 141 ? 2.118 -27.148 -14.496 1.00 52.13 141 LYS D C 1
ATOM 6701 O O . LYS D 1 141 ? 3.153 -27.180 -15.168 1.00 49.02 141 LYS D O 1
ATOM 6707 N N . THR D 1 142 ? 2.017 -26.463 -13.365 1.00 48.68 142 THR D N 1
ATOM 6708 C CA . THR D 1 142 ? 3.131 -25.722 -12.809 1.00 44.40 142 THR D CA 1
ATOM 6709 C C . THR D 1 142 ? 4.315 -26.660 -12.633 1.00 43.05 142 THR D C 1
ATOM 6710 O O . THR D 1 142 ? 5.416 -26.410 -13.126 1.00 40.59 142 THR D O 1
ATOM 6714 N N . LEU D 1 143 ? 4.065 -27.743 -11.912 1.00 41.25 143 LEU D N 1
ATOM 6715 C CA . LEU D 1 143 ? 5.083 -28.730 -11.666 1.00 39.63 143 LEU D CA 1
ATOM 6716 C C . LEU D 1 143 ? 5.477 -29.342 -12.997 1.00 41.46 143 LEU D C 1
ATOM 6717 O O . LEU D 1 143 ? 6.533 -29.948 -13.106 1.00 42.88 143 LEU D O 1
ATOM 6722 N N . GLU D 1 144 ? 4.640 -29.183 -14.018 1.00 40.02 144 GLU D N 1
ATOM 6723 C CA . GLU D 1 144 ? 4.993 -29.732 -15.314 1.00 42.32 144 GLU D CA 1
ATOM 6724 C C . GLU D 1 144 ? 5.913 -28.760 -16.056 1.00 45.78 144 GLU D C 1
ATOM 6725 O O . GLU D 1 144 ? 6.918 -29.171 -16.634 1.00 45.81 144 GLU D O 1
ATOM 6731 N N . ILE D 1 145 ? 5.571 -27.472 -16.037 1.00 47.02 145 ILE D N 1
ATOM 6732 C CA . ILE D 1 145 ? 6.371 -26.447 -16.710 1.00 45.18 145 ILE D CA 1
ATOM 6733 C C . ILE D 1 145 ? 7.732 -26.417 -16.021 1.00 43.13 145 ILE D C 1
ATOM 6734 O O . ILE D 1 145 ? 8.790 -26.429 -16.652 1.00 38.56 145 ILE D O 1
ATOM 6739 N N . LEU D 1 146 ? 7.684 -26.389 -14.702 1.00 42.60 146 LEU D N 1
ATOM 6740 C CA . LEU D 1 146 ? 8.889 -26.347 -13.908 1.00 47.13 146 LEU D CA 1
ATOM 6741 C C . LEU D 1 146 ? 9.798 -27.545 -14.213 1.00 49.01 146 LEU D C 1
ATOM 6742 O O . LEU D 1 146 ? 11.018 -27.489 -14.035 1.00 47.52 146 LEU D O 1
ATOM 6747 N N . GLU D 1 147 ? 9.188 -28.627 -14.678 1.00 50.91 147 GLU D N 1
ATOM 6748 C CA . GLU D 1 147 ? 9.895 -29.855 -15.022 1.00 53.59 147 GLU D CA 1
ATOM 6749 C C . GLU D 1 147 ? 10.758 -29.689 -16.264 1.00 54.04 147 GLU D C 1
ATOM 6750 O O . GLU D 1 147 ? 11.971 -29.910 -16.230 1.00 50.26 147 GLU D O 1
ATOM 6756 N N . SER D 1 148 ? 10.103 -29.317 -17.362 1.00 55.64 148 SER D N 1
ATOM 6757 C CA . SER D 1 148 ? 10.766 -29.135 -18.644 1.00 59.87 148 SER D CA 1
ATOM 6758 C C . SER D 1 148 ? 12.028 -28.279 -18.549 1.00 64.08 148 SER D C 1
ATOM 6759 O O . SER D 1 148 ? 13.112 -28.729 -18.934 1.00 65.43 148 SER D O 1
ATOM 6762 N N . LEU D 1 149 ? 11.897 -27.056 -18.029 1.00 64.32 149 LEU D N 1
ATOM 6763 C CA . LEU D 1 149 ? 13.048 -26.161 -17.900 1.00 60.22 149 LEU D CA 1
ATOM 6764 C C . LEU D 1 149 ? 14.174 -26.785 -17.070 1.00 59.81 149 LEU D C 1
ATOM 6765 O O . LEU D 1 149 ? 15.281 -26.244 -17.003 1.00 59.54 149 LEU D O 1
ATOM 6770 N N . ASP D 1 150 ? 13.895 -27.933 -16.463 1.00 58.88 150 ASP D N 1
ATOM 6771 C CA . ASP D 1 150 ? 14.884 -28.599 -15.634 1.00 59.08 150 ASP D CA 1
ATOM 6772 C C . ASP D 1 150 ? 15.318 -27.604 -14.574 1.00 56.36 150 ASP D C 1
ATOM 6773 O O . ASP D 1 150 ? 16.512 -27.396 -14.360 1.00 55.20 150 ASP D O 1
ATOM 6778 N N . PHE D 1 151 ? 14.345 -26.978 -13.922 1.00 54.37 151 PHE D N 1
ATOM 6779 C CA . PHE D 1 151 ? 14.636 -25.995 -12.884 1.00 50.91 151 PHE D CA 1
ATOM 6780 C C . PHE D 1 151 ? 15.247 -26.679 -11.658 1.00 47.82 151 PHE D C 1
ATOM 6781 O O . PHE D 1 151 ? 14.669 -27.627 -11.110 1.00 45.01 151 PHE D O 1
ATOM 6789 N N . PRO D 1 152 ? 16.422 -26.205 -11.210 1.00 43.06 152 PRO D N 1
ATOM 6790 C CA . PRO D 1 152 ? 17.060 -26.813 -10.044 1.00 44.12 152 PRO D CA 1
ATOM 6791 C C . PRO D 1 152 ? 16.174 -26.783 -8.780 1.00 47.79 152 PRO D C 1
ATOM 6792 O O . PRO D 1 152 ? 15.583 -25.752 -8.428 1.00 47.84 152 PRO D O 1
ATOM 6796 N N . ALA D 1 153 ? 16.099 -27.922 -8.098 1.00 46.25 153 ALA D N 1
ATOM 6797 C CA . ALA D 1 153 ? 15.278 -28.060 -6.908 1.00 44.14 153 ALA D CA 1
ATOM 6798 C C . ALA D 1 153 ? 15.714 -27.190 -5.744 1.00 43.11 153 ALA D C 1
ATOM 6799 O O . ALA D 1 153 ? 15.363 -27.452 -4.600 1.00 45.70 153 ALA D O 1
ATOM 6801 N N . ASP D 1 154 ? 16.475 -26.151 -6.026 1.00 42.37 154 ASP D N 1
ATOM 6802 C CA . ASP D 1 154 ? 16.914 -25.269 -4.966 1.00 47.77 154 ASP D CA 1
ATOM 6803 C C . ASP D 1 154 ? 16.747 -23.819 -5.360 1.00 50.31 154 ASP D C 1
ATOM 6804 O O . ASP D 1 154 ? 17.438 -22.932 -4.857 1.00 48.92 154 ASP D O 1
ATOM 6809 N N . LEU D 1 155 ? 15.829 -23.568 -6.273 1.00 48.56 155 LEU D N 1
ATOM 6810 C CA . LEU D 1 155 ? 15.635 -22.208 -6.702 1.00 47.97 155 LEU D CA 1
ATOM 6811 C C . LEU D 1 155 ? 14.158 -21.923 -6.827 1.00 49.81 155 LEU D C 1
ATOM 6812 O O . LEU D 1 155 ? 13.762 -20.860 -7.304 1.00 51.12 155 LEU D O 1
ATOM 6817 N N . ALA D 1 156 ? 13.340 -22.873 -6.390 1.00 46.96 156 ALA D N 1
ATOM 6818 C CA . ALA D 1 156 ? 11.901 -22.711 -6.482 1.00 41.96 156 ALA D CA 1
ATOM 6819 C C . ALA D 1 156 ? 11.202 -23.263 -5.271 1.00 42.01 156 ALA D C 1
ATOM 6820 O O . ALA D 1 156 ? 11.659 -24.212 -4.646 1.00 40.47 156 ALA D O 1
ATOM 6822 N N . VAL D 1 157 ? 10.077 -22.658 -4.941 1.00 43.92 157 VAL D N 1
ATOM 6823 C CA . VAL D 1 157 ? 9.322 -23.097 -3.790 1.00 47.97 157 VAL D CA 1
ATOM 6824 C C . VAL D 1 157 ? 7.859 -23.013 -4.081 1.00 50.42 157 VAL D C 1
ATOM 6825 O O . VAL D 1 157 ? 7.344 -21.921 -4.285 1.00 52.56 157 VAL D O 1
ATOM 6829 N N . ILE D 1 158 ? 7.188 -24.162 -4.088 1.00 52.53 158 ILE D N 1
ATOM 6830 C CA . ILE D 1 158 ? 5.752 -24.201 -4.338 1.00 48.54 158 ILE D CA 1
ATOM 6831 C C . ILE D 1 158 ? 5.093 -23.709 -3.062 1.00 47.01 158 ILE D C 1
ATOM 6832 O O . ILE D 1 158 ? 5.406 -24.171 -1.968 1.00 42.11 158 ILE D O 1
ATOM 6837 N N . ASP D 1 159 ? 4.178 -22.761 -3.214 1.00 49.53 159 ASP D N 1
ATOM 6838 C CA . ASP D 1 159 ? 3.508 -22.178 -2.065 1.00 54.03 159 ASP D CA 1
ATOM 6839 C C . ASP D 1 159 ? 2.010 -22.485 -1.993 1.00 56.53 159 ASP D C 1
ATOM 6840 O O . ASP D 1 159 ? 1.402 -22.885 -2.982 1.00 56.28 159 ASP D O 1
ATOM 6845 N N . HIS D 1 160 ? 1.421 -22.300 -0.813 1.00 58.17 160 HIS D N 1
ATOM 6846 C CA . HIS D 1 160 ? 0.003 -22.565 -0.629 1.00 60.67 160 HIS D CA 1
ATOM 6847 C C . HIS D 1 160 ? -0.235 -24.029 -0.958 1.00 62.43 160 HIS D C 1
ATOM 6848 O O . HIS D 1 160 ? -1.207 -24.393 -1.633 1.00 61.50 160 HIS D O 1
ATOM 6855 N N . VAL D 1 161 ? 0.684 -24.865 -0.489 1.00 66.49 161 VAL D N 1
ATOM 6856 C CA . VAL D 1 161 ? 0.612 -26.308 -0.707 1.00 68.45 161 VAL D CA 1
ATOM 6857 C C . VAL D 1 161 ? -0.479 -26.800 0.248 1.00 69.73 161 VAL D C 1
ATOM 6858 O O . VAL D 1 161 ? -0.240 -26.986 1.436 1.00 68.45 161 VAL D O 1
ATOM 6862 N N . ASN D 1 162 ? -1.683 -27.000 -0.274 1.00 73.65 162 ASN D N 1
ATOM 6863 C CA . ASN D 1 162 ? -2.804 -27.436 0.553 1.00 78.98 162 ASN D CA 1
ATOM 6864 C C . ASN D 1 162 ? -2.713 -28.900 0.986 1.00 80.14 162 ASN D C 1
ATOM 6865 O O . ASN D 1 162 ? -1.954 -29.672 0.409 1.00 82.99 162 ASN D O 1
ATOM 6870 N N . PHE D 1 163 ? -3.487 -29.268 2.006 1.00 79.50 163 PHE D N 1
ATOM 6871 C CA . PHE D 1 163 ? -3.508 -30.633 2.538 1.00 77.81 163 PHE D CA 1
ATOM 6872 C C . PHE D 1 163 ? -3.707 -31.718 1.477 1.00 78.53 163 PHE D C 1
ATOM 6873 O O . PHE D 1 163 ? -3.107 -32.790 1.568 1.00 78.93 163 PHE D O 1
ATOM 6881 N N . GLU D 1 164 ? -4.547 -31.443 0.479 1.00 77.85 164 GLU D N 1
ATOM 6882 C CA . GLU D 1 164 ? -4.828 -32.413 -0.581 1.00 77.01 164 GLU D CA 1
ATOM 6883 C C . GLU D 1 164 ? -4.019 -32.160 -1.840 1.00 70.09 164 GLU D C 1
ATOM 6884 O O . GLU D 1 164 ? -4.566 -32.002 -2.929 1.00 68.96 164 GLU D O 1
ATOM 6890 N N . THR D 1 165 ? -2.707 -32.124 -1.691 1.00 65.51 165 THR D N 1
ATOM 6891 C CA . THR D 1 165 ? -1.843 -31.910 -2.836 1.00 65.59 165 THR D CA 1
ATOM 6892 C C . THR D 1 165 ? -0.393 -31.974 -2.380 1.00 65.56 165 THR D C 1
ATOM 6893 O O . THR D 1 165 ? 0.525 -31.938 -3.201 1.00 62.61 165 THR D O 1
ATOM 6897 N N . LEU D 1 166 ? -0.203 -32.082 -1.064 1.00 63.29 166 LEU D N 1
ATOM 6898 C CA . LEU D 1 166 ? 1.126 -32.168 -0.467 1.00 62.32 166 LEU D CA 1
ATOM 6899 C C . LEU D 1 166 ? 1.868 -33.413 -0.933 1.00 68.00 166 LEU D C 1
ATOM 6900 O O . LEU D 1 166 ? 3.084 -33.510 -0.791 1.00 68.25 166 LEU D O 1
ATOM 6905 N N . ASP D 1 167 ? 1.130 -34.369 -1.484 1.00 74.75 167 ASP D N 1
ATOM 6906 C CA . ASP D 1 167 ? 1.727 -35.600 -1.982 1.00 78.54 167 ASP D CA 1
ATOM 6907 C C . ASP D 1 167 ? 2.282 -35.357 -3.377 1.00 80.38 167 ASP D C 1
ATOM 6908 O O . ASP D 1 167 ? 3.345 -35.869 -3.731 1.00 83.90 167 ASP D O 1
ATOM 6921 N N . VAL D 1 169 ? 3.439 -32.464 -4.853 1.00 74.95 169 VAL D N 1
ATOM 6922 C CA . VAL D 1 169 ? 4.676 -31.704 -4.829 1.00 72.68 169 VAL D CA 1
ATOM 6923 C C . VAL D 1 169 ? 5.813 -32.474 -4.124 1.00 72.85 169 VAL D C 1
ATOM 6924 O O . VAL D 1 169 ? 6.994 -32.198 -4.349 1.00 74.52 169 VAL D O 1
ATOM 6928 N N . LEU D 1 170 ? 5.460 -33.450 -3.289 1.00 70.06 170 LEU D N 1
ATOM 6929 C CA . LEU D 1 170 ? 6.465 -34.260 -2.603 1.00 65.89 170 LEU D CA 1
ATOM 6930 C C . LEU D 1 170 ? 7.176 -35.163 -3.601 1.00 64.62 170 LEU D C 1
ATOM 6931 O O . LEU D 1 170 ? 8.362 -35.451 -3.449 1.00 65.79 170 LEU D O 1
ATOM 6936 N N . GLU D 1 171 ? 6.439 -35.604 -4.618 1.00 63.73 171 GLU D N 1
ATOM 6937 C CA . GLU D 1 171 ? 6.989 -36.446 -5.675 1.00 65.81 171 GLU D CA 1
ATOM 6938 C C . GLU D 1 171 ? 8.063 -35.657 -6.438 1.00 62.97 171 GLU D C 1
ATOM 6939 O O . GLU D 1 171 ? 8.594 -36.116 -7.453 1.00 60.88 171 GLU D O 1
ATOM 6945 N N . THR D 1 172 ? 8.368 -34.461 -5.942 1.00 59.05 172 THR D N 1
ATOM 6946 C CA . THR D 1 172 ? 9.384 -33.618 -6.543 1.00 57.12 172 THR D CA 1
ATOM 6947 C C . THR D 1 172 ? 10.412 -33.280 -5.489 1.00 57.02 172 THR D C 1
ATOM 6948 O O . THR D 1 172 ? 10.282 -33.649 -4.320 1.00 52.78 172 THR D O 1
ATOM 6952 N N . GLU D 1 173 ? 11.424 -32.542 -5.918 1.00 58.31 173 GLU D N 1
ATOM 6953 C CA . GLU D 1 173 ? 12.505 -32.135 -5.041 1.00 61.12 173 GLU D CA 1
ATOM 6954 C C . GLU D 1 173 ? 12.501 -30.633 -4.695 1.00 60.20 173 GLU D C 1
ATOM 6955 O O . GLU D 1 173 ? 13.413 -30.132 -4.027 1.00 59.73 173 GLU D O 1
ATOM 6961 N N . TYR D 1 174 ? 11.475 -29.922 -5.148 1.00 58.47 174 TYR D N 1
ATOM 6962 C CA . TYR D 1 174 ? 11.353 -28.495 -4.876 1.00 54.93 174 TYR D CA 1
ATOM 6963 C C . TYR D 1 174 ? 10.915 -28.263 -3.436 1.00 54.85 174 TYR D C 1
ATOM 6964 O O . TYR D 1 174 ? 10.470 -29.193 -2.755 1.00 54.48 174 TYR D O 1
ATOM 6973 N N . TRP D 1 175 ? 11.051 -27.025 -2.969 1.00 53.55 175 TRP D N 1
ATOM 6974 C CA . TRP D 1 175 ? 10.667 -26.684 -1.607 1.00 46.49 175 TRP D CA 1
ATOM 6975 C C . TRP D 1 175 ? 9.184 -26.452 -1.547 1.00 43.09 175 TRP D C 1
ATOM 6976 O O . TRP D 1 175 ? 8.592 -25.913 -2.475 1.00 42.32 175 TRP D O 1
ATOM 6987 N N . ILE D 1 176 ? 8.588 -26.854 -0.442 1.00 38.26 176 ILE D N 1
ATOM 6988 C CA . ILE D 1 176 ? 7.169 -26.696 -0.286 1.00 39.70 176 ILE D CA 1
ATOM 6989 C C . ILE D 1 176 ? 6.875 -25.599 0.704 1.00 42.85 176 ILE D C 1
ATOM 6990 O O . ILE D 1 176 ? 7.472 -25.545 1.775 1.00 41.51 176 ILE D O 1
ATOM 6995 N N . GLY D 1 177 ? 5.963 -24.709 0.328 1.00 44.27 177 GLY D N 1
ATOM 6996 C CA . GLY D 1 177 ? 5.594 -23.620 1.204 1.00 44.43 177 GLY D CA 1
ATOM 6997 C C . GLY D 1 177 ? 4.285 -23.949 1.886 1.00 48.91 177 GLY D C 1
ATOM 6998 O O . GLY D 1 177 ? 3.303 -24.303 1.229 1.00 48.71 177 GLY D O 1
ATOM 6999 N N . LEU D 1 178 ? 4.271 -23.846 3.211 1.00 50.53 178 LEU D N 1
ATOM 7000 C CA . LEU D 1 178 ? 3.066 -24.125 3.982 1.00 53.40 178 LEU D CA 1
ATOM 7001 C C . LEU D 1 178 ? 2.449 -22.853 4.517 1.00 56.45 178 LEU D C 1
ATOM 7002 O O . LEU D 1 178 ? 2.963 -22.251 5.458 1.00 55.30 178 LEU D O 1
ATOM 7007 N N . THR D 1 179 ? 1.333 -22.463 3.921 1.00 56.91 179 THR D N 1
ATOM 7008 C CA . THR D 1 179 ? 0.637 -21.260 4.325 1.00 58.02 179 THR D CA 1
ATOM 7009 C C . THR D 1 179 ? -0.413 -21.544 5.400 1.00 60.46 179 THR D C 1
ATOM 7010 O O . THR D 1 179 ? -1.307 -22.355 5.188 1.00 61.85 179 THR D O 1
ATOM 7014 N N . VAL D 1 180 ? -0.318 -20.867 6.544 1.00 63.81 180 VAL D N 1
ATOM 7015 C CA . VAL D 1 180 ? -1.251 -21.089 7.650 1.00 64.59 180 VAL D CA 1
ATOM 7016 C C . VAL D 1 180 ? -2.602 -20.379 7.526 1.00 65.31 180 VAL D C 1
ATOM 7017 O O . VAL D 1 180 ? -3.600 -20.835 8.080 1.00 64.94 180 VAL D O 1
ATOM 7021 N N . GLN D 1 181 ? -2.625 -19.262 6.806 1.00 67.56 181 GLN D N 1
ATOM 7022 C CA . GLN D 1 181 ? -3.845 -18.481 6.568 1.00 69.76 181 GLN D CA 1
ATOM 7023 C C . GLN D 1 181 ? -4.494 -17.941 7.829 1.00 68.43 181 GLN D C 1
ATOM 7024 O O . GLN D 1 181 ? -5.334 -17.040 7.760 1.00 64.26 181 GLN D O 1
ATOM 7030 N N . ASP D 1 189 ? -6.157 -25.188 7.615 1.00 58.11 189 ASP D N 1
ATOM 7031 C CA . ASP D 1 189 ? -5.854 -23.932 8.281 1.00 59.37 189 ASP D CA 1
ATOM 7032 C C . ASP D 1 189 ? -4.592 -24.098 9.152 1.00 59.89 189 ASP D C 1
ATOM 7033 O O . ASP D 1 189 ? -3.471 -24.064 8.641 1.00 56.22 189 ASP D O 1
ATOM 7038 N N . ALA D 1 190 ? -4.782 -24.296 10.455 1.00 62.21 190 ALA D N 1
ATOM 7039 C CA . ALA D 1 190 ? -3.673 -24.438 11.395 1.00 63.83 190 ALA D CA 1
ATOM 7040 C C . ALA D 1 190 ? -3.277 -25.896 11.636 1.00 69.30 190 ALA D C 1
ATOM 7041 O O . ALA D 1 190 ? -2.302 -26.185 12.346 1.00 68.20 190 ALA D O 1
ATOM 7043 N N . ALA D 1 191 ? -4.053 -26.801 11.037 1.00 73.67 191 ALA D N 1
ATOM 7044 C CA . ALA D 1 191 ? -3.853 -28.254 11.133 1.00 73.14 191 ALA D CA 1
ATOM 7045 C C . ALA D 1 191 ? -2.750 -28.709 10.180 1.00 72.66 191 ALA D C 1
ATOM 7046 O O . ALA D 1 191 ? -2.715 -29.863 9.763 1.00 69.42 191 ALA D O 1
ATOM 7048 N N . ARG D 1 192 ? -1.853 -27.791 9.844 1.00 74.99 192 ARG D N 1
ATOM 7049 C CA . ARG D 1 192 ? -0.760 -28.085 8.936 1.00 75.04 192 ARG D CA 1
ATOM 7050 C C . ARG D 1 192 ? 0.425 -28.606 9.734 1.00 76.98 192 ARG D C 1
ATOM 7051 O O . ARG D 1 192 ? 1.342 -29.207 9.176 1.00 77.96 192 ARG D O 1
ATOM 7059 N N . ILE D 1 193 ? 0.404 -28.377 11.045 1.00 77.72 193 ILE D N 1
ATOM 7060 C CA . ILE D 1 193 ? 1.491 -28.838 11.913 1.00 78.34 193 ILE D CA 1
ATOM 7061 C C . ILE D 1 193 ? 1.710 -30.351 11.739 1.00 75.79 193 ILE D C 1
ATOM 7062 O O . ILE D 1 193 ? 2.845 -30.820 11.614 1.00 72.57 193 ILE D O 1
ATOM 7067 N N . VAL D 1 194 ? 0.615 -31.105 11.713 1.00 74.67 194 VAL D N 1
ATOM 7068 C CA . VAL D 1 194 ? 0.678 -32.552 11.540 1.00 73.61 194 VAL D CA 1
ATOM 7069 C C . VAL D 1 194 ? 1.406 -32.901 10.231 1.00 72.72 194 VAL D C 1
ATOM 7070 O O . VAL D 1 194 ? 1.970 -33.987 10.090 1.00 67.61 194 VAL D O 1
ATOM 7074 N N . ALA D 1 195 ? 1.408 -31.955 9.290 1.00 73.63 195 ALA D N 1
ATOM 7075 C CA . ALA D 1 195 ? 2.067 -32.135 7.996 1.00 70.75 195 ALA D CA 1
ATOM 7076 C C . ALA D 1 195 ? 3.585 -32.089 8.136 1.00 69.34 195 ALA D C 1
ATOM 7077 O O . ALA D 1 195 ? 4.299 -31.896 7.159 1.00 67.58 195 ALA D O 1
ATOM 7079 N N . GLU D 1 196 ? 4.068 -32.266 9.361 1.00 68.73 196 GLU D N 1
ATOM 7080 C CA . GLU D 1 196 ? 5.500 -32.268 9.622 1.00 69.34 196 GLU D CA 1
ATOM 7081 C C . GLU D 1 196 ? 6.025 -33.701 9.568 1.00 73.65 196 GLU D C 1
ATOM 7082 O O . GLU D 1 196 ? 7.164 -33.956 9.955 1.00 75.63 196 GLU D O 1
ATOM 7088 N N . HIS D 1 197 ? 5.181 -34.628 9.107 1.00 74.31 197 HIS D N 1
ATOM 7089 C CA . HIS D 1 197 ? 5.532 -36.047 8.988 1.00 69.83 197 HIS D CA 1
ATOM 7090 C C . HIS D 1 197 ? 6.978 -36.231 8.522 1.00 70.59 197 HIS D C 1
ATOM 7091 O O . HIS D 1 197 ? 7.634 -37.203 8.891 1.00 73.25 197 HIS D O 1
ATOM 7098 N N . GLY D 1 198 ? 7.461 -35.296 7.703 1.00 68.34 198 GLY D N 1
ATOM 7099 C CA . GLY D 1 198 ? 8.816 -35.370 7.189 1.00 66.05 198 GLY D CA 1
ATOM 7100 C C . GLY D 1 198 ? 9.679 -34.192 7.595 1.00 64.41 198 GLY D C 1
ATOM 7101 O O . GLY D 1 198 ? 9.253 -33.332 8.366 1.00 60.84 198 GLY D O 1
ATOM 7102 N N . GLU D 1 200 ? 12.492 -32.327 4.508 1.00 66.77 200 GLU D N 1
ATOM 7103 C CA . GLU D 1 200 ? 12.190 -31.260 5.450 1.00 61.02 200 GLU D CA 1
ATOM 7104 C C . GLU D 1 200 ? 12.265 -29.987 4.648 1.00 60.62 200 GLU D C 1
ATOM 7105 O O . GLU D 1 200 ? 12.927 -29.028 5.033 1.00 60.59 200 GLU D O 1
ATOM 7111 N N . ARG D 1 201 ? 11.603 -29.988 3.505 1.00 60.77 201 ARG D N 1
ATOM 7112 C CA . ARG D 1 201 ? 11.619 -28.808 2.672 1.00 63.47 201 ARG D CA 1
ATOM 7113 C C . ARG D 1 201 ? 10.336 -28.003 2.832 1.00 63.37 201 ARG D C 1
ATOM 7114 O O . ARG D 1 201 ? 9.561 -27.834 1.886 1.00 61.62 201 ARG D O 1
ATOM 7122 N N . PHE D 1 202 ? 10.132 -27.503 4.048 1.00 63.43 202 PHE D N 1
ATOM 7123 C CA . PHE D 1 202 ? 8.955 -26.712 4.385 1.00 60.98 202 PHE D CA 1
ATOM 7124 C C . PHE D 1 202 ? 9.292 -25.290 4.875 1.00 61.64 202 PHE D C 1
ATOM 7125 O O . PHE D 1 202 ? 10.402 -25.005 5.344 1.00 59.62 202 PHE D O 1
ATOM 7141 N N . LEU D 1 204 ? 7.082 -21.831 6.764 1.00 54.72 204 LEU D N 1
ATOM 7142 C CA . LEU D 1 204 ? 5.865 -21.236 7.267 1.00 52.00 204 LEU D CA 1
ATOM 7143 C C . LEU D 1 204 ? 5.739 -19.825 6.721 1.00 52.71 204 LEU D C 1
ATOM 7144 O O . LEU D 1 204 ? 6.691 -19.040 6.749 1.00 51.28 204 LEU D O 1
ATOM 7149 N N . ASN D 1 205 ? 4.554 -19.529 6.204 1.00 52.08 205 ASN D N 1
ATOM 7150 C CA . ASN D 1 205 ? 4.251 -18.229 5.647 1.00 48.35 205 ASN D CA 1
ATOM 7151 C C . ASN D 1 205 ? 2.806 -17.864 5.969 1.00 44.86 205 ASN D C 1
ATOM 7152 O O . ASN D 1 205 ? 1.893 -18.648 5.730 1.00 42.14 205 ASN D O 1
ATOM 7157 N N . SER D 1 206 ? 2.600 -16.675 6.516 1.00 42.67 206 SER D N 1
ATOM 7158 C CA . SER D 1 206 ? 1.262 -16.232 6.852 1.00 40.70 206 SER D CA 1
ATOM 7159 C C . SER D 1 206 ? 0.586 -15.710 5.596 1.00 41.38 206 SER D C 1
ATOM 7160 O O . SER D 1 206 ? -0.622 -15.848 5.433 1.00 43.75 206 SER D O 1
ATOM 7163 N N . ASP D 1 207 ? 1.377 -15.133 4.696 1.00 41.26 207 ASP D N 1
ATOM 7164 C CA . ASP D 1 207 ? 0.858 -14.558 3.449 1.00 43.52 207 ASP D CA 1
ATOM 7165 C C . ASP D 1 207 ? -0.038 -13.337 3.736 1.00 44.20 207 ASP D C 1
ATOM 7166 O O . ASP D 1 207 ? -0.954 -13.031 2.966 1.00 46.70 207 ASP D O 1
ATOM 7171 N N . ALA D 1 208 ? 0.235 -12.649 4.846 1.00 41.06 208 ALA D N 1
ATOM 7172 C CA . ALA D 1 208 ? -0.534 -11.473 5.251 1.00 37.24 208 ALA D CA 1
ATOM 7173 C C . ALA D 1 208 ? -0.640 -10.448 4.119 1.00 37.52 208 ALA D C 1
ATOM 7174 O O . ALA D 1 208 ? 0.295 -9.693 3.845 1.00 38.17 208 ALA D O 1
ATOM 7176 N N . GLY D 1 209 ? -1.800 -10.429 3.466 1.00 38.14 209 GLY D N 1
ATOM 7177 C CA . GLY D 1 209 ? -2.022 -9.519 2.355 1.00 38.77 209 GLY D CA 1
ATOM 7178 C C . GLY D 1 209 ? -2.742 -8.225 2.678 1.00 37.68 209 GLY D C 1
ATOM 7179 O O . GLY D 1 209 ? -2.536 -7.637 3.733 1.00 39.81 209 GLY D O 1
ATOM 7180 N N . TYR D 1 210 ? -3.582 -7.776 1.752 1.00 36.22 210 TYR D N 1
ATOM 7181 C CA . TYR D 1 210 ? -4.324 -6.540 1.922 1.00 34.30 210 TYR D CA 1
ATOM 7182 C C . TYR D 1 210 ? -5.499 -6.699 2.894 1.00 38.20 210 TYR D C 1
ATOM 7183 O O . TYR D 1 210 ? -5.863 -5.735 3.565 1.00 36.02 210 TYR D O 1
ATOM 7192 N N . ARG D 1 211 ? -6.077 -7.906 2.978 1.00 41.22 211 ARG D N 1
ATOM 7193 C CA . ARG D 1 211 ? -7.187 -8.204 3.911 1.00 42.46 211 ARG D CA 1
ATOM 7194 C C . ARG D 1 211 ? -6.653 -8.848 5.211 1.00 47.61 211 ARG D C 1
ATOM 7195 O O . ARG D 1 211 ? -7.273 -9.749 5.812 1.00 47.98 211 ARG D O 1
ATOM 7203 N N . VAL D 1 218 ? -4.902 -11.355 12.764 1.00 68.20 218 VAL D N 1
ATOM 7204 C CA . VAL D 1 218 ? -5.143 -11.777 11.381 1.00 66.81 218 VAL D CA 1
ATOM 7205 C C . VAL D 1 218 ? -3.826 -12.122 10.690 1.00 68.30 218 VAL D C 1
ATOM 7206 O O . VAL D 1 218 ? -3.691 -13.181 10.068 1.00 63.34 218 VAL D O 1
ATOM 7210 N N . ALA D 1 219 ? -2.864 -11.206 10.813 1.00 70.38 219 ALA D N 1
ATOM 7211 C CA . ALA D 1 219 ? -1.542 -11.334 10.208 1.00 69.69 219 ALA D CA 1
ATOM 7212 C C . ALA D 1 219 ? -0.517 -11.933 11.160 1.00 68.82 219 ALA D C 1
ATOM 7213 O O . ALA D 1 219 ? 0.561 -11.374 11.344 1.00 70.63 219 ALA D O 1
ATOM 7215 N N . GLU D 1 220 ? -0.846 -13.074 11.752 1.00 68.40 220 GLU D N 1
ATOM 7216 C CA . GLU D 1 220 ? 0.065 -13.721 12.678 1.00 67.77 220 GLU D CA 1
ATOM 7217 C C . GLU D 1 220 ? -0.158 -15.222 12.728 1.00 63.32 220 GLU D C 1
ATOM 7218 O O . GLU D 1 220 ? -0.613 -15.752 13.736 1.00 63.73 220 GLU D O 1
ATOM 7224 N N . ALA D 1 221 ? 0.162 -15.900 11.634 1.00 59.36 221 ALA D N 1
ATOM 7225 C CA . ALA D 1 221 ? -0.003 -17.341 11.546 1.00 57.81 221 ALA D CA 1
ATOM 7226 C C . ALA D 1 221 ? 1.357 -18.046 11.405 1.00 61.00 221 ALA D C 1
ATOM 7227 O O . ALA D 1 221 ? 1.492 -19.226 11.732 1.00 62.90 221 ALA D O 1
ATOM 7229 N N . ALA D 1 222 ? 2.363 -17.323 10.917 1.00 62.55 222 ALA D N 1
ATOM 7230 C CA . ALA D 1 222 ? 3.705 -17.878 10.728 1.00 60.28 222 ALA D CA 1
ATOM 7231 C C . ALA D 1 222 ? 4.398 -18.113 12.062 1.00 63.55 222 ALA D C 1
ATOM 7232 O O . ALA D 1 222 ? 5.609 -18.298 12.101 1.00 65.69 222 ALA D O 1
ATOM 7234 N N . VAL D 1 223 ? 3.627 -18.091 13.149 1.00 67.83 223 VAL D N 1
ATOM 7235 C CA . VAL D 1 223 ? 4.153 -18.295 14.507 1.00 69.99 223 VAL D CA 1
ATOM 7236 C C . VAL D 1 223 ? 3.145 -19.039 15.378 1.00 72.62 223 VAL D C 1
ATOM 7237 O O . VAL D 1 223 ? 3.520 -19.766 16.300 1.00 71.80 223 VAL D O 1
ATOM 7241 N N . LYS D 1 224 ? 1.861 -18.839 15.097 1.00 75.49 224 LYS D N 1
ATOM 7242 C CA . LYS D 1 224 ? 0.837 -19.518 15.867 1.00 75.92 224 LYS D CA 1
ATOM 7243 C C . LYS D 1 224 ? 1.087 -21.013 15.718 1.00 77.95 224 LYS D C 1
ATOM 7244 O O . LYS D 1 224 ? 1.280 -21.713 16.710 1.00 78.41 224 LYS D O 1
ATOM 7250 N N . ILE D 1 225 ? 1.120 -21.498 14.482 1.00 80.16 225 ILE D N 1
ATOM 7251 C CA . ILE D 1 225 ? 1.358 -22.913 14.256 1.00 85.49 225 ILE D CA 1
ATOM 7252 C C . ILE D 1 225 ? 2.862 -23.196 14.188 1.00 86.68 225 ILE D C 1
ATOM 7253 O O . ILE D 1 225 ? 3.312 -24.317 14.446 1.00 87.02 225 ILE D O 1
ATOM 7258 N N . GLU D 1 226 ? 3.642 -22.169 13.870 1.00 88.36 226 GLU D N 1
ATOM 7259 C CA . GLU D 1 226 ? 5.094 -22.320 13.791 1.00 93.96 226 GLU D CA 1
ATOM 7260 C C . GLU D 1 226 ? 5.610 -22.741 15.171 1.00 93.27 226 GLU D C 1
ATOM 7261 O O . GLU D 1 226 ? 6.742 -23.208 15.326 1.00 95.23 226 GLU D O 1
ATOM 7267 N N . GLU D 1 227 ? 4.757 -22.585 16.172 1.00 89.87 227 GLU D N 1
ATOM 7268 C CA . GLU D 1 227 ? 5.116 -22.951 17.523 1.00 88.06 227 GLU D CA 1
ATOM 7269 C C . GLU D 1 227 ? 4.334 -24.179 17.985 1.00 88.37 227 GLU D C 1
ATOM 7270 O O . GLU D 1 227 ? 4.803 -24.931 18.842 1.00 90.41 227 GLU D O 1
ATOM 7276 N N . ALA D 1 228 ? 3.154 -24.387 17.402 1.00 86.97 228 ALA D N 1
ATOM 7277 C CA . ALA D 1 228 ? 2.294 -25.525 17.742 1.00 84.99 228 ALA D CA 1
ATOM 7278 C C . ALA D 1 228 ? 3.081 -26.831 17.762 1.00 83.54 228 ALA D C 1
ATOM 7279 O O . ALA D 1 228 ? 2.748 -27.768 18.497 1.00 84.38 228 ALA D O 1
ATOM 7281 N N . VAL D 1 229 ? 4.129 -26.882 16.947 1.00 78.84 229 VAL D N 1
ATOM 7282 C CA . VAL D 1 229 ? 4.978 -28.061 16.866 1.00 71.49 229 VAL D CA 1
ATOM 7283 C C . VAL D 1 229 ? 5.597 -28.402 18.233 1.00 69.16 229 VAL D C 1
ATOM 7284 O O . VAL D 1 229 ? 6.616 -27.830 18.622 1.00 65.95 229 VAL D O 1
ATOM 7288 N N . GLY D 1 230 ? 4.963 -29.325 18.959 1.00 66.43 230 GLY D N 1
ATOM 7289 C CA . GLY D 1 230 ? 5.474 -29.734 20.253 1.00 64.04 230 GLY D CA 1
ATOM 7290 C C . GLY D 1 230 ? 6.845 -30.354 20.071 1.00 67.31 230 GLY D C 1
ATOM 7291 O O . GLY D 1 230 ? 7.602 -30.474 21.036 1.00 68.98 230 GLY D O 1
ATOM 7292 N N . ARG D 1 231 ? 7.153 -30.747 18.829 1.00 68.79 231 ARG D N 1
ATOM 7293 C CA . ARG D 1 231 ? 8.444 -31.350 18.456 1.00 69.84 231 ARG D CA 1
ATOM 7294 C C . ARG D 1 231 ? 9.612 -30.390 18.769 1.00 74.15 231 ARG D C 1
ATOM 7295 O O . ARG D 1 231 ? 10.778 -30.793 18.745 1.00 72.91 231 ARG D O 1
ATOM 7303 N N . GLU D 1 232 ? 9.273 -29.129 19.061 1.00 77.84 232 GLU D N 1
ATOM 7304 C CA . GLU D 1 232 ? 10.232 -28.059 19.395 1.00 79.67 232 GLU D CA 1
ATOM 7305 C C . GLU D 1 232 ? 11.570 -28.135 18.646 1.00 76.84 232 GLU D C 1
ATOM 7306 O O . GLU D 1 232 ? 11.672 -28.836 17.645 1.00 78.45 232 GLU D O 1
ATOM 7312 N N . GLU D 1 233 ? 12.570 -27.395 19.146 1.00 73.71 233 GLU D N 1
ATOM 7313 C CA . GLU D 1 233 ? 13.921 -27.345 18.581 1.00 74.61 233 GLU D CA 1
ATOM 7314 C C . GLU D 1 233 ? 14.019 -27.551 17.052 1.00 79.33 233 GLU D C 1
ATOM 7315 O O . GLU D 1 233 ? 14.377 -26.630 16.299 1.00 77.60 233 GLU D O 1
ATOM 7329 N N . GLU D 1 235 ? 11.903 -27.592 14.867 1.00 79.59 235 GLU D N 1
ATOM 7330 C CA . GLU D 1 235 ? 11.074 -26.561 14.218 1.00 73.47 235 GLU D CA 1
ATOM 7331 C C . GLU D 1 235 ? 11.859 -25.401 13.621 1.00 69.59 235 GLU D C 1
ATOM 7332 O O . GLU D 1 235 ? 11.406 -24.755 12.676 1.00 65.96 235 GLU D O 1
ATOM 7338 N N . LYS D 1 236 ? 13.036 -25.145 14.177 1.00 66.98 236 LYS D N 1
ATOM 7339 C CA . LYS D 1 236 ? 13.887 -24.079 13.692 1.00 67.33 236 LYS D CA 1
ATOM 7340 C C . LYS D 1 236 ? 14.123 -24.217 12.180 1.00 65.56 236 LYS D C 1
ATOM 7341 O O . LYS D 1 236 ? 14.667 -23.316 11.546 1.00 65.00 236 LYS D O 1
ATOM 7347 N N . VAL D 1 237 ? 13.714 -25.338 11.596 1.00 65.28 237 VAL D N 1
ATOM 7348 C CA . VAL D 1 237 ? 13.908 -25.533 10.168 1.00 67.50 237 VAL D CA 1
ATOM 7349 C C . VAL D 1 237 ? 12.594 -25.412 9.393 1.00 68.06 237 VAL D C 1
ATOM 7350 O O . VAL D 1 237 ? 12.444 -25.971 8.305 1.00 70.86 237 VAL D O 1
ATOM 7354 N N . ALA D 1 238 ? 11.637 -24.684 9.957 1.00 65.94 238 ALA D N 1
ATOM 7355 C CA . ALA D 1 238 ? 10.353 -24.463 9.293 1.00 63.57 238 ALA D CA 1
ATOM 7356 C C . ALA D 1 238 ? 10.062 -22.963 9.404 1.00 61.46 238 ALA D C 1
ATOM 7357 O O . ALA D 1 238 ? 9.273 -22.397 8.645 1.00 58.67 238 ALA D O 1
ATOM 7359 N N . ARG D 1 239 ? 10.747 -22.336 10.354 1.00 61.15 239 ARG D N 1
ATOM 7360 C CA . ARG D 1 239 ? 10.646 -20.911 10.608 1.00 64.07 239 ARG D CA 1
ATOM 7361 C C . ARG D 1 239 ? 11.832 -20.177 10.000 1.00 64.09 239 ARG D C 1
ATOM 7362 O O . ARG D 1 239 ? 11.643 -19.201 9.287 1.00 66.74 239 ARG D O 1
ATOM 7370 N N . GLU D 1 240 ? 13.052 -20.623 10.307 1.00 61.98 240 GLU D N 1
ATOM 7371 C CA . GLU D 1 240 ? 14.269 -20.008 9.757 1.00 59.42 240 GLU D CA 1
ATOM 7372 C C . GLU D 1 240 ? 14.998 -20.957 8.784 1.00 61.49 240 GLU D C 1
ATOM 7373 O O . GLU D 1 240 ? 16.230 -21.049 8.782 1.00 60.80 240 GLU D O 1
ATOM 7379 N N . ASN D 1 241 ? 14.213 -21.661 7.970 1.00 61.25 241 ASN D N 1
ATOM 7380 C CA . ASN D 1 241 ? 14.713 -22.604 6.973 1.00 58.71 241 ASN D CA 1
ATOM 7381 C C . ASN D 1 241 ? 14.511 -21.933 5.618 1.00 57.63 241 ASN D C 1
ATOM 7382 O O . ASN D 1 241 ? 14.980 -22.406 4.584 1.00 52.58 241 ASN D O 1
ATOM 7387 N N . ALA D 1 242 ? 13.782 -20.827 5.648 1.00 57.25 242 ALA D 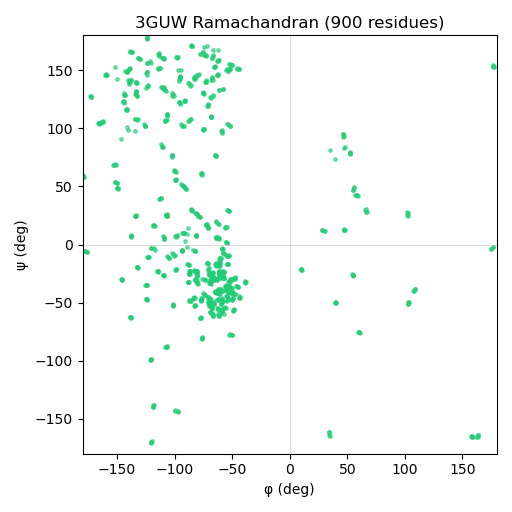N 1
ATOM 7388 C CA . ALA D 1 242 ? 13.517 -20.056 4.459 1.00 59.49 242 ALA D CA 1
ATOM 7389 C C . ALA D 1 242 ? 14.712 -19.134 4.242 1.00 61.47 242 ALA D C 1
ATOM 7390 O O . ALA D 1 242 ? 14.777 -18.417 3.243 1.00 68.07 242 ALA D O 1
ATOM 7392 N N . ARG D 1 243 ? 15.657 -19.143 5.179 1.00 57.86 243 ARG D N 1
ATOM 7393 C CA . ARG D 1 243 ? 16.849 -18.305 5.054 1.00 54.92 243 ARG D CA 1
ATOM 7394 C C . ARG D 1 243 ? 17.873 -18.985 4.154 1.00 50.00 243 ARG D C 1
ATOM 7395 O O . ARG D 1 243 ? 18.662 -18.318 3.484 1.00 43.62 243 ARG D O 1
ATOM 7403 N N . LYS D 1 244 ? 17.850 -20.316 4.147 1.00 46.52 244 LYS D N 1
ATOM 7404 C CA . LYS D 1 244 ? 18.750 -21.091 3.311 1.00 43.02 244 LYS D CA 1
ATOM 7405 C C . LYS D 1 244 ? 18.311 -20.912 1.881 1.00 42.96 244 LYS D C 1
ATOM 7406 O O . LYS D 1 244 ? 19.132 -20.657 1.014 1.00 43.41 244 LYS D O 1
ATOM 7412 N N . PHE D 1 245 ? 17.007 -21.046 1.644 1.00 44.52 245 PHE D N 1
ATOM 7413 C CA . PHE D 1 245 ? 16.416 -20.903 0.303 1.00 43.68 245 PHE D CA 1
ATOM 7414 C C . PHE D 1 245 ? 16.585 -19.494 -0.272 1.00 43.85 245 PHE D C 1
ATOM 7415 O O . PHE D 1 245 ? 16.869 -19.308 -1.468 1.00 38.49 245 PHE D O 1
ATOM 7423 N N . LEU D 1 246 ? 16.382 -18.517 0.606 1.00 42.18 246 LEU D N 1
ATOM 7424 C CA . LEU D 1 246 ? 16.486 -17.121 0.275 1.00 45.12 246 LEU D CA 1
ATOM 7425 C C . LEU D 1 246 ? 17.907 -16.636 0.469 1.00 51.53 246 LEU D C 1
ATOM 7426 O O . LEU D 1 246 ? 18.221 -15.474 0.198 1.00 59.20 246 LEU D O 1
ATOM 7431 N N . ARG D 1 247 ? 18.772 -17.524 0.943 1.00 54.00 247 ARG D N 1
ATOM 7432 C CA . ARG D 1 247 ? 20.183 -17.191 1.137 1.00 57.38 247 ARG D CA 1
ATOM 7433 C C . ARG D 1 247 ? 20.446 -15.876 1.879 1.00 58.56 247 ARG D C 1
ATOM 7434 O O . ARG D 1 247 ? 20.692 -14.825 1.268 1.00 59.56 247 ARG D O 1
ATOM 7442 N N . VAL D 1 248 ? 20.411 -15.958 3.208 1.00 57.16 248 VAL D N 1
ATOM 7443 C CA . VAL D 1 248 ? 20.635 -14.800 4.060 1.00 50.12 248 VAL D CA 1
ATOM 7444 C C . VAL D 1 248 ? 20.800 -15.246 5.508 1.00 48.33 248 VAL D C 1
ATOM 7445 O O . VAL D 1 248 ? 21.582 -16.152 5.798 1.00 46.25 248 VAL D O 1
#